Protein 3WD6 (pdb70)

Secondary structure (DSSP, 8-state):
---TTPPEE-TT---PPP-SS-EEEE-TT-HHHHHHHHHHHHHT---EEEEE-SSS--TTHHHH-TTS-S-EEEEETTEEEESHHHHHHHHHHH--SS--S-SSHHHHHHHHHHHHHTHHHHHHHHHHHHSGGG--HHHHHHHHHHHHHHHHHHHHH-SSBTTBSS--HHHHHHHHHHHHHGGGTTSTTTPPPTTTTHHHHHHHHHHHTSHHHHTTPPPHHHHHHHHHHHHHTPPP-TTTT-/--TT---B-TTPPPPPP-SS-EEEE-TT-HHHHHHHHHHHHHT---EEEEB-SSS--TTHHHH-TTS-S-EEEEETTEEEESHHHHHHHHHHH--SS--S-SSHHHHHHHHHHHHHTHHHHHHHHHHHSSTTS--HHHHHHHHHHHHHHHHHHHHH-SSBTTBSS--HHHHHHHHHHHHHGGGTT-TTT---HHHHHHHHHHHHHHTTSHHHHTTPPPHHHHHHHHHHHGGG----TTTT-/--TTS-EE-TTPPP----SSEEEEE-TT-HHHHHHHHHHHHHT--EEEEEE-STT--TTHHHHSTTS-S-EEEEETTEEEESHHHHHHHHHHHS-SS--S-SSHHHHHHHHHHHHHTHHHHHHHHHHHHHTTS--SHHHHHHHHHHHHHHHHHHHH-SSBTTBSS--HHHHHHHHHHHHHHTTTTSGGG---TTTTHHHHHHHHHHHHSHHHHHH---HHHHHHHHHHTTTT----TTTT-/---TT---B-TTPPP----SSEEEEE-TT-HHHHHHHHHHHHHT--EEEEEB-SSS--TTHHHH-TTS-S-EEEEETTEEEESHHHHHHHHHHHS-SS--S-SSHHHHHHHHHHHHHTHHHHHHHHHHHH-TTT--HHHHHHHHHHHHHHHHHHHHH-SSBTTBSS--HHHHHHHHHHHHHHTTTTSTTT---TTTTHHHHHHHHHHHTSHHHHTT---HHHHHHHHHHHTTT----TTTT-

Nearest PDB structures (foldseek):
  3wd6-assembly1_A  TM=1.001E+00  e=9.546E-40  Bombyx mori
  6mhb-assembly2_F  TM=9.018E-01  e=1.627E-17  Homo sapiens
  3lfl-assembly1_A-2  TM=8.495E-01  e=2.010E-17  Homo sapiens
  3rbt-assembly4_D  TM=9.058E-01  e=3.581E-15  Bombyx mori
  3lfl-assembly2_C  TM=8.422E-01  e=3.581E-15  Homo sapiens

Radius of gyration: 36.7 Å; Cα contacts (8 Å, |Δi|>4): 1397; chains: 4; bounding box: 90×90×82 Å

B-factor: mean 40.63, std 17.46, range [9.69, 102.65]

Foldseek 3Di:
DADLFDDADFAVGDDDFDDQFKEWAEFLLDLLQQLLLLLCLQLVGGHYYHHHQLVGGYPCQCQAVVVSDDTKIDNDGSRIDHDSVRNSVVCLVVRVGPRQADPDVVSNVVLVVLLVLCVLLVVQLVCCLAVVVPDDVVSLVSNVVSLLVNLVCCVVVVALENVHVAHGSSCSSNLSSVLVLVLCCPVPSRNDDCVSCVSVVSSNVVVCPHPSNVVSRDPSVLSNVQSVCNVVVHRGDSNSVD/DDPQDDADAAPDDDDFDDQFKEWAEFLLDLLQLLLLLLCLQLVGTHYYHYHDLVRGYPCQCLAPVVSDDTKIDNDGSRIDGGSVRSSVVCLVVRVGPRQADPDPVSNVVLVVLLVLCVLLVVVVVCCLAVVVPDDVVSLVSNVVSLLVNLVCCVVVVALENVHVDHGSSCSSNLSSVLLLVLPCPPPSRHDDCVRRVSVVSSNVVVCPHRSNVVSRDDSVLSNVQSVCSVVVHRGDSNSVD/DDLQPDADFAPDDDPFDDPFKEWEAFLLDLLQQLLLLLCLLLVGDYDYHHHDLVGGHVCCCQAPVVSDDTWIDPDGSRIDHGRVVSNVVCCVVSVPPRQADPDPVSNVVLVVLLVLCVLLVVQLVCCQQPVVPNDVVSLVSNVVSLLVNQVQCVVVPALESVHPDHGSSCSSNLSSLLLLVLCCPPPSRHDDCVSQVSPVSSNVVCCPDPSNVVSRDPSVLSVVQSCCSVVVHDGDRNSVD/DADPFPDADFAPDDDDFDDQFKEWEAFLLDLLQLLLLLLCFLLVGTHYYHHHDLVGTYPCQCLAPVVSDDTKIDNDGSRIDGGRVRNNVVCCVVRVGPRQADPPPVRNVVLVVLLVLLVLLVVQVVCVLAPVVVDDDVSLVSNVVSLLVNLVCCVVCVALESVHPDHGSSRSSNVSSVLLLVLCCVPPSRNDPCVSQVSVVSSNVVVCPHRSNVVSHDDSVLSNVQSVCNVVVHRGDRNSVD

InterPro domains:
  IPR004045 Glutathione S-transferase, N-terminal [PF13417] (33-106)
  IPR004045 Glutathione S-transferase, N-terminal [PS50404] (28-107)
  IPR005442 Glutathione S-transferase, omega-class [PR01625] (28-43)
  IPR005442 Glutathione S-transferase, omega-class [PR01625] (103-117)
  IPR005442 Glutathione S-transferase, omega-class [PR01625] (169-188)
  IPR010987 Glutathione S-transferase, C-terminal-like [PS50405] (112-248)
  IPR036249 Thioredoxin-like superfamily [SSF52833] (29-122)
  IPR036282 Glutathione S-transferase, C-terminal domain superfamily [SSF47616] (109-240)
  IPR040079 Glutathione transferase family [SFLDS00019] (30-217)
  IPR050983 Glutathione S-transferase Omega/HSP26 [PTHR43968] (13-246)

Solvent-accessible surface area: 44658 Å² total; per-residue (Å²): 193,44,93,23,40,61,96,5,26,100,129,64,26,108,59,48,112,24,15,4,53,14,4,0,0,0,12,8,7,11,15,89,0,2,10,0,0,0,0,0,13,14,13,157,12,60,3,10,12,13,0,0,4,52,100,45,75,4,83,30,2,76,93,9,0,52,117,23,122,12,3,0,0,1,37,20,120,106,75,31,42,58,76,9,54,75,0,0,41,65,0,18,145,80,78,106,148,52,64,3,14,31,139,63,101,120,123,71,43,68,1,77,93,2,6,126,22,0,40,42,6,27,42,3,25,61,52,13,12,82,109,38,147,86,21,62,145,138,44,26,57,39,4,50,157,5,0,57,82,0,23,76,41,5,132,107,77,64,64,70,16,4,44,17,94,100,2,2,1,0,0,1,0,1,0,0,5,1,1,2,13,56,34,22,40,182,30,148,60,7,127,9,81,72,89,125,2,63,60,0,56,98,3,6,82,48,0,38,166,26,80,2,0,50,93,2,50,3,59,63,122,30,1,50,128,8,17,73,10,36,81,122,169,98,109,10,76,13,56,39,51,118,102,99,20,42,40,96,6,19,96,130,64,26,108,58,51,108,39,100,54,84,13,3,0,0,0,12,10,9,12,16,88,0,2,10,0,0,0,0,0,11,10,11,157,17,88,3,33,11,9,0,0,5,50,92,46,78,4,100,33,1,78,90,11,0,39,55,18,120,11,5,0,0,0,43,42,113,110,49,22,0,20,39,9,55,14,0,0,14,23,0,20,83,60,78,102,171,55,94,3,21,25,138,50,39,53,119,39,4,59,0,23,3,3,4,70,5,0,34,43,6,26,44,2,25,59,44,15,13,86,92,42,135,70,28,63,151,120,46,25,42,35,2,42,139,5,0,55,42,1,27,84,39,6,142,104,84,64,63,69,15,4,44,16,95,101,3,3,1,0,0,0,0,1,0,0,6,1,0,2,15,55,20,26,34,96,19,146,70,8,119,12,91,72,93,114,3,68,58,0,58,106,4,5,82,51,0,38,166,26,77,2,0,55,92,2,50,5,58,12,43,30,1,19,116,10,20,76,12,48,74,135,175,85,106,9,80,12,55,38,46,122,106,100,24,46,58,102,6,26,102,109,76,31,110,54,42,111,46,86,79,84,16,4,0,0,0,15,9,5,13,23,94,0,1,10,0,0,0,0,0,10,15,17,160,18,88,1,33,15,13,0,0,3,48,97,29,65,2,130,42,1,75,87,12,0,40,53,22,124,11,4,0,0,0,57,42,115,97,52,25,0,20,44,8,59,14,0,0,26,20,0,17,66,63,79,103,170,56,81,3,18,16,144,53,37,48,116,30,3,51,0,29,5,2,5,72,5,0,38,41,1,31,58,1,11,71,54,14,14,97,116,42,156,69,22,64,135,118,38,25,47,28,0,44,120,5,0,55,37,0,30,87,40,2,138,98,78,59,60,80,20,4,44,14,99,98,3,3,10,0,0,0,0,2,0,0,9,0,2,8,9,71,14,20,37,172,33,161,83,0,181,15,106,85,96,111,1,70,57,0,62,95,2,7,70,43,0,32,160,25,77,1,0,51,93,3,58,6,81,73,144,46,0,37,132,4,27,57,6,39,69,128,166,88,106,10,76,13,55,61,42,132,177,46,106,14,38,50,115,8,22,133,136,60,25,110,53,43,113,43,94,64,86,12,4,0,0,0,11,9,7,12,12,87,0,1,11,0,0,0,0,0,7,14,7,161,15,88,3,31,14,12,0,0,6,48,90,64,77,4,109,33,2,77,88,8,1,56,115,21,120,12,4,0,0,2,62,44,117,97,72,35,36,64,78,8,62,79,0,0,64,54,0,18,125,68,64,87,118,58,67,3,12,27,134,62,104,120,122,56,40,65,0,100,92,1,6,122,18,1,35,42,3,28,50,2,17,61,59,7,8,77,97,42,153,66,23,82,167,128,55,22,49,34,2,62,148,7,2,56,82,1,28,98,40,3,134,110,72,66,65,87,16,4,46,10,104,90,2,3,8,0,0,1,0,3,1,0,3,5,2,2,20,76,19,32,44,192,15,163,70,8,134,28,78,71,92,104,2,53,58,0,60,100,2,15,94,58,0,27,187,23,87,2,0,58,78,3,49,5,62,68,127,30,0,37,119,7,14,76,12,41,78,103,146,100,114,9,73,11,57,51,60,134

Organism: Bombyx mori (NCBI:txid7091)

Sequence (966 aa):
NINFNTKHLRKGDPLPPFNGKLRVYNMRYCPYAQRTILALNAKQIDYEVVNIDLIDKPEWLTTKSAFAKVPAIEIAEDVTIYESLVTVEYLDEVYPKRPLLPQDPLKKALDKIIVEASAPIQSLFIKILKFSDTVNEEHVAAYHKALDFIQEQLKNRGTVFLDGSEPGYADYMIWPWFERLRAFAHDERVRLEPSKYSLLLEYIDNMLKDSAVSQYLIPLEILAKFHEAYTKKERPNYELLNINFNTKHLRKGDPLPPFNGKLRVYNMRYCPYAQRTILALNAKQIDYEVVNIDLIDKPEWLTTKSAFAKVPAIEIAEDVTIYESLVTVEYLDEVYPKRPLLPQDPLKKALDKIIVEASAPIQSLFIKILKFSDTVNEEHVAAYHKALDFIQEQLKNRGTVFLDGSEPGYADYMIWPWFERLRAFAHDERVRLEPSKYSLLLEYIDNMLKDSAVSQYLIPLEILAKFHEAYTKKERPNYELLNINFNTKHLRKGDPLPPFNGKLRVYNMRYCPYAQRTILALNAKQIDYEVVNIDLIDKPEWLTTKSAFAKVPAIEIAEDVTIYESLVTVEYLDEVYPKRPLLPQDPLKKALDKIIVEASAPIQSLFIKILKFSDTVNEEHVAAYHKALDFIQEQLKNRGTVFLDGSEPGYADYMIWPWFERLRAFAHDERVRLEPSKYSLLLEYIDNMLKDSAVSQYLIPLEILAKFHEAYTKKERPNYELLNNINFNTKHLRKGDPLPPFNGKLRVYNMRYCPYAQRTILALNAKQIDYEVVNIDLIDKPEWLTTKSAFAKVPAIEIAEDVTIYESLVTVEYLDEVYPKRPLLPQDPLKKALDKIIVEASAPIQSLFIKILKFSDTVNEEHVAAYHKALDFIQEQLKNRGTVFLDGSEPGYADYMIWPWFERLRAFAHDERVRLEPSKYSLLLEYIDNMLKDSAVSQYLIPLEILAKFHEAYTKKERPNYELLN

CATH classification: 3.40.30.10 (+1 more: 1.20.1050.10)

Structure (mmCIF, N/CA/C/O backbone):
data_3WD6
#
_entry.id   3WD6
#
_cell.length_a   75.861
_cell.length_b   89.894
_cell.length_c   182.149
_cell.angle_alpha   90.00
_cell.angle_beta   90.00
_cell.angle_gamma   90.00
#
_symmetry.space_group_name_H-M   'P 2 21 21'
#
loop_
_entity.id
_entity.type
_entity.pdbx_description
1 polymer 'Omega-class glutathione S-transferase'
2 non-polymer 'POTASSIUM ION'
3 non-polymer 1,2-ETHANEDIOL
4 non-polymer DI(HYDROXYETHYL)ETHER
5 non-polymer GLUTATHIONE
6 non-polymer 'IODIDE ION'
7 water water
#
loop_
_atom_site.group_PDB
_atom_site.id
_atom_site.type_symbol
_atom_site.label_atom_id
_atom_site.label_alt_id
_atom_site.label_comp_id
_atom_site.label_asym_id
_atom_site.label_entity_id
_atom_site.label_seq_id
_atom_site.pdbx_PDB_ins_code
_atom_site.Cartn_x
_atom_site.Cartn_y
_atom_site.Cartn_z
_atom_site.occupancy
_atom_site.B_iso_or_equiv
_atom_site.auth_seq_id
_atom_site.auth_comp_id
_atom_site.auth_asym_id
_atom_site.auth_atom_id
_atom_site.pdbx_PDB_model_num
ATOM 1 N N . ASN A 1 9 ? -39.123 25.891 8.069 1.00 58.75 9 ASN A N 1
ATOM 2 C CA . ASN A 1 9 ? -40.112 24.819 8.178 1.00 58.59 9 ASN A CA 1
ATOM 3 C C . ASN A 1 9 ? -39.951 23.707 7.127 1.00 52.34 9 ASN A C 1
ATOM 4 O O . ASN A 1 9 ? -40.364 22.565 7.339 1.00 52.41 9 ASN A O 1
ATOM 9 N N . ILE A 1 10 ? -39.345 24.048 5.997 1.00 48.34 10 ILE A N 1
ATOM 10 C CA . ILE A 1 10 ? -39.277 23.137 4.860 1.00 40.72 10 ILE A CA 1
ATOM 11 C C . ILE A 1 10 ? -37.998 22.298 4.860 1.00 38.83 10 ILE A C 1
ATOM 12 O O . ILE A 1 10 ? -36.907 22.825 5.128 1.00 38.44 10 ILE A O 1
ATOM 17 N N . ASN A 1 11 ? -38.125 20.998 4.583 1.00 37.59 11 ASN A N 1
ATOM 18 C CA . ASN A 1 11 ? -36.936 20.169 4.398 1.00 32.92 11 ASN A CA 1
ATOM 19 C C . ASN A 1 11 ? -36.508 20.117 2.933 1.00 30.80 11 ASN A C 1
ATOM 20 O O . ASN A 1 11 ? -37.214 19.546 2.081 1.00 31.09 11 ASN A O 1
ATOM 25 N N . PHE A 1 12 ? -35.354 20.718 2.646 1.00 26.86 12 PHE A N 1
ATOM 26 C CA . PHE A 1 12 ? -34.818 20.774 1.286 1.00 25.81 12 PHE A CA 1
ATOM 27 C C . PHE A 1 12 ? -34.161 19.469 0.873 1.00 27.36 12 PHE A C 1
ATOM 28 O O . PHE A 1 12 ? -33.816 19.287 -0.293 1.00 27.95 12 PHE A O 1
ATOM 36 N N . ASN A 1 13 ? -33.985 18.563 1.828 1.00 30.79 13 ASN A N 1
ATOM 37 C CA . ASN A 1 13 ? -33.119 17.403 1.621 1.00 31.49 13 ASN A CA 1
ATOM 38 C C . ASN A 1 13 ? -33.772 16.044 1.886 1.00 30.48 13 ASN A C 1
ATOM 39 O O . ASN A 1 13 ? -33.122 15.126 2.377 1.00 31.55 13 ASN A O 1
ATOM 44 N N . THR A 1 14 ? -35.053 15.926 1.559 1.00 30.71 14 THR A N 1
ATOM 45 C CA . THR A 1 14 ? -35.719 14.626 1.550 1.00 31.42 14 THR A CA 1
ATOM 46 C C . THR A 1 14 ? -35.080 13.770 0.451 1.00 28.00 14 THR A C 1
ATOM 47 O O . THR A 1 14 ? -34.523 14.312 -0.498 1.00 27.77 14 THR A O 1
ATOM 51 N N . LYS A 1 15 ? -35.151 12.444 0.580 1.00 33.01 15 LYS A N 1
ATOM 52 C CA . LYS A 1 15 ? -34.487 11.542 -0.374 1.00 32.62 15 LYS A CA 1
ATOM 53 C C . LYS A 1 15 ? -34.907 11.826 -1.821 1.00 30.96 15 LYS A C 1
ATOM 54 O O . LYS A 1 15 ? -36.068 12.155 -2.083 1.00 33.79 15 LYS A O 1
ATOM 60 N N . HIS A 1 16 ? -33.955 11.750 -2.749 1.00 28.59 16 HIS A N 1
ATOM 61 C CA . HIS A 1 16 ? -34.275 11.848 -4.163 1.00 28.48 16 HIS A CA 1
ATOM 62 C C . HIS A 1 16 ? -34.922 10.540 -4.611 1.00 32.37 16 HIS A C 1
ATOM 63 O O . HIS A 1 16 ? -34.373 9.464 -4.395 1.00 36.13 16 HIS A O 1
ATOM 70 N N . LEU A 1 17 ? -36.087 10.633 -5.238 1.00 32.16 17 LEU A N 1
ATOM 71 C CA . LEU A 1 17 ? -36.869 9.447 -5.560 1.00 34.37 17 LEU A CA 1
ATOM 72 C C . LEU A 1 17 ? -36.405 8.858 -6.886 1.00 34.93 17 LEU A C 1
ATOM 73 O O . LEU A 1 17 ? -36.068 9.599 -7.817 1.00 34.69 17 LEU A O 1
ATOM 78 N N . ARG A 1 18 ? -36.362 7.528 -6.958 1.00 39.11 18 ARG A N 1
ATOM 79 C CA . ARG A 1 18 ? -35.898 6.823 -8.155 1.00 40.25 18 ARG A CA 1
ATOM 80 C C . ARG A 1 18 ? -37.011 5.941 -8.704 1.00 37.60 18 ARG A C 1
ATOM 81 O O . ARG A 1 18 ? -38.033 5.745 -8.050 1.00 38.31 18 ARG A O 1
ATOM 89 N N . LYS A 1 19 ? -36.806 5.412 -9.906 1.00 40.83 19 LYS A N 1
ATOM 90 C CA . LYS A 1 19 ? -37.696 4.386 -10.455 1.00 44.22 19 LYS A CA 1
ATOM 91 C C . LYS A 1 19 ? -38.007 3.315 -9.393 1.00 45.48 19 LYS A C 1
ATOM 92 O O . LYS A 1 19 ? -37.079 2.726 -8.793 1.00 38.97 19 LYS A O 1
ATOM 98 N N . GLY A 1 20 ? -39.303 3.090 -9.147 1.00 41.84 20 GLY A N 1
ATOM 99 C CA . GLY A 1 20 ? -39.737 2.154 -8.120 1.00 37.81 20 GLY A CA 1
ATOM 100 C C . GLY A 1 20 ? -40.195 2.853 -6.850 1.00 39.75 20 GLY A C 1
ATOM 101 O O . GLY A 1 20 ? -40.879 2.267 -5.998 1.00 39.08 20 GLY A O 1
ATOM 102 N N . ASP A 1 21 ? -39.806 4.113 -6.707 1.00 37.99 21 ASP A N 1
ATOM 103 C CA . ASP A 1 21 ? -40.276 4.913 -5.596 1.00 35.27 21 ASP A CA 1
ATOM 104 C C . ASP A 1 21 ? -41.734 5.291 -5.818 1.00 33.56 21 ASP A C 1
ATOM 105 O O . ASP A 1 21 ? -42.152 5.546 -6.950 1.00 35.27 21 ASP A O 1
ATOM 110 N N . PRO A 1 22 ? -42.522 5.310 -4.737 1.00 32.33 22 PRO A N 1
ATOM 111 C CA . PRO A 1 22 ? -43.925 5.721 -4.848 1.00 34.89 22 PRO A CA 1
ATOM 112 C C . PRO A 1 22 ? -44.055 7.253 -4.987 1.00 35.77 22 PRO A C 1
ATOM 113 O O . PRO A 1 22 ? -43.236 8.008 -4.432 1.00 34.16 22 PRO A O 1
ATOM 117 N N . LEU A 1 23 ? -45.074 7.689 -5.723 1.00 32.84 23 LEU A N 1
ATOM 118 C CA . LEU A 1 23 ? -45.429 9.099 -5.868 1.00 32.62 23 LEU A CA 1
ATOM 119 C C . LEU A 1 23 ? -46.239 9.578 -4.657 1.00 33.20 23 LEU A C 1
ATOM 120 O O . LEU A 1 23 ? -47.375 9.147 -4.470 1.00 38.83 23 LEU A O 1
ATOM 125 N N . PRO A 1 24 ? -45.674 10.477 -3.835 1.00 30.85 24 PRO A N 1
ATOM 126 C CA . PRO A 1 24 ? -46.431 10.981 -2.674 1.00 29.47 24 PRO A CA 1
ATOM 127 C C . PRO A 1 24 ? -47.731 11.679 -3.102 1.00 30.06 24 PRO A C 1
ATOM 128 O O . PRO A 1 24 ? -47.723 12.487 -4.033 1.00 29.47 24 PRO A O 1
ATOM 132 N N . PRO A 1 25 ? -48.850 11.357 -2.438 1.00 32.69 25 PRO A N 1
ATOM 133 C CA . PRO A 1 25 ? -50.152 11.938 -2.808 1.00 29.24 25 PRO A CA 1
ATOM 134 C C . PRO A 1 25 ? -50.180 13.456 -2.613 1.00 27.91 25 PRO A C 1
ATOM 135 O O . PRO A 1 25 ? -49.605 13.938 -1.640 1.00 29.05 25 PRO A O 1
ATOM 139 N N . PHE A 1 26 ? -50.830 14.193 -3.513 1.00 29.38 26 PHE A N 1
ATOM 140 C CA . PHE A 1 26 ? -50.990 15.637 -3.339 1.00 27.73 26 PHE A CA 1
ATOM 141 C C . PHE A 1 26 ? -51.747 15.903 -2.030 1.00 26.41 26 PHE A C 1
ATOM 142 O O . PHE A 1 26 ? -52.648 15.143 -1.668 1.00 26.89 26 PHE A O 1
ATOM 150 N N . ASN A 1 27 ? -51.378 16.967 -1.320 1.00 24.45 27 ASN A N 1
ATOM 151 C CA . ASN A 1 27 ? -51.926 17.226 0.009 1.00 24.44 27 ASN A CA 1
ATOM 152 C C . ASN A 1 27 ? -52.334 18.692 0.215 1.00 27.35 27 ASN A C 1
ATOM 153 O O . ASN A 1 27 ? -52.612 19.125 1.355 1.00 24.64 27 ASN A O 1
ATOM 158 N N . GLY A 1 28 ? -52.368 19.454 -0.879 1.00 27.85 28 GLY A N 1
ATOM 159 C CA . GLY A 1 28 ? -52.756 20.853 -0.801 1.00 27.26 28 GLY A CA 1
ATOM 160 C C . GLY A 1 28 ? -51.600 21.844 -0.915 1.00 27.22 28 GLY A C 1
ATOM 161 O O . GLY A 1 28 ? -51.747 22.918 -1.523 1.00 23.76 28 GLY A O 1
ATOM 162 N N . LYS A 1 29 ? -50.454 21.497 -0.328 1.00 28.76 29 LYS A N 1
ATOM 163 C CA . LYS A 1 29 ? -49.257 22.330 -0.433 1.00 23.82 29 LYS A CA 1
ATOM 164 C C . LYS A 1 29 ? -48.731 22.392 -1.869 1.00 23.46 29 LYS A C 1
ATOM 165 O O . LYS A 1 29 ? -48.572 21.355 -2.520 1.00 22.66 29 LYS A O 1
ATOM 171 N N . LEU A 1 30 ? -48.470 23.603 -2.360 1.00 23.60 30 LEU A N 1
ATOM 172 C CA . LEU A 1 30 ? -47.732 23.767 -3.607 1.00 20.95 30 LEU A CA 1
ATOM 173 C C . LEU A 1 30 ? -46.455 22.941 -3.508 1.00 22.69 30 LEU A C 1
ATOM 174 O O . LEU A 1 30 ? -45.718 23.021 -2.503 1.00 23.61 30 LEU A O 1
ATOM 179 N N . ARG A 1 31 ? -46.206 22.132 -4.537 1.00 22.52 31 ARG A N 1
ATOM 180 C CA . ARG A 1 31 ? -45.095 21.193 -4.519 1.00 20.41 31 ARG A CA 1
ATOM 181 C C . ARG A 1 31 ? -44.117 21.436 -5.659 1.00 21.60 31 ARG A C 1
ATOM 182 O O . ARG A 1 31 ? -44.517 21.608 -6.827 1.00 20.54 31 ARG A O 1
ATOM 190 N N . VAL A 1 32 ? -42.828 21.413 -5.331 1.00 21.47 32 VAL A N 1
ATOM 191 C CA . VAL A 1 32 ? -41.796 21.525 -6.356 1.00 21.70 32 VAL A CA 1
ATOM 192 C C . VAL A 1 32 ? -41.134 20.176 -6.603 1.00 21.52 32 VAL A C 1
ATOM 193 O O . VAL A 1 32 ? -40.575 19.591 -5.666 1.00 20.58 32 VAL A O 1
ATOM 197 N N . TYR A 1 33 ? -41.176 19.694 -7.848 1.00 19.88 33 TYR A N 1
ATOM 198 C CA . TYR A 1 33 ? -40.314 18.573 -8.246 1.00 21.64 33 TYR A CA 1
ATOM 199 C C . TYR A 1 33 ? -38.927 19.140 -8.529 1.00 21.81 33 TYR A C 1
ATOM 200 O O . TYR A 1 33 ? -38.746 19.969 -9.437 1.00 20.52 33 TYR A O 1
ATOM 209 N N . ASN A 1 34 ? -37.955 18.696 -7.737 1.00 23.39 34 ASN A N 1
ATOM 210 C CA . ASN A 1 34 ? -36.658 19.359 -7.648 1.00 21.07 34 ASN A CA 1
ATOM 211 C C . ASN A 1 34 ? -35.523 18.350 -7.743 1.00 22.69 34 ASN A C 1
ATOM 212 O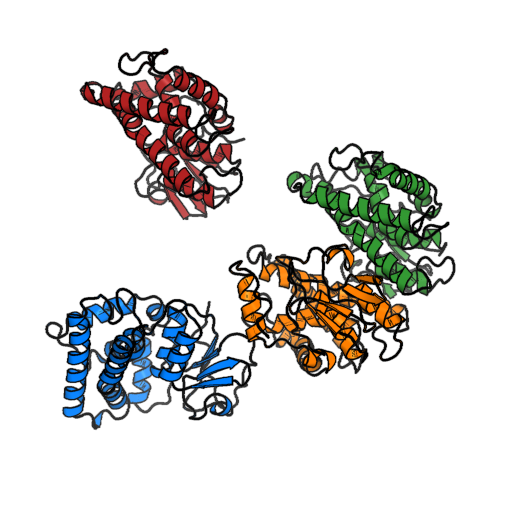 O . ASN A 1 34 ? -35.766 17.136 -7.625 1.00 23.15 34 ASN A O 1
ATOM 217 N N . MET A 1 35 ? -34.296 18.830 -7.969 1.00 20.67 35 MET A N 1
ATOM 218 C CA . MET A 1 35 ? -33.140 18.093 -7.466 1.00 21.24 35 MET A CA 1
ATOM 219 C C . MET A 1 35 ? -32.124 19.069 -6.894 1.00 20.61 35 MET A C 1
ATOM 220 O O . MET A 1 35 ? -31.851 20.117 -7.485 1.00 17.74 35 MET A O 1
ATOM 225 N N . ARG A 1 36 ? -31.602 18.708 -5.719 1.00 23.17 36 ARG A N 1
ATOM 226 C CA . ARG A 1 36 ? -30.953 19.642 -4.801 1.00 20.95 36 ARG A CA 1
ATOM 227 C C . ARG A 1 36 ? -29.844 20.459 -5.471 1.00 22.12 36 ARG A C 1
ATOM 228 O O . ARG A 1 36 ? -29.616 21.626 -5.117 1.00 22.30 36 ARG A O 1
ATOM 236 N N . TYR A 1 37 ? -29.185 19.855 -6.456 1.00 20.97 37 TYR A N 1
ATOM 237 C CA . TYR A 1 37 ? -28.009 20.446 -7.078 1.00 18.29 37 TYR A CA 1
ATOM 238 C C . TYR A 1 37 ? -28.368 21.029 -8.436 1.00 20.98 37 TYR A C 1
ATOM 239 O O . TYR A 1 37 ? -27.501 21.540 -9.150 1.00 21.75 37 TYR A O 1
ATOM 248 N N . CYS A 1 38 ? -29.647 20.962 -8.802 1.00 19.34 38 CYS A N 1
ATOM 249 C CA . CYS A 1 38 ? -30.056 21.544 -10.074 1.00 22.04 38 CYS A CA 1
ATOM 250 C C . CYS A 1 38 ? -30.170 23.081 -10.017 1.00 20.29 38 CYS A C 1
ATOM 251 O O . CYS A 1 38 ? -31.030 23.629 -9.306 1.00 17.49 38 CYS A O 1
ATOM 254 N N . PRO A 1 39 ? -29.316 23.789 -10.785 1.00 20.24 39 PRO A N 1
ATOM 255 C CA . PRO A 1 39 ? -29.444 25.258 -10.706 1.00 21.62 39 PRO A CA 1
ATOM 256 C C . PRO A 1 39 ? -30.768 25.740 -11.270 1.00 22.74 39 PRO A C 1
ATOM 257 O O . PRO A 1 39 ? -31.286 26.757 -10.771 1.00 22.24 39 PRO A O 1
ATOM 261 N N . TYR A 1 40 ? -31.295 25.052 -12.290 1.00 19.99 40 TYR A N 1
ATOM 262 C CA . TYR A 1 40 ? -32.552 25.496 -12.893 1.00 20.10 40 TYR A CA 1
ATOM 263 C C . TYR A 1 40 ? -33.679 25.405 -11.881 1.00 20.07 40 TYR A C 1
ATOM 264 O O . TYR A 1 40 ? -34.468 26.349 -11.718 1.00 20.52 40 TYR A O 1
ATOM 273 N N . ALA A 1 41 ? -33.748 24.276 -11.187 1.00 19.87 41 ALA A N 1
ATOM 274 C CA . ALA A 1 41 ? -34.749 24.108 -10.145 1.00 18.59 41 ALA A CA 1
ATOM 275 C C . ALA A 1 41 ? -34.524 25.122 -9.013 1.00 17.17 41 ALA A C 1
ATOM 276 O O . ALA A 1 41 ? -35.486 25.552 -8.364 1.00 17.88 41 ALA A O 1
ATOM 278 N N . GLN A 1 42 ? -33.267 25.517 -8.786 1.00 17.44 42 GLN A N 1
ATOM 279 C CA . GLN A 1 42 ? -32.959 26.498 -7.730 1.00 18.68 42 GLN A CA 1
ATOM 280 C C . GLN A 1 42 ? -33.694 27.837 -7.944 1.00 18.88 42 GLN A C 1
ATOM 281 O O . GLN A 1 42 ? -34.104 28.503 -6.980 1.00 16.42 42 GLN A O 1
ATOM 287 N N . ARG A 1 43 ? -33.857 28.222 -9.208 1.00 18.43 43 ARG A N 1
ATOM 288 C CA . ARG A 1 43 ? -34.641 29.406 -9.554 1.00 19.37 43 ARG A CA 1
ATOM 289 C C . ARG A 1 43 ? -36.013 29.369 -8.908 1.00 19.67 43 ARG A C 1
ATOM 290 O O . ARG A 1 43 ? -36.489 30.387 -8.379 1.00 19.47 43 ARG A O 1
ATOM 298 N N . THR A 1 44 ? -36.655 28.202 -8.957 1.00 18.19 44 THR A N 1
ATOM 299 C CA . THR A 1 44 ? -38.008 28.073 -8.431 1.00 16.88 44 THR A CA 1
ATOM 300 C C . THR A 1 44 ? -37.993 28.173 -6.898 1.00 17.98 44 THR A C 1
ATOM 301 O O . THR A 1 44 ? -38.821 28.873 -6.308 1.00 19.82 44 THR A O 1
ATOM 305 N N . ILE A 1 45 ? -37.049 27.480 -6.253 1.00 18.24 45 ILE A N 1
ATOM 306 C CA . ILE A 1 45 ? -36.838 27.596 -4.793 1.00 17.16 45 ILE A CA 1
ATOM 307 C C . ILE A 1 45 ? -36.601 29.045 -4.333 1.00 16.41 45 ILE A C 1
ATOM 308 O O . ILE A 1 45 ? -37.219 29.515 -3.364 1.00 17.47 45 ILE A O 1
ATOM 313 N N . LEU A 1 46 ? -35.688 29.744 -5.007 1.00 14.89 46 LEU A N 1
ATOM 314 C CA . LEU A 1 46 ? -35.374 31.120 -4.634 1.00 18.27 46 LEU A CA 1
ATOM 315 C C . LEU A 1 46 ? -36.641 31.957 -4.666 1.00 19.27 46 LEU A C 1
ATOM 316 O O . LEU A 1 46 ? -36.959 32.659 -3.708 1.00 17.54 46 LEU A O 1
ATOM 321 N N . ALA A 1 47 ? -37.362 31.869 -5.780 1.00 18.80 47 ALA A N 1
ATOM 322 C CA . ALA A 1 47 ? -38.571 32.644 -5.947 1.00 18.50 47 ALA A CA 1
ATOM 323 C C . ALA A 1 47 ? -39.534 32.331 -4.807 1.00 19.65 47 ALA A C 1
ATOM 324 O O . ALA A 1 47 ? -40.017 33.247 -4.108 1.00 20.08 47 ALA A O 1
ATOM 326 N N . LEU A 1 48 ? -39.805 31.045 -4.601 1.00 19.71 48 LEU A N 1
ATOM 327 C CA . LEU A 1 48 ? -40.721 30.640 -3.532 1.00 20.82 48 LEU A CA 1
ATOM 328 C C . LEU A 1 48 ? -40.242 31.138 -2.165 1.00 22.33 48 LEU A C 1
ATOM 329 O O . LEU A 1 48 ? -41.056 31.622 -1.353 1.00 21.98 48 LEU A O 1
ATOM 334 N N . ASN A 1 49 ? -38.935 31.027 -1.902 1.00 20.17 49 ASN A N 1
ATOM 335 C CA . ASN A 1 49 ? -38.395 31.547 -0.641 1.00 20.58 49 ASN A CA 1
ATOM 336 C C . ASN A 1 49 ? -38.609 33.043 -0.489 1.00 18.66 49 ASN A C 1
ATOM 337 O O . ASN A 1 49 ? -39.129 33.505 0.524 1.00 20.08 49 ASN A O 1
ATOM 342 N N . ALA A 1 50 ? -38.194 33.805 -1.495 1.00 19.05 50 ALA A N 1
ATOM 343 C CA . ALA A 1 50 ? -38.234 35.257 -1.394 1.00 18.03 50 ALA A CA 1
ATOM 344 C C . ALA A 1 50 ? -39.671 35.757 -1.173 1.00 22.96 50 ALA A C 1
ATOM 345 O O . ALA A 1 50 ? -39.906 36.735 -0.420 1.00 20.89 50 ALA A O 1
ATOM 347 N N . LYS A 1 51 ? -40.628 35.078 -1.818 1.00 22.01 51 LYS A N 1
ATOM 348 C CA . LYS A 1 51 ? -42.038 35.485 -1.763 1.00 21.59 51 LYS A CA 1
ATOM 349 C C . LYS A 1 51 ? -42.742 34.888 -0.547 1.00 21.44 51 LYS A C 1
ATOM 350 O O . LYS A 1 51 ? -43.894 35.219 -0.251 1.00 22.94 51 LYS A O 1
ATOM 356 N N . GLN A 1 52 ? -42.040 34.013 0.164 1.00 22.26 52 GLN A N 1
ATOM 357 C CA . GLN A 1 52 ? -42.583 33.406 1.378 1.00 25.02 52 GLN A CA 1
ATOM 358 C C . GLN A 1 52 ? -43.842 32.599 1.098 1.00 25.98 52 GLN A C 1
ATOM 359 O O . GLN A 1 52 ? -44.772 32.588 1.908 1.00 24.00 52 GLN A O 1
ATOM 365 N N . ILE A 1 53 ? -43.873 31.946 -0.061 1.00 26.75 53 ILE A N 1
ATOM 366 C CA . ILE A 1 53 ? -44.935 31.015 -0.403 1.00 23.54 53 ILE A CA 1
ATOM 367 C C . ILE A 1 53 ? -44.667 29.668 0.263 1.00 25.85 53 ILE A C 1
ATOM 368 O O . ILE A 1 53 ? -43.571 29.102 0.127 1.00 26.86 53 ILE A O 1
ATOM 373 N N . ASP A 1 54 ? -45.650 29.149 0.996 1.00 27.08 54 ASP A N 1
ATOM 374 C CA . ASP A 1 54 ? -45.497 27.813 1.582 1.00 25.97 54 ASP A CA 1
ATOM 375 C C . ASP A 1 54 ? -45.471 26.755 0.469 1.00 25.54 54 ASP A C 1
ATOM 376 O O . ASP A 1 54 ? -46.235 26.831 -0.503 1.00 24.94 54 ASP A O 1
ATOM 381 N N . TYR A 1 55 ? -44.562 25.794 0.595 1.00 25.17 55 TYR A N 1
ATOM 382 C CA . TYR A 1 55 ? -44.471 24.726 -0.383 1.00 24.65 55 TYR A CA 1
ATOM 383 C C . TYR A 1 55 ? -43.755 23.526 0.205 1.00 24.29 55 TYR A C 1
ATOM 384 O O . TYR A 1 55 ? -43.278 23.563 1.352 1.00 23.22 55 TYR A O 1
ATOM 393 N N . GLU A 1 56 ? -43.714 22.455 -0.583 1.00 23.22 56 GLU A N 1
ATOM 394 C CA . GLU A 1 56 ? -43.000 21.237 -0.218 1.00 24.14 56 GLU A CA 1
ATOM 395 C C . GLU A 1 56 ? -42.101 20.859 -1.396 1.00 23.50 56 GLU A C 1
ATOM 396 O O . GLU A 1 56 ? -42.358 21.257 -2.556 1.00 21.15 56 GLU A O 1
ATOM 402 N N . VAL A 1 57 ? -41.053 20.096 -1.099 1.00 21.58 57 VAL A N 1
ATOM 403 C CA . VAL A 1 57 ? -40.099 19.689 -2.117 1.00 22.19 57 VAL A CA 1
ATOM 404 C C . VAL A 1 57 ? -40.149 18.180 -2.285 1.00 20.69 57 VAL A C 1
ATOM 405 O O . VAL A 1 57 ? -40.090 17.453 -1.307 1.00 22.00 57 VAL A O 1
ATOM 409 N N . VAL A 1 58 ? -40.262 17.714 -3.525 1.00 19.94 58 VAL A N 1
ATOM 410 C CA . VAL A 1 58 ? -40.029 16.307 -3.838 1.00 24.21 58 VAL A CA 1
ATOM 411 C C . VAL A 1 58 ? -38.772 16.197 -4.700 1.00 20.78 58 VAL A C 1
ATOM 412 O O . VAL A 1 58 ? -38.735 16.717 -5.816 1.00 22.12 58 VAL A O 1
ATOM 416 N N . ASN A 1 59 ? -37.734 15.548 -4.178 1.00 23.98 59 ASN A N 1
ATOM 417 C CA . ASN A 1 59 ? -36.466 15.447 -4.909 1.00 24.40 59 ASN A CA 1
ATOM 418 C C . ASN A 1 59 ? -36.406 14.262 -5.863 1.00 25.09 59 ASN A C 1
ATOM 419 O O . ASN A 1 59 ? -36.904 13.180 -5.554 1.00 31.01 59 ASN A O 1
ATOM 424 N N . ILE A 1 60 ? -35.809 14.469 -7.028 1.00 25.49 60 ILE A N 1
ATOM 425 C CA . ILE A 1 60 ? -35.835 13.452 -8.077 1.00 29.58 60 ILE A CA 1
ATOM 426 C C . ILE A 1 60 ? -34.442 13.024 -8.489 1.00 29.56 60 ILE A C 1
ATOM 427 O O . ILE A 1 60 ? -33.632 13.862 -8.891 1.00 27.74 60 ILE A O 1
ATOM 432 N N . ASP A 1 61 ? -34.181 11.720 -8.394 1.00 32.61 61 ASP A N 1
ATOM 433 C CA . ASP A 1 61 ? -32.969 11.100 -8.933 1.00 29.85 61 ASP A CA 1
ATOM 434 C C . ASP A 1 61 ? -33.025 11.173 -10.464 1.00 30.96 61 ASP A C 1
ATOM 435 O O . ASP A 1 61 ? -33.905 10.577 -11.086 1.00 31.53 61 ASP A O 1
ATOM 440 N N . LEU A 1 62 ? -32.103 11.916 -11.070 1.00 29.53 62 LEU A N 1
ATOM 441 C CA . LEU A 1 62 ? -32.160 12.186 -12.508 1.00 31.37 62 LEU A CA 1
ATOM 442 C C . LEU A 1 62 ? -31.405 11.162 -13.344 1.00 35.41 62 LEU A C 1
ATOM 443 O O . LEU A 1 62 ? -31.343 11.270 -14.569 1.00 40.05 62 LEU A O 1
ATOM 448 N N . ILE A 1 63 ? -30.796 10.198 -12.673 1.00 35.52 63 ILE A N 1
ATOM 449 C CA . ILE A 1 63 ? -30.047 9.153 -13.341 1.00 39.51 63 ILE A CA 1
ATOM 450 C C . ILE A 1 63 ? -31.002 7.991 -13.512 1.00 39.56 63 ILE A C 1
ATOM 451 O O . ILE A 1 63 ? -31.064 7.362 -14.573 1.00 41.47 63 ILE A O 1
ATOM 456 N N . ASP A 1 64 ? -31.764 7.744 -12.450 1.00 38.81 64 ASP A N 1
ATOM 457 C CA . ASP A 1 64 ? -32.719 6.653 -12.382 1.00 39.47 64 ASP A CA 1
ATOM 458 C C . ASP A 1 64 ? -34.099 7.248 -12.059 1.00 39.74 64 ASP A C 1
ATOM 459 O O . ASP A 1 64 ? -34.610 7.114 -10.925 1.00 37.65 64 ASP A O 1
ATOM 464 N N . LYS A 1 65 ? -34.687 7.911 -13.061 1.00 39.47 65 LYS A N 1
ATOM 465 C CA . LYS A 1 65 ? -35.907 8.702 -12.873 1.00 35.15 65 LYS A CA 1
ATOM 466 C C . LYS A 1 65 ? -37.094 7.855 -12.464 1.00 39.57 65 LYS A C 1
ATOM 467 O O . LYS A 1 65 ? -37.268 6.733 -12.963 1.00 41.27 65 LYS A O 1
ATOM 473 N N . PRO A 1 66 ? -37.922 8.391 -11.549 1.00 38.23 66 PRO A N 1
ATOM 474 C CA . PRO A 1 66 ? -39.202 7.747 -11.241 1.00 35.91 66 PRO A CA 1
ATOM 475 C C . PRO A 1 66 ? -40.050 7.616 -12.507 1.00 40.29 66 PRO A C 1
ATOM 476 O O . PRO A 1 66 ? -40.085 8.501 -13.384 1.00 33.72 66 PRO A O 1
ATOM 480 N N . GLU A 1 67 ? -40.724 6.480 -12.592 1.00 42.39 67 GLU A N 1
ATOM 481 C CA . GLU A 1 67 ? -41.584 6.161 -13.710 1.00 41.05 67 GLU A CA 1
ATOM 482 C C . GLU A 1 67 ? -42.651 7.254 -13.958 1.00 41.34 67 GLU A C 1
ATOM 483 O O . GLU A 1 67 ? -42.960 7.581 -15.120 1.00 37.50 67 GLU A O 1
ATOM 489 N N . TRP A 1 68 ? -43.175 7.838 -12.871 1.00 35.22 68 TRP A N 1
ATOM 490 C CA . TRP A 1 68 ? -44.291 8.805 -12.941 1.00 34.79 68 TRP A CA 1
ATOM 491 C C . TRP A 1 68 ? -43.901 10.277 -13.176 1.00 35.29 68 TRP A C 1
ATOM 492 O O . TRP A 1 68 ? -44.750 11.170 -13.084 1.00 35.60 68 TRP A O 1
ATOM 503 N N . LEU A 1 69 ? -42.634 10.534 -13.486 1.00 35.88 69 LEU A N 1
ATOM 504 C CA . LEU A 1 69 ? -42.155 11.908 -13.599 1.00 35.19 69 LEU A CA 1
ATOM 505 C C . LEU A 1 69 ? -42.799 12.680 -14.740 1.00 33.72 69 LEU A C 1
ATOM 506 O O . LEU A 1 69 ? -43.292 13.803 -14.531 1.00 30.05 69 LEU A O 1
ATOM 511 N N . THR A 1 70 ? -42.779 12.086 -15.937 1.00 33.61 70 THR A N 1
ATOM 512 C CA . THR A 1 70 ? -43.300 12.739 -17.146 1.00 32.79 70 THR A CA 1
ATOM 513 C C . THR A 1 70 ? -44.778 13.073 -17.006 1.00 31.78 70 THR A C 1
ATOM 514 O O . THR A 1 70 ? -45.331 13.874 -17.767 1.00 33.12 70 THR A O 1
ATOM 518 N N . THR A 1 71 ? -45.416 12.431 -16.035 1.00 33.79 71 THR A N 1
ATOM 519 C CA . THR A 1 71 ? -46.789 12.734 -15.649 1.00 31.44 71 THR A CA 1
ATOM 520 C C . THR A 1 71 ? -46.901 14.132 -15.044 1.00 32.93 71 THR A C 1
ATOM 521 O O . THR A 1 71 ? -47.928 14.809 -15.186 1.00 30.48 71 THR A O 1
ATOM 525 N N . LYS A 1 72 ? -45.822 14.557 -14.386 1.00 31.99 72 LYS A N 1
ATOM 526 C CA . LYS A 1 72 ? -45.749 15.851 -13.721 1.00 32.02 72 LYS A CA 1
ATOM 527 C C . LYS A 1 72 ? -44.930 16.852 -14.533 1.00 31.77 72 LYS A C 1
ATOM 528 O O . LYS A 1 72 ? -45.193 18.064 -14.496 1.00 33.16 72 LYS A O 1
ATOM 534 N N . SER A 1 73 ? -43.933 16.345 -15.253 1.00 28.70 73 SER A N 1
ATOM 535 C CA . SER A 1 73 ? -43.008 17.197 -16.007 1.00 30.81 73 SER A CA 1
ATOM 536 C C . SER A 1 73 ? -42.715 16.590 -17.393 1.00 31.21 73 SER A C 1
ATOM 537 O O . SER A 1 73 ? -41.837 15.733 -17.550 1.00 33.58 73 SER A O 1
ATOM 540 N N . ALA A 1 74 ? -43.451 17.050 -18.396 1.00 32.14 74 ALA A N 1
ATOM 541 C CA . ALA A 1 74 ? -43.458 16.405 -19.705 1.00 34.18 74 ALA A CA 1
ATOM 542 C C . ALA A 1 74 ? -42.074 16.145 -20.321 1.00 33.74 74 ALA A C 1
ATOM 543 O O . ALA A 1 74 ? -41.880 15.125 -20.994 1.00 37.90 74 ALA A O 1
ATOM 545 N N . PHE A 1 75 ? -41.1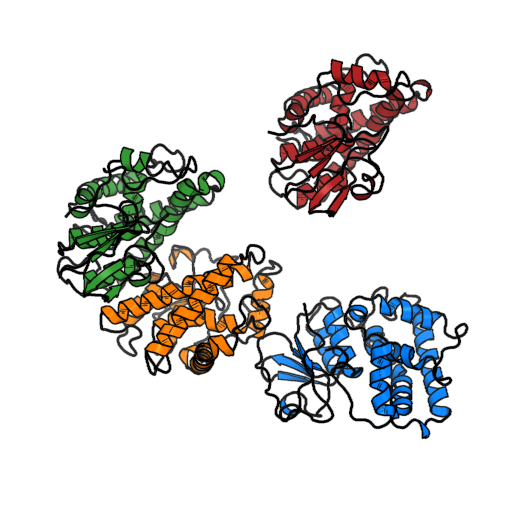18 17.047 -20.116 1.00 31.78 75 PHE A N 1
ATOM 546 C CA . PHE A 1 75 ? -39.799 16.858 -20.729 1.00 32.43 75 PHE A CA 1
ATOM 547 C C . PHE A 1 75 ? -38.853 16.035 -19.864 1.00 32.01 75 PHE A C 1
ATOM 548 O O . PHE A 1 75 ? -37.641 16.004 -20.120 1.00 38.99 75 PHE A O 1
ATOM 556 N N . ALA A 1 76 ? -39.400 15.365 -18.852 1.00 29.84 76 ALA A N 1
ATOM 557 C CA . ALA A 1 76 ? -38.581 14.640 -17.869 1.00 35.47 76 ALA A CA 1
ATOM 558 C C . ALA A 1 76 ? -37.474 15.511 -17.226 1.00 27.15 76 ALA A C 1
ATOM 559 O O . ALA A 1 76 ? -36.386 15.030 -16.906 1.00 26.25 76 ALA A O 1
ATOM 561 N N . LYS A 1 77 ? -37.780 16.785 -17.012 1.00 27.07 77 LYS A N 1
ATOM 562 C CA . LYS A 1 77 ? -36.833 17.700 -16.387 1.00 28.86 77 LYS A CA 1
ATOM 563 C C . LYS A 1 77 ? -37.333 18.239 -15.056 1.00 27.40 77 LYS A C 1
ATOM 564 O O . LYS A 1 77 ? -38.541 18.146 -14.744 1.00 25.14 77 LYS A O 1
ATOM 570 N N . VAL A 1 78 ? -36.396 18.789 -14.277 1.00 23.53 78 VAL A N 1
ATOM 571 C CA . VAL A 1 78 ? -36.740 19.630 -13.121 1.00 21.74 78 VAL A CA 1
ATOM 572 C C . VAL A 1 78 ? -36.300 21.057 -13.432 1.00 20.73 78 VAL A C 1
ATOM 573 O O . VAL A 1 78 ? -35.374 21.259 -14.226 1.00 23.29 78 VAL A O 1
ATOM 577 N N . PRO A 1 79 ? -36.950 22.059 -12.822 1.00 18.94 79 PRO A N 1
ATOM 578 C CA . PRO A 1 79 ? -38.072 21.905 -11.885 1.00 20.90 79 PRO A CA 1
ATOM 579 C C . PRO A 1 79 ? -39.431 21.721 -12.582 1.00 22.88 79 PRO A C 1
ATOM 580 O O . PRO A 1 79 ? -39.620 21.999 -13.791 1.00 20.80 79 PRO A O 1
ATOM 584 N N . ALA A 1 80 ? -40.381 21.251 -11.786 1.00 21.00 80 ALA A N 1
ATOM 585 C CA . ALA A 1 80 ? -41.790 21.393 -12.102 1.00 23.07 80 ALA A CA 1
ATOM 586 C C . ALA A 1 80 ? -42.534 21.743 -10.805 1.00 22.68 80 ALA A C 1
ATOM 587 O O . ALA A 1 80 ? -42.188 21.213 -9.728 1.00 22.94 80 ALA A O 1
ATOM 589 N N . ILE A 1 81 ? -43.533 22.627 -10.897 1.00 18.35 81 ILE A N 1
ATOM 590 C CA . ILE A 1 81 ? -44.417 22.852 -9.764 1.00 21.98 81 ILE A CA 1
ATOM 591 C C . ILE A 1 81 ? -45.794 22.204 -9.996 1.00 22.32 81 ILE A C 1
ATOM 592 O O . ILE A 1 81 ? -46.276 22.115 -11.137 1.00 24.35 81 ILE A O 1
ATOM 597 N N . GLU A 1 82 ? -46.419 21.757 -8.913 1.00 20.33 82 GLU A N 1
ATOM 598 C CA . GLU A 1 82 ? -47.756 21.177 -8.972 1.00 23.93 82 GLU A CA 1
ATOM 599 C C . GLU A 1 82 ? -48.641 22.081 -8.123 1.00 23.80 82 GLU A C 1
ATOM 600 O O . GLU A 1 82 ? -48.473 22.154 -6.897 1.00 22.81 82 GLU A O 1
ATOM 606 N N . ILE A 1 83 ? -49.576 22.783 -8.762 1.00 22.44 83 ILE A N 1
ATOM 607 C CA . ILE A 1 83 ? -50.317 23.831 -8.051 1.00 24.54 83 ILE A CA 1
ATOM 608 C C . ILE A 1 83 ? -51.665 23.313 -7.546 1.00 27.16 83 ILE A C 1
ATOM 609 O O . ILE A 1 83 ? -52.343 23.974 -6.733 1.00 27.99 83 ILE A O 1
ATOM 614 N N . ALA A 1 84 ? -52.022 22.120 -8.033 1.00 24.32 84 ALA A N 1
ATOM 615 C CA . ALA A 1 84 ? -53.259 21.425 -7.692 1.00 24.69 84 ALA A CA 1
ATOM 616 C C . ALA A 1 84 ? -53.093 19.996 -8.199 1.00 26.88 84 ALA A C 1
ATOM 617 O O . ALA A 1 84 ? -52.168 19.730 -8.992 1.00 25.30 84 ALA A O 1
ATOM 619 N N . GLU A 1 85 ? -53.957 19.071 -7.774 1.00 24.87 85 GLU A N 1
ATOM 620 C CA . GLU A 1 85 ? -53.727 17.675 -8.154 1.00 29.41 85 GLU A CA 1
ATOM 621 C C . GLU A 1 85 ? -53.690 17.499 -9.684 1.00 30.63 85 GLU A C 1
ATOM 622 O O . GLU A 1 85 ? -54.621 17.887 -10.391 1.00 30.03 85 GLU A O 1
ATOM 628 N N . ASP A 1 86 ? -52.598 16.928 -10.181 1.00 27.93 86 ASP A N 1
ATOM 629 C CA . ASP A 1 86 ? -52.427 16.687 -11.607 1.00 28.58 86 ASP A CA 1
ATOM 630 C C . ASP A 1 86 ? -52.462 17.971 -12.437 1.00 34.38 86 ASP A C 1
ATOM 631 O O . ASP A 1 86 ? -52.805 17.936 -13.632 1.00 37.85 86 ASP A O 1
ATOM 636 N N . VAL A 1 87 ? -52.108 19.098 -11.818 1.00 28.46 87 VAL A N 1
ATOM 637 C CA . VAL A 1 87 ? -51.955 20.353 -12.560 1.00 25.44 87 VAL A CA 1
ATOM 638 C C . VAL A 1 87 ? -50.559 20.936 -12.294 1.00 28.12 87 VAL A C 1
ATOM 639 O O . VAL A 1 87 ? -50.253 21.413 -11.176 1.00 26.60 87 VAL A O 1
ATOM 643 N N . THR A 1 88 ? -49.708 20.873 -13.319 1.00 26.01 88 THR A N 1
ATOM 644 C CA . THR A 1 88 ? -48.311 21.200 -13.135 1.00 27.13 88 THR A CA 1
ATOM 645 C C . THR A 1 88 ? -47.786 22.164 -14.174 1.00 30.95 88 THR A C 1
ATOM 646 O O . THR A 1 88 ? -48.288 22.218 -15.311 1.00 28.91 88 THR A O 1
ATOM 650 N N . ILE A 1 89 ? -46.753 22.903 -13.772 1.00 27.79 89 ILE A N 1
ATOM 651 C CA . ILE A 1 89 ? -46.025 23.798 -14.663 1.00 25.60 89 ILE A CA 1
ATOM 652 C C . ILE A 1 89 ? -44.555 23.386 -14.614 1.00 25.29 89 ILE A C 1
ATOM 653 O O . ILE A 1 89 ? -44.041 23.020 -13.546 1.00 24.65 89 ILE A O 1
ATOM 658 N N . TYR A 1 90 ? -43.869 23.452 -15.748 1.00 25.02 90 TYR A N 1
ATOM 659 C CA . TYR A 1 90 ? -42.438 23.185 -15.756 1.00 25.22 90 TYR A CA 1
ATOM 660 C C . TYR A 1 90 ? -41.744 24.183 -16.657 1.00 23.10 90 TYR A C 1
ATOM 661 O O . TYR A 1 90 ? -42.409 25.014 -17.287 1.00 23.29 90 TYR A O 1
ATOM 670 N N . GLU A 1 91 ? -40.416 24.084 -16.724 1.00 20.34 91 GLU A N 1
ATOM 671 C CA . GLU A 1 91 ? -39.563 25.134 -17.290 1.00 22.16 91 GLU A CA 1
ATOM 672 C C . GLU A 1 91 ? -39.391 26.228 -16.246 1.00 20.65 91 GLU A C 1
ATOM 673 O O . GLU A 1 91 ? -40.337 26.959 -15.934 1.00 20.55 91 GLU A O 1
ATOM 679 N N . SER A 1 92 ? -38.177 26.309 -15.700 1.00 20.77 92 SER A N 1
ATOM 680 C CA . SER A 1 92 ? -37.900 27.117 -14.525 1.00 19.08 92 SER A CA 1
ATOM 681 C C . SER A 1 92 ? -38.422 28.550 -14.630 1.00 21.16 92 SER A C 1
ATOM 682 O O . SER A 1 92 ? -39.078 29.037 -13.703 1.00 19.15 92 SER A O 1
ATOM 685 N N . LEU A 1 93 ? -38.128 29.220 -15.746 1.00 19.13 93 LEU A N 1
ATOM 686 C CA . LEU A 1 93 ? -38.565 30.603 -15.927 1.00 21.22 93 LEU A CA 1
ATOM 687 C C . LEU A 1 93 ? -40.076 30.701 -16.096 1.00 23.31 93 LEU A C 1
ATOM 688 O O . LEU A 1 93 ? -40.692 31.720 -15.752 1.00 24.97 93 LEU A O 1
ATOM 693 N N . VAL A 1 94 ? -40.684 29.645 -16.625 1.00 21.90 94 VAL A N 1
ATOM 694 C CA . VAL A 1 94 ? -42.134 29.622 -16.737 1.00 22.94 94 VAL A CA 1
ATOM 695 C C . VAL A 1 94 ? -42.763 29.536 -15.350 1.00 22.00 94 VAL A C 1
ATOM 696 O O . VAL A 1 94 ? -43.752 30.229 -15.055 1.00 20.03 94 VAL A O 1
ATOM 700 N N . THR A 1 95 ? -42.175 28.707 -14.490 1.00 20.72 95 THR A N 1
ATOM 701 C CA . THR A 1 95 ? -42.713 28.537 -13.147 1.00 23.68 95 THR A CA 1
ATOM 702 C C . THR A 1 95 ? -42.590 29.833 -12.349 1.00 21.36 95 THR A C 1
ATOM 703 O O . THR A 1 95 ? -43.533 30.271 -11.682 1.00 19.78 95 THR A O 1
ATOM 707 N N . VAL A 1 96 ? -41.430 30.462 -12.433 1.00 22.04 96 VAL A N 1
ATOM 708 C CA . VAL A 1 96 ? -41.218 31.697 -11.685 1.00 22.84 96 VAL A CA 1
ATOM 709 C C . VAL A 1 96 ? -42.143 32.824 -12.138 1.00 20.38 96 VAL A C 1
ATOM 710 O O . VAL A 1 96 ? -42.632 33.589 -11.303 1.00 19.38 96 VAL A O 1
ATOM 714 N N . GLU A 1 97 ? -42.396 32.923 -13.445 1.00 22.81 97 GLU A N 1
ATOM 715 C CA . GLU A 1 97 ? -43.287 33.974 -13.960 1.00 23.33 97 GLU A CA 1
ATOM 716 C C . GLU A 1 97 ? -44.742 33.733 -13.507 1.00 22.62 97 GLU A C 1
ATOM 717 O O . GLU A 1 97 ? -45.454 34.671 -13.140 1.00 23.18 97 GLU A O 1
ATOM 723 N N . TYR A 1 98 ? -45.166 32.470 -13.497 1.00 22.09 98 TYR A N 1
ATOM 724 C CA . TYR A 1 98 ? -46.460 32.097 -12.919 1.00 21.91 98 TYR A CA 1
ATOM 725 C C . TYR A 1 98 ? -46.626 32.487 -11.430 1.00 23.25 98 TYR A C 1
ATOM 726 O O . TYR A 1 98 ? -47.666 33.049 -11.040 1.00 23.31 98 TYR A O 1
ATOM 735 N N . LEU A 1 99 ? -45.624 32.178 -10.604 1.00 20.38 99 LEU A N 1
ATOM 736 C CA . LEU A 1 99 ? -45.693 32.508 -9.187 1.00 20.30 99 LEU A CA 1
ATOM 737 C C . LEU A 1 99 ? -45.755 34.020 -8.989 1.00 21.83 99 LEU A C 1
ATOM 738 O O . LEU A 1 99 ? -46.488 34.514 -8.117 1.00 20.85 99 LEU A O 1
ATOM 743 N N . ASP A 1 100 ? -45.010 34.760 -9.805 1.00 21.23 100 ASP A N 1
ATOM 744 C CA . ASP A 1 100 ? -45.002 36.220 -9.667 1.00 24.24 100 ASP A CA 1
ATOM 745 C C . ASP A 1 100 ? -46.360 36.831 -10.046 1.00 23.44 100 ASP A C 1
ATOM 746 O O . ASP A 1 100 ? -46.768 37.838 -9.460 1.00 22.39 100 ASP A O 1
ATOM 751 N N . GLU A 1 101 ? -47.067 36.218 -11.001 1.00 24.20 101 GLU A N 1
ATOM 752 C CA . GLU A 1 101 ? -48.382 36.727 -11.428 1.00 24.30 101 GLU A CA 1
ATOM 753 C C . GLU A 1 101 ? -49.469 36.406 -10.395 1.00 25.25 101 GLU A C 1
ATOM 754 O O . GLU A 1 101 ? -50.365 37.211 -10.121 1.00 24.04 101 GLU A O 1
ATOM 760 N N . VAL A 1 102 ? -49.367 35.227 -9.805 1.00 23.58 102 VAL A N 1
ATOM 761 C CA . VAL A 1 102 ? -50.423 34.730 -8.947 1.00 23.91 102 VAL A CA 1
ATOM 762 C C . VAL A 1 102 ? -50.223 35.094 -7.475 1.00 21.85 102 VAL A C 1
ATOM 763 O O . VAL A 1 102 ? -51.198 35.221 -6.731 1.00 24.45 102 VAL A O 1
ATOM 767 N N . TYR A 1 103 ? -48.976 35.260 -7.049 1.00 23.37 103 TYR A N 1
ATOM 768 C CA . TYR A 1 103 ? -48.708 35.768 -5.694 1.00 23.31 103 TYR A CA 1
ATOM 769 C C . TYR A 1 103 ? -48.169 37.203 -5.746 1.00 22.16 103 TYR A C 1
ATOM 770 O O . TYR A 1 103 ? -46.986 37.426 -6.022 1.00 23.86 103 TYR A O 1
ATOM 779 N N . PRO A 1 104 ? -49.038 38.176 -5.450 1.00 24.60 104 PRO A N 1
ATOM 780 C CA . PRO A 1 104 ? -48.712 39.597 -5.675 1.00 26.47 104 PRO A CA 1
ATOM 781 C C . PRO A 1 104 ? -47.663 40.163 -4.697 1.00 22.90 104 PRO A C 1
ATOM 782 O O . PRO A 1 104 ? -46.928 41.080 -5.048 1.00 27.46 104 PRO A O 1
ATOM 786 N N . LYS A 1 105 ? -47.598 39.649 -3.483 1.00 20.88 105 LYS A N 1
ATOM 787 C CA . LYS A 1 105 ? -46.593 40.152 -2.551 1.00 25.70 105 LYS A CA 1
ATOM 788 C C . LYS A 1 105 ? -45.160 39.844 -2.985 1.00 22.25 105 LYS A C 1
ATOM 789 O O . LYS A 1 105 ? -44.887 38.805 -3.597 1.00 19.59 105 LYS A O 1
ATOM 795 N N . ARG A 1 106 ? -44.257 40.765 -2.652 1.00 23.16 106 ARG A N 1
ATOM 796 C CA . ARG A 1 106 ? -42.856 40.667 -3.049 1.00 22.88 106 ARG A CA 1
ATOM 797 C C . ARG A 1 106 ? -42.732 40.390 -4.563 1.00 20.81 106 ARG A C 1
ATOM 798 O O . ARG A 1 106 ? -42.249 39.344 -4.984 1.00 20.88 106 ARG A O 1
ATOM 806 N N . PRO A 1 107 ? -43.187 41.332 -5.392 1.00 23.34 107 PRO A N 1
ATOM 807 C CA . PRO A 1 107 ? -43.117 41.097 -6.846 1.00 22.73 107 PRO A CA 1
ATOM 808 C C . PRO A 1 107 ? -41.666 40.989 -7.335 1.00 23.70 107 PRO A C 1
ATOM 809 O O . PRO A 1 107 ? -40.840 41.865 -7.034 1.00 22.44 107 PRO A O 1
ATOM 813 N N . LEU A 1 108 ? -41.363 39.925 -8.077 1.00 24.08 108 LEU A N 1
ATOM 814 C CA . LEU A 1 108 ? -40.010 39.714 -8.573 1.00 23.91 108 LEU A CA 1
ATOM 815 C C . LEU A 1 108 ? -39.739 40.483 -9.862 1.00 24.54 108 LEU A C 1
ATOM 816 O O . LEU A 1 108 ? -38.633 41.005 -10.067 1.00 24.14 108 LEU A O 1
ATOM 821 N N . LEU A 1 109 ? -40.746 40.547 -10.727 1.00 23.56 109 LEU A N 1
ATOM 822 C CA . LEU A 1 109 ? -40.598 41.242 -11.992 1.00 23.89 109 LEU A CA 1
ATOM 823 C C . LEU A 1 109 ? -41.085 42.685 -11.856 1.00 25.29 109 LEU A C 1
ATOM 824 O O . LEU A 1 109 ? -42.135 42.942 -11.248 1.00 25.81 109 LEU A O 1
ATOM 829 N N . PRO A 1 110 ? -40.300 43.635 -12.397 1.00 27.34 110 PRO A N 1
ATOM 830 C CA . PRO A 1 110 ? -40.729 45.032 -12.550 1.00 27.40 110 PRO A CA 1
ATOM 831 C C . PRO A 1 110 ? -42.122 45.095 -13.163 1.00 30.27 110 PRO A C 1
ATOM 832 O O . PRO A 1 110 ? -42.438 44.312 -14.093 1.00 28.41 110 PRO A O 1
ATOM 836 N N . GLN A 1 111 ? -42.947 46.011 -12.660 1.00 32.47 111 GLN A N 1
ATOM 837 C CA . GLN A 1 111 ? -44.269 46.239 -13.251 1.00 37.28 111 GLN A CA 1
ATOM 838 C C . GLN A 1 111 ? -44.162 46.919 -14.625 1.00 33.01 111 GLN A C 1
ATOM 839 O O . GLN A 1 111 ? -44.883 46.569 -15.555 1.00 34.17 111 GLN A O 1
ATOM 845 N N . ASP A 1 112 ? -43.247 47.873 -14.758 1.00 29.31 112 ASP A N 1
ATOM 846 C CA . ASP A 1 112 ? -43.073 48.573 -16.035 1.00 33.60 112 ASP A CA 1
ATOM 847 C C . ASP A 1 112 ? -42.532 47.656 -17.142 1.00 31.34 112 ASP A C 1
ATOM 848 O O . ASP A 1 112 ? -41.466 47.036 -16.986 1.00 33.41 112 ASP A O 1
ATOM 853 N N . PRO A 1 113 ? -43.249 47.569 -18.271 1.00 32.70 113 PRO A N 1
ATOM 854 C CA . PRO A 1 113 ? -42.894 46.543 -19.268 1.00 31.88 113 PRO A CA 1
ATOM 855 C C . PRO A 1 113 ? -41.456 46.662 -19.769 1.00 28.40 113 PRO A C 1
ATOM 856 O O . PRO A 1 113 ? -40.794 45.648 -20.032 1.00 26.50 113 PRO A O 1
ATOM 860 N N . LEU A 1 114 ? -40.979 47.892 -19.908 1.00 27.52 114 LEU A N 1
ATOM 861 C CA . LEU A 1 114 ? -39.628 48.113 -20.391 1.00 28.27 114 LEU A CA 1
ATOM 862 C C . LEU A 1 114 ? -38.601 47.575 -19.403 1.00 29.26 114 LEU A C 1
ATOM 863 O O . LEU A 1 114 ? -37.672 46.871 -19.804 1.00 28.30 114 LEU A O 1
ATOM 868 N N . LYS A 1 115 ? -38.764 47.917 -18.121 1.00 28.53 115 LYS A N 1
ATOM 869 C CA . LYS A 1 115 ? -37.913 47.377 -17.054 1.00 28.18 115 LYS A CA 1
ATOM 870 C C . LYS A 1 115 ? -37.996 45.844 -16.939 1.00 26.01 115 LYS A C 1
ATOM 871 O O . LYS A 1 115 ? -36.982 45.164 -16.721 1.00 23.56 115 LYS A O 1
ATOM 877 N N . LYS A 1 116 ? -39.207 45.310 -17.078 1.00 24.46 116 LYS A N 1
ATOM 878 C CA . LYS A 1 116 ? -39.405 43.870 -17.125 1.00 26.25 116 LYS A CA 1
ATOM 879 C C . LYS A 1 116 ? -38.516 43.267 -18.215 1.00 28.71 116 LYS A C 1
ATOM 880 O O . LYS A 1 116 ? -37.783 42.293 -17.972 1.00 27.65 116 LYS A O 1
ATOM 886 N N . ALA A 1 117 ? -38.571 43.853 -19.414 1.00 25.62 117 ALA A N 1
ATOM 887 C CA . ALA A 1 117 ? -37.819 43.329 -20.550 1.00 23.99 117 ALA A CA 1
ATOM 888 C C . ALA A 1 117 ? -36.333 43.306 -20.240 1.00 22.61 117 ALA A C 1
ATOM 889 O O . ALA A 1 117 ? -35.667 42.289 -20.465 1.00 23.28 117 ALA A O 1
ATOM 891 N N . LEU A 1 118 ? -35.816 44.433 -19.745 1.00 24.31 118 LEU A N 1
ATOM 892 C CA . LEU A 1 118 ? -34.409 44.549 -19.361 1.00 23.38 118 LEU A CA 1
ATOM 893 C C . LEU A 1 118 ? -33.996 43.439 -18.398 1.00 21.40 118 LEU A C 1
ATOM 894 O O . LEU A 1 118 ? -32.933 42.832 -18.552 1.00 21.39 118 LEU A O 1
ATOM 899 N N . ASP A 1 119 ? -34.830 43.163 -17.404 1.00 20.14 119 ASP A N 1
ATOM 900 C CA . ASP A 1 119 ? -34.540 42.056 -16.511 1.00 18.20 119 ASP A CA 1
ATOM 901 C C . ASP A 1 119 ? -34.395 40.731 -17.248 1.00 18.00 119 ASP A C 1
ATOM 902 O O . ASP A 1 119 ? -33.458 39.985 -16.980 1.00 19.82 119 ASP A O 1
ATOM 907 N N . LYS A 1 120 ? -35.291 40.446 -18.189 1.00 17.39 120 LYS A N 1
ATOM 908 C CA . LYS A 1 120 ? -35.230 39.176 -18.916 1.00 19.97 120 LYS A CA 1
ATOM 909 C C . LYS A 1 120 ? -33.976 39.111 -19.795 1.00 21.07 120 LYS A C 1
ATOM 910 O O . LYS A 1 120 ? -33.339 38.054 -19.918 1.00 20.16 120 LYS A O 1
ATOM 916 N N . ILE A 1 121 ? -33.617 40.250 -20.389 1.00 20.27 121 ILE A N 1
ATOM 917 C CA . ILE A 1 121 ? -32.378 40.360 -21.147 1.00 20.71 121 ILE A CA 1
ATOM 918 C C . ILE A 1 121 ? -31.194 40.005 -20.249 1.00 20.71 121 ILE A C 1
ATOM 919 O O . ILE A 1 121 ? -30.370 39.136 -20.576 1.00 22.58 121 ILE A O 1
ATOM 924 N N . ILE A 1 122 ? -31.113 40.660 -19.101 1.00 19.98 122 ILE A N 1
ATOM 925 C CA . ILE A 1 122 ? -30.069 40.328 -18.150 1.00 20.14 122 ILE A CA 1
ATOM 926 C C . ILE A 1 122 ? -29.975 38.816 -17.897 1.00 20.29 122 ILE A C 1
ATOM 927 O O . ILE A 1 122 ? -28.893 38.241 -17.988 1.00 19.20 122 ILE A O 1
ATOM 932 N N . VAL A 1 123 ? -31.102 38.170 -17.598 1.00 20.34 123 VAL A N 1
ATOM 933 C CA . VAL A 1 123 ? -31.092 36.725 -17.386 1.00 20.46 123 VAL A CA 1
ATOM 934 C C . VAL A 1 123 ? -30.494 35.973 -18.577 1.00 20.62 123 VAL A C 1
ATOM 935 O O . VAL A 1 123 ? -29.683 35.065 -18.380 1.00 19.91 123 VAL A O 1
ATOM 939 N N . GLU A 1 124 ? -30.906 36.338 -19.798 1.00 21.34 124 GLU A N 1
ATOM 940 C CA . GLU A 1 124 ? -30.372 35.723 -21.026 1.00 22.12 124 GLU A CA 1
ATOM 941 C C . GLU A 1 124 ? -28.887 35.938 -21.089 1.00 19.55 124 GLU A C 1
ATOM 942 O O . GLU A 1 124 ? -28.149 35.038 -21.479 1.00 21.01 124 GLU A O 1
ATOM 948 N N . ALA A 1 125 ? -28.451 37.138 -20.718 1.00 18.99 125 ALA A N 1
ATOM 949 C CA . ALA A 1 125 ? -27.021 37.430 -20.664 1.00 20.97 125 ALA A CA 1
ATOM 950 C C . ALA A 1 125 ? -26.209 36.376 -19.860 1.00 23.64 125 ALA A C 1
ATOM 951 O O . ALA A 1 125 ? -24.994 36.253 -20.058 1.00 27.32 125 ALA A O 1
ATOM 953 N N . SER A 1 126 ? -26.844 35.598 -18.982 1.00 20.77 126 SER A N 1
ATOM 954 C CA . SER A 1 126 ? -26.048 34.599 -18.253 1.00 23.93 126 SER A CA 1
ATOM 955 C C . SER A 1 126 ? -25.876 33.229 -18.955 1.00 24.09 126 SER A C 1
ATOM 956 O O . SER A 1 126 ? -25.205 32.329 -18.416 1.00 24.44 126 SER A O 1
ATOM 959 N N . ALA A 1 127 ? -26.448 33.071 -20.144 1.00 19.88 127 ALA A N 1
ATOM 960 C CA . ALA A 1 127 ? -26.315 31.799 -20.875 1.00 25.68 127 ALA A CA 1
ATOM 961 C C . ALA A 1 127 ? -24.855 31.319 -21.051 1.00 27.40 127 ALA A C 1
ATOM 962 O O . ALA A 1 127 ? -24.560 30.137 -20.831 1.00 24.84 127 ALA A O 1
ATOM 964 N N . PRO A 1 128 ? -23.938 32.231 -21.448 1.00 27.38 128 PRO A N 1
ATOM 965 C CA . PRO A 1 128 ? -22.522 31.851 -21.607 1.00 27.98 128 PRO A CA 1
ATOM 966 C C . PRO A 1 128 ? -21.920 31.321 -20.307 1.00 28.46 128 PRO A C 1
ATOM 967 O O . PRO A 1 128 ? -21.021 30.462 -20.329 1.00 29.34 128 PRO A O 1
ATOM 971 N N . ILE A 1 129 ? -22.409 31.834 -19.181 1.00 27.32 129 ILE A N 1
ATOM 972 C CA . ILE A 1 129 ? -21.972 31.344 -17.876 1.00 27.28 129 ILE A CA 1
ATOM 973 C C . ILE A 1 129 ? -22.525 29.941 -17.634 1.00 26.12 129 ILE A C 1
ATOM 974 O O . ILE A 1 129 ? -21.802 29.033 -17.220 1.00 25.53 129 ILE A O 1
ATOM 979 N N . GLN A 1 130 ? -23.821 29.778 -17.884 1.00 27.90 130 GLN A N 1
ATOM 980 C CA . GLN A 1 130 ? -24.468 28.483 -17.757 1.00 24.96 130 GLN A CA 1
ATOM 981 C C . GLN A 1 130 ? -23.717 27.495 -18.621 1.00 26.65 130 GLN A C 1
ATOM 982 O O . GLN A 1 130 ? -23.510 26.355 -18.234 1.00 30.58 130 GLN A O 1
ATOM 988 N N . SER A 1 131 ? -23.294 27.955 -19.791 1.00 30.13 131 SER A N 1
ATOM 989 C CA . SER A 1 131 ? -22.622 27.110 -20.777 1.00 33.94 131 SER A CA 1
ATOM 990 C C . SER A 1 131 ? -21.212 26.696 -20.344 1.00 33.48 131 SER A C 1
ATOM 991 O O . SER A 1 131 ? -20.858 25.519 -20.389 1.00 37.39 131 SER A O 1
ATOM 994 N N . LEU A 1 132 ? -20.406 27.662 -19.928 1.00 31.18 132 LEU A N 1
ATOM 995 C CA . LEU A 1 132 ? -19.063 27.341 -19.468 1.00 34.61 132 LEU A CA 1
ATOM 996 C C . LEU A 1 132 ? -19.089 26.349 -18.314 1.00 35.42 132 LEU A C 1
ATOM 997 O O . LEU A 1 132 ? -18.281 25.412 -18.289 1.00 36.37 132 LEU A O 1
ATOM 1002 N N . PHE A 1 133 ? -20.000 26.568 -17.361 1.00 31.88 133 PHE A N 1
ATOM 1003 C CA . PHE A 1 133 ? -20.080 25.730 -16.158 1.00 34.07 133 PHE A CA 1
ATOM 1004 C C . PHE A 1 133 ? -20.392 24.276 -16.515 1.00 34.50 133 PHE A C 1
ATOM 1005 O O . PHE A 1 133 ? -19.690 23.366 -16.093 1.00 34.94 133 PHE A O 1
ATOM 1013 N N . ILE A 1 134 ? -21.425 24.064 -17.320 1.00 35.43 134 ILE A N 1
ATOM 1014 C CA . ILE A 1 134 ? -21.783 22.716 -17.742 1.00 38.22 134 ILE A CA 1
ATOM 1015 C C . ILE A 1 134 ? -20.708 22.046 -18.628 1.00 42.38 134 ILE A C 1
ATOM 1016 O O . ILE A 1 134 ? -20.549 20.821 -18.593 1.00 43.11 134 ILE A O 1
ATOM 1021 N N . LYS A 1 135 ? -19.965 22.836 -19.403 1.00 41.03 135 LYS A N 1
ATOM 1022 C CA . LYS A 1 135 ? -18.863 22.282 -20.193 1.00 42.74 135 LYS A CA 1
ATOM 1023 C C . LYS A 1 135 ? -17.712 21.868 -19.296 1.00 45.66 135 LYS A C 1
ATOM 1024 O O . LYS A 1 135 ? -17.173 20.771 -19.431 1.00 50.58 135 LYS A O 1
ATOM 1030 N N . ILE A 1 136 ? -17.319 22.750 -18.386 1.00 42.14 136 ILE A N 1
ATOM 1031 C CA . ILE A 1 136 ? -16.208 22.442 -17.492 1.00 46.21 136 ILE A CA 1
ATOM 1032 C C . ILE A 1 136 ? -16.544 21.226 -16.648 1.00 46.02 136 ILE A C 1
ATOM 1033 O O . ILE A 1 136 ? -15.693 20.383 -16.357 1.00 45.42 136 ILE A O 1
ATOM 1038 N N . LEU A 1 137 ? -17.812 21.142 -16.279 1.00 46.31 137 LEU A N 1
ATOM 1039 C CA . LEU A 1 137 ? -18.308 20.062 -15.450 1.00 46.90 137 LEU A CA 1
ATOM 1040 C C . LEU A 1 137 ? -18.340 18.700 -16.159 1.00 46.28 137 LEU A C 1
ATOM 1041 O O . LEU A 1 137 ? -17.951 17.703 -15.559 1.00 49.69 137 LEU A O 1
ATOM 1046 N N . LYS A 1 138 ? -18.785 18.654 -17.419 1.00 48.29 138 LYS A N 1
ATOM 1047 C CA . LYS A 1 138 ? -19.086 17.371 -18.090 1.00 51.48 138 LYS A CA 1
ATOM 1048 C C . LYS A 1 138 ? -18.340 17.093 -19.400 1.00 56.27 138 LYS A C 1
ATOM 1049 O O . LYS A 1 138 ? -18.342 15.955 -19.883 1.00 61.10 138 LYS A O 1
ATOM 1055 N N . PHE A 1 139 ? -17.735 18.125 -19.988 1.00 53.51 139 PHE A N 1
ATOM 1056 C CA . PHE A 1 139 ? -17.031 17.988 -21.269 1.00 51.76 139 PHE A CA 1
ATOM 1057 C C . PHE A 1 139 ? -15.758 18.822 -21.231 1.00 51.98 139 PHE A C 1
ATOM 1058 O O . PHE A 1 139 ? -15.407 19.488 -22.208 1.00 51.71 139 PHE A O 1
ATOM 1066 N N . SER A 1 140 ? -15.068 18.757 -20.094 1.00 54.41 140 SER A N 1
ATOM 1067 C CA . SER A 1 140 ? -14.037 19.732 -19.730 1.00 54.91 140 SER A CA 1
ATOM 1068 C C . SER A 1 140 ? -12.919 19.858 -20.753 1.00 58.00 140 SER A C 1
ATOM 1069 O O . SER A 1 140 ? -12.320 20.925 -20.908 1.00 58.49 140 SER A O 1
ATOM 1072 N N . ASP A 1 141 ? -12.634 18.764 -21.446 1.00 61.40 141 ASP A N 1
ATOM 1073 C CA . ASP A 1 141 ? -11.544 18.747 -22.414 1.00 67.19 141 ASP A CA 1
ATOM 1074 C C . ASP A 1 141 ? -11.843 19.657 -23.605 1.00 63.23 141 ASP A C 1
ATOM 1075 O O . ASP A 1 141 ? -10.929 20.247 -24.190 1.00 61.84 141 ASP A O 1
ATOM 1080 N N . THR A 1 142 ? -13.128 19.788 -23.933 1.00 60.97 142 THR A N 1
ATOM 1081 C CA . THR A 1 142 ? -13.549 20.553 -25.107 1.00 61.73 142 THR A CA 1
ATOM 1082 C C . THR A 1 142 ? -13.631 22.068 -24.850 1.00 59.04 142 THR A C 1
ATOM 1083 O O . THR A 1 142 ? -13.844 22.850 -25.781 1.00 61.01 142 THR A O 1
ATOM 1087 N N . VAL A 1 143 ? -13.440 22.478 -23.598 1.00 57.00 143 VAL A N 1
ATOM 1088 C CA . VAL A 1 143 ? -13.453 23.903 -23.238 1.00 57.94 143 VAL A CA 1
ATOM 1089 C C . VAL A 1 143 ? -12.326 24.695 -23.933 1.00 56.34 143 VAL A C 1
ATOM 1090 O O . VAL A 1 143 ? -11.137 24.460 -23.671 1.00 56.08 143 VAL A O 1
ATOM 1094 N N . ASN A 1 144 ? -12.707 25.620 -24.820 1.00 55.74 144 ASN A N 1
ATOM 1095 C CA . ASN A 1 144 ? -11.739 26.462 -25.530 1.00 54.05 144 ASN A CA 1
ATOM 1096 C C . ASN A 1 144 ? -11.788 27.905 -25.045 1.00 54.18 144 ASN A C 1
ATOM 1097 O O . ASN A 1 144 ? -12.418 28.203 -24.028 1.00 53.90 144 ASN A O 1
ATOM 1102 N N . GLU A 1 145 ? -11.131 28.804 -25.770 1.00 56.49 145 GLU A N 1
ATOM 1103 C CA . GLU A 1 145 ? -11.024 30.193 -25.315 1.00 55.57 145 GLU A CA 1
ATOM 1104 C C . GLU A 1 145 ? -12.183 31.109 -25.741 1.00 49.24 145 GLU A C 1
ATOM 1105 O O . GLU A 1 145 ? -12.387 32.161 -25.138 1.00 48.68 145 GLU A O 1
ATOM 1111 N N . GLU A 1 146 ? -12.940 30.719 -26.764 1.00 48.85 146 GLU A N 1
ATOM 1112 C CA . GLU A 1 146 ? -14.180 31.431 -27.073 1.00 49.73 146 GLU A CA 1
ATOM 1113 C C . GLU A 1 146 ? -15.170 31.308 -25.911 1.00 46.62 146 GLU A C 1
ATOM 1114 O O . GLU A 1 146 ? -15.840 32.275 -25.555 1.00 45.19 146 GLU A O 1
ATOM 1120 N N . HIS A 1 147 ? -15.283 30.103 -25.354 1.00 46.18 147 HIS A N 1
ATOM 1121 C CA . HIS A 1 147 ? -16.151 29.860 -24.215 1.00 44.09 147 HIS A CA 1
ATOM 1122 C C . HIS A 1 147 ? -15.722 30.763 -23.073 1.00 40.01 147 HIS A C 1
ATOM 1123 O O . HIS A 1 147 ? -16.531 31.516 -22.527 1.00 36.63 147 HIS A O 1
ATOM 1130 N N . VAL A 1 148 ? -14.444 30.694 -22.723 1.00 36.12 148 VAL A N 1
ATOM 1131 C CA . VAL A 1 148 ? -13.933 31.530 -21.655 1.00 37.47 148 VAL A CA 1
ATOM 1132 C C . VAL A 1 148 ? -14.156 33.022 -21.938 1.00 38.28 148 VAL A C 1
ATOM 1133 O O . VAL A 1 148 ? -14.574 33.779 -21.050 1.00 40.14 148 VAL A O 1
ATOM 1137 N N . ALA A 1 149 ? -13.895 33.448 -23.167 1.00 36.94 149 ALA A N 1
ATOM 1138 C CA . ALA A 1 149 ? -14.105 34.846 -23.535 1.00 38.41 149 ALA A CA 1
ATOM 1139 C C . ALA A 1 149 ? -15.595 35.252 -23.472 1.00 37.61 149 ALA A C 1
ATOM 1140 O O . ALA A 1 149 ? -15.933 36.337 -22.975 1.00 36.00 149 ALA A O 1
ATOM 1142 N N . ALA A 1 150 ? -16.475 34.392 -23.985 1.00 32.35 150 ALA A N 1
ATOM 1143 C CA . ALA A 1 150 ? -17.906 34.673 -23.977 1.00 33.39 150 ALA A CA 1
ATOM 1144 C C . ALA A 1 150 ? -18.403 34.858 -22.538 1.00 31.66 150 ALA A C 1
ATOM 1145 O O . ALA A 1 150 ? -19.169 35.779 -22.227 1.00 31.48 150 ALA A O 1
ATOM 1147 N N . TYR A 1 151 ? -17.956 33.958 -21.675 1.00 28.42 151 TYR A N 1
ATOM 1148 C CA . TYR A 1 151 ? -18.236 34.009 -20.257 1.00 30.98 151 TYR A CA 1
ATOM 1149 C C . TYR A 1 151 ? -17.845 35.372 -19.658 1.00 31.77 151 TYR A C 1
ATOM 1150 O O . TYR A 1 151 ? -18.624 35.984 -18.917 1.00 28.73 151 TYR A O 1
ATOM 1159 N N . HIS A 1 152 ? -16.655 35.857 -19.998 1.00 31.92 152 HIS A N 1
ATOM 1160 C CA . HIS A 1 152 ? -16.210 37.165 -19.522 1.00 32.26 152 HIS A CA 1
ATOM 1161 C C . HIS A 1 152 ? -17.041 38.303 -20.070 1.00 29.22 152 HIS A C 1
ATOM 1162 O O . HIS A 1 152 ? -17.251 39.303 -19.377 1.00 31.90 152 HIS A O 1
ATOM 1169 N N . LYS A 1 153 ? -17.484 38.170 -21.313 1.00 27.53 153 LYS A N 1
ATOM 1170 C CA . LYS A 1 153 ? -18.386 39.152 -21.900 1.00 31.22 153 LYS A CA 1
ATOM 1171 C C . LYS A 1 153 ? -19.650 39.154 -21.072 1.00 30.28 153 LYS A C 1
ATOM 1172 O O . LYS A 1 153 ? -20.257 40.205 -20.829 1.00 28.94 153 LYS A O 1
ATOM 1178 N N . ALA A 1 154 ? -20.045 37.952 -20.659 1.00 29.63 154 ALA A N 1
ATOM 1179 C CA . ALA A 1 154 ? -21.248 37.761 -19.876 1.00 26.74 154 ALA A CA 1
ATOM 1180 C C . ALA A 1 154 ? -21.121 38.524 -18.558 1.00 25.39 154 ALA A C 1
ATOM 1181 O O . ALA A 1 154 ? -21.995 39.329 -18.202 1.00 24.29 154 ALA A O 1
ATOM 1183 N N . LEU A 1 155 ? -20.026 38.282 -17.842 1.00 23.78 155 LEU A N 1
ATOM 1184 C CA . LEU A 1 155 ? -19.799 38.958 -16.574 1.00 24.38 155 LEU A CA 1
ATOM 1185 C C . LEU A 1 155 ? -19.729 40.479 -16.770 1.00 26.86 155 LEU A C 1
ATOM 1186 O O . LEU A 1 155 ? -20.366 41.230 -16.021 1.00 23.69 155 LEU A O 1
ATOM 1191 N N . ASP A 1 156 ? -18.973 40.925 -17.780 1.00 25.79 156 ASP A N 1
ATOM 1192 C CA . ASP A 1 156 ? -18.836 42.349 -18.056 1.00 26.90 156 ASP A CA 1
ATOM 1193 C C . ASP A 1 156 ? -20.205 43.003 -18.186 1.00 25.14 156 ASP A C 1
ATOM 1194 O O . ASP A 1 156 ? -20.471 44.055 -17.586 1.00 24.22 156 ASP A O 1
ATOM 1199 N N . PHE A 1 157 ? -21.064 42.380 -18.987 1.00 24.19 157 PHE A N 1
ATOM 1200 C CA . PHE A 1 157 ? -22.370 42.949 -19.299 1.00 23.54 157 PHE A CA 1
ATOM 1201 C C . PHE A 1 157 ? -23.184 43.072 -18.023 1.00 23.36 157 PHE A C 1
ATOM 1202 O O . PHE A 1 157 ? -23.775 44.126 -17.749 1.00 23.91 157 PHE A O 1
ATOM 1210 N N . ILE A 1 158 ? -23.200 42.001 -17.234 1.00 22.64 158 ILE A N 1
ATOM 1211 C CA . ILE A 1 158 ? -23.992 41.983 -16.011 1.00 22.33 158 ILE A CA 1
ATOM 1212 C C . ILE A 1 158 ? -23.495 43.020 -14.992 1.00 21.04 158 ILE A C 1
ATOM 1213 O O . ILE A 1 158 ? -24.278 43.842 -14.493 1.00 17.66 158 ILE A O 1
ATOM 1218 N N . GLN A 1 159 ? -22.193 43.002 -14.715 1.00 22.96 159 GLN A N 1
ATOM 1219 C CA . GLN A 1 159 ? -21.594 44.015 -13.859 1.00 22.19 159 GLN A CA 1
ATOM 1220 C C . GLN A 1 159 ? -21.949 45.425 -14.315 1.00 20.59 159 GLN A C 1
ATOM 1221 O O . GLN A 1 159 ? -22.305 46.269 -13.493 1.00 21.23 159 GLN A O 1
ATOM 1227 N N . GLU A 1 160 ? -21.861 45.680 -15.618 1.00 20.16 160 GLU A N 1
ATOM 1228 C CA . GLU A 1 160 ? -22.184 47.014 -16.137 1.00 25.40 160 GLU A CA 1
ATOM 1229 C C . GLU A 1 160 ? -23.657 47.401 -15.869 1.00 24.05 160 GLU A C 1
ATOM 1230 O O . GLU A 1 160 ? -23.948 48.542 -15.495 1.00 24.30 160 GLU A O 1
ATOM 1236 N N . GLN A 1 161 ? -24.578 46.453 -16.039 1.00 21.18 161 GLN A N 1
ATOM 1237 C CA . GLN A 1 161 ? -25.967 46.718 -15.719 1.00 22.17 161 GLN A CA 1
ATOM 1238 C C . GLN A 1 161 ? -26.107 47.144 -14.251 1.00 24.06 161 GLN A C 1
ATOM 1239 O O . GLN A 1 161 ? -26.803 48.145 -13.930 1.00 18.51 161 GLN A O 1
ATOM 1245 N N . LEU A 1 162 ? -25.437 46.398 -13.365 1.00 22.30 162 LEU A N 1
ATOM 1246 C CA . LEU A 1 162 ? -25.431 46.734 -11.946 1.00 20.41 162 LEU A CA 1
ATOM 1247 C C . LEU A 1 162 ? -24.799 48.114 -11.753 1.00 22.59 162 LEU A C 1
ATOM 1248 O O . LEU A 1 162 ? -25.359 48.991 -11.074 1.00 23.88 162 LEU A O 1
ATOM 1253 N N . LYS A 1 163 ? -23.649 48.331 -12.374 1.00 22.04 163 LYS A N 1
ATOM 1254 C CA . LYS A 1 163 ? -23.009 49.632 -12.263 1.00 24.20 163 LYS A CA 1
ATOM 1255 C C . LYS A 1 163 ? -23.956 50.749 -12.678 1.00 25.39 163 LYS A C 1
ATOM 1256 O O . LYS A 1 163 ? -24.128 51.724 -11.943 1.00 28.74 163 LYS A O 1
ATOM 1262 N N . ASN A 1 164 ? -24.567 50.619 -13.850 1.00 22.33 164 ASN A N 1
ATOM 1263 C CA . ASN A 1 164 ? -25.449 51.675 -14.323 1.00 24.35 164 ASN A CA 1
ATOM 1264 C C . ASN A 1 164 ? -26.628 51.909 -13.394 1.00 22.66 164 ASN A C 1
ATOM 1265 O O . ASN A 1 164 ? -26.988 53.046 -13.147 1.00 27.62 164 ASN A O 1
ATOM 1270 N N . ARG A 1 165 ? -27.232 50.838 -12.884 1.00 23.52 165 ARG A N 1
ATOM 1271 C CA . ARG A 1 165 ? -28.405 50.978 -12.014 1.00 23.39 165 ARG A CA 1
ATOM 1272 C C . ARG A 1 165 ? -28.031 51.586 -10.658 1.00 19.53 165 ARG A C 1
ATOM 1273 O O . ARG A 1 165 ? -28.856 52.210 -10.012 1.00 18.63 165 ARG A O 1
ATOM 1281 N N . GLY A 1 166 ? -26.790 51.382 -10.232 1.00 20.23 166 GLY A N 1
ATOM 1282 C CA . GLY A 1 166 ? -26.297 51.993 -9.014 1.00 18.77 166 GLY A CA 1
ATOM 1283 C C . GLY A 1 166 ? -26.859 51.423 -7.724 1.00 19.91 166 GLY A C 1
ATOM 1284 O O . GLY A 1 166 ? -26.582 51.948 -6.638 1.00 20.47 166 GLY A O 1
ATOM 1285 N N . THR A 1 167 ? -27.649 50.357 -7.812 1.00 18.78 167 THR A N 1
ATOM 1286 C CA . THR A 1 167 ? -28.243 49.814 -6.591 1.00 19.16 167 THR A CA 1
ATOM 1287 C C . THR A 1 167 ? -27.457 48.620 -6.044 1.00 19.63 167 THR A C 1
ATOM 1288 O O . THR A 1 167 ? -26.481 48.164 -6.662 1.00 19.00 167 THR A O 1
ATOM 1292 N N . VAL A 1 168 ? -27.865 48.129 -4.879 1.00 18.15 168 VAL A N 1
ATOM 1293 C CA . VAL A 1 168 ? -27.183 46.997 -4.270 1.00 17.00 168 VAL A CA 1
ATOM 1294 C C . VAL A 1 168 ? -27.358 45.782 -5.167 1.00 18.85 168 VAL A C 1
ATOM 1295 O O . VAL A 1 168 ? -26.401 45.023 -5.412 1.00 18.09 168 VAL A O 1
ATOM 1299 N N . PHE A 1 169 ? -28.584 45.608 -5.655 1.00 15.61 169 PHE A N 1
ATOM 1300 C CA . PHE A 1 169 ? -28.937 44.456 -6.475 1.00 18.69 169 PHE A CA 1
ATOM 1301 C C . PHE A 1 169 ? -29.469 44.910 -7.827 1.00 19.75 169 PHE A C 1
ATOM 1302 O O . PHE A 1 169 ? -29.890 46.063 -7.992 1.00 18.08 169 PHE A O 1
ATOM 1310 N N . LEU A 1 170 ? -29.462 44.002 -8.794 1.00 19.87 170 LEU A N 1
ATOM 1311 C CA . LEU A 1 170 ? -29.982 44.337 -10.106 1.00 17.74 170 LEU A CA 1
ATOM 1312 C C . LEU A 1 170 ? -31.401 44.910 -10.005 1.00 19.23 170 LEU A C 1
ATOM 1313 O O . LEU A 1 170 ? -31.746 45.883 -10.684 1.00 19.76 170 LEU A O 1
ATOM 1318 N N . ASP A 1 171 ? -32.227 44.333 -9.146 1.00 18.68 171 ASP A N 1
ATOM 1319 C CA . ASP A 1 171 ? -33.617 44.776 -9.079 1.00 19.99 171 ASP A CA 1
ATOM 1320 C C . ASP A 1 171 ? -33.915 45.859 -8.031 1.00 21.00 171 ASP A C 1
ATOM 1321 O O . ASP A 1 171 ? -35.065 46.293 -7.910 1.00 22.23 171 ASP A O 1
ATOM 1326 N N . GLY A 1 172 ? -32.887 46.328 -7.324 1.00 17.39 172 GLY A N 1
ATOM 1327 C CA . GLY A 1 172 ? -33.055 47.435 -6.390 1.00 21.64 172 GLY A CA 1
ATOM 1328 C C . GLY A 1 172 ? -32.283 47.219 -5.100 1.00 23.32 172 GLY A C 1
ATOM 1329 O O . GLY A 1 172 ? -31.122 46.782 -5.148 1.00 23.02 172 GLY A O 1
ATOM 1330 N N . SER A 1 173 ? -32.904 47.503 -3.950 1.00 22.68 173 SER A N 1
ATOM 1331 C CA . SER A 1 173 ? -32.234 47.217 -2.674 1.00 26.63 173 SER A CA 1
ATOM 1332 C C . SER A 1 173 ? -32.512 45.794 -2.206 1.00 25.98 173 SER A C 1
ATOM 1333 O O . SER A 1 173 ? -31.718 45.244 -1.443 1.00 28.26 173 SER A O 1
ATOM 1336 N N . GLU A 1 174 ? -33.605 45.198 -2.693 1.00 25.72 174 GLU A N 1
ATOM 1337 C CA . GLU A 1 174 ? -33.870 43.757 -2.553 1.00 23.35 174 GLU A CA 1
ATOM 1338 C C . GLU A 1 174 ? -33.593 43.019 -3.884 1.00 23.67 174 GLU A C 1
ATOM 1339 O O . GLU A 1 174 ? -33.942 43.528 -4.977 1.00 21.14 174 GLU A O 1
ATOM 1345 N N . PRO A 1 175 ? -33.058 41.784 -3.806 1.00 22.74 175 PRO A N 1
ATOM 1346 C CA . PRO A 1 175 ? -32.897 41.028 -5.062 1.00 19.48 175 PRO A CA 1
ATOM 1347 C C . PRO A 1 175 ? -34.259 40.738 -5.699 1.00 18.07 175 PRO A C 1
ATOM 1348 O O . PRO A 1 175 ? -35.248 40.510 -4.994 1.00 19.81 175 PRO A O 1
ATOM 1352 N N . GLY A 1 176 ? -34.309 40.753 -7.023 1.00 16.82 176 GLY A N 1
ATOM 1353 C CA . GLY A 1 176 ? -35.530 40.451 -7.733 1.00 16.75 176 GLY A CA 1
ATOM 1354 C C . GLY A 1 176 ? -35.310 39.350 -8.758 1.00 18.25 176 GLY A C 1
ATOM 1355 O O . GLY A 1 176 ? -34.412 38.504 -8.595 1.00 17.48 176 GLY A O 1
ATOM 1356 N N . TYR A 1 177 ? -36.111 39.375 -9.822 1.00 16.79 177 TYR A N 1
ATOM 1357 C CA . TYR A 1 177 ? -36.143 38.292 -10.796 1.00 18.08 177 TYR A CA 1
ATOM 1358 C C . TYR A 1 177 ? -34.777 38.120 -11.443 1.00 18.11 177 TYR A C 1
ATOM 1359 O O . TYR A 1 177 ? -34.245 37.009 -11.508 1.00 15.51 177 TYR A O 1
ATOM 1368 N N . ALA A 1 178 ? -34.226 39.235 -11.914 1.00 18.06 178 ALA A N 1
ATOM 1369 C CA . ALA A 1 178 ? -32.942 39.236 -12.593 1.00 18.99 178 ALA A CA 1
ATOM 1370 C C . ALA A 1 178 ? -31.874 38.656 -11.655 1.00 17.97 178 ALA A C 1
ATOM 1371 O O . ALA A 1 178 ? -31.103 37.762 -12.041 1.00 18.17 178 ALA A O 1
ATOM 1373 N N . ASP A 1 179 ? -31.844 39.144 -10.419 1.00 16.80 179 ASP A N 1
ATOM 1374 C CA . ASP A 1 179 ? -30.892 38.618 -9.457 1.00 17.13 179 ASP A CA 1
ATOM 1375 C C . ASP A 1 179 ? -31.111 37.130 -9.219 1.00 16.00 179 ASP A C 1
ATOM 1376 O O . ASP A 1 179 ? -30.193 36.329 -9.386 1.00 18.77 179 ASP A O 1
ATOM 1381 N N . TYR A 1 180 ? -32.323 36.756 -8.830 1.00 14.95 180 TYR A N 1
ATOM 1382 C CA . TYR A 1 180 ? -32.578 35.369 -8.453 1.00 15.59 180 TYR A CA 1
ATOM 1383 C C . TYR A 1 180 ? -32.393 34.407 -9.612 1.00 18.42 180 TYR A C 1
ATOM 1384 O O . TYR A 1 180 ? -31.955 33.267 -9.403 1.00 17.09 180 TYR A O 1
ATOM 1393 N N . MET A 1 181 ? -32.730 34.846 -10.827 1.00 16.54 181 MET A N 1
ATOM 1394 C CA . MET A 1 181 ? -32.759 33.914 -11.965 1.00 17.97 181 MET A CA 1
ATOM 1395 C C . MET A 1 181 ? -31.348 33.627 -12.508 1.00 19.57 181 MET A C 1
ATOM 1396 O O . MET A 1 181 ? -31.133 32.632 -13.218 1.00 17.92 181 MET A O 1
ATOM 1401 N N . ILE A 1 182 ? -30.386 34.476 -12.154 1.00 16.84 182 ILE A N 1
ATOM 1402 C CA . ILE A 1 182 ? -29.013 34.202 -12.541 1.00 16.51 182 ILE A CA 1
ATOM 1403 C C . ILE A 1 182 ? -28.210 33.681 -11.348 1.00 19.46 182 ILE A C 1
ATOM 1404 O O . ILE A 1 182 ? -27.139 33.076 -11.514 1.00 17.75 182 ILE A O 1
ATOM 1409 N N . TRP A 1 183 ? -28.733 33.898 -10.141 1.00 18.20 183 TRP A N 1
ATOM 1410 C CA . TRP A 1 183 ? -27.975 33.578 -8.933 1.00 16.93 183 TRP A CA 1
ATOM 1411 C C . TRP A 1 183 ? -27.332 32.166 -8.895 1.00 16.89 183 TRP A C 1
ATOM 1412 O O . TRP A 1 183 ? -26.192 32.010 -8.454 1.00 17.27 183 TRP A O 1
ATOM 1423 N N . PRO A 1 184 ? -28.066 31.131 -9.330 1.00 17.62 184 PRO A N 1
ATOM 1424 C CA . PRO A 1 184 ? -27.502 29.784 -9.131 1.00 17.36 184 PRO A CA 1
ATOM 1425 C C . PRO A 1 184 ? -26.111 29.611 -9.753 1.00 18.89 184 PRO A C 1
ATOM 1426 O O . PRO A 1 184 ? -25.267 28.828 -9.260 1.00 15.59 184 PRO A O 1
ATOM 1430 N N . TRP A 1 185 ? -25.872 30.314 -10.855 1.00 18.02 185 TRP A N 1
ATOM 1431 C CA . TRP A 1 185 ? -24.580 30.158 -11.509 1.00 18.42 185 TRP A CA 1
ATOM 1432 C C . TRP A 1 185 ? -23.503 30.898 -10.752 1.00 21.64 185 TRP A C 1
ATOM 1433 O O . TRP A 1 185 ? -22.386 30.398 -10.633 1.00 22.04 185 TRP A O 1
ATOM 1444 N N . PHE A 1 186 ? -23.846 32.054 -10.188 1.00 17.55 186 PHE A N 1
ATOM 1445 C CA . PHE A 1 186 ? -22.916 32.705 -9.279 1.00 18.43 186 PHE A CA 1
ATOM 1446 C C . PHE A 1 186 ? -22.610 31.843 -8.041 1.00 22.03 186 PHE A C 1
ATOM 1447 O O . PHE A 1 186 ? -21.458 31.835 -7.557 1.00 21.96 186 PHE A O 1
ATOM 1455 N N . GLU A 1 187 ? -23.616 31.129 -7.523 1.00 17.58 187 GLU A N 1
ATOM 1456 C CA . GLU A 1 187 ? -23.389 30.278 -6.365 1.00 18.84 187 GLU A CA 1
ATOM 1457 C C . GLU A 1 187 ? -22.332 29.247 -6.731 1.00 19.70 187 GLU A C 1
ATOM 1458 O O . GLU A 1 187 ? -21.444 28.929 -5.926 1.00 19.26 187 GLU A O 1
ATOM 1464 N N . ARG A 1 188 ? -22.423 28.746 -7.961 1.00 21.15 188 ARG A N 1
ATOM 1465 C CA . ARG A 1 188 ? -21.526 27.699 -8.453 1.00 20.75 188 ARG A CA 1
ATOM 1466 C C . ARG A 1 188 ? -20.146 28.250 -8.822 1.00 24.18 188 ARG A C 1
ATOM 1467 O O . ARG A 1 188 ? -19.131 27.580 -8.619 1.00 24.96 188 ARG A O 1
ATOM 1475 N N . LEU A 1 189 ? -20.105 29.480 -9.330 1.00 23.35 189 LEU A N 1
ATOM 1476 C CA . LEU A 1 189 ? -18.840 30.106 -9.717 1.00 28.11 189 LEU A CA 1
ATOM 1477 C C . LEU A 1 189 ? -17.866 30.043 -8.529 1.00 28.16 189 LEU A C 1
ATOM 1478 O O . LEU A 1 189 ? -16.661 29.826 -8.708 1.00 27.39 189 LEU A O 1
ATOM 1483 N N . ARG A 1 190 ? -18.415 30.213 -7.325 1.00 25.63 190 ARG A N 1
ATOM 1484 C CA . ARG A 1 190 ? -17.639 30.164 -6.090 1.00 25.08 190 ARG A CA 1
ATOM 1485 C C . ARG A 1 190 ? -16.819 28.859 -5.945 1.00 28.19 190 ARG A C 1
ATOM 1486 O O . ARG A 1 190 ? -15.684 28.881 -5.454 1.00 26.37 190 ARG A O 1
ATOM 1494 N N . ALA A 1 191 ? -17.377 27.735 -6.394 1.00 28.34 191 ALA A N 1
ATOM 1495 C CA . ALA A 1 191 ? -16.668 26.455 -6.297 1.00 28.14 191 ALA A CA 1
ATOM 1496 C C . ALA A 1 191 ? -15.703 26.222 -7.451 1.00 28.41 191 ALA A C 1
ATOM 1497 O O . ALA A 1 191 ? -14.842 25.352 -7.376 1.00 33.00 191 ALA A O 1
ATOM 1499 N N . PHE A 1 192 ? -15.845 26.985 -8.524 1.00 32.29 192 PHE A N 1
ATOM 1500 C CA . PHE A 1 192 ? -14.900 26.883 -9.628 1.00 35.15 192 PHE A CA 1
ATOM 1501 C C . PHE A 1 192 ? -13.810 27.930 -9.475 1.00 40.88 192 PHE A C 1
ATOM 1502 O O . PHE A 1 192 ? -12.973 28.088 -10.363 1.00 44.49 192 PHE A O 1
ATOM 1510 N N . ALA A 1 193 ? -13.816 28.636 -8.347 1.00 37.17 193 ALA A N 1
ATOM 1511 C CA . ALA A 1 193 ? -12.907 29.758 -8.163 1.00 42.32 193 ALA A CA 1
ATOM 1512 C C . ALA A 1 193 ? -11.421 29.384 -8.071 1.00 46.29 193 ALA A C 1
ATOM 1513 O O . ALA A 1 193 ? -10.588 30.268 -7.894 1.00 51.96 193 ALA A O 1
ATOM 1515 N N . HIS A 1 194 ? -11.068 28.104 -8.195 1.00 43.20 194 HIS A N 1
ATOM 1516 C CA . HIS A 1 194 ? -9.635 27.762 -8.326 1.00 50.15 194 HIS A CA 1
ATOM 1517 C C . HIS A 1 194 ? -9.321 26.973 -9.591 1.00 53.77 194 HIS A C 1
ATOM 1518 O O . HIS A 1 194 ? -8.288 26.296 -9.679 1.00 60.32 194 HIS A O 1
ATOM 1525 N N . ASP A 1 195 ? -10.245 27.030 -10.543 1.00 50.72 195 ASP A N 1
ATOM 1526 C CA . ASP A 1 195 ? -9.947 26.719 -11.929 1.00 50.18 195 ASP A CA 1
ATOM 1527 C C . ASP A 1 195 ? -9.599 28.082 -12.530 1.00 51.24 195 ASP A C 1
ATOM 1528 O O . ASP A 1 195 ? -10.242 29.087 -12.215 1.00 52.07 195 ASP A O 1
ATOM 1533 N N . GLU A 1 196 ? -8.560 28.128 -13.355 1.00 53.06 196 GLU A N 1
ATOM 1534 C CA . GLU A 1 196 ? -7.973 29.399 -13.777 1.00 51.48 196 GLU A CA 1
ATOM 1535 C C . GLU A 1 196 ? -8.862 30.121 -14.804 1.00 51.07 196 GLU A C 1
ATOM 1536 O O . GLU A 1 196 ? -8.825 31.353 -14.950 1.00 46.71 196 GLU A O 1
ATOM 1542 N N . ARG A 1 197 ? -9.681 29.331 -15.489 1.00 49.94 197 ARG A N 1
ATOM 1543 C CA . ARG A 1 197 ? -10.559 29.814 -16.545 1.00 46.90 197 ARG A CA 1
ATOM 1544 C C . ARG A 1 197 ? -11.832 30.458 -15.989 1.00 45.60 197 ARG A C 1
ATOM 1545 O O . ARG A 1 197 ? -12.649 30.981 -16.751 1.00 42.39 197 ARG A O 1
ATOM 1553 N N . VAL A 1 198 ? -11.990 30.419 -14.666 1.00 43.82 198 VAL A N 1
ATOM 1554 C CA . VAL A 1 198 ? -13.196 30.916 -14.012 1.00 43.12 198 VAL A CA 1
ATOM 1555 C C . VAL A 1 198 ? -12.893 32.020 -12.997 1.00 42.11 198 VAL A C 1
ATOM 1556 O O . VAL A 1 198 ? -13.668 32.957 -12.855 1.00 40.58 198 VAL A O 1
ATOM 1560 N N . ARG A 1 199 ? -11.773 31.899 -12.288 1.00 42.91 199 ARG A N 1
ATOM 1561 C CA . ARG A 1 199 ? -11.434 32.831 -11.208 1.00 48.22 199 ARG A CA 1
ATOM 1562 C C . ARG A 1 199 ? -11.575 34.274 -11.688 1.00 47.94 199 ARG A C 1
ATOM 1563 O O . ARG A 1 199 ? -11.220 34.596 -12.827 1.00 48.04 199 ARG A O 1
ATOM 1571 N N . LEU A 1 200 ? -12.091 35.139 -10.824 1.00 44.60 200 LEU A N 1
ATOM 1572 C CA . LEU A 1 200 ? -12.332 36.522 -11.201 1.00 41.16 200 LEU A CA 1
ATOM 1573 C C . LEU A 1 200 ? -11.232 37.443 -10.696 1.00 43.09 200 LEU A C 1
ATOM 1574 O O . LEU A 1 200 ? -10.937 37.477 -9.498 1.00 44.33 200 LEU A O 1
ATOM 1579 N N . GLU A 1 201 ? -10.622 38.189 -11.612 1.00 43.51 201 GLU A N 1
ATOM 1580 C CA . GLU A 1 201 ? -9.625 39.190 -11.235 1.00 45.82 201 GLU A CA 1
ATOM 1581 C C . GLU A 1 201 ? -10.320 40.272 -10.403 1.00 43.55 201 GLU A C 1
ATOM 1582 O O . GLU A 1 201 ? -11.238 40.942 -10.881 1.00 44.10 201 GLU A O 1
ATOM 1588 N N . PRO A 1 202 ? -9.881 40.443 -9.151 1.00 43.83 202 PRO A N 1
ATOM 1589 C CA . PRO A 1 202 ? -10.584 41.286 -8.173 1.00 42.93 202 PRO A CA 1
ATOM 1590 C C . PRO A 1 202 ? -10.589 42.783 -8.484 1.00 42.27 202 PRO A C 1
ATOM 1591 O O . PRO A 1 202 ? -11.392 43.495 -7.898 1.00 47.22 202 PRO A O 1
ATOM 1595 N N . SER A 1 203 ? -9.718 43.278 -9.352 1.00 42.48 203 SER A N 1
ATOM 1596 C CA . SER A 1 203 ? -9.847 44.680 -9.739 1.00 43.26 203 SER A CA 1
ATOM 1597 C C . SER A 1 203 ? -10.981 44.829 -10.764 1.00 44.57 203 SER A C 1
ATOM 1598 O O . SER A 1 203 ? -11.953 45.587 -10.543 1.00 44.83 203 SER A O 1
ATOM 1601 N N . LYS A 1 204 ? -10.867 44.083 -11.865 1.00 39.46 204 LYS A N 1
ATOM 1602 C CA . LYS A 1 204 ? -11.891 44.071 -12.907 1.00 37.85 204 LYS A CA 1
ATOM 1603 C C . LYS A 1 204 ? -13.304 43.769 -12.364 1.00 35.07 204 LYS A C 1
ATOM 1604 O O . LYS A 1 204 ? -14.286 44.422 -12.739 1.00 31.90 204 LYS A O 1
ATOM 1610 N N . TYR A 1 205 ? -13.410 42.80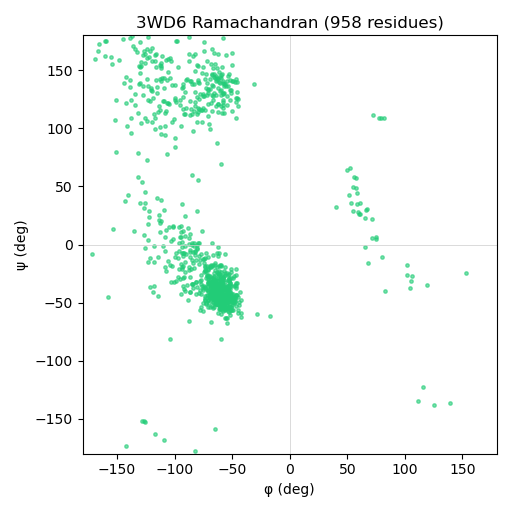8 -11.455 1.00 31.93 205 TYR A N 1
ATOM 1611 C CA . TYR A 1 205 ? -14.725 42.348 -11.059 1.00 30.82 205 TYR A CA 1
ATOM 1612 C C . TYR A 1 205 ? -15.084 42.655 -9.611 1.00 29.07 205 TYR A C 1
ATOM 1613 O O . TYR A 1 205 ? -15.936 41.983 -9.013 1.00 28.14 205 TYR A O 1
ATOM 1622 N N . SER A 1 206 ? -14.473 43.693 -9.056 1.00 27.23 206 SER A N 1
ATOM 1623 C CA . SER A 1 206 ? -14.710 44.001 -7.656 1.00 27.88 206 SER A CA 1
ATOM 1624 C C . SER A 1 206 ? -16.187 44.307 -7.371 1.00 25.38 206 SER A C 1
ATOM 1625 O O . SER A 1 206 ? -16.704 43.963 -6.314 1.00 23.50 206 SER A O 1
ATOM 1628 N N . LEU A 1 207 ? -16.872 44.950 -8.305 1.00 27.12 207 LEU A N 1
ATOM 1629 C CA . LEU A 1 207 ? -18.269 45.272 -8.067 1.00 23.93 207 LEU A CA 1
ATOM 1630 C C . LEU A 1 207 ? -19.102 43.990 -8.072 1.00 23.91 207 LEU A C 1
ATOM 1631 O O . LEU A 1 207 ? -19.990 43.809 -7.231 1.00 22.58 207 LEU A O 1
ATOM 1636 N N . LEU A 1 208 ? -18.810 43.105 -9.024 1.00 22.53 208 LEU A N 1
ATOM 1637 C CA . LEU A 1 208 ? -19.520 41.829 -9.123 1.00 22.86 208 LEU A CA 1
ATOM 1638 C C . LEU A 1 208 ? -19.221 40.921 -7.908 1.00 23.59 208 LEU A C 1
ATOM 1639 O O . LEU A 1 208 ? -20.118 40.267 -7.348 1.00 20.85 208 LEU A O 1
ATOM 1644 N N . LEU A 1 209 ? -17.960 40.894 -7.493 1.00 21.84 209 LEU A N 1
ATOM 1645 C CA . LEU A 1 209 ? -17.583 40.116 -6.324 1.00 23.31 209 LEU A CA 1
ATOM 1646 C C . LEU A 1 209 ? -18.270 40.637 -5.064 1.00 22.35 209 LEU A C 1
ATOM 1647 O O . LEU A 1 209 ? -18.663 39.855 -4.197 1.00 23.47 209 LEU A O 1
ATOM 1652 N N . GLU A 1 210 ? -18.433 41.954 -4.972 1.00 22.29 210 GLU A N 1
ATOM 1653 C CA . GLU A 1 210 ? -19.159 42.561 -3.857 1.00 23.38 210 GLU A CA 1
ATOM 1654 C C . GLU A 1 210 ? -20.649 42.171 -3.869 1.00 20.73 210 GLU A C 1
ATOM 1655 O O . GLU A 1 210 ? -21.233 41.809 -2.838 1.00 17.69 210 GLU A O 1
ATOM 1661 N N . TYR A 1 211 ? -21.248 42.242 -5.056 1.00 20.86 211 TYR A N 1
ATOM 1662 C CA . TYR A 1 211 ? -22.640 41.860 -5.261 1.00 19.18 211 TYR A CA 1
ATOM 1663 C C . TYR A 1 211 ? -22.853 40.392 -4.867 1.00 17.40 211 TYR A C 1
ATOM 1664 O O . TYR A 1 211 ? -23.831 40.056 -4.217 1.00 15.86 211 TYR A O 1
ATOM 1673 N N . ILE A 1 212 ? -21.921 39.520 -5.233 1.00 19.52 212 ILE A N 1
ATOM 1674 C CA . ILE A 1 212 ? -22.049 38.125 -4.855 1.00 17.52 212 ILE A CA 1
ATOM 1675 C C . ILE A 1 212 ? -22.063 37.967 -3.330 1.00 20.18 212 ILE A C 1
ATOM 1676 O O . ILE A 1 212 ? -22.929 37.251 -2.791 1.00 18.57 212 ILE A O 1
ATOM 1681 N N . ASP A 1 213 ? -21.140 38.638 -2.633 1.00 19.88 213 ASP A N 1
ATOM 1682 C CA . ASP A 1 213 ? -21.160 38.639 -1.158 1.00 19.95 213 ASP A CA 1
ATOM 1683 C C . ASP A 1 213 ? -22.495 39.074 -0.579 1.00 19.33 213 ASP A C 1
ATOM 1684 O O . ASP A 1 213 ? -22.970 38.477 0.392 1.00 18.73 213 ASP A O 1
ATOM 1689 N N . ASN A 1 214 ? -23.077 40.142 -1.134 1.00 18.60 214 ASN A N 1
ATOM 1690 C CA . ASN A 1 214 ? -24.373 40.609 -0.646 1.00 18.14 214 ASN A CA 1
ATOM 1691 C C . ASN A 1 214 ? -25.469 39.575 -0.921 1.00 16.87 214 ASN A C 1
ATOM 1692 O O . ASN A 1 214 ? -26.336 39.339 -0.087 1.00 16.16 214 ASN A O 1
ATOM 1697 N N . MET A 1 215 ? -25.414 38.927 -2.077 1.00 16.88 215 MET A N 1
ATOM 1698 C CA . MET A 1 215 ? -26.449 37.947 -2.397 1.00 18.50 215 MET A CA 1
ATOM 1699 C C . MET A 1 215 ? -26.482 36.783 -1.382 1.00 17.78 215 MET A C 1
ATOM 1700 O O . MET A 1 215 ? -27.560 36.336 -0.942 1.00 18.32 215 MET A O 1
ATOM 1705 N N . LEU A 1 216 ? -25.296 36.325 -0.995 1.00 17.07 216 LEU A N 1
ATOM 1706 C CA . LEU A 1 216 ? -25.127 35.258 -0.012 1.00 18.50 216 LEU A CA 1
ATOM 1707 C C . LEU A 1 216 ? -25.866 35.568 1.276 1.00 18.78 216 LEU A C 1
ATOM 1708 O O . LEU A 1 216 ? -26.250 34.663 2.011 1.00 16.85 216 LEU A O 1
ATOM 1713 N N . LYS A 1 2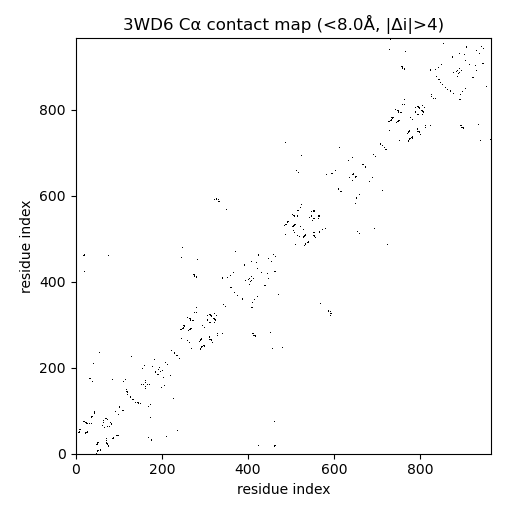17 ? -26.070 36.852 1.551 1.00 18.83 217 LYS A N 1
ATOM 1714 C CA . LYS A 1 217 ? -26.726 37.245 2.796 1.00 20.90 217 LYS A CA 1
ATOM 1715 C C . LYS A 1 217 ? -28.238 37.415 2.645 1.00 17.65 217 LYS A C 1
ATOM 1716 O O . LYS A 1 217 ? -28.935 37.635 3.635 1.00 18.61 217 LYS A O 1
ATOM 1722 N N . ASP A 1 218 ? -28.745 37.342 1.418 1.00 16.39 218 ASP A N 1
ATOM 1723 C CA . ASP A 1 218 ? -30.197 37.399 1.235 1.00 17.38 218 ASP A CA 1
ATOM 1724 C C . ASP A 1 218 ? -30.843 36.102 1.745 1.00 17.23 218 ASP A C 1
ATOM 1725 O O . ASP A 1 218 ? -30.396 34.988 1.393 1.00 17.21 218 ASP A O 1
ATOM 1730 N N . SER A 1 219 ? -31.884 36.210 2.569 1.00 16.63 219 SER A N 1
ATOM 1731 C CA . SER A 1 219 ? -32.407 34.990 3.223 1.00 18.20 219 SER A CA 1
ATOM 1732 C C . SER A 1 219 ? -32.967 33.945 2.258 1.00 17.32 219 SER A C 1
ATOM 1733 O O . SER A 1 219 ? -33.033 32.760 2.616 1.00 17.73 219 SER A O 1
ATOM 1736 N N . ALA A 1 220 ? -33.384 34.369 1.062 1.00 15.17 220 ALA A N 1
ATOM 1737 C CA . ALA A 1 220 ? -33.869 33.403 0.064 1.00 17.02 220 ALA A CA 1
ATOM 1738 C C . ALA A 1 220 ? -32.696 32.559 -0.414 1.00 18.28 220 ALA A C 1
ATOM 1739 O O . ALA A 1 220 ? -32.854 31.356 -0.688 1.00 15.39 220 ALA A O 1
ATOM 1741 N N . VAL A 1 221 ? -31.530 33.202 -0.526 1.00 14.94 221 VAL A N 1
ATOM 1742 C CA . VAL A 1 221 ? -30.316 32.508 -0.908 1.00 15.30 221 VAL A CA 1
ATOM 1743 C C . VAL A 1 221 ? -29.745 31.675 0.243 1.00 17.85 221 VAL A C 1
ATOM 1744 O O . VAL A 1 221 ? -29.484 30.472 0.081 1.00 18.80 221 VAL A O 1
ATOM 1748 N N . SER A 1 222 ? -29.588 32.292 1.414 1.00 17.36 222 SER A N 1
ATOM 1749 C CA . SER A 1 222 ? -28.789 31.664 2.470 1.00 19.92 222 SER A CA 1
ATOM 1750 C C . SER A 1 222 ? -29.393 30.367 3.004 1.00 17.60 222 SER A C 1
ATOM 1751 O O . SER A 1 222 ? -28.678 29.443 3.353 1.00 17.92 222 SER A O 1
ATOM 1754 N N . GLN A 1 223 ? -30.710 30.289 3.047 1.00 17.88 223 GLN A N 1
ATOM 1755 C CA . GLN A 1 223 ? -31.336 29.130 3.665 1.00 19.41 223 GLN A CA 1
ATOM 1756 C C . GLN A 1 223 ? -31.221 27.905 2.755 1.00 19.99 223 GLN A C 1
ATOM 1757 O O . GLN A 1 223 ? -31.423 26.776 3.208 1.00 22.36 223 GLN A O 1
ATOM 1763 N N . TYR A 1 224 ? -30.897 28.128 1.479 1.00 19.12 224 TYR A N 1
ATOM 1764 C CA . TYR A 1 224 ? -30.777 27.039 0.508 1.00 18.07 224 TYR A CA 1
ATOM 1765 C C . TYR A 1 224 ? -29.321 26.792 0.066 1.00 18.90 224 TYR A C 1
ATOM 1766 O O . TYR A 1 224 ? -29.064 25.914 -0.753 1.00 20.22 224 TYR A O 1
ATOM 1775 N N . LEU A 1 225 ? -28.377 27.582 0.575 1.00 22.89 225 LEU A N 1
ATOM 1776 C CA . LEU A 1 225 ? -26.965 27.422 0.189 1.00 22.35 225 LEU A CA 1
ATOM 1777 C C . LEU A 1 225 ? -26.472 25.973 0.314 1.00 23.06 225 LEU A C 1
ATOM 1778 O O . LEU A 1 225 ? -26.818 25.258 1.269 1.00 24.79 225 LEU A O 1
ATOM 1783 N N . ILE A 1 226 ? -25.663 25.549 -0.650 1.00 19.49 226 ILE A N 1
ATOM 1784 C CA . ILE A 1 226 ? -24.955 24.291 -0.533 1.00 22.80 226 ILE A CA 1
ATOM 1785 C C . ILE A 1 226 ? -23.549 24.575 0.027 1.00 26.02 226 ILE A C 1
ATOM 1786 O O . ILE A 1 226 ? -22.776 25.326 -0.595 1.00 25.22 226 ILE A O 1
ATOM 1791 N N . PRO A 1 227 ? -23.209 23.995 1.205 1.00 26.08 227 PRO A N 1
ATOM 1792 C CA . PRO A 1 227 ? -21.840 24.211 1.712 1.00 24.41 227 PRO A CA 1
ATOM 1793 C C . PRO A 1 227 ? -20.813 23.869 0.618 1.00 25.98 227 PRO A C 1
ATOM 1794 O O . PRO A 1 227 ? -20.940 22.816 -0.041 1.00 25.19 227 PRO A O 1
ATOM 1798 N N . LEU A 1 228 ? -19.830 24.745 0.404 1.00 23.99 228 LEU A N 1
ATOM 1799 C CA . LEU A 1 228 ? -18.954 24.630 -0.769 1.00 23.18 228 LEU A CA 1
ATOM 1800 C C . LEU A 1 228 ? -18.160 23.316 -0.883 1.00 25.55 228 LEU A C 1
ATOM 1801 O O . LEU A 1 228 ? -17.891 22.838 -1.999 1.00 22.52 228 LEU A O 1
ATOM 1806 N N . GLU A 1 229 ? -17.783 22.732 0.251 1.00 23.53 229 GLU A N 1
ATOM 1807 C CA . GLU A 1 229 ? -17.063 21.470 0.198 1.00 24.53 229 GLU A CA 1
ATOM 1808 C C . GLU A 1 229 ? -18.003 20.370 -0.281 1.00 26.27 229 GLU A C 1
ATOM 1809 O O . GLU A 1 229 ? -17.585 19.447 -0.976 1.00 28.95 229 GLU A O 1
ATOM 1815 N N . ILE A 1 230 ? -19.280 20.472 0.069 1.00 24.82 230 ILE A N 1
ATOM 1816 C CA . ILE A 1 230 ? -20.255 19.505 -0.432 1.00 25.54 230 ILE A CA 1
ATOM 1817 C C . ILE A 1 230 ? -20.475 19.652 -1.932 1.00 27.16 230 ILE A C 1
ATOM 1818 O O . ILE A 1 230 ? -20.617 18.658 -2.665 1.00 27.54 230 ILE A O 1
ATOM 1823 N N . LEU A 1 231 ? -20.528 20.900 -2.393 1.00 25.88 231 LEU A N 1
ATOM 1824 C CA . LEU A 1 231 ? -20.802 21.150 -3.800 1.00 26.25 231 LEU A CA 1
ATOM 1825 C C . LEU A 1 231 ? -19.621 20.665 -4.644 1.00 28.91 231 LEU A C 1
ATOM 1826 O O . LEU A 1 231 ? -19.808 20.035 -5.682 1.00 29.87 231 LEU A O 1
ATOM 1831 N N . ALA A 1 232 ? -18.405 20.954 -4.181 1.00 30.94 232 ALA A N 1
ATOM 1832 C CA . ALA A 1 232 ? -17.201 20.452 -4.834 1.00 32.70 232 ALA A CA 1
ATOM 1833 C C . ALA A 1 232 ? -17.180 18.927 -4.869 1.00 33.58 232 ALA A C 1
ATOM 1834 O O . ALA A 1 232 ? -16.822 18.348 -5.894 1.00 36.58 232 ALA A O 1
ATOM 1836 N N . LYS A 1 233 ? -17.549 18.279 -3.762 1.00 29.67 233 LYS A N 1
ATOM 1837 C CA . LYS A 1 233 ? -17.625 16.818 -3.755 1.00 31.41 233 LYS A CA 1
ATOM 1838 C C . LYS A 1 233 ? -18.580 16.367 -4.855 1.00 38.06 233 LYS A C 1
ATOM 1839 O O . LYS A 1 233 ? -18.230 15.546 -5.717 1.00 40.07 233 LYS A O 1
ATOM 1845 N N . PHE A 1 234 ? -19.787 16.924 -4.837 1.00 37.02 234 PHE A N 1
ATOM 1846 C CA . PHE A 1 234 ? -20.788 16.576 -5.833 1.00 31.58 234 PHE A CA 1
ATOM 1847 C C . PHE A 1 234 ? -20.240 16.721 -7.254 1.00 35.23 234 PHE A C 1
ATOM 1848 O O . PHE A 1 234 ? -20.269 15.771 -8.042 1.00 38.62 234 PHE A O 1
ATOM 1856 N N . HIS A 1 235 ? -19.752 17.912 -7.585 1.00 35.04 235 HIS A N 1
ATOM 1857 C CA . HIS A 1 235 ? -19.171 18.153 -8.903 1.00 38.85 235 HIS A CA 1
ATOM 1858 C C . HIS A 1 235 ? -18.110 17.116 -9.252 1.00 42.98 235 HIS A C 1
ATOM 1859 O O . HIS A 1 235 ? -17.946 16.762 -10.429 1.00 41.93 235 HIS A O 1
ATOM 1866 N N . GLU A 1 236 ? -17.387 16.643 -8.231 1.00 42.66 236 GLU A N 1
ATOM 1867 C CA . GLU A 1 236 ? -16.303 15.694 -8.451 1.00 46.11 236 GLU A CA 1
ATOM 1868 C C . GLU A 1 236 ? -16.809 14.469 -9.211 1.00 49.04 236 GLU A C 1
ATOM 1869 O O . GLU A 1 236 ? -16.192 14.052 -10.193 1.00 53.50 236 GLU A O 1
ATOM 1875 N N . ALA A 1 237 ? -17.945 13.918 -8.787 1.00 44.76 237 ALA A N 1
ATOM 1876 C CA . ALA A 1 237 ? -18.522 12.771 -9.481 1.00 46.86 237 ALA A CA 1
ATOM 1877 C C . ALA A 1 237 ? -18.557 12.975 -10.990 1.00 50.06 237 ALA A C 1
ATOM 1878 O O . ALA A 1 237 ? -18.222 12.067 -11.743 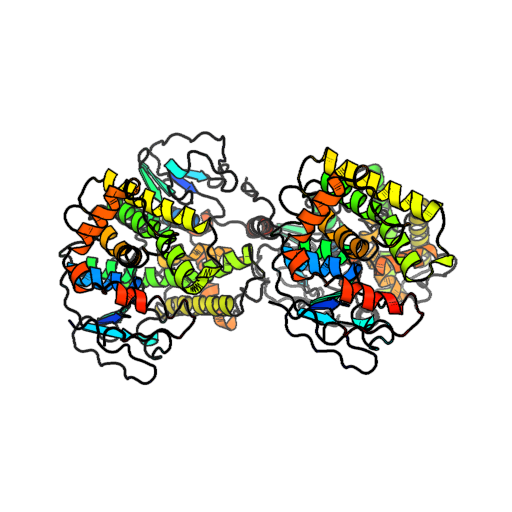1.00 53.23 237 ALA A O 1
ATOM 1880 N N . TYR A 1 238 ? -18.958 14.162 -11.433 1.00 48.31 238 TYR A N 1
ATOM 1881 C CA . TYR A 1 238 ? -19.094 14.421 -12.863 1.00 48.18 238 TYR A CA 1
ATOM 1882 C C . TYR A 1 238 ? -17.760 14.398 -13.584 1.00 53.98 238 TYR A C 1
ATOM 1883 O O . TYR A 1 238 ? -17.630 13.814 -14.669 1.00 58.77 238 TYR A O 1
ATOM 1892 N N . THR A 1 239 ? -16.770 15.042 -12.980 1.00 53.87 239 THR A N 1
ATOM 1893 C CA . THR A 1 239 ? -15.462 15.174 -13.605 1.00 56.58 239 THR A CA 1
ATOM 1894 C C . THR A 1 239 ? -14.766 13.807 -13.675 1.00 61.25 239 THR A C 1
ATOM 1895 O O . THR A 1 239 ? -13.846 13.595 -14.481 1.00 62.32 239 THR A O 1
ATOM 1899 N N . LYS A 1 240 ? -15.234 12.873 -12.847 1.00 58.06 240 LYS A N 1
ATOM 1900 C CA . LYS A 1 240 ? -14.718 11.510 -12.869 1.00 57.82 240 LYS A CA 1
ATOM 1901 C C . LYS A 1 240 ? -15.632 10.576 -13.663 1.00 56.77 240 LYS A C 1
ATOM 1902 O O . LYS A 1 240 ? -15.285 9.420 -13.914 1.00 57.26 240 LYS A O 1
ATOM 1908 N N . LYS A 1 241 ? -16.793 11.091 -14.059 1.00 54.50 241 LYS A N 1
ATOM 1909 C CA . LYS A 1 241 ? -17.799 10.300 -14.768 1.00 58.27 241 LYS A CA 1
ATOM 1910 C C . LYS A 1 241 ? -18.478 9.288 -13.830 1.00 56.97 241 LYS A C 1
ATOM 1911 O O . LYS A 1 241 ? -19.047 8.288 -14.277 1.00 56.43 241 LYS A O 1
ATOM 1917 N N . GLU A 1 242 ? -18.417 9.563 -12.528 1.00 56.52 242 GLU A N 1
ATOM 1918 C CA . GLU A 1 242 ? -19.038 8.709 -11.513 1.00 54.62 242 GLU A CA 1
ATOM 1919 C C . GLU A 1 242 ? -20.561 8.860 -11.485 1.00 53.63 242 GLU A C 1
ATOM 1920 O O . GLU A 1 242 ? -21.122 9.791 -12.069 1.00 55.61 242 GLU A O 1
ATOM 1926 N N . ARG A 1 243 ? -21.221 7.931 -10.802 1.00 50.71 243 ARG A N 1
ATOM 1927 C CA . ARG A 1 243 ? -22.654 8.021 -10.568 1.00 49.92 243 ARG A CA 1
ATOM 1928 C C . ARG A 1 243 ? -22.884 9.032 -9.445 1.00 53.33 243 ARG A C 1
ATOM 1929 O O . ARG A 1 243 ? -22.232 8.974 -8.390 1.00 47.48 243 ARG A O 1
ATOM 1937 N N . PRO A 1 244 ? -23.786 9.992 -9.682 1.00 51.44 244 PRO A N 1
ATOM 1938 C CA . PRO A 1 244 ? -23.965 11.070 -8.702 1.00 44.95 244 PRO A CA 1
ATOM 1939 C C . PRO A 1 244 ? -24.456 10.532 -7.370 1.00 40.45 244 PRO A C 1
ATOM 1940 O O . PRO A 1 244 ? -25.231 9.570 -7.338 1.00 46.80 244 PRO A O 1
ATOM 1944 N N . ASN A 1 245 ? -23.971 11.126 -6.285 1.00 36.28 245 ASN A N 1
ATOM 1945 C CA . ASN A 1 245 ? -24.552 10.908 -4.971 1.00 35.21 245 ASN A CA 1
ATOM 1946 C C . ASN A 1 245 ? -25.442 12.122 -4.652 1.00 32.90 245 ASN A C 1
ATOM 1947 O O . ASN A 1 245 ? -24.956 13.240 -4.423 1.00 31.27 245 ASN A O 1
ATOM 1952 N N . TYR A 1 246 ? -26.751 11.900 -4.685 1.00 33.32 246 TYR A N 1
ATOM 1953 C CA . TYR A 1 246 ? -27.719 12.959 -4.415 1.00 31.82 246 TYR A CA 1
ATOM 1954 C C . TYR A 1 246 ? -27.995 13.143 -2.921 1.00 29.87 246 TYR A C 1
ATOM 1955 O O . TYR A 1 246 ? -28.802 13.981 -2.556 1.00 29.61 246 TYR A O 1
ATOM 1964 N N . GLU A 1 247 ? -27.339 12.375 -2.058 1.00 29.11 247 GLU A N 1
ATOM 1965 C CA . GLU A 1 247 ? -27.684 12.417 -0.636 1.00 31.13 247 GLU A CA 1
ATOM 1966 C C . GLU A 1 247 ? -26.592 12.997 0.267 1.00 32.00 247 GLU A C 1
ATOM 1967 O O . GLU A 1 247 ? -26.677 12.913 1.504 1.00 34.68 247 GLU A O 1
ATOM 1973 N N . LEU A 1 248 ? -25.571 13.595 -0.334 1.00 29.99 248 LEU A N 1
ATOM 1974 C CA . LEU A 1 248 ? -24.519 14.220 0.468 1.00 31.75 248 LEU A CA 1
ATOM 1975 C C . LEU A 1 248 ? -25.065 15.084 1.619 1.00 30.42 248 LEU A C 1
ATOM 1976 O O . LEU A 1 248 ? -24.471 15.145 2.684 1.00 32.21 248 LEU A O 1
ATOM 1981 N N . LEU A 1 249 ? -26.209 15.730 1.428 1.00 33.36 249 LEU A N 1
ATOM 1982 C CA . LEU A 1 249 ? -26.765 16.572 2.496 1.00 33.51 249 LEU A CA 1
ATOM 1983 C C . LEU A 1 249 ? -27.764 15.877 3.418 1.00 37.65 249 LEU A C 1
ATOM 1984 O O . LEU A 1 249 ? -28.452 16.545 4.209 1.00 41.54 249 LEU A O 1
ATOM 1989 N N . ASN A 1 250 ? -27.849 14.553 3.324 1.00 37.35 250 ASN A N 1
ATOM 1990 C CA . ASN A 1 250 ? -28.903 13.829 4.016 1.00 40.05 250 ASN A CA 1
ATOM 1991 C C . ASN A 1 250 ? -28.401 12.555 4.695 1.00 44.62 250 ASN A C 1
ATOM 1992 O O . ASN A 1 250 ? -27.349 12.552 5.353 1.00 46.69 250 ASN A O 1
ATOM 1997 N N . ILE B 1 10 ? -77.210 20.401 -8.130 1.00 38.89 10 ILE B N 1
ATOM 1998 C CA . ILE B 1 10 ? -77.155 21.231 -6.932 1.00 39.60 10 ILE B CA 1
ATOM 1999 C C . ILE B 1 10 ? -75.891 22.088 -6.921 1.00 40.26 10 ILE B C 1
ATOM 2000 O O . ILE B 1 10 ? -74.774 21.551 -6.862 1.00 37.80 10 ILE B O 1
ATOM 2005 N N . ASN B 1 11 ? -76.058 23.411 -6.978 1.00 40.28 11 ASN B N 1
ATOM 2006 C CA . ASN B 1 11 ? -74.911 24.316 -6.903 1.00 36.79 11 ASN B CA 1
ATOM 2007 C C . ASN B 1 11 ? -74.456 24.515 -5.450 1.00 35.40 11 ASN B C 1
ATOM 2008 O O . ASN B 1 11 ? -75.116 25.218 -4.663 1.00 33.36 11 ASN B O 1
ATOM 2013 N N . PHE B 1 12 ? -73.341 23.889 -5.084 1.00 31.78 12 PHE B N 1
ATOM 2014 C CA . PHE B 1 12 ? -72.830 24.032 -3.724 1.00 30.48 12 PHE B CA 1
ATOM 2015 C C . PHE B 1 12 ? -72.198 25.391 -3.483 1.00 27.83 12 PHE B C 1
ATOM 2016 O O . PHE B 1 12 ? -72.030 25.802 -2.337 1.00 26.43 12 PHE B O 1
ATOM 2024 N N . ASN B 1 13 ? -71.842 26.075 -4.568 1.00 31.62 13 ASN B N 1
ATOM 2025 C CA . ASN B 1 13 ? -70.964 27.243 -4.487 1.00 32.51 13 ASN B CA 1
ATOM 2026 C C . ASN B 1 13 ? -71.692 28.536 -4.822 1.00 34.59 13 ASN B C 1
ATOM 2027 O O . ASN B 1 13 ? -71.165 29.427 -5.481 1.00 33.94 13 ASN B O 1
ATOM 2032 N N . THR B 1 14 ? -72.933 28.591 -4.353 1.00 35.90 14 THR B N 1
ATOM 2033 C CA . THR B 1 14 ? -73.728 29.802 -4.272 1.00 33.76 14 THR B CA 1
ATOM 2034 C C . THR B 1 14 ? -73.005 30.824 -3.393 1.00 33.15 14 THR B C 1
ATOM 2035 O O . THR B 1 14 ? -72.311 30.454 -2.435 1.00 30.82 14 THR B O 1
ATOM 2039 N N . LYS B 1 15 ? -73.157 32.108 -3.711 1.00 36.36 15 LYS B N 1
ATOM 2040 C CA . LYS B 1 15 ? -72.491 33.153 -2.924 1.00 34.63 15 LYS B CA 1
ATOM 2041 C C . LYS B 1 15 ? -72.924 33.058 -1.470 1.00 30.18 15 LYS B C 1
ATOM 2042 O O . LYS B 1 15 ? -74.088 32.790 -1.184 1.00 35.23 15 LYS B O 1
ATOM 2048 N N . HIS B 1 16 ? -71.977 33.235 -0.555 1.00 29.84 16 HIS B N 1
ATOM 2049 C CA . HIS B 1 16 ? -72.276 33.242 0.868 1.00 27.98 16 HIS B CA 1
ATOM 2050 C C . HIS B 1 16 ? -72.912 34.575 1.247 1.00 30.96 16 HIS B C 1
ATOM 2051 O O . HIS B 1 16 ? -72.262 35.624 1.167 1.00 31.34 16 HIS B O 1
ATOM 2058 N N . LEU B 1 17 ? -74.169 34.540 1.676 1.00 32.36 17 LEU B N 1
ATOM 2059 C CA . LEU B 1 17 ? -74.894 35.776 1.982 1.00 31.75 17 LEU B CA 1
ATOM 2060 C C . LEU B 1 17 ? -74.389 36.426 3.266 1.00 32.87 17 LEU B C 1
ATOM 2061 O O . LEU B 1 17 ? -74.103 35.748 4.254 1.00 34.23 17 LEU B O 1
ATOM 2066 N N . ARG B 1 18 ? -74.269 37.745 3.242 1.00 32.13 18 ARG B N 1
ATOM 2067 C CA . ARG B 1 18 ? -73.871 38.493 4.422 1.00 35.77 18 ARG B CA 1
ATOM 2068 C C . ARG B 1 18 ? -74.925 39.542 4.745 1.00 37.13 18 ARG B C 1
ATOM 2069 O O . ARG B 1 18 ? -75.928 39.669 4.023 1.00 37.25 18 ARG B O 1
ATOM 2077 N N . LYS B 1 19 ? -74.698 40.282 5.829 1.00 37.30 19 LYS B N 1
ATOM 2078 C CA . LYS B 1 19 ? -75.571 41.394 6.216 1.00 42.05 19 LYS B CA 1
ATOM 2079 C C . LYS B 1 19 ? -75.909 42.290 5.013 1.00 38.28 19 LYS B C 1
ATOM 2080 O O . LYS B 1 19 ? -75.012 42.769 4.305 1.00 35.00 19 LYS B O 1
ATOM 2086 N N . GLY B 1 20 ? -77.201 42.500 4.778 1.00 33.62 20 GLY B N 1
ATOM 2087 C CA . GLY B 1 20 ? -77.623 43.321 3.668 1.00 32.94 20 GLY B CA 1
ATOM 2088 C C . GLY B 1 20 ? -78.196 42.514 2.520 1.00 37.91 20 GLY B C 1
ATOM 2089 O O . GLY B 1 20 ? -79.020 43.019 1.741 1.00 37.83 20 GLY B O 1
ATOM 2090 N N . ASP B 1 21 ? -77.758 41.263 2.396 1.00 37.37 21 ASP B N 1
ATOM 2091 C CA . ASP B 1 21 ? -78.325 40.372 1.394 1.00 33.56 21 ASP B CA 1
ATOM 2092 C C . ASP B 1 21 ? -79.732 39.938 1.788 1.00 34.21 21 ASP B C 1
ATOM 2093 O O . ASP B 1 21 ? -79.999 39.577 2.946 1.00 33.93 21 ASP B O 1
ATOM 2098 N N . PRO B 1 22 ? -80.642 39.982 0.815 1.00 32.01 22 PRO B N 1
ATOM 2099 C CA . PRO B 1 22 ? -82.027 39.538 0.989 1.00 34.34 22 PRO B CA 1
ATOM 2100 C C . PRO B 1 22 ? -82.103 38.019 1.190 1.00 33.77 22 PRO B C 1
ATOM 2101 O O . PRO B 1 22 ? -81.295 37.264 0.628 1.00 30.28 22 PRO B O 1
ATOM 2105 N N . LEU B 1 23 ? -83.069 37.594 2.001 1.00 30.97 23 LEU B N 1
ATOM 2106 C CA . LEU B 1 23 ? -83.385 36.194 2.177 1.00 29.86 23 LEU B CA 1
ATOM 2107 C C . LEU B 1 23 ? -84.233 35.688 1.000 1.00 32.77 23 LEU B C 1
ATOM 2108 O O . LEU B 1 23 ? -85.365 36.164 0.790 1.00 32.04 23 LEU B O 1
ATOM 2113 N N . PRO B 1 24 ? -83.692 34.724 0.222 1.00 34.64 24 PRO B N 1
ATOM 2114 C CA . PRO B 1 24 ? -84.471 34.117 -0.876 1.00 31.81 24 PRO B CA 1
ATOM 2115 C C . PRO B 1 24 ? -85.679 33.408 -0.285 1.00 31.84 24 PRO B C 1
ATOM 2116 O O . PRO B 1 24 ? -85.534 32.732 0.738 1.00 30.88 24 PRO B O 1
ATOM 2120 N N . PRO B 1 25 ? -86.867 33.594 -0.883 1.00 33.76 25 PRO B N 1
ATOM 2121 C CA . PRO B 1 25 ? -88.059 32.963 -0.303 1.00 34.46 25 PRO B CA 1
ATOM 2122 C C . PRO B 1 25 ? -88.021 31.426 -0.362 1.00 31.55 25 PRO B C 1
ATOM 2123 O O . PRO B 1 25 ? -87.481 30.859 -1.323 1.00 31.48 25 PRO B O 1
ATOM 2127 N N . PHE B 1 26 ? -88.563 30.770 0.664 1.00 28.96 26 PHE B N 1
ATOM 2128 C CA . PHE B 1 26 ? -88.743 29.324 0.615 1.00 30.30 26 PHE B CA 1
ATOM 2129 C C . PHE B 1 26 ? -89.577 28.954 -0.614 1.00 28.72 26 PHE B C 1
ATOM 2130 O O . PHE B 1 26 ? -90.548 29.636 -0.940 1.00 31.90 26 PHE B O 1
ATOM 2138 N N . ASN B 1 27 ? -89.189 27.886 -1.298 1.00 25.29 27 ASN B N 1
ATOM 2139 C CA . ASN B 1 27 ? -89.849 27.493 -2.536 1.00 24.64 27 ASN B CA 1
ATOM 2140 C C . ASN B 1 27 ? -90.314 26.037 -2.511 1.00 26.89 27 ASN B C 1
ATOM 2141 O O . ASN B 1 27 ? -90.762 25.495 -3.532 1.00 27.34 27 ASN B O 1
ATOM 2146 N N . GLY B 1 28 ? -90.214 25.410 -1.339 1.00 25.29 28 GLY B N 1
ATOM 2147 C CA . GLY B 1 28 ? -90.697 24.053 -1.167 1.00 24.46 28 GLY B CA 1
ATOM 2148 C C . GLY B 1 28 ? -89.578 23.018 -1.178 1.00 27.02 28 GLY B C 1
ATOM 2149 O O . GLY B 1 28 ? -89.721 21.945 -0.598 1.00 26.21 28 GLY B O 1
ATOM 2150 N N . LYS B 1 29 ? -88.470 23.336 -1.847 1.00 26.95 29 LYS B N 1
ATOM 2151 C CA . LYS B 1 29 ? -87.312 22.465 -1.857 1.00 25.53 29 LYS B CA 1
ATOM 2152 C C . LYS B 1 29 ? -86.672 22.498 -0.476 1.00 24.74 29 LYS B C 1
ATOM 2153 O O . LYS B 1 29 ? -86.500 23.578 0.108 1.00 22.51 29 LYS B O 1
ATOM 2159 N N . LEU B 1 30 ? -86.330 21.326 0.061 1.00 25.92 30 LEU B N 1
ATOM 2160 C CA . LEU B 1 30 ? -85.574 21.270 1.318 1.00 24.46 30 LEU B CA 1
ATOM 2161 C C . LEU B 1 30 ? -84.346 22.178 1.194 1.00 23.94 30 LEU B C 1
ATOM 2162 O O . LEU B 1 30 ? -83.623 22.133 0.184 1.00 25.67 30 LEU B O 1
ATOM 2167 N N . ARG B 1 31 ? -84.114 23.013 2.206 1.00 23.95 31 ARG B N 1
ATOM 2168 C CA . ARG B 1 31 ? -83.034 23.988 2.124 1.00 24.88 31 ARG B CA 1
ATOM 2169 C C . ARG B 1 31 ? -81.989 23.827 3.241 1.00 24.26 31 ARG B C 1
ATOM 2170 O O . ARG B 1 31 ? -82.348 23.711 4.422 1.00 23.81 31 ARG B O 1
ATOM 2178 N N . VAL B 1 32 ? -80.704 23.836 2.873 1.00 20.96 32 VAL B N 1
ATOM 2179 C CA . VAL B 1 32 ? -79.636 23.868 3.865 1.00 21.32 32 VAL B CA 1
ATOM 2180 C C . VAL B 1 32 ? -78.996 25.250 3.962 1.00 20.45 32 VAL B C 1
ATOM 2181 O O . VAL B 1 32 ? -78.458 25.757 2.982 1.00 21.57 32 VAL B O 1
ATOM 2185 N N . TYR B 1 33 ? -79.044 25.857 5.142 1.00 21.09 33 TYR B N 1
ATOM 2186 C CA . TYR B 1 33 ? -78.210 27.024 5.402 1.00 22.27 33 TYR B CA 1
ATOM 2187 C C . TYR B 1 33 ? -76.824 26.511 5.784 1.00 22.38 33 TYR B C 1
ATOM 2188 O O . TYR B 1 33 ? -76.663 25.781 6.773 1.00 22.43 33 TYR B O 1
ATOM 2197 N N . ASN B 1 34 ? -75.834 26.896 4.984 1.00 23.06 34 ASN B N 1
ATOM 2198 C CA . ASN B 1 34 ? -74.558 26.188 4.925 1.00 22.43 34 ASN B CA 1
ATOM 2199 C C . ASN B 1 34 ? -73.393 27.166 4.958 1.00 22.75 34 ASN B C 1
ATOM 2200 O O . ASN B 1 34 ? -73.576 28.388 4.835 1.00 22.37 34 ASN B O 1
ATOM 2205 N N . MET B 1 35 ? -72.195 26.640 5.161 1.00 23.47 35 MET B N 1
ATOM 2206 C CA . MET B 1 35 ? -70.986 27.431 4.925 1.00 24.78 35 MET B CA 1
ATOM 2207 C C . MET B 1 35 ? -69.981 26.438 4.331 1.00 21.79 35 MET B C 1
ATOM 2208 O O . MET B 1 35 ? -69.685 25.402 4.953 1.00 19.61 35 MET B O 1
ATOM 2213 N N . ARG B 1 36 ? -69.493 26.743 3.127 1.00 19.99 36 ARG B N 1
ATOM 2214 C CA . ARG B 1 36 ? -68.812 25.752 2.280 1.00 20.29 36 ARG B CA 1
ATOM 2215 C C . ARG B 1 36 ? -67.658 25.002 2.977 1.00 22.02 36 ARG B C 1
ATOM 2216 O O . ARG B 1 36 ? -67.329 23.866 2.627 1.00 22.88 36 ARG B O 1
ATOM 2224 N N . TYR B 1 37 ? -67.076 25.629 3.984 1.00 21.69 37 TYR B N 1
ATOM 2225 C CA . TYR B 1 37 ? -65.912 25.085 4.648 1.00 20.77 37 TYR B CA 1
ATOM 2226 C C . TYR B 1 37 ? -66.272 24.595 6.034 1.00 22.43 37 TYR B C 1
ATOM 2227 O O . TYR B 1 37 ? -65.385 24.187 6.799 1.00 23.24 37 TYR B O 1
ATOM 2236 N N . CYS B 1 38 ? -67.570 24.610 6.357 1.00 18.91 38 CYS B N 1
ATOM 2237 C CA . CYS B 1 38 ? -68.013 24.177 7.689 1.00 21.09 38 CYS B CA 1
ATOM 2238 C C . CYS B 1 38 ? -68.178 22.648 7.848 1.00 20.18 38 CYS B C 1
ATOM 2239 O O . CYS B 1 38 ? -69.041 22.020 7.213 1.00 21.19 38 CYS B O 1
ATOM 2242 N N . PRO B 1 39 ? -67.350 22.042 8.703 1.00 20.58 39 PRO B N 1
ATOM 2243 C CA . PRO B 1 39 ? -67.419 20.582 8.855 1.00 17.51 39 PRO B CA 1
ATOM 2244 C C . PRO B 1 39 ? -68.724 20.132 9.506 1.00 19.84 39 PRO B C 1
ATOM 2245 O O . PRO B 1 39 ? -69.210 19.033 9.198 1.00 19.75 39 PRO B O 1
ATOM 2249 N N . TYR B 1 40 ? -69.294 20.945 10.391 1.00 20.24 40 TYR B N 1
ATOM 2250 C CA . TYR B 1 40 ? -70.588 20.575 10.965 1.00 19.23 40 TYR B CA 1
ATOM 2251 C C . TYR B 1 40 ? -71.682 20.598 9.902 1.00 19.03 40 TYR B C 1
ATOM 2252 O O . TYR B 1 40 ? -72.521 19.687 9.843 1.00 18.41 40 TYR B O 1
ATOM 2261 N N . ALA B 1 41 ? -71.669 21.612 9.040 1.00 17.58 41 ALA B N 1
ATOM 2262 C CA . ALA B 1 41 ? -72.684 21.652 7.986 1.00 20.74 41 ALA B CA 1
ATOM 2263 C C . ALA B 1 41 ? -72.461 20.573 6.922 1.00 18.68 41 ALA B C 1
ATOM 2264 O O . ALA B 1 41 ? -73.417 20.136 6.253 1.00 17.82 41 ALA B O 1
ATOM 2266 N N . GLN B 1 42 ? -71.210 20.147 6.752 1.00 18.16 42 GLN B N 1
ATOM 2267 C CA . GLN B 1 42 ? -70.921 19.105 5.760 1.00 21.16 42 GLN B CA 1
ATOM 2268 C C . GLN B 1 42 ? -71.674 17.809 6.115 1.00 19.49 42 GLN B C 1
ATOM 2269 O O . GLN B 1 42 ? -72.112 17.075 5.227 1.00 21.01 42 GLN B O 1
ATOM 2275 N N . ARG B 1 43 ? -71.817 17.538 7.411 1.00 14.72 43 ARG B N 1
ATOM 2276 C CA . ARG B 1 43 ? -72.587 16.384 7.877 1.00 19.75 43 ARG B CA 1
ATOM 2277 C C . ARG B 1 43 ? -73.971 16.340 7.236 1.00 19.92 43 ARG B C 1
ATOM 2278 O O . ARG B 1 43 ? -74.372 15.326 6.647 1.00 19.49 43 ARG B O 1
ATOM 2286 N N . THR B 1 44 ? -74.698 17.450 7.360 1.00 19.31 44 THR B N 1
ATOM 2287 C CA . THR B 1 44 ? -76.013 17.566 6.758 1.00 19.07 44 THR B CA 1
ATOM 2288 C C . THR B 1 44 ? -75.939 17.293 5.269 1.00 19.39 44 THR B C 1
ATOM 2289 O O . THR B 1 44 ? -76.760 16.522 4.730 1.00 18.80 44 THR B O 1
ATOM 2293 N N . ILE B 1 45 ? -74.945 17.900 4.612 1.00 20.65 45 ILE B N 1
ATOM 2294 C CA . ILE B 1 45 ? -74.759 17.733 3.167 1.00 19.54 45 ILE B CA 1
ATOM 2295 C C . ILE B 1 45 ? -74.558 16.263 2.805 1.00 18.56 45 ILE B C 1
ATOM 2296 O O . ILE B 1 45 ? -75.170 15.737 1.850 1.00 17.41 45 ILE B O 1
ATOM 2301 N N . LEU B 1 46 ? -73.680 15.612 3.564 1.00 18.36 46 LEU B N 1
ATOM 2302 C CA . LEU B 1 46 ? -73.284 14.232 3.282 1.00 19.67 46 LEU B CA 1
ATOM 2303 C C . LEU B 1 46 ? -74.472 13.296 3.376 1.00 17.71 46 LEU B C 1
ATOM 2304 O O . LEU B 1 46 ? -74.674 12.445 2.514 1.00 15.63 46 LEU B O 1
ATOM 2309 N N . ALA B 1 47 ? -75.244 13.464 4.441 1.00 16.55 47 ALA B N 1
ATOM 2310 C CA . ALA B 1 47 ? -76.428 12.670 4.643 1.00 17.00 47 ALA B CA 1
ATOM 2311 C C . ALA B 1 47 ? -77.415 12.955 3.509 1.00 18.71 47 ALA B C 1
ATOM 2312 O O . ALA B 1 47 ? -78.003 12.034 2.944 1.00 19.45 47 ALA B O 1
ATOM 2314 N N . LEU B 1 48 ? -77.583 14.221 3.145 1.00 17.01 48 LEU B N 1
ATOM 2315 C CA . LEU B 1 48 ? -78.476 14.536 2.034 1.00 19.07 48 LEU B CA 1
ATOM 2316 C C . LEU B 1 48 ? -77.968 13.910 0.739 1.00 21.77 48 LEU B C 1
ATOM 2317 O O . LEU B 1 48 ? -78.753 13.312 -0.017 1.00 22.86 48 LEU B O 1
ATOM 2322 N N . ASN B 1 49 ? -76.667 14.036 0.471 1.00 18.92 49 ASN B N 1
ATOM 2323 C CA . ASN B 1 49 ? -76.127 13.431 -0.734 1.00 18.44 49 ASN B CA 1
ATOM 2324 C C . ASN B 1 49 ? -76.396 11.945 -0.766 1.00 20.78 49 ASN B C 1
ATOM 2325 O O . ASN B 1 49 ? -76.843 11.413 -1.779 1.00 25.55 49 ASN B O 1
ATOM 2330 N N . ALA B 1 50 ? -76.134 11.269 0.350 1.00 20.21 50 ALA B N 1
ATOM 2331 C CA . ALA B 1 50 ? -76.194 9.812 0.374 1.00 19.99 50 ALA B CA 1
ATOM 2332 C C . ALA B 1 50 ? -77.626 9.308 0.148 1.00 23.88 50 ALA B C 1
ATOM 2333 O O . ALA B 1 50 ? -77.864 8.361 -0.626 1.00 22.95 50 ALA B O 1
ATOM 2335 N N . LYS B 1 51 ? -78.579 9.961 0.815 1.00 23.77 51 LYS B N 1
ATOM 2336 C CA . LYS B 1 51 ? -79.980 9.560 0.744 1.00 23.46 51 LYS B CA 1
ATOM 2337 C C . LYS B 1 51 ? -80.631 9.901 -0.591 1.00 25.23 51 LYS B C 1
ATOM 2338 O O . LYS B 1 51 ? -81.770 9.502 -0.847 1.00 25.12 51 LYS B O 1
ATOM 2344 N N . GLN B 1 52 ? -79.924 10.639 -1.440 1.00 24.38 52 GLN B N 1
ATOM 2345 C CA . GLN B 1 52 ? -80.482 10.992 -2.737 1.00 29.12 52 GLN B CA 1
ATOM 2346 C C . GLN B 1 52 ? -81.688 11.920 -2.575 1.00 27.16 52 GLN B C 1
ATOM 2347 O O . GLN B 1 52 ? -82.618 11.902 -3.390 1.00 32.22 52 GLN B O 1
ATOM 2353 N N . ILE B 1 53 ? -81.680 12.720 -1.521 1.00 26.11 53 ILE B N 1
ATOM 2354 C CA . ILE B 1 53 ? -82.739 13.698 -1.301 1.00 29.44 53 ILE B CA 1
ATOM 2355 C C . ILE B 1 53 ? -82.456 14.976 -2.108 1.00 28.25 53 ILE B C 1
ATOM 2356 O O . ILE B 1 53 ? -81.298 15.435 -2.174 1.00 23.15 53 ILE B O 1
ATOM 2361 N N . ASP B 1 54 ? -83.496 15.543 -2.733 1.00 30.00 54 ASP B N 1
ATOM 2362 C CA . ASP B 1 54 ? -83.333 16.812 -3.474 1.00 27.76 54 ASP B CA 1
ATOM 2363 C C . ASP B 1 54 ? -83.336 17.992 -2.498 1.00 27.98 54 ASP B C 1
ATOM 2364 O O . ASP B 1 54 ? -84.084 18.002 -1.500 1.00 25.98 54 ASP B O 1
ATOM 2369 N N . TYR B 1 55 ? -82.467 18.963 -2.750 1.00 24.96 55 TYR B N 1
ATOM 2370 C CA . TYR B 1 55 ? -82.380 20.108 -1.851 1.00 27.33 55 TYR B CA 1
ATOM 2371 C C . TYR B 1 55 ? -81.596 21.239 -2.479 1.00 27.33 55 TYR B C 1
ATOM 2372 O O . TYR B 1 55 ? -81.008 21.090 -3.566 1.00 24.16 55 TYR B O 1
ATOM 2381 N N . GLU B 1 56 ? -81.600 22.376 -1.790 1.00 26.54 56 GLU B N 1
ATOM 2382 C CA . GLU B 1 56 ? -80.858 23.528 -2.264 1.00 27.53 56 GLU B CA 1
ATOM 2383 C C . GLU B 1 56 ? -79.962 24.022 -1.142 1.00 25.13 56 GLU B C 1
ATOM 2384 O O . GLU B 1 56 ? -80.150 23.668 0.030 1.00 22.98 56 GLU B O 1
ATOM 2390 N N . VAL B 1 57 ? -78.980 24.834 -1.508 1.00 27.48 57 VAL B N 1
ATOM 2391 C CA . VAL B 1 57 ? -78.025 25.323 -0.544 1.00 27.54 57 VAL B CA 1
ATOM 2392 C C . VAL B 1 57 ? -78.047 26.843 -0.563 1.00 28.48 57 VAL B C 1
ATOM 2393 O O . VAL B 1 57 ? -77.869 27.460 -1.624 1.00 29.77 57 VAL B O 1
ATOM 2397 N N . VAL B 1 58 ? -78.277 27.453 0.597 1.00 23.74 58 VAL B N 1
ATOM 2398 C CA . VAL B 1 58 ? -78.005 28.883 0.737 1.00 27.49 58 VAL B CA 1
ATOM 2399 C C . VAL B 1 58 ? -76.774 29.023 1.613 1.00 22.57 58 VAL B C 1
ATOM 2400 O O . VAL B 1 58 ? -76.813 28.681 2.800 1.00 25.49 58 VAL B O 1
ATOM 2404 N N . ASN B 1 59 ? -75.680 29.510 1.039 1.00 23.06 59 ASN B N 1
ATOM 2405 C CA . ASN B 1 59 ? -74.443 29.677 1.802 1.00 23.35 59 ASN B CA 1
ATOM 2406 C C . ASN B 1 59 ? -74.455 30.949 2.652 1.00 25.15 59 ASN B C 1
ATOM 2407 O O . ASN B 1 59 ? -75.152 31.923 2.337 1.00 27.64 59 ASN B O 1
ATOM 2412 N N . ILE B 1 60 ? -73.678 30.946 3.725 1.00 25.71 60 ILE B N 1
ATOM 2413 C CA . ILE B 1 60 ? -73.788 31.982 4.738 1.00 26.50 60 ILE B CA 1
ATOM 2414 C C . ILE B 1 60 ? -72.430 32.508 5.158 1.00 28.56 60 ILE B C 1
ATOM 2415 O O . ILE B 1 60 ? -71.595 31.745 5.643 1.00 26.88 60 ILE B O 1
ATOM 2420 N N . ASP B 1 61 ? -72.216 33.810 4.966 1.00 33.82 61 ASP B N 1
ATOM 2421 C CA . ASP B 1 61 ? -71.039 34.493 5.485 1.00 31.41 61 ASP B CA 1
ATOM 2422 C C . ASP B 1 61 ? -71.141 34.537 7.007 1.00 31.13 61 ASP B C 1
ATOM 2423 O O . ASP B 1 61 ? -72.105 35.067 7.548 1.00 34.24 61 ASP B O 1
ATOM 2428 N N . LEU B 1 62 ? -70.159 33.986 7.710 1.00 31.72 62 LEU B N 1
ATOM 2429 C CA . LEU B 1 62 ? -70.237 33.955 9.172 1.00 33.41 62 LEU B CA 1
ATOM 2430 C C . LEU B 1 62 ? -69.477 35.100 9.841 1.00 35.69 62 LEU B C 1
ATOM 2431 O O . LEU B 1 62 ? -69.421 35.184 11.068 1.00 31.60 62 LEU B O 1
ATOM 2436 N N . ILE B 1 63 ? -68.881 35.969 9.031 1.00 35.87 63 ILE B N 1
ATOM 2437 C CA . ILE B 1 63 ? -68.209 37.142 9.562 1.00 38.57 63 ILE B CA 1
ATOM 2438 C C . ILE B 1 63 ? -69.241 38.243 9.698 1.00 36.80 63 ILE B C 1
ATOM 2439 O O . ILE B 1 63 ? -69.570 38.673 10.804 1.00 40.88 63 ILE B O 1
ATOM 2444 N N . ASP B 1 64 ? -69.758 38.683 8.559 1.00 38.82 64 ASP B N 1
ATOM 2445 C CA . ASP B 1 64 ? -70.869 39.616 8.541 1.00 38.84 64 ASP B CA 1
ATOM 2446 C C . ASP B 1 64 ? -72.150 38.827 8.281 1.00 34.87 64 ASP B C 1
ATOM 2447 O O . ASP B 1 64 ? -72.609 38.707 7.139 1.00 34.91 64 ASP B O 1
ATOM 2452 N N . LYS B 1 65 ? -72.709 38.266 9.348 1.00 33.86 65 LYS B N 1
ATOM 2453 C CA . LYS B 1 65 ? -73.895 37.418 9.236 1.00 36.80 65 LYS B CA 1
ATOM 2454 C C . LYS B 1 65 ? -75.118 38.195 8.782 1.00 38.24 65 LYS B C 1
ATOM 2455 O O . LYS B 1 65 ? -75.371 39.308 9.278 1.00 39.77 65 LYS B O 1
ATOM 2461 N N . PRO B 1 66 ? -75.888 37.609 7.844 1.00 36.19 66 PRO B N 1
ATOM 2462 C CA . PRO B 1 66 ? -77.205 38.171 7.521 1.00 35.11 66 PRO B CA 1
ATOM 2463 C C . PRO B 1 66 ? -78.028 38.353 8.798 1.00 36.76 66 PRO B C 1
ATOM 2464 O O . PRO B 1 66 ? -77.969 37.523 9.713 1.00 34.75 66 PRO B O 1
ATOM 2468 N N . GLU B 1 67 ? -78.780 39.448 8.861 1.00 40.92 67 GLU B N 1
ATOM 2469 C CA . GLU B 1 67 ? -79.564 39.803 10.047 1.00 42.45 67 GLU B CA 1
ATOM 2470 C C . GLU B 1 67 ? -80.772 38.881 10.257 1.00 38.23 67 GLU B C 1
ATOM 2471 O O . GLU B 1 67 ? -81.278 38.759 11.379 1.00 41.29 67 GLU B O 1
ATOM 2477 N N . TRP B 1 68 ? -81.212 38.219 9.186 1.00 35.53 68 TRP B N 1
ATOM 2478 C CA . TRP B 1 68 ? -82.304 37.239 9.272 1.00 36.22 68 TRP B CA 1
ATOM 2479 C C . TRP B 1 68 ? -81.878 35.829 9.761 1.00 33.85 68 TRP B C 1
ATOM 2480 O O . TRP B 1 68 ? -82.724 35.003 10.134 1.00 33.80 68 TRP B O 1
ATOM 2491 N N . LEU B 1 69 ? -80.575 35.566 9.783 1.00 29.62 69 LEU B N 1
ATOM 2492 C CA . LEU B 1 69 ? -80.072 34.225 10.098 1.00 32.00 69 LEU B CA 1
ATOM 2493 C C . LEU B 1 69 ? -80.680 33.558 11.343 1.00 32.32 69 LEU B C 1
ATOM 2494 O O . LEU B 1 69 ? -81.035 32.368 11.298 1.00 31.37 69 LEU B O 1
ATOM 2499 N N . THR B 1 70 ? -80.780 34.297 12.452 1.00 30.77 70 THR B N 1
ATOM 2500 C CA . THR B 1 70 ? -81.271 33.701 13.704 1.00 31.46 70 THR B CA 1
ATOM 2501 C C . THR B 1 70 ? -82.749 33.330 13.608 1.00 33.06 70 THR B C 1
ATOM 2502 O O . THR B 1 70 ? -83.265 32.539 14.401 1.00 33.33 70 THR B O 1
ATOM 2506 N N . THR B 1 71 ? -83.425 33.917 12.630 1.00 32.11 71 THR B N 1
ATOM 2507 C CA . THR B 1 71 ? -84.801 33.565 12.328 1.00 34.40 71 THR B CA 1
ATOM 2508 C C . THR B 1 71 ? -84.890 32.111 11.826 1.00 36.13 71 THR B C 1
ATOM 2509 O O . THR B 1 71 ? -85.900 31.437 12.028 1.00 39.35 71 THR B O 1
ATOM 2513 N N . LYS B 1 72 ? -83.826 31.642 11.169 1.00 33.45 72 LYS B N 1
ATOM 2514 C CA . LYS B 1 72 ? -83.760 30.283 10.634 1.00 34.10 72 LYS B CA 1
ATOM 2515 C C . LYS B 1 72 ? -82.976 29.346 11.561 1.00 34.61 72 LYS B C 1
ATOM 2516 O O . LYS B 1 72 ? -83.256 28.139 11.634 1.00 33.43 72 LYS B O 1
ATOM 2522 N N . SER B 1 73 ? -81.989 29.910 12.256 1.00 32.51 73 SER B N 1
ATOM 2523 C CA . SER B 1 73 ? -81.077 29.135 13.085 1.00 29.55 73 SER B CA 1
ATOM 2524 C C . SER B 1 73 ? -80.794 29.928 14.351 1.00 30.70 73 SER B C 1
ATOM 2525 O O . SER B 1 73 ? -80.001 30.869 14.328 1.00 30.53 73 SER B O 1
ATOM 2528 N N . ALA B 1 74 ? -81.440 29.541 15.451 1.00 31.34 74 ALA B N 1
ATOM 2529 C CA . ALA B 1 74 ? -81.491 30.376 16.651 1.00 32.74 74 ALA B CA 1
ATOM 2530 C C . ALA B 1 74 ? -80.127 30.696 17.281 1.00 35.27 74 ALA B C 1
ATOM 2531 O O . ALA B 1 74 ? -79.950 31.780 17.846 1.00 35.01 74 ALA B O 1
ATOM 2533 N N . PHE B 1 75 ? -79.170 29.771 17.201 1.00 33.40 75 PHE B N 1
ATOM 2534 C CA . PHE B 1 75 ? -77.849 30.033 17.789 1.00 33.05 75 PHE B CA 1
ATOM 2535 C C . PHE B 1 75 ? -76.930 30.807 16.830 1.00 32.45 75 PHE B C 1
ATOM 2536 O O . PHE B 1 75 ? -75.789 31.138 17.179 1.00 30.20 75 PHE B O 1
ATOM 2544 N N . ALA B 1 76 ? -77.446 31.115 15.640 1.00 31.79 76 ALA B N 1
ATOM 2545 C CA . ALA B 1 76 ? -76.689 31.836 14.611 1.00 34.38 76 ALA B CA 1
ATOM 2546 C C . ALA B 1 76 ? -75.535 30.975 14.083 1.00 33.37 76 ALA B C 1
ATOM 2547 O O . ALA B 1 76 ? -74.476 31.490 13.661 1.00 32.97 76 ALA B O 1
ATOM 2549 N N . LYS B 1 77 ? -75.756 29.660 14.101 1.00 29.57 77 LYS B N 1
ATOM 2550 C CA . LYS B 1 77 ? -74.801 28.715 13.532 1.00 28.15 77 LYS B CA 1
ATOM 2551 C C . LYS B 1 77 ? -75.326 28.042 12.268 1.00 26.09 77 LYS B C 1
ATOM 2552 O O . LYS B 1 77 ? -76.545 28.044 11.978 1.00 24.17 77 LYS B O 1
ATOM 2558 N N . VAL B 1 78 ? -74.395 27.466 11.513 1.00 24.50 78 VAL B N 1
ATOM 2559 C CA . VAL B 1 78 ? -74.762 26.503 10.477 1.00 22.68 78 VAL B CA 1
ATOM 2560 C C . VAL B 1 78 ? -74.240 25.139 10.940 1.00 20.53 78 VAL B C 1
ATOM 2561 O O . VAL B 1 78 ? -73.246 25.081 11.658 1.00 24.64 78 VAL B O 1
ATOM 2565 N N . PRO B 1 79 ? -74.892 24.045 10.530 1.00 20.30 79 PRO B N 1
ATOM 2566 C CA . PRO B 1 79 ? -75.978 24.059 9.541 1.00 20.75 79 PRO B CA 1
ATOM 2567 C C . PRO B 1 79 ? -77.353 24.301 10.151 1.00 19.86 79 PRO B C 1
ATOM 2568 O O . PRO B 1 79 ? -77.562 24.158 11.354 1.00 21.20 79 PRO B O 1
ATOM 2572 N N . ALA B 1 80 ? -78.295 24.647 9.289 1.00 20.76 80 ALA B N 1
ATOM 2573 C CA . ALA B 1 80 ? -79.701 24.561 9.628 1.00 20.84 80 ALA B CA 1
ATOM 2574 C C . ALA B 1 80 ? -80.431 24.090 8.377 1.00 19.27 80 ALA B C 1
ATOM 2575 O O . ALA B 1 80 ? -80.040 24.448 7.250 1.00 21.29 80 ALA B O 1
ATOM 2577 N N . ILE B 1 81 ? -81.473 23.279 8.549 1.00 18.78 81 ILE B N 1
ATOM 2578 C CA . ILE B 1 81 ? -82.355 22.966 7.412 1.00 22.88 81 ILE B CA 1
ATOM 2579 C C . ILE B 1 81 ? -83.774 23.553 7.571 1.00 22.62 81 ILE B C 1
ATOM 2580 O O . ILE B 1 81 ? -84.327 23.610 8.680 1.00 23.56 81 ILE B O 1
ATOM 2585 N N . GLU B 1 82 ? -84.341 24.006 6.461 1.00 21.06 82 GLU B N 1
ATOM 2586 C CA . GLU B 1 82 ? -85.719 24.478 6.440 1.00 25.37 82 GLU B CA 1
ATOM 2587 C C . GLU B 1 82 ? -86.505 23.459 5.644 1.00 25.28 82 GLU B C 1
ATOM 2588 O O . GLU B 1 82 ? -86.168 23.170 4.486 1.00 21.90 82 GLU B O 1
ATOM 2594 N N . ILE B 1 83 ? -87.547 22.912 6.272 1.00 27.29 83 ILE B N 1
ATOM 2595 C CA . ILE B 1 83 ? -88.258 21.748 5.738 1.00 24.75 83 ILE B CA 1
ATOM 2596 C C . ILE B 1 83 ? -89.682 22.125 5.367 1.00 24.33 83 ILE B C 1
ATOM 2597 O O . ILE B 1 83 ? -90.392 21.335 4.731 1.00 25.82 83 ILE B O 1
ATOM 2602 N N . ALA B 1 84 ? -90.080 23.330 5.789 1.00 23.63 84 ALA B N 1
ATOM 2603 C CA . ALA B 1 84 ? -91.316 23.996 5.369 1.00 26.36 84 ALA B CA 1
ATOM 2604 C C . ALA B 1 84 ? -91.162 25.490 5.664 1.00 28.10 84 ALA B C 1
ATOM 2605 O O . ALA B 1 84 ? -90.168 25.898 6.254 1.00 29.95 84 ALA B O 1
ATOM 2607 N N . GLU B 1 85 ? -92.132 26.308 5.269 1.00 27.35 85 GLU B N 1
ATOM 2608 C CA . GLU B 1 85 ? -92.032 27.759 5.466 1.00 29.76 85 GLU B CA 1
ATOM 2609 C C . GLU B 1 85 ? -91.842 28.135 6.937 1.00 31.64 85 GLU B C 1
ATOM 2610 O O . GLU B 1 85 ? -92.699 27.836 7.771 1.00 28.96 85 GLU B O 1
ATOM 2616 N N . ASP B 1 86 ? -90.735 28.812 7.240 1.00 33.20 86 ASP B N 1
ATOM 2617 C CA . ASP B 1 86 ? -90.394 29.210 8.606 1.00 33.00 86 ASP B CA 1
ATOM 2618 C C . ASP B 1 86 ? -90.370 28.029 9.581 1.00 32.19 86 ASP B C 1
ATOM 2619 O O . ASP B 1 86 ? -90.650 28.208 10.775 1.00 31.85 86 ASP B O 1
ATOM 2624 N N . VAL B 1 87 ? -90.065 26.833 9.076 1.00 28.03 87 VAL B N 1
ATOM 2625 C CA . VAL B 1 87 ? -89.917 25.648 9.923 1.00 28.16 87 VAL B CA 1
ATOM 2626 C C . VAL B 1 87 ? -88.499 25.063 9.794 1.00 28.06 87 VAL B C 1
ATOM 2627 O O . VAL B 1 87 ? -88.144 24.459 8.765 1.00 27.17 87 VAL B O 1
ATOM 2631 N N . THR B 1 88 ? -87.681 25.267 10.821 1.00 26.45 88 THR B N 1
ATOM 2632 C CA . THR B 1 88 ? -86.267 24.919 10.714 1.00 28.11 88 THR B CA 1
ATOM 2633 C C . THR B 1 88 ? -85.764 23.990 11.827 1.00 28.07 88 THR B C 1
ATOM 2634 O O . THR B 1 88 ? -86.343 23.903 12.926 1.00 27.72 88 THR B O 1
ATOM 2638 N N . ILE B 1 89 ? -84.692 23.273 11.516 1.00 26.11 89 ILE B N 1
ATOM 2639 C CA . ILE B 1 89 ? -84.023 22.433 12.491 1.00 25.34 89 ILE B CA 1
ATOM 2640 C C . ILE B 1 89 ? -82.549 22.787 12.369 1.00 25.69 89 ILE B C 1
ATOM 2641 O O . ILE B 1 89 ? -82.049 22.979 11.255 1.00 26.47 89 ILE B O 1
ATOM 2646 N N . TYR B 1 90 ? -81.854 22.903 13.493 1.00 25.10 90 TYR B N 1
ATOM 2647 C CA . TYR B 1 90 ? -80.426 23.174 13.437 1.00 25.93 90 TYR B CA 1
ATOM 2648 C C . TYR B 1 90 ? -79.742 22.282 14.464 1.00 23.61 90 TYR B C 1
ATOM 2649 O O . TYR B 1 90 ? -80.427 21.507 15.154 1.00 21.25 90 TYR B O 1
ATOM 2658 N N . GLU B 1 91 ? -78.412 22.392 14.550 1.00 24.68 91 GLU B N 1
ATOM 2659 C CA . GLU B 1 91 ? -77.532 21.384 15.197 1.00 23.16 91 GLU B CA 1
ATOM 2660 C C . GLU B 1 91 ? -77.313 20.172 14.282 1.00 23.79 91 GLU B C 1
ATOM 2661 O O . GLU B 1 91 ? -78.239 19.360 14.058 1.00 23.20 91 GLU B O 1
ATOM 2667 N N . SER B 1 92 ? -76.087 20.058 13.756 1.00 20.77 92 SER B N 1
ATOM 2668 C CA . SER B 1 92 ? -75.795 19.119 12.667 1.00 21.59 92 SER B CA 1
ATOM 2669 C C . SER B 1 92 ? -76.418 17.742 12.902 1.00 21.24 92 SER B C 1
ATOM 2670 O O . SER B 1 92 ? -77.222 17.271 12.085 1.00 21.04 92 SER B O 1
ATOM 2673 N N . LEU B 1 93 ? -76.051 17.114 14.019 1.00 19.47 93 LEU B N 1
ATOM 2674 C CA . LEU B 1 93 ? -76.472 15.745 14.317 1.00 21.40 93 LEU B CA 1
ATOM 2675 C C . LEU B 1 93 ? -77.982 15.649 14.390 1.00 24.45 93 LEU B C 1
ATOM 2676 O O . LEU B 1 93 ? -78.581 14.650 13.948 1.00 24.60 93 LEU B O 1
ATOM 2681 N N . VAL B 1 94 ? -78.596 16.688 14.954 1.00 23.06 94 VAL B N 1
ATOM 2682 C CA . VAL B 1 94 ? -80.046 16.746 15.050 1.00 22.67 94 VAL B CA 1
ATOM 2683 C C . VAL B 1 94 ? -80.663 16.734 13.648 1.00 22.92 94 VAL B C 1
ATOM 2684 O O . VAL B 1 94 ? -81.636 16.011 13.395 1.00 23.06 94 VAL B O 1
ATOM 2688 N N . THR B 1 95 ? -80.090 17.517 12.737 1.00 19.29 95 THR B N 1
ATOM 2689 C CA . THR B 1 95 ? -80.631 17.571 11.389 1.00 23.35 95 THR B CA 1
ATOM 2690 C C . THR B 1 95 ? -80.454 16.230 10.740 1.00 22.61 95 THR B C 1
ATOM 2691 O O . THR B 1 95 ? -81.326 15.781 9.985 1.00 23.35 95 THR B O 1
ATOM 2695 N N . VAL B 1 96 ? -79.327 15.580 11.007 1.00 20.90 96 VAL B N 1
ATOM 2696 C CA . VAL B 1 96 ? -79.093 14.303 10.327 1.00 20.51 96 VAL B CA 1
ATOM 2697 C C . VAL B 1 96 ? -80.061 13.232 10.837 1.00 20.82 96 VAL B C 1
ATOM 2698 O O . VAL B 1 96 ? -80.668 12.520 10.051 1.00 20.96 96 VAL B O 1
ATOM 2702 N N . GLU B 1 97 ? -80.236 13.155 12.154 1.00 24.81 97 GLU B N 1
ATOM 2703 C CA . GLU B 1 97 ? -81.199 12.223 12.762 1.00 25.40 97 GLU B CA 1
ATOM 2704 C C . GLU B 1 97 ? -82.650 12.441 12.268 1.00 28.31 97 GLU B C 1
ATOM 2705 O O . GLU B 1 97 ? -83.367 11.460 11.989 1.00 25.92 97 GLU B O 1
ATOM 2711 N N . TYR B 1 98 ? -83.067 13.708 12.130 1.00 23.84 98 TYR B N 1
ATOM 2712 C CA . TYR B 1 98 ? -84.391 14.020 11.580 1.00 23.47 98 TYR B CA 1
ATOM 2713 C C . TYR B 1 98 ? -84.548 13.446 10.181 1.00 23.43 98 TYR B C 1
ATOM 2714 O O . TYR B 1 98 ? -85.527 12.756 9.882 1.00 26.25 98 TYR B O 1
ATOM 2723 N N . LEU B 1 99 ? -83.587 13.741 9.314 1.00 21.85 99 LEU B N 1
ATOM 2724 C CA . LEU B 1 99 ? -83.656 13.254 7.950 1.00 22.98 99 LEU B CA 1
ATOM 2725 C C . LEU B 1 99 ? -83.712 11.733 7.905 1.00 24.88 99 LEU B C 1
ATOM 2726 O O . LEU B 1 99 ? -84.400 11.164 7.057 1.00 27.24 99 LEU B O 1
ATOM 2731 N N . ASP B 1 100 ? -83.002 11.070 8.817 1.00 23.14 100 ASP B N 1
ATOM 2732 C CA . ASP B 1 100 ? -82.955 9.612 8.791 1.00 26.00 100 ASP B CA 1
ATOM 2733 C C . ASP B 1 100 ? -84.295 9.014 9.224 1.00 25.65 100 ASP B C 1
ATOM 2734 O O . ASP B 1 100 ? -84.648 7.925 8.788 1.00 24.14 100 ASP B O 1
ATOM 2739 N N . GLU B 1 101 ? -85.045 9.739 10.054 1.00 24.07 101 GLU B N 1
ATOM 2740 C CA . GLU B 1 101 ? -86.348 9.261 10.518 1.00 25.26 101 GLU B CA 1
ATOM 2741 C C . GLU B 1 101 ? -87.449 9.505 9.488 1.00 28.60 101 GLU B C 1
ATOM 2742 O O . GLU B 1 101 ? -88.392 8.724 9.367 1.00 32.23 101 GLU B O 1
ATOM 2748 N N . VAL B 1 102 ? -87.304 10.583 8.730 1.00 26.54 102 VAL B N 1
ATOM 2749 C CA . VAL B 1 102 ? -88.351 11.071 7.842 1.00 24.32 102 VAL B CA 1
ATOM 2750 C C . VAL B 1 102 ? -88.165 10.549 6.427 1.00 24.77 102 VAL B C 1
ATOM 2751 O O . VAL B 1 102 ? -89.137 10.373 5.693 1.00 27.95 102 VAL B O 1
ATOM 2755 N N . TYR B 1 103 ? -86.918 10.308 6.037 1.00 23.92 103 TYR B N 1
ATOM 2756 C CA . TYR B 1 103 ? -86.633 9.682 4.747 1.00 23.43 103 TYR B CA 1
ATOM 2757 C C . TYR B 1 103 ? -86.053 8.277 4.956 1.00 23.90 103 TYR B C 1
ATOM 2758 O O . TYR B 1 103 ? -84.852 8.120 5.126 1.00 25.22 103 TYR B O 1
ATOM 2767 N N . PRO B 1 104 ? -86.912 7.246 4.916 1.00 32.19 104 PRO B N 1
ATOM 2768 C CA . PRO B 1 104 ? -86.505 5.888 5.331 1.00 30.47 104 PRO B CA 1
ATOM 2769 C C . PRO B 1 104 ? -85.435 5.249 4.418 1.00 29.79 104 PRO B C 1
ATOM 2770 O O . PRO B 1 104 ? -84.570 4.520 4.913 1.00 34.06 104 PRO B O 1
ATOM 2774 N N . LYS B 1 105 ? -85.485 5.513 3.117 1.00 25.39 105 LYS B N 1
ATOM 2775 C CA . LYS B 1 105 ? -84.520 4.920 2.198 1.00 27.14 105 LYS B CA 1
ATOM 2776 C C . LYS B 1 105 ? -83.059 5.300 2.485 1.00 27.42 105 LYS B C 1
ATOM 2777 O O . LYS B 1 105 ? -82.755 6.432 2.912 1.00 23.56 105 LYS B O 1
ATOM 2783 N N . ARG B 1 106 ? -82.165 4.335 2.255 1.00 28.14 106 ARG B N 1
ATOM 2784 C CA . ARG B 1 106 ? -80.742 4.501 2.546 1.00 25.06 106 ARG B CA 1
ATOM 2785 C C . ARG B 1 106 ? -80.555 4.890 4.025 1.00 23.05 106 ARG B C 1
ATOM 2786 O O . ARG B 1 106 ? -79.991 5.945 4.338 1.00 25.41 106 ARG B O 1
ATOM 2794 N N . PRO B 1 107 ? -81.041 4.041 4.944 1.00 22.00 107 PRO B N 1
ATOM 2795 C CA . PRO B 1 107 ? -80.914 4.312 6.386 1.00 23.49 107 PRO B CA 1
ATOM 2796 C C . PRO B 1 107 ? -79.451 4.490 6.814 1.00 21.63 107 PRO B C 1
ATOM 2797 O O . PRO B 1 107 ? -78.608 3.650 6.473 1.00 25.68 107 PRO B O 1
ATOM 2801 N N . LEU B 1 108 ? -79.154 5.566 7.541 1.00 22.54 108 LEU B N 1
ATOM 2802 C CA . LEU B 1 108 ? -77.788 5.843 8.013 1.00 23.18 108 LEU B CA 1
ATOM 2803 C C . LEU B 1 108 ? -77.535 5.262 9.419 1.00 20.41 108 LEU B C 1
ATOM 2804 O O . LEU B 1 108 ? -76.447 4.737 9.703 1.00 21.77 108 LEU B O 1
ATOM 2809 N N . LEU B 1 109 ? -78.543 5.345 10.279 1.00 20.15 109 LEU B N 1
ATOM 2810 C CA . LEU B 1 109 ? -78.495 4.714 11.592 1.00 24.91 109 LEU B CA 1
ATOM 2811 C C . LEU B 1 109 ? -79.030 3.269 11.606 1.00 27.69 109 LEU B C 1
ATOM 2812 O O . LEU B 1 109 ? -80.002 2.946 10.916 1.00 29.84 109 LEU B O 1
ATOM 2817 N N . PRO B 1 110 ? -78.377 2.382 12.381 1.00 33.09 110 PRO B N 1
ATOM 2818 C CA . PRO B 1 110 ? -78.891 1.016 12.549 1.00 30.77 110 PRO B CA 1
ATOM 2819 C C . PRO B 1 110 ? -80.232 1.052 13.264 1.00 35.13 110 PRO B C 1
ATOM 2820 O O . PRO B 1 110 ? -80.421 1.879 14.167 1.00 35.39 110 PRO B O 1
ATOM 2824 N N . GLN B 1 111 ? -81.112 0.164 12.865 1.00 35.84 111 GLN B N 1
ATOM 2825 C CA . GLN B 1 111 ? -82.383 -0.046 13.488 1.00 36.24 111 GLN B CA 1
ATOM 2826 C C . GLN B 1 111 ? -82.198 -0.425 14.936 1.00 35.40 111 GLN B C 1
ATOM 2827 O O . GLN B 1 111 ? -82.802 0.127 15.820 1.00 33.13 111 GLN B O 1
ATOM 2833 N N . ASP B 1 112 ? -81.355 -1.412 15.143 1.00 35.80 112 ASP B N 1
ATOM 2834 C CA . ASP B 1 112 ? -81.078 -1.978 16.456 1.00 34.04 112 ASP B CA 1
ATOM 2835 C C . ASP B 1 112 ? -80.558 -0.927 17.440 1.00 34.45 112 ASP B C 1
ATOM 2836 O O . ASP B 1 112 ? -79.483 -0.342 17.236 1.00 33.83 112 ASP B O 1
ATOM 2841 N N . PRO B 1 113 ? -81.321 -0.693 18.516 1.00 34.23 113 PRO B N 1
ATOM 2842 C CA . PRO B 1 113 ? -81.006 0.287 19.566 1.00 33.25 113 PRO B CA 1
ATOM 2843 C C . PRO B 1 113 ? -79.548 0.196 20.038 1.00 31.64 113 PRO B C 1
ATOM 2844 O O . PRO B 1 113 ? -78.882 1.228 20.218 1.00 30.29 113 PRO B O 1
ATOM 2848 N N . LEU B 1 114 ? -79.049 -1.020 20.236 1.00 30.99 114 LEU B N 1
ATOM 2849 C CA . LEU B 1 114 ? -77.682 -1.171 20.731 1.00 32.51 114 LEU B CA 1
ATOM 2850 C C . LEU B 1 114 ? -76.647 -0.675 19.713 1.00 32.09 114 LEU B C 1
ATOM 2851 O O . LEU B 1 114 ? -75.786 0.156 20.041 1.00 30.48 114 LEU B O 1
ATOM 2856 N N . LYS B 1 115 ? -76.730 -1.192 18.486 1.00 31.07 115 LYS B N 1
ATOM 2857 C CA . LYS B 1 115 ? -75.827 -0.787 17.413 1.00 29.18 115 LYS B CA 1
ATOM 2858 C C . LYS B 1 115 ? -75.944 0.715 17.115 1.00 27.20 115 LYS B C 1
ATOM 2859 O O . LYS B 1 115 ? -74.941 1.386 16.820 1.00 23.87 115 LYS B O 1
ATOM 2865 N N . LYS B 1 116 ? -77.166 1.235 17.203 1.00 26.32 116 LYS B N 1
ATOM 2866 C CA . LYS B 1 116 ? -77.402 2.665 17.042 1.00 29.73 116 LYS B CA 1
ATOM 2867 C C . LYS B 1 116 ? -76.540 3.465 18.015 1.00 28.80 116 LYS B C 1
ATOM 2868 O O . LYS B 1 116 ? -75.877 4.443 17.629 1.00 27.87 116 LYS B O 1
ATOM 2874 N N . ALA B 1 117 ? -76.555 3.036 19.276 1.00 24.24 117 ALA B N 1
ATOM 2875 C CA . ALA B 1 117 ? -75.836 3.720 20.346 1.00 25.48 117 ALA B CA 1
ATOM 2876 C C . ALA B 1 117 ? -74.321 3.685 20.152 1.00 26.02 117 ALA B C 1
ATOM 2877 O O . ALA B 1 117 ? -73.633 4.686 20.381 1.00 25.43 117 ALA B O 1
ATOM 2879 N N . LEU B 1 118 ? -73.808 2.522 19.752 1.00 27.38 118 LEU B N 1
ATOM 2880 C CA . LEU B 1 118 ? -72.404 2.372 19.379 1.00 25.80 118 LEU B CA 1
ATOM 2881 C C . LEU B 1 118 ? -71.993 3.400 18.302 1.00 24.73 118 LEU B C 1
ATOM 2882 O O . LEU B 1 118 ? -70.935 4.038 18.396 1.00 21.67 118 LEU B O 1
ATOM 2887 N N . ASP B 1 119 ? -72.831 3.562 17.280 1.00 21.91 119 ASP B N 1
ATOM 2888 C CA . ASP B 1 119 ? -72.529 4.525 16.240 1.00 22.65 119 ASP B CA 1
ATOM 2889 C C . ASP B 1 119 ? -72.353 5.926 16.806 1.00 24.12 119 ASP B C 1
ATOM 2890 O O . ASP B 1 119 ? -71.353 6.589 16.504 1.00 22.74 119 ASP B O 1
ATOM 2895 N N . LYS B 1 120 ? -73.302 6.371 17.635 1.00 24.25 120 LYS B N 1
ATOM 2896 C CA . LYS B 1 120 ? -73.200 7.697 18.255 1.00 22.65 120 LYS B CA 1
ATOM 2897 C C . LYS B 1 120 ? -71.993 7.783 19.183 1.00 23.47 120 LYS B C 1
ATOM 2898 O O . LYS B 1 120 ? -71.354 8.846 19.273 1.00 20.96 120 LYS B O 1
ATOM 2904 N N . ILE B 1 121 ? -71.681 6.683 19.879 1.00 21.85 121 ILE B N 1
ATOM 2905 C CA . ILE B 1 121 ? -70.480 6.655 20.719 1.00 22.00 121 ILE B CA 1
ATOM 2906 C C . ILE B 1 121 ? -69.253 6.932 19.843 1.00 22.97 121 ILE B C 1
ATOM 2907 O O . ILE B 1 121 ? -68.417 7.789 20.159 1.00 21.92 121 ILE B O 1
ATOM 2912 N N . ILE B 1 122 ? -69.182 6.235 18.716 1.00 20.14 122 ILE B N 1
ATOM 2913 C CA . ILE B 1 122 ? -68.083 6.410 17.785 1.00 20.18 122 ILE B CA 1
ATOM 2914 C C . ILE B 1 122 ? -67.935 7.877 17.332 1.00 23.14 122 ILE B C 1
ATOM 2915 O O . ILE B 1 122 ? -66.820 8.435 17.294 1.00 18.37 122 ILE B O 1
ATOM 2920 N N . VAL B 1 123 ? -69.060 8.508 17.003 1.00 21.41 123 VAL B N 1
ATOM 2921 C CA . VAL B 1 123 ? -69.033 9.902 16.583 1.00 19.97 123 VAL B CA 1
ATOM 2922 C C . VAL B 1 123 ? -68.507 10.801 17.698 1.00 20.87 123 VAL B C 1
ATOM 2923 O O . VAL B 1 123 ? -67.676 11.702 17.453 1.00 18.33 123 VAL B O 1
ATOM 2927 N N . GLU B 1 124 ? -68.979 10.550 18.920 1.00 18.63 124 GLU B N 1
ATOM 2928 C CA . GLU B 1 124 ? -68.484 11.311 20.057 1.00 21.60 124 GLU B CA 1
ATOM 2929 C C . GLU B 1 124 ? -66.976 11.087 20.178 1.00 23.20 124 GLU B C 1
ATOM 2930 O O . GLU B 1 124 ? -66.218 12.015 20.521 1.00 20.69 124 GLU B O 1
ATOM 2936 N N . ALA B 1 125 ? -66.534 9.870 19.852 1.00 21.02 125 ALA B N 1
ATOM 2937 C CA . ALA B 1 125 ? -65.115 9.547 19.973 1.00 21.17 125 ALA B CA 1
ATOM 2938 C C . ALA B 1 125 ? -64.254 10.462 19.101 1.00 23.05 125 ALA B C 1
ATOM 2939 O O . ALA B 1 125 ? -63.050 10.598 19.341 1.00 25.30 125 ALA B O 1
ATOM 2941 N N . SER B 1 126 ? -64.875 11.107 18.111 1.00 20.88 126 SER B N 1
ATOM 2942 C CA . SER B 1 126 ? -64.149 11.995 17.206 1.00 22.13 126 SER B CA 1
ATOM 2943 C C . SER B 1 126 ? -63.939 13.400 17.785 1.00 22.22 126 SER B C 1
ATOM 2944 O O . SER B 1 126 ? -63.197 14.218 17.201 1.00 21.78 126 SER B O 1
ATOM 2947 N N . ALA B 1 127 ? -64.590 13.673 18.917 1.00 20.27 127 ALA B N 1
ATOM 2948 C CA . ALA B 1 127 ? -64.506 14.990 19.570 1.00 21.37 127 ALA B CA 1
ATOM 2949 C C . ALA B 1 127 ? -63.079 15.529 19.702 1.00 22.64 127 ALA B C 1
ATOM 2950 O O . ALA B 1 127 ? -62.821 16.685 19.351 1.00 24.68 127 ALA B O 1
ATOM 2952 N N . PRO B 1 128 ? -62.142 14.699 20.209 1.00 23.08 128 PRO B N 1
ATOM 2953 C CA . PRO B 1 128 ? -60.757 15.186 20.302 1.00 24.73 128 PRO B CA 1
ATOM 2954 C C . PRO B 1 128 ? -60.140 15.517 18.933 1.00 27.14 128 PRO B C 1
ATOM 2955 O O . PRO B 1 128 ? -59.208 16.317 18.873 1.00 29.02 128 PRO B O 1
ATOM 2959 N N . ILE B 1 129 ? -60.634 14.920 17.854 1.00 23.35 129 ILE B N 1
ATOM 2960 C CA . ILE B 1 129 ? -60.155 15.307 16.539 1.00 26.41 129 ILE B CA 1
ATOM 2961 C C . ILE B 1 129 ? -60.727 16.679 16.160 1.00 26.68 129 ILE B C 1
ATOM 2962 O O . ILE B 1 129 ? -59.994 17.556 15.680 1.00 25.38 129 ILE B O 1
ATOM 2967 N N . GLN B 1 130 ? -62.026 16.877 16.369 1.00 24.85 130 GLN B N 1
ATOM 2968 C CA . GLN B 1 130 ? -62.637 18.168 16.035 1.00 25.07 130 GLN B CA 1
ATOM 2969 C C . GLN B 1 130 ? -61.926 19.283 16.794 1.00 28.87 130 GLN B C 1
ATOM 2970 O O . GLN B 1 130 ? -61.530 20.314 16.213 1.00 28.25 130 GLN B O 1
ATOM 2976 N N . SER B 1 131 ? -61.782 19.060 18.100 1.00 30.40 131 SER B N 1
ATOM 2977 C CA . SER B 1 131 ? -61.082 19.976 19.001 1.00 31.10 131 SER B CA 1
ATOM 2978 C C . SER B 1 131 ? -59.671 20.326 18.518 1.00 35.21 131 SER B C 1
ATOM 2979 O O . SER B 1 131 ? -59.323 21.500 18.405 1.00 37.81 131 SER B O 1
ATOM 2982 N N . LEU B 1 132 ? -58.853 19.312 18.244 1.00 31.78 132 LEU B N 1
ATOM 2983 C CA . LEU B 1 132 ? -57.488 19.583 17.832 1.00 30.48 132 LEU B CA 1
ATOM 2984 C C . LEU B 1 132 ? -57.431 20.317 16.486 1.00 33.81 132 LEU B C 1
ATOM 2985 O O . LEU B 1 132 ? -56.606 21.216 16.323 1.00 36.25 132 LEU B O 1
ATOM 2990 N N . PHE B 1 133 ? -58.275 19.936 15.524 1.00 30.18 133 PHE B N 1
ATOM 2991 C CA . PHE B 1 133 ? -58.283 20.611 14.216 1.00 30.20 133 PHE B CA 1
ATOM 2992 C C . PHE B 1 133 ? -58.455 22.131 14.411 1.00 35.96 133 PHE B C 1
ATOM 2993 O O . PHE B 1 133 ? -57.613 22.924 13.945 1.00 32.05 133 PHE B O 1
ATOM 3001 N N . ILE B 1 134 ? -59.521 22.519 15.124 1.00 34.20 134 ILE B N 1
ATOM 3002 C CA . ILE B 1 134 ? -59.854 23.927 15.328 1.00 35.13 134 ILE B CA 1
ATOM 3003 C C . ILE B 1 134 ? -58.785 24.673 16.150 1.00 41.76 134 ILE B C 1
ATOM 3004 O O . ILE B 1 134 ? -58.432 25.816 15.821 1.00 43.25 134 ILE B O 1
ATOM 3009 N N . LYS B 1 135 ? -58.256 24.026 17.192 1.00 38.23 135 LYS B N 1
ATOM 3010 C CA . LYS B 1 135 ? -57.120 24.577 17.948 1.00 43.14 135 LYS B CA 1
ATOM 3011 C C . LYS B 1 135 ? -55.949 24.938 17.034 1.00 43.81 135 LYS B C 1
ATOM 3012 O O . LYS B 1 135 ? -55.452 26.061 17.060 1.00 47.62 135 LYS B O 1
ATOM 3018 N N . ILE B 1 136 ? -55.504 23.976 16.236 1.00 39.88 136 ILE B N 1
ATOM 3019 C CA . ILE B 1 136 ? -54.396 24.218 15.320 1.00 44.50 136 ILE B CA 1
ATOM 3020 C C . ILE B 1 136 ? -54.725 25.353 14.358 1.00 46.45 136 ILE B C 1
ATOM 3021 O O . ILE B 1 136 ? -53.836 26.093 13.916 1.00 46.38 136 ILE B O 1
ATOM 3026 N N . LEU B 1 137 ? -56.014 25.495 14.056 1.00 43.57 137 LEU B N 1
ATOM 3027 C CA . LEU B 1 137 ? -56.474 26.481 13.085 1.00 45.08 137 LEU B CA 1
ATOM 3028 C C . LEU B 1 137 ? -56.420 27.919 13.610 1.00 49.89 137 LEU B C 1
ATOM 3029 O O . LEU B 1 137 ? -55.983 28.820 12.894 1.00 57.30 137 LEU B O 1
ATOM 3034 N N . LYS B 1 138 ? -56.872 28.129 14.844 1.00 48.04 138 LYS B N 1
ATOM 3035 C CA . LYS B 1 138 ? -56.890 29.458 15.450 1.00 53.05 138 LYS B CA 1
ATOM 3036 C C . LYS B 1 138 ? -55.762 29.614 16.471 1.00 58.68 138 LYS B C 1
ATOM 3037 O O . LYS B 1 138 ? -54.693 30.159 16.169 1.00 61.45 138 LYS B O 1
ATOM 3043 N N . PHE B 1 139 ? -56.009 29.108 17.675 1.00 57.02 139 PHE B N 1
ATOM 3044 C CA . PHE B 1 139 ? -55.055 29.188 18.777 1.00 56.47 139 PHE B CA 1
ATOM 3045 C C . PHE B 1 139 ? -53.938 28.150 18.697 1.00 55.65 139 PHE B C 1
ATOM 3046 O O . PHE B 1 139 ? -53.731 27.402 19.652 1.00 57.69 139 PHE B O 1
ATOM 3054 N N . SER B 1 140 ? -53.211 28.124 17.578 1.00 53.98 140 SER B N 1
ATOM 3055 C CA . SER B 1 140 ? -52.219 27.070 17.298 1.00 53.83 140 SER B CA 1
ATOM 3056 C C . SER B 1 140 ? -51.028 26.974 18.267 1.00 61.00 140 SER B C 1
ATOM 3057 O O . SER B 1 140 ? -50.167 26.095 18.120 1.00 62.35 140 SER B O 1
ATOM 3060 N N . ASP B 1 141 ? -50.965 27.866 19.249 1.00 61.65 141 ASP B N 1
ATOM 3061 C CA . ASP B 1 141 ? -49.830 27.880 20.174 1.00 66.10 141 ASP B CA 1
ATOM 3062 C C . ASP B 1 141 ? -50.233 27.327 21.538 1.00 65.15 141 ASP B C 1
ATOM 3063 O O . ASP B 1 141 ? -49.379 27.010 22.373 1.00 63.21 141 ASP B O 1
ATOM 3068 N N . THR B 1 142 ? -51.544 27.212 21.746 1.00 64.23 142 THR B N 1
ATOM 3069 C CA . THR B 1 142 ? -52.100 26.621 22.957 1.00 61.14 142 THR B CA 1
ATOM 3070 C C . THR B 1 142 ? -52.063 25.089 22.906 1.00 57.39 142 THR B C 1
ATOM 3071 O O . THR B 1 142 ? -52.502 24.422 23.844 1.00 59.40 142 THR B O 1
ATOM 3075 N N . VAL B 1 143 ? -51.532 24.534 21.820 1.00 56.44 143 VAL B N 1
ATOM 3076 C CA . VAL B 1 143 ? -51.617 23.089 21.588 1.00 56.73 143 VAL B CA 1
ATOM 3077 C C . VAL B 1 143 ? -50.744 22.256 22.550 1.00 55.79 143 VAL B C 1
ATOM 3078 O O . VAL B 1 143 ? -49.520 22.194 22.393 1.00 56.46 143 VAL B O 1
ATOM 3082 N N . ASN B 1 144 ? -51.380 21.620 23.540 1.00 54.48 144 ASN B N 1
ATOM 3083 C CA . ASN B 1 144 ? -50.689 20.746 24.507 1.00 54.45 144 ASN B CA 1
ATOM 3084 C C . ASN B 1 144 ? -50.110 19.503 23.861 1.00 49.89 144 ASN B C 1
ATOM 3085 O O . ASN B 1 144 ? -50.494 19.141 22.750 1.00 49.06 144 ASN B O 1
ATOM 3090 N N . GLU B 1 145 ? -49.215 18.828 24.574 1.00 48.35 145 GLU B N 1
ATOM 3091 C CA . GLU B 1 145 ? -48.949 17.425 24.283 1.00 50.72 145 GLU B CA 1
ATOM 3092 C C . GLU B 1 145 ? -50.191 16.602 24.664 1.00 48.85 145 GLU B C 1
ATOM 3093 O O . GLU B 1 145 ? -50.379 15.468 24.198 1.00 43.64 145 GLU B O 1
ATOM 3099 N N . GLU B 1 146 ? -51.049 17.210 25.485 1.00 48.07 146 GLU B N 1
ATOM 3100 C CA . GLU B 1 146 ? -52.268 16.578 25.986 1.00 49.12 146 GLU B CA 1
ATOM 3101 C C . GLU B 1 146 ? -53.403 16.535 24.935 1.00 42.68 146 GLU B C 1
ATOM 3102 O O . GLU B 1 146 ? -54.089 15.516 24.805 1.00 36.37 146 GLU B O 1
ATOM 3108 N N . HIS B 1 147 ? -53.598 17.632 24.199 1.00 41.03 147 HIS B N 1
ATOM 3109 C CA . HIS B 1 147 ? -54.538 17.649 23.080 1.00 37.27 147 HIS B CA 1
ATOM 3110 C C . HIS B 1 147 ? -54.094 16.673 21.975 1.00 39.60 147 HIS B C 1
ATOM 3111 O O . HIS B 1 147 ? -54.931 16.078 21.276 1.00 38.45 147 HIS B O 1
ATOM 3118 N N . VAL B 1 148 ? -52.779 16.528 21.811 1.00 36.88 148 VAL B N 1
ATOM 3119 C CA . VAL B 1 148 ? -52.213 15.629 20.812 1.00 35.49 148 VAL B CA 1
ATOM 3120 C C . VAL B 1 148 ? -52.377 14.158 21.215 1.00 33.70 148 VAL B C 1
ATOM 3121 O O . VAL B 1 148 ? -52.858 13.342 20.427 1.00 33.38 148 VAL B O 1
ATOM 3125 N N . ALA B 1 149 ? -51.991 13.812 22.435 1.00 35.08 149 ALA B N 1
ATOM 3126 C CA . ALA B 1 149 ? -52.240 12.461 22.921 1.00 38.88 149 ALA B CA 1
ATOM 3127 C C . ALA B 1 149 ? -53.734 12.103 22.778 1.00 35.69 149 ALA B C 1
ATOM 3128 O O . ALA B 1 149 ? -54.087 11.024 22.288 1.00 31.56 149 ALA B O 1
ATOM 3130 N N . ALA B 1 150 ? -54.606 13.017 23.192 1.00 31.50 150 ALA B N 1
ATOM 3131 C CA . ALA B 1 150 ? -56.044 12.766 23.113 1.00 34.37 150 ALA B CA 1
ATOM 3132 C C . ALA B 1 150 ? -56.502 12.477 21.669 1.00 32.47 150 ALA B C 1
ATOM 3133 O O . ALA B 1 150 ? -57.294 11.553 21.429 1.00 29.73 150 ALA B O 1
ATOM 3135 N N . TYR B 1 151 ? -56.001 13.271 20.723 1.00 29.51 151 TYR B N 1
ATOM 3136 C CA . TYR B 1 151 ? -56.277 13.065 19.303 1.00 31.79 151 TYR B CA 1
ATOM 3137 C C . TYR B 1 151 ? -55.808 11.671 18.817 1.00 31.81 151 TYR B C 1
ATOM 3138 O O . TYR B 1 151 ? -56.545 10.973 18.103 1.00 30.84 151 TYR B O 1
ATOM 3147 N N . HIS B 1 152 ? -54.606 11.256 19.207 1.00 30.16 152 HIS B N 1
ATOM 3148 C CA . HIS B 1 152 ? -54.137 9.911 18.848 1.00 32.60 152 HIS B CA 1
ATOM 3149 C C . HIS B 1 152 ? -54.957 8.809 19.495 1.00 29.91 152 HIS B C 1
ATOM 3150 O O . HIS B 1 152 ? -55.083 7.713 18.941 1.00 30.69 152 HIS B O 1
ATOM 3157 N N . LYS B 1 153 ? -55.528 9.105 20.657 1.00 29.80 153 LYS B N 1
ATOM 3158 C CA . LYS B 1 153 ? -56.367 8.139 21.352 1.00 31.87 153 LYS B CA 1
ATOM 3159 C C . LYS B 1 153 ? -57.669 7.960 20.592 1.00 29.00 153 LYS B C 1
ATOM 3160 O O . LYS B 1 153 ? -58.238 6.857 20.544 1.00 28.32 153 LYS B O 1
ATOM 3166 N N . ALA B 1 154 ? -58.133 9.068 20.017 1.00 29.13 154 ALA B N 1
ATOM 3167 C CA . ALA B 1 154 ? -59.352 9.119 19.208 1.00 27.90 154 ALA B CA 1
ATOM 3168 C C . ALA B 1 154 ? -59.204 8.244 17.961 1.00 26.73 154 ALA B C 1
ATOM 3169 O O . ALA B 1 154 ? -60.078 7.415 17.653 1.00 22.74 154 ALA B O 1
ATOM 3171 N N . LEU B 1 155 ? -58.099 8.463 17.244 1.00 24.56 155 LEU B N 1
ATOM 3172 C CA . LEU B 1 155 ? -57.767 7.670 16.072 1.00 25.67 155 LEU B CA 1
ATOM 3173 C C . LEU B 1 155 ? -57.695 6.172 16.406 1.00 26.20 155 LEU B C 1
ATOM 3174 O O . LEU B 1 155 ? -58.261 5.350 15.670 1.00 25.87 155 LEU B O 1
ATOM 3179 N N . ASP B 1 156 ? -57.017 5.816 17.504 1.00 24.60 156 ASP B N 1
ATOM 3180 C CA . ASP B 1 156 ? -56.872 4.400 17.887 1.00 27.54 156 ASP B CA 1
ATOM 3181 C C . ASP B 1 156 ? -58.227 3.750 18.102 1.00 23.13 156 ASP B C 1
ATOM 3182 O O . ASP B 1 156 ? -58.496 2.648 17.607 1.00 21.92 156 ASP B O 1
ATOM 3187 N N . PHE B 1 157 ? -59.073 4.444 18.855 1.00 22.64 157 PHE B N 1
ATOM 3188 C CA . PHE B 1 157 ? -60.383 3.927 19.203 1.00 22.41 157 PHE B CA 1
ATOM 3189 C C . PHE B 1 157 ? -61.196 3.723 17.937 1.00 25.31 157 PHE B C 1
ATOM 3190 O O . PHE B 1 157 ? -61.798 2.653 17.740 1.00 24.89 157 PHE B O 1
ATOM 3198 N N . ILE B 1 158 ? -61.213 4.743 17.073 1.00 23.65 158 ILE B N 1
ATOM 3199 C CA . ILE B 1 158 ? -61.998 4.663 15.850 1.00 22.66 158 ILE B CA 1
ATOM 3200 C C . ILE B 1 158 ? -61.477 3.573 14.902 1.00 23.72 158 ILE B C 1
ATOM 3201 O O . ILE B 1 158 ? -62.267 2.845 14.271 1.00 19.18 158 ILE B O 1
ATOM 3206 N N . GLN B 1 159 ? -60.152 3.453 14.810 1.00 24.36 159 GLN B N 1
ATOM 3207 C CA . GLN B 1 159 ? -59.557 2.429 13.955 1.00 24.58 159 GLN B CA 1
ATOM 3208 C C . GLN B 1 159 ? -59.849 1.037 14.505 1.00 26.22 159 GLN B C 1
ATOM 3209 O O . GLN B 1 159 ? -60.046 0.079 13.751 1.00 28.14 159 GLN B O 1
ATOM 3215 N N . GLU B 1 160 ? -59.865 0.931 15.826 1.00 24.83 160 GLU B N 1
ATOM 3216 C CA . GLU B 1 160 ? -60.136 -0.333 16.473 1.00 26.05 160 GLU B CA 1
ATOM 3217 C C . GLU B 1 160 ? -61.555 -0.807 16.165 1.00 24.73 160 GLU B C 1
ATOM 3218 O O . GLU B 1 160 ? -61.769 -1.998 15.902 1.00 27.50 160 GLU B O 1
ATOM 3224 N N . GLN B 1 161 ? -62.521 0.111 16.184 1.00 22.00 161 GLN B N 1
ATOM 3225 C CA . GLN B 1 161 ? -63.898 -0.233 15.821 1.00 20.12 161 GLN B CA 1
ATOM 3226 C C . GLN B 1 161 ? -63.981 -0.783 14.394 1.00 22.64 161 GLN B C 1
ATOM 3227 O O . GLN B 1 161 ? -64.638 -1.814 14.148 1.00 23.09 161 GLN B O 1
ATOM 3233 N N . LEU B 1 162 ? -63.326 -0.094 13.455 1.00 21.23 162 LEU B N 1
ATOM 3234 C CA . LEU B 1 162 ? -63.310 -0.528 12.060 1.00 19.36 162 LEU B CA 1
ATOM 3235 C C . LEU B 1 162 ? -62.725 -1.932 11.958 1.00 21.57 162 LEU B C 1
ATOM 3236 O O . LEU B 1 162 ? -63.313 -2.818 11.329 1.00 23.18 162 LEU B O 1
ATOM 3241 N N . LYS B 1 163 ? -61.581 -2.141 12.598 1.00 21.62 163 LYS B N 1
ATOM 3242 C CA . LYS B 1 163 ? -60.949 -3.453 12.622 1.00 23.83 163 LYS B CA 1
ATOM 3243 C C . LYS B 1 163 ? -61.917 -4.517 13.156 1.00 24.40 163 LYS B C 1
ATOM 3244 O O . LYS B 1 163 ? -62.179 -5.523 12.500 1.00 23.79 163 LYS B O 1
ATOM 3250 N N . ASN B 1 164 ? -62.455 -4.298 14.347 1.00 25.15 164 ASN B N 1
ATOM 3251 C CA . ASN B 1 164 ? -63.329 -5.299 14.927 1.00 26.12 164 ASN B CA 1
ATOM 3252 C C . ASN B 1 164 ? -64.537 -5.578 14.045 1.00 24.72 164 ASN B C 1
ATOM 3253 O O . ASN B 1 164 ? -64.953 -6.739 13.900 1.00 25.65 164 ASN B O 1
ATOM 3258 N N . ARG B 1 165 ? -65.086 -4.528 13.432 1.00 23.09 165 ARG B N 1
ATOM 3259 C CA . ARG B 1 165 ? -66.237 -4.708 12.544 1.00 24.10 165 ARG B CA 1
ATOM 3260 C C . ARG B 1 165 ? -65.845 -5.495 11.308 1.00 21.86 165 ARG B C 1
ATOM 3261 O O . ARG B 1 165 ? -66.638 -6.290 10.815 1.00 19.50 165 ARG B O 1
ATOM 3269 N N . GLY B 1 166 ? -64.618 -5.284 10.824 1.00 20.34 166 GLY B N 1
ATOM 3270 C CA . GLY B 1 166 ? -64.102 -6.037 9.689 1.00 18.77 166 GLY B CA 1
ATOM 3271 C C . GLY B 1 166 ? -64.654 -5.657 8.316 1.00 17.85 166 GLY B C 1
ATOM 3272 O O . GLY B 1 166 ? -64.352 -6.319 7.315 1.00 16.62 166 GLY B O 1
ATOM 3273 N N . THR B 1 167 ? -65.451 -4.594 8.254 1.00 16.90 167 THR B N 1
ATOM 3274 C CA . THR B 1 167 ? -66.070 -4.195 6.994 1.00 19.01 167 THR B CA 1
ATOM 3275 C C . THR B 1 167 ? -65.291 -3.052 6.322 1.00 19.96 167 THR B C 1
ATOM 3276 O O . THR B 1 167 ? -64.321 -2.530 6.903 1.00 20.94 167 THR B O 1
ATOM 3280 N N . VAL B 1 168 ? -65.702 -2.665 5.111 1.00 18.91 168 VAL B N 1
ATOM 3281 C CA . VAL B 1 168 ? -65.053 -1.550 4.407 1.00 18.29 168 VAL B CA 1
ATOM 3282 C C . VAL B 1 168 ? -65.239 -0.226 5.161 1.00 20.57 168 VAL B C 1
ATOM 3283 O O . VAL B 1 168 ? -64.314 0.607 5.258 1.00 17.92 168 VAL B O 1
ATOM 3287 N N . PHE B 1 169 ? -66.448 -0.024 5.676 1.00 19.55 169 PHE B N 1
ATOM 3288 C CA . PHE B 1 169 ? -66.750 1.182 6.439 1.00 19.53 169 PHE B CA 1
ATOM 3289 C C . PHE B 1 169 ? -67.330 0.785 7.778 1.00 20.56 169 PHE B C 1
ATOM 3290 O O . PHE B 1 169 ? -67.734 -0.375 7.967 1.00 19.71 169 PHE B O 1
ATOM 3298 N N . LEU B 1 170 ? -67.390 1.756 8.686 1.00 17.86 170 LEU B N 1
ATOM 3299 C CA . LEU B 1 170 ? -67.934 1.535 10.009 1.00 20.40 170 LEU B CA 1
ATOM 3300 C C . LEU B 1 170 ? -69.333 0.946 9.974 1.00 22.43 170 LEU B C 1
ATOM 3301 O O . LEU B 1 170 ? -69.657 0.042 10.751 1.00 23.97 170 LEU B O 1
ATOM 3306 N N . ASP B 1 171 ? -70.166 1.451 9.076 1.00 23.47 171 ASP B N 1
ATOM 3307 C CA . ASP B 1 171 ? -71.537 0.971 9.001 1.00 23.09 171 ASP B CA 1
ATOM 3308 C C . ASP B 1 171 ? -71.721 -0.141 7.973 1.00 21.56 171 ASP B C 1
ATOM 3309 O O . ASP B 1 171 ? -72.856 -0.522 7.664 1.00 25.13 171 ASP B O 1
ATOM 3314 N N . GLY B 1 172 ? -70.625 -0.682 7.453 1.00 19.77 172 GLY B N 1
ATOM 3315 C CA . GLY B 1 172 ? -70.742 -1.855 6.586 1.00 23.22 172 GLY B CA 1
ATOM 3316 C C . GLY B 1 172 ? -70.097 -1.675 5.227 1.00 23.53 172 GLY B C 1
ATOM 3317 O O . GLY B 1 172 ? -68.999 -1.093 5.138 1.00 23.05 172 GLY B O 1
ATOM 3318 N N . SER B 1 173 ? -70.746 -2.143 4.158 1.00 26.88 173 SER B N 1
ATOM 3319 C CA . SER B 1 173 ? -70.112 -2.001 2.841 1.00 27.35 173 SER B CA 1
ATOM 3320 C C . SER B 1 173 ? -70.355 -0.627 2.244 1.00 28.37 173 SER B C 1
ATOM 3321 O O . SER B 1 173 ? -69.578 -0.188 1.381 1.00 29.31 173 SER B O 1
ATOM 3324 N N . GLU B 1 174 ? -71.402 0.045 2.747 1.00 26.61 174 GLU B N 1
ATOM 3325 C CA . GLU B 1 174 ? -71.679 1.468 2.481 1.00 25.99 174 GLU B CA 1
ATOM 3326 C C . GLU B 1 174 ? -71.415 2.291 3.739 1.00 24.44 174 GLU B C 1
ATOM 3327 O O . GLU B 1 174 ? -71.764 1.856 4.846 1.00 23.33 174 GLU B O 1
ATOM 3333 N N . PRO B 1 175 ? -70.888 3.519 3.567 1.00 24.26 175 PRO B N 1
ATOM 3334 C CA . PRO B 1 175 ? -70.753 4.441 4.704 1.00 22.00 175 PRO B CA 1
ATOM 3335 C C . PRO B 1 175 ? -72.132 4.763 5.282 1.00 22.24 175 PRO B C 1
ATOM 3336 O O . PRO B 1 175 ? -73.087 4.947 4.536 1.00 20.99 175 PRO B O 1
ATOM 3340 N N . GLY B 1 176 ? -72.238 4.831 6.603 1.00 22.51 176 GLY B N 1
ATOM 3341 C CA . GLY B 1 176 ? -73.461 5.297 7.221 1.00 18.67 176 GLY B CA 1
ATOM 3342 C C . GLY B 1 176 ? -73.197 6.445 8.179 1.00 20.28 176 GLY B C 1
ATOM 3343 O O . GLY B 1 176 ? -72.216 7.206 8.031 1.00 18.57 176 GLY B O 1
ATOM 3344 N N . TYR B 1 177 ? -74.080 6.563 9.166 1.00 17.95 177 TYR B N 1
ATOM 3345 C CA . TYR B 1 177 ? -74.037 7.656 10.124 1.00 18.84 177 TYR B CA 1
ATOM 3346 C C . TYR B 1 177 ? -72.644 7.825 10.748 1.00 19.33 177 TYR B C 1
ATOM 3347 O O . TYR B 1 177 ? -72.076 8.918 10.730 1.00 19.52 177 TYR B O 1
ATOM 3356 N N . ALA B 1 178 ? -72.104 6.750 11.316 1.00 18.26 178 ALA B N 1
ATOM 3357 C CA . ALA B 1 178 ? -70.826 6.850 12.011 1.00 20.19 178 ALA B CA 1
ATOM 3358 C C . ALA B 1 178 ? -69.726 7.324 11.057 1.00 19.48 178 ALA B C 1
ATOM 3359 O O . ALA B 1 178 ? -68.876 8.128 11.427 1.00 19.73 178 ALA B O 1
ATOM 3361 N N . ASP B 1 179 ? -69.755 6.835 9.823 1.00 18.66 179 ASP B N 1
ATOM 3362 C CA . ASP B 1 179 ? -68.765 7.228 8.838 1.00 19.30 179 ASP B CA 1
ATOM 3363 C C . ASP B 1 179 ? -68.913 8.701 8.450 1.00 17.21 179 ASP B C 1
ATOM 3364 O O . ASP B 1 179 ? -67.945 9.480 8.508 1.00 15.37 179 ASP B O 1
ATOM 3369 N N . TYR B 1 180 ? -70.127 9.078 8.054 1.00 15.82 180 TYR B N 1
ATOM 3370 C CA . TYR B 1 180 ? -70.365 10.411 7.530 1.00 13.76 180 TYR B CA 1
ATOM 3371 C C . TYR B 1 180 ? -70.246 11.466 8.623 1.00 16.36 180 TYR B C 1
ATOM 3372 O O . TYR B 1 180 ? -69.767 12.571 8.376 1.00 15.46 180 TYR B O 1
ATOM 3381 N N . MET B 1 181 ? -70.681 11.147 9.838 1.00 15.97 181 MET B N 1
ATOM 3382 C CA . MET B 1 181 ? -70.657 12.170 10.892 1.00 18.66 181 MET B CA 1
ATOM 3383 C C . MET B 1 181 ? -69.219 12.539 11.327 1.00 19.15 181 MET B C 1
ATOM 3384 O O . MET B 1 181 ? -68.993 13.615 11.909 1.00 17.44 181 MET B O 1
ATOM 3389 N N . ILE B 1 182 ? -68.250 11.676 11.020 1.00 15.80 182 ILE B N 1
ATOM 3390 C CA . ILE B 1 182 ? -66.859 12.020 11.324 1.00 19.09 182 ILE B CA 1
ATOM 3391 C C . ILE B 1 182 ? -66.042 12.346 10.074 1.00 19.25 182 ILE B C 1
ATOM 3392 O O . ILE B 1 182 ? -64.993 12.985 10.157 1.00 19.57 182 ILE B O 1
ATOM 3397 N N . TRP B 1 183 ? -66.517 11.916 8.913 1.00 19.06 183 TRP B N 1
ATOM 3398 C CA . TRP B 1 183 ? -65.755 12.149 7.695 1.00 15.43 183 TRP B CA 1
ATOM 3399 C C . TRP B 1 183 ? -65.130 13.559 7.576 1.00 17.23 183 TRP B C 1
ATOM 3400 O O . TRP B 1 183 ? -63.944 13.693 7.265 1.00 16.93 183 TRP B O 1
ATOM 3411 N N . PRO B 1 184 ? -65.914 14.619 7.842 1.00 17.47 184 PRO B N 1
ATOM 3412 C CA . PRO B 1 184 ? -65.386 15.963 7.546 1.00 17.28 184 PRO B CA 1
ATOM 3413 C C . PRO B 1 184 ? -64.006 16.254 8.148 1.00 18.99 184 PRO B C 1
ATOM 3414 O O . PRO B 1 184 ? -63.199 16.977 7.536 1.00 17.99 184 PRO B O 1
ATOM 3418 N N . TRP B 1 185 ? -63.739 15.713 9.335 1.00 19.31 185 TRP B N 1
ATOM 3419 C CA . TRP B 1 185 ? -62.456 15.956 9.977 1.00 19.85 185 TRP B CA 1
ATOM 3420 C C . TRP B 1 185 ? -61.362 15.090 9.352 1.00 21.53 185 TRP B C 1
ATOM 3421 O O . TRP B 1 185 ? -60.196 15.513 9.260 1.00 19.49 185 TRP B O 1
ATOM 3432 N N . PHE B 1 186 ? -61.736 13.905 8.872 1.00 19.07 186 PHE B N 1
ATOM 3433 C CA . PHE B 1 186 ? -60.792 13.131 8.050 1.00 20.66 186 PHE B CA 1
ATOM 3434 C C . PHE B 1 186 ? -60.492 13.781 6.709 1.00 18.64 186 PHE B C 1
ATOM 3435 O O . PHE B 1 186 ? -59.348 13.787 6.256 1.00 19.74 186 PHE B O 1
ATOM 3443 N N . GLU B 1 187 ? -61.517 14.307 6.053 1.00 18.86 187 GLU B N 1
ATOM 3444 C CA . GLU B 1 187 ? -61.277 15.049 4.837 1.00 18.43 187 GLU B CA 1
ATOM 3445 C C . GLU B 1 187 ? -60.216 16.132 5.065 1.00 19.19 187 GLU B C 1
ATOM 3446 O O . GLU B 1 187 ? -59.312 16.306 4.248 1.00 20.54 187 GLU B O 1
ATOM 3452 N N . ARG B 1 188 ? -60.338 16.876 6.158 1.00 19.09 188 ARG B N 1
ATOM 3453 C CA . ARG B 1 188 ? -59.434 18.010 6.411 1.00 24.43 188 ARG B CA 1
ATOM 3454 C C . ARG B 1 188 ? -58.03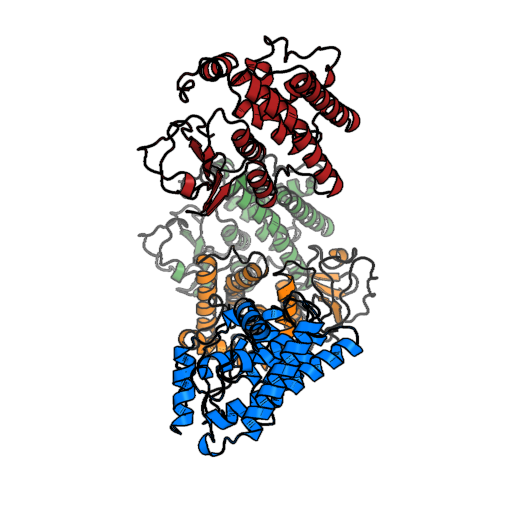4 17.588 6.910 1.00 25.16 188 ARG B C 1
ATOM 3455 O O . ARG B 1 188 ? -57.035 18.308 6.722 1.00 22.87 188 ARG B O 1
ATOM 3463 N N . LEU B 1 189 ? -57.986 16.417 7.540 1.00 23.07 189 LEU B N 1
ATOM 3464 C CA . LEU B 1 189 ? -56.754 15.848 8.060 1.00 24.59 189 LEU B CA 1
ATOM 3465 C C . LEU B 1 189 ? -55.726 15.684 6.947 1.00 28.37 189 LEU B C 1
ATOM 3466 O O . LEU B 1 189 ? -54.519 15.848 7.164 1.00 29.14 189 LEU B O 1
ATOM 3471 N N . ARG B 1 190 ? -56.212 15.374 5.747 1.00 24.33 190 ARG B N 1
ATOM 3472 C CA . ARG B 1 190 ? -55.347 15.268 4.580 1.00 25.41 190 ARG B CA 1
ATOM 3473 C C . ARG B 1 190 ? -54.507 16.530 4.339 1.00 27.31 190 ARG B C 1
ATOM 3474 O O . ARG B 1 190 ? -53.437 16.448 3.740 1.00 28.26 190 ARG B O 1
ATOM 3482 N N . ALA B 1 191 ? -54.972 17.685 4.819 1.00 27.54 191 ALA B N 1
ATOM 3483 C CA . ALA B 1 191 ? -54.275 18.939 4.535 1.00 25.89 191 ALA B CA 1
ATOM 3484 C C . ALA B 1 191 ? -53.088 19.219 5.484 1.00 29.18 191 ALA B C 1
ATOM 3485 O O . ALA B 1 191 ? -52.394 20.227 5.333 1.00 29.96 191 ALA B O 1
ATOM 3487 N N . PHE B 1 192 ? -52.857 18.316 6.438 1.00 29.27 192 PHE B N 1
ATOM 3488 C CA . PHE B 1 192 ? -51.848 18.496 7.486 1.00 31.85 192 PHE B CA 1
ATOM 3489 C C . PHE B 1 192 ? -50.728 17.458 7.391 1.00 35.92 192 PHE B C 1
ATOM 3490 O O . PHE B 1 192 ? -50.260 16.942 8.415 1.00 36.36 192 PHE B O 1
ATOM 3498 N N . ALA B 1 193 ? -50.302 17.153 6.171 1.00 34.49 193 ALA B N 1
ATOM 3499 C CA . ALA B 1 193 ? -49.304 16.116 5.949 1.00 36.47 193 ALA B CA 1
ATOM 3500 C C . ALA B 1 193 ? -47.934 16.462 6.546 1.00 39.12 193 ALA B C 1
ATOM 3501 O O . ALA B 1 193 ? -47.112 15.572 6.785 1.00 42.80 193 ALA B O 1
ATOM 3503 N N . HIS B 1 194 ? -47.672 17.750 6.763 1.00 37.52 194 HIS B N 1
ATOM 3504 C CA . HIS B 1 194 ? -46.366 18.163 7.282 1.00 36.83 194 HIS B CA 1
ATOM 3505 C C . HIS B 1 194 ? -46.442 18.616 8.733 1.00 36.51 194 HIS B C 1
ATOM 3506 O O . HIS B 1 194 ? -45.505 19.226 9.235 1.00 39.51 194 HIS B O 1
ATOM 3513 N N . ASP B 1 195 ? -47.564 18.347 9.394 1.00 36.92 195 ASP B N 1
ATOM 3514 C CA . ASP B 1 195 ? -47.694 18.628 10.822 1.00 36.27 195 ASP B CA 1
ATOM 3515 C C . ASP B 1 195 ? -47.547 17.340 11.640 1.00 38.15 195 ASP B C 1
ATOM 3516 O O . ASP B 1 195 ? -48.448 16.489 11.674 1.00 36.71 195 ASP B O 1
ATOM 3521 N N . GLU B 1 196 ? -46.393 17.197 12.280 1.00 35.04 196 GLU B N 1
ATOM 3522 C CA . GLU B 1 196 ? -46.068 15.993 13.044 1.00 42.55 196 GLU B CA 1
ATOM 3523 C C . GLU B 1 196 ? -47.149 15.612 14.081 1.00 39.04 196 GLU B C 1
ATOM 3524 O O . GLU B 1 196 ? -47.330 14.431 14.401 1.00 34.95 196 GLU B O 1
ATOM 3530 N N . ARG B 1 197 ? -47.869 16.615 14.585 1.00 37.57 197 ARG B N 1
ATOM 3531 C CA . ARG B 1 197 ? -48.925 16.391 15.569 1.00 36.01 197 ARG B CA 1
ATOM 3532 C C . ARG B 1 197 ? -50.165 15.716 14.976 1.00 38.08 197 ARG B C 1
ATOM 3533 O O . ARG B 1 197 ? -50.948 15.131 15.715 1.00 41.80 197 ARG B O 1
ATOM 3541 N N . VAL B 1 198 ? -50.342 15.803 13.657 1.00 36.66 198 VAL B N 1
ATOM 3542 C CA . VAL B 1 198 ? -51.563 15.343 12.995 1.00 34.33 198 VAL B CA 1
ATOM 3543 C C . VAL B 1 198 ? -51.309 14.152 12.065 1.00 33.65 198 VAL B C 1
ATOM 3544 O O . VAL B 1 198 ? -52.085 13.190 12.046 1.00 32.90 198 VAL B O 1
ATOM 3548 N N . ARG B 1 199 ? -50.228 14.251 11.291 1.00 35.06 199 ARG B N 1
ATOM 3549 C CA . ARG B 1 199 ? -49.762 13.227 10.352 1.00 35.99 199 ARG B CA 1
ATOM 3550 C C . ARG B 1 199 ? -50.092 11.813 10.814 1.00 37.76 199 ARG B C 1
ATOM 3551 O O . ARG B 1 199 ? -49.935 11.481 11.995 1.00 40.70 199 ARG B O 1
ATOM 3559 N N . LEU B 1 200 ? -50.532 10.965 9.892 1.00 35.87 200 LEU B N 1
ATOM 3560 C CA . LEU B 1 200 ? -50.725 9.558 10.238 1.00 39.00 200 LEU B CA 1
ATOM 3561 C C . LEU B 1 200 ? -49.492 8.720 9.869 1.00 38.47 200 LEU B C 1
ATOM 3562 O O . LEU B 1 200 ? -49.057 8.731 8.705 1.00 35.90 200 LEU B O 1
ATOM 3567 N N . GLU B 1 201 ? -48.935 8.008 10.858 1.00 39.29 201 GLU B N 1
ATOM 3568 C CA . GLU B 1 201 ? -47.886 7.019 10.593 1.00 39.87 201 GLU B CA 1
ATOM 3569 C C . GLU B 1 201 ? -48.495 5.780 9.942 1.00 37.55 201 GLU B C 1
ATOM 3570 O O . GLU B 1 201 ? -49.317 5.099 10.555 1.00 37.61 201 GLU B O 1
ATOM 3576 N N . PRO B 1 202 ? -48.108 5.495 8.683 1.00 42.17 202 PRO B N 1
ATOM 3577 C CA . PRO B 1 202 ? -48.588 4.305 7.967 1.00 37.64 202 PRO B CA 1
ATOM 3578 C C . PRO B 1 202 ? -48.400 3.020 8.771 1.00 36.69 202 PRO B C 1
ATOM 3579 O O . PRO B 1 202 ? -49.214 2.111 8.649 1.00 39.70 202 PRO B O 1
ATOM 3583 N N . SER B 1 203 ? -47.345 2.943 9.575 1.00 40.50 203 SER B N 1
ATOM 3584 C CA . SER B 1 203 ? -47.189 1.824 10.503 1.00 44.05 203 SER B CA 1
ATOM 3585 C C . SER B 1 203 ? -48.432 1.681 11.392 1.00 44.91 203 SER B C 1
ATOM 3586 O O . SER B 1 203 ? -49.201 0.714 11.257 1.00 47.08 203 SER B O 1
ATOM 3589 N N . LYS B 1 204 ? -48.646 2.662 12.267 1.00 38.03 204 LYS B N 1
ATOM 3590 C CA . LYS B 1 204 ? -49.757 2.629 13.222 1.00 38.56 204 LYS B CA 1
ATOM 3591 C C . LYS B 1 204 ? -51.164 2.736 12.591 1.00 33.10 204 LYS B C 1
ATOM 3592 O O . LYS B 1 204 ? -52.112 2.146 13.099 1.00 33.60 204 LYS B O 1
ATOM 3598 N N . TYR B 1 205 ? -51.313 3.461 11.488 1.00 31.00 205 TYR B N 1
ATOM 3599 C CA . TYR B 1 205 ? -52.669 3.768 11.009 1.00 30.79 205 TYR B CA 1
ATOM 3600 C C . TYR B 1 205 ? -53.030 3.321 9.587 1.00 28.51 205 TYR B C 1
ATOM 3601 O O . TYR B 1 205 ? -53.946 3.883 8.968 1.00 24.96 205 TYR B O 1
ATOM 3610 N N . SER B 1 206 ? -52.342 2.309 9.076 1.00 27.12 206 SER B N 1
ATOM 3611 C CA . SER B 1 206 ? -52.571 1.908 7.695 1.00 26.94 206 SER B CA 1
ATOM 3612 C C . SER B 1 206 ? -54.050 1.608 7.439 1.00 23.91 206 SER B C 1
ATOM 3613 O O . SER B 1 206 ? -54.579 1.938 6.365 1.00 22.23 206 SER B O 1
ATOM 3616 N N . LEU B 1 207 ? -54.722 1.003 8.419 1.00 23.64 207 LEU B N 1
ATOM 3617 C CA . LEU B 1 207 ? -56.137 0.683 8.264 1.00 21.71 207 LEU B CA 1
ATOM 3618 C C . LEU B 1 207 ? -56.930 1.978 8.036 1.00 23.23 207 LEU B C 1
ATOM 3619 O O . LEU B 1 207 ? -57.645 2.126 7.022 1.00 23.07 207 LEU B O 1
ATOM 3624 N N . LEU B 1 208 ? -56.779 2.923 8.962 1.00 22.46 208 LEU B N 1
ATOM 3625 C CA . LEU B 1 208 ? -57.435 4.223 8.842 1.00 23.26 208 LEU B CA 1
ATOM 3626 C C . LEU B 1 208 ? -57.177 4.870 7.497 1.00 22.18 208 LEU B C 1
ATOM 3627 O O . LEU B 1 208 ? -58.102 5.371 6.853 1.00 23.33 208 LEU B O 1
ATOM 3632 N N . LEU B 1 209 ? -55.918 4.870 7.074 1.00 22.63 209 LEU B N 1
ATOM 3633 C CA . LEU B 1 209 ? -55.561 5.487 5.808 1.00 21.71 209 LEU B CA 1
ATOM 3634 C C . LEU B 1 209 ? -56.248 4.807 4.621 1.00 22.63 209 LEU B C 1
ATOM 3635 O O . LEU B 1 209 ? -56.637 5.480 3.658 1.00 23.13 209 LEU B O 1
ATOM 3640 N N . GLU B 1 210 ? -56.390 3.484 4.678 1.00 20.35 210 GLU B N 1
ATOM 3641 C CA . GLU B 1 210 ? -57.094 2.752 3.620 1.00 22.62 210 GLU B CA 1
ATOM 3642 C C . GLU B 1 210 ? -58.586 3.155 3.584 1.00 21.02 210 GLU B C 1
ATOM 3643 O O . GLU B 1 210 ? -59.176 3.377 2.514 1.00 19.26 210 GLU B O 1
ATOM 3649 N N . TYR B 1 211 ? -59.175 3.235 4.773 1.00 18.89 211 TYR B N 1
ATOM 3650 C CA . TYR B 1 211 ? -60.547 3.665 4.962 1.00 20.52 211 TYR B CA 1
ATOM 3651 C C . TYR B 1 211 ? -60.740 5.038 4.315 1.00 21.25 211 TYR B C 1
ATOM 3652 O O . TYR B 1 211 ? -61.674 5.242 3.520 1.00 19.26 211 TYR B O 1
ATOM 3661 N N . ILE B 1 212 ? -59.843 5.971 4.644 1.00 19.00 212 ILE B N 1
ATOM 3662 C CA . ILE B 1 212 ? -59.925 7.321 4.101 1.00 19.10 212 ILE B CA 1
ATOM 3663 C C . ILE B 1 212 ? -59.913 7.301 2.571 1.00 19.96 212 ILE B C 1
ATOM 3664 O O . ILE B 1 212 ? -60.694 8.032 1.926 1.00 20.35 212 ILE B O 1
ATOM 3669 N N . ASP B 1 213 ? -59.044 6.482 1.981 1.00 19.62 213 ASP B N 1
ATOM 3670 C CA . ASP B 1 213 ? -58.988 6.402 0.521 1.00 20.91 213 ASP B CA 1
ATOM 3671 C C . ASP B 1 213 ? -60.302 5.855 -0.042 1.00 21.77 213 ASP B C 1
ATOM 3672 O O . ASP B 1 213 ? -60.759 6.314 -1.097 1.00 20.13 213 ASP B O 1
ATOM 3677 N N . ASN B 1 214 ? -60.915 4.901 0.671 1.00 20.50 214 ASN B N 1
ATOM 3678 C CA . ASN B 1 214 ? -62.226 4.388 0.287 1.00 18.98 214 ASN B CA 1
ATOM 3679 C C . ASN B 1 214 ? -63.339 5.441 0.450 1.00 18.60 214 ASN B C 1
ATOM 3680 O O . ASN B 1 214 ? -64.174 5.618 -0.450 1.00 18.22 214 ASN B O 1
ATOM 3685 N N . MET B 1 215 ? -63.352 6.155 1.571 1.00 16.18 215 MET B N 1
ATOM 3686 C CA . MET B 1 215 ? -64.346 7.228 1.745 1.00 17.59 215 MET B CA 1
ATOM 3687 C C . MET B 1 215 ? -64.312 8.241 0.580 1.00 17.67 215 MET B C 1
ATOM 3688 O O . MET B 1 215 ? -65.353 8.643 0.052 1.00 17.62 215 MET B O 1
ATOM 3693 N N . LEU B 1 216 ? -63.113 8.618 0.151 1.00 19.19 216 LEU B N 1
ATOM 3694 C CA . LEU B 1 216 ? -62.957 9.594 -0.925 1.00 18.96 216 LEU B CA 1
ATOM 3695 C C . LEU B 1 216 ? -63.672 9.152 -2.199 1.00 18.96 216 LEU B C 1
ATOM 3696 O O . LEU B 1 216 ? -63.995 9.982 -3.070 1.00 18.71 216 LEU B O 1
ATOM 3701 N N . LYS B 1 217 ? -63.904 7.848 -2.332 1.00 19.83 217 LYS B N 1
ATOM 3702 C CA . LYS B 1 217 ? -64.574 7.358 -3.537 1.00 20.11 217 LYS B CA 1
ATOM 3703 C C . LYS B 1 217 ? -66.074 7.268 -3.363 1.00 18.05 217 LYS B C 1
ATOM 3704 O O . LYS B 1 217 ? -66.799 7.050 -4.338 1.00 19.74 217 LYS B O 1
ATOM 3710 N N . ASP B 1 218 ? -66.548 7.428 -2.128 1.00 16.19 218 ASP B N 1
ATOM 3711 C CA . ASP B 1 218 ? -67.997 7.440 -1.928 1.00 17.45 218 ASP B CA 1
ATOM 3712 C C . ASP B 1 218 ? -68.597 8.693 -2.572 1.00 19.77 218 ASP B C 1
ATOM 3713 O O . ASP B 1 218 ? -68.143 9.824 -2.330 1.00 19.00 218 ASP B O 1
ATOM 3718 N N . SER B 1 219 ? -69.613 8.490 -3.400 1.00 19.45 219 SER B N 1
ATOM 3719 C CA . SER B 1 219 ? -70.191 9.591 -4.160 1.00 19.90 219 SER B CA 1
ATOM 3720 C C . SER B 1 219 ? -70.784 10.727 -3.285 1.00 20.81 219 SER B C 1
ATOM 3721 O O . SER B 1 219 ? -70.887 11.871 -3.741 1.00 21.57 219 SER B O 1
ATOM 3724 N N . ALA B 1 220 ? -71.199 10.439 -2.054 1.00 15.99 220 ALA B N 1
ATOM 3725 C CA . ALA B 1 220 ? -71.735 11.528 -1.238 1.00 17.85 220 ALA B CA 1
ATOM 3726 C C . ALA B 1 220 ? -70.570 12.427 -0.859 1.00 19.20 220 ALA B C 1
ATOM 3727 O O . ALA B 1 220 ? -70.727 13.646 -0.718 1.00 16.36 220 ALA B O 1
ATOM 3729 N N . VAL B 1 221 ? -69.402 11.802 -0.698 1.00 18.38 221 VAL B N 1
ATOM 3730 C CA . VAL B 1 221 ? -68.171 12.504 -0.386 1.00 16.20 221 VAL B CA 1
ATOM 3731 C C . VAL B 1 221 ? -67.573 13.201 -1.618 1.00 20.18 221 VAL B C 1
ATOM 3732 O O . VAL B 1 221 ? -67.316 14.420 -1.598 1.00 19.33 221 VAL B O 1
ATOM 3736 N N . SER B 1 222 ? -67.363 12.445 -2.693 1.00 17.63 222 SER B N 1
ATOM 3737 C CA . SER B 1 222 ? -66.638 12.998 -3.839 1.00 22.74 222 SER B CA 1
ATOM 3738 C C . SER B 1 222 ? -67.340 14.226 -4.463 1.00 23.14 222 SER B C 1
ATOM 3739 O O . SER B 1 222 ? -66.678 15.184 -4.898 1.00 22.13 222 SER B O 1
ATOM 3742 N N . GLN B 1 223 ? -68.670 14.189 -4.502 1.00 20.03 223 GLN B N 1
ATOM 3743 C CA . GLN B 1 223 ? -69.497 15.312 -4.956 1.00 23.07 223 GLN B CA 1
ATOM 3744 C C . GLN B 1 223 ? -69.088 16.644 -4.345 1.00 21.31 223 GLN B C 1
ATOM 3745 O O . GLN B 1 223 ? -69.267 17.692 -4.956 1.00 21.81 223 GLN B O 1
ATOM 3751 N N . TYR B 1 224 ? -68.604 16.604 -3.110 1.00 19.13 224 TYR B N 1
ATOM 3752 C CA . TYR B 1 224 ? -68.528 17.805 -2.290 1.00 18.75 224 TYR B CA 1
ATOM 3753 C C . TYR B 1 224 ? -67.099 18.059 -1.814 1.00 18.32 224 TYR B C 1
ATOM 3754 O O . TYR B 1 224 ? -66.843 18.999 -1.043 1.00 19.28 224 TYR B O 1
ATOM 3763 N N . LEU B 1 225 ? -66.164 17.226 -2.270 1.00 17.83 225 LEU B N 1
ATOM 3764 C CA . LEU B 1 225 ? -64.765 17.417 -1.888 1.00 20.13 225 LEU B CA 1
ATOM 3765 C C . LEU B 1 225 ? -64.253 18.841 -2.181 1.00 20.72 225 LEU B C 1
ATOM 3766 O O . LEU B 1 225 ? -64.550 19.421 -3.231 1.00 19.93 225 LEU B O 1
ATOM 3771 N N . ILE B 1 226 ? -63.521 19.411 -1.229 1.00 19.32 226 ILE B N 1
ATOM 3772 C CA . ILE B 1 226 ? -62.793 20.644 -1.477 1.00 23.09 226 ILE B CA 1
ATOM 3773 C C . ILE B 1 226 ? -61.384 20.284 -1.970 1.00 25.79 226 ILE B C 1
ATOM 3774 O O . ILE B 1 226 ? -60.708 19.429 -1.377 1.00 23.70 226 ILE B O 1
ATOM 3779 N N . PRO B 1 227 ? -60.947 20.909 -3.081 1.00 26.63 227 PRO B N 1
ATOM 3780 C CA . PRO B 1 227 ? -59.574 20.679 -3.569 1.00 24.86 227 PRO B CA 1
ATOM 3781 C C . PRO B 1 227 ? -58.564 21.090 -2.493 1.00 27.18 227 PRO B C 1
ATOM 3782 O O . PRO B 1 227 ? -58.659 22.218 -1.965 1.00 26.47 227 PRO B O 1
ATOM 3786 N N . LEU B 1 228 ? -57.623 20.203 -2.159 1.00 25.62 228 LEU B N 1
ATOM 3787 C CA . LEU B 1 228 ? -56.777 20.437 -0.989 1.00 24.24 228 LEU B CA 1
ATOM 3788 C C . LEU B 1 228 ? -56.080 21.809 -0.975 1.00 25.96 228 LEU B C 1
ATOM 3789 O O . LEU B 1 228 ? -55.925 22.402 0.099 1.00 24.67 228 LEU B O 1
ATOM 3794 N N . GLU B 1 229 ? -55.688 22.326 -2.146 1.00 23.55 229 GLU B N 1
ATOM 3795 C CA . GLU B 1 229 ? -55.026 23.639 -2.202 1.00 24.83 229 GLU B CA 1
ATOM 3796 C C . GLU B 1 229 ? -55.992 24.790 -1.881 1.00 28.04 229 GLU B C 1
ATOM 3797 O O . GLU B 1 229 ? -55.578 25.814 -1.330 1.00 29.20 229 GLU B O 1
ATOM 3803 N N . ILE B 1 230 ? -57.272 24.625 -2.217 1.00 28.89 230 ILE B N 1
ATOM 3804 C CA . ILE B 1 230 ? -58.281 25.610 -1.825 1.00 27.10 230 ILE B CA 1
ATOM 3805 C C . ILE B 1 230 ? -58.455 25.561 -0.321 1.00 27.89 230 ILE B C 1
ATOM 3806 O O . ILE B 1 230 ? -58.527 26.598 0.346 1.00 30.10 230 ILE B O 1
ATOM 3811 N N . LEU B 1 231 ? -58.509 24.342 0.209 1.00 29.24 231 LEU B N 1
ATOM 3812 C CA . LEU B 1 231 ? -58.673 24.130 1.642 1.00 28.19 231 LEU B CA 1
ATOM 3813 C C . LEU B 1 231 ? -57.501 24.716 2.414 1.00 29.89 231 LEU B C 1
ATOM 3814 O O . LEU B 1 231 ? -57.691 25.358 3.449 1.00 30.96 231 LEU B O 1
ATOM 3819 N N . ALA B 1 232 ? -56.291 24.486 1.912 1.00 29.62 232 ALA B N 1
ATOM 3820 C CA . ALA B 1 232 ? -55.096 25.037 2.547 1.00 33.21 232 ALA B CA 1
ATOM 3821 C C . ALA B 1 232 ? -55.203 26.551 2.605 1.00 34.51 232 ALA B C 1
ATOM 3822 O O . ALA B 1 232 ? -55.071 27.154 3.670 1.00 39.76 232 ALA B O 1
ATOM 3824 N N . LYS B 1 233 ? -55.441 27.156 1.447 1.00 32.12 233 LYS B N 1
ATOM 3825 C CA . LYS B 1 233 ? -55.579 28.600 1.345 1.00 36.57 233 LYS B CA 1
ATOM 3826 C C . LYS B 1 233 ? -56.602 29.093 2.368 1.00 39.31 233 LYS B C 1
ATOM 3827 O O . LYS B 1 233 ? -56.279 29.883 3.257 1.00 39.68 233 LYS B O 1
ATOM 3833 N N . PHE B 1 234 ? -57.834 28.608 2.248 1.00 36.47 234 PHE B N 1
ATOM 3834 C CA . PHE B 1 234 ? -58.879 28.979 3.192 1.00 36.59 234 PHE B CA 1
ATOM 3835 C C . PHE B 1 234 ? -58.392 28.917 4.666 1.00 37.19 234 PHE B C 1
ATOM 3836 O O . PHE B 1 234 ? -58.675 29.823 5.450 1.00 39.86 234 PHE B O 1
ATOM 3844 N N . HIS B 1 235 ? -57.660 27.867 5.035 1.00 33.69 235 HIS B N 1
ATOM 3845 C CA . HIS B 1 235 ? -57.081 27.767 6.380 1.00 39.46 235 HIS B CA 1
ATOM 3846 C C . HIS B 1 235 ? -56.057 28.877 6.666 1.00 43.63 235 HIS B C 1
ATOM 3847 O O . HIS B 1 235 ? -55.965 29.383 7.799 1.00 43.23 235 HIS B O 1
ATOM 3854 N N . GLU B 1 236 ? -55.272 29.223 5.644 1.00 44.69 236 GLU B N 1
ATOM 3855 C CA . GLU B 1 236 ? -54.208 30.226 5.771 1.00 45.88 236 GLU B CA 1
ATOM 3856 C C . GLU B 1 236 ? -54.757 31.599 6.165 1.00 46.68 236 GLU B C 1
ATOM 3857 O O . GLU B 1 236 ? -53.990 32.510 6.440 1.00 56.18 236 GLU B O 1
ATOM 3863 N N . ALA B 1 237 ? -56.078 31.752 6.188 1.00 41.17 237 ALA B N 1
ATOM 3864 C CA . ALA B 1 237 ? -56.676 32.991 6.651 1.00 44.62 237 ALA B CA 1
ATOM 3865 C C . ALA B 1 237 ? -56.851 32.977 8.165 1.00 50.48 237 ALA B C 1
ATOM 3866 O O . ALA B 1 237 ? -56.606 33.988 8.826 1.00 54.23 237 ALA B O 1
ATOM 3868 N N . TYR B 1 238 ? -57.266 31.838 8.718 1.00 48.13 238 TYR B N 1
ATOM 3869 C CA . TYR B 1 238 ? -57.396 31.709 10.173 1.00 51.95 238 TYR B CA 1
ATOM 3870 C C . TYR B 1 238 ? -56.062 31.830 10.891 1.00 52.96 238 TYR B C 1
ATOM 3871 O O . TYR B 1 238 ? -55.955 32.523 11.908 1.00 55.04 238 TYR B O 1
ATOM 3880 N N . THR B 1 239 ? -55.056 31.127 10.383 1.00 53.08 239 THR B N 1
ATOM 3881 C CA . THR B 1 239 ? -53.681 31.483 10.693 1.00 56.58 239 THR B CA 1
ATOM 3882 C C . THR B 1 239 ? -53.469 32.760 9.879 1.00 58.42 239 THR B C 1
ATOM 3883 O O . THR B 1 239 ? -54.067 32.896 8.802 1.00 58.42 239 THR B O 1
ATOM 3887 N N . LYS B 1 240 ? -52.668 33.704 10.372 1.00 56.08 240 LYS B N 1
ATOM 3888 C CA . LYS B 1 240 ? -52.600 35.020 9.728 1.00 53.07 240 LYS B CA 1
ATOM 3889 C C . LYS B 1 240 ? -53.786 35.874 10.161 1.00 54.37 240 LYS B C 1
ATOM 3890 O O . LYS B 1 240 ? -53.820 37.074 9.897 1.00 56.94 240 LYS B O 1
ATOM 3896 N N . LYS B 1 241 ? -54.755 35.248 10.826 1.00 54.57 241 LYS B N 1
ATOM 3897 C CA . LYS B 1 241 ? -55.966 35.932 11.295 1.00 57.06 241 LYS B CA 1
ATOM 3898 C C . LYS B 1 241 ? -56.528 36.952 10.292 1.00 56.70 241 LYS B C 1
ATOM 3899 O O . LYS B 1 241 ? -57.108 37.970 10.678 1.00 56.06 241 LYS B O 1
ATOM 3905 N N . GLU B 1 242 ? -56.360 36.676 9.004 1.00 53.97 242 GLU B N 1
ATOM 3906 C CA . GLU B 1 242 ? -57.000 37.490 7.989 1.00 49.79 242 GLU B CA 1
ATOM 3907 C C . GLU B 1 242 ? -58.491 37.178 7.929 1.00 51.56 242 GLU B C 1
ATOM 3908 O O . GLU B 1 242 ? -58.986 36.265 8.607 1.00 53.12 242 GLU B O 1
ATOM 3914 N N . ARG B 1 243 ? -59.208 37.945 7.119 1.00 47.90 243 ARG B N 1
ATOM 3915 C CA . ARG B 1 243 ? -60.641 37.751 6.965 1.00 47.33 243 ARG B CA 1
ATOM 3916 C C . ARG B 1 243 ? -60.900 36.621 5.970 1.00 47.75 243 ARG B C 1
ATOM 3917 O O . ARG B 1 243 ? -60.306 36.597 4.887 1.00 44.22 243 ARG B O 1
ATOM 3925 N N . PRO B 1 244 ? -61.772 35.670 6.343 1.00 45.79 244 PRO B N 1
ATOM 3926 C CA . PRO B 1 244 ? -62.136 34.554 5.453 1.00 41.10 244 PRO B CA 1
ATOM 3927 C C . PRO B 1 244 ? -62.657 34.997 4.065 1.00 38.05 244 PRO B C 1
ATOM 3928 O O . PRO B 1 244 ? -63.569 35.828 3.997 1.00 42.21 244 PRO B O 1
ATOM 3932 N N . ASN B 1 245 ? -62.072 34.465 2.989 1.00 34.40 245 ASN B N 1
ATOM 3933 C CA . ASN B 1 245 ? -62.664 34.572 1.657 1.00 33.92 245 ASN B CA 1
ATOM 3934 C C . ASN B 1 245 ? -63.518 33.325 1.323 1.00 36.43 245 ASN B C 1
ATOM 3935 O O . ASN B 1 245 ? -62.990 32.255 0.963 1.00 32.88 245 ASN B O 1
ATOM 3940 N N . TYR B 1 246 ? -64.839 33.465 1.426 1.00 33.81 246 TYR B N 1
ATOM 3941 C CA . TYR B 1 246 ? -65.720 32.322 1.229 1.00 31.02 246 TYR B CA 1
ATOM 3942 C C . TYR B 1 246 ? -65.952 31.985 -0.239 1.00 30.66 246 TYR B C 1
ATOM 3943 O O . TYR B 1 246 ? -66.692 31.053 -0.561 1.00 29.82 246 TYR B O 1
ATOM 3952 N N . GLU B 1 247 ? -65.333 32.722 -1.145 1.00 30.21 247 GLU B N 1
ATOM 3953 C CA . GLU B 1 247 ? -65.687 32.530 -2.552 1.00 32.14 247 GLU B CA 1
ATOM 3954 C C . GLU B 1 247 ? -64.573 31.913 -3.361 1.00 29.21 247 GLU B C 1
ATOM 3955 O O . GLU B 1 247 ? -64.573 31.992 -4.587 1.00 30.77 247 GLU B O 1
ATOM 3961 N N . LEU B 1 248 ? -63.646 31.259 -2.671 1.00 30.35 248 LEU B N 1
ATOM 3962 C CA . LEU B 1 248 ? -62.516 30.631 -3.345 1.00 30.79 248 LEU B CA 1
ATOM 3963 C C . LEU B 1 248 ? -62.940 29.675 -4.459 1.00 31.41 248 LEU B C 1
ATOM 3964 O O . LEU B 1 248 ? -62.298 29.629 -5.506 1.00 33.97 248 LEU B O 1
ATOM 3969 N N . LEU B 1 249 ? -64.029 28.936 -4.260 1.00 33.53 249 LEU B N 1
ATOM 3970 C CA . LEU B 1 249 ? -64.524 28.029 -5.309 1.00 36.13 249 LEU B CA 1
ATOM 3971 C C . LEU B 1 249 ? -65.545 28.698 -6.230 1.00 37.49 249 LEU B C 1
ATOM 3972 O O . LEU B 1 249 ? -66.373 28.006 -6.846 1.00 34.88 249 LEU B O 1
ATOM 3977 N N . ASN B 1 250 ? -65.483 30.027 -6.331 1.00 37.01 250 ASN B N 1
ATOM 3978 C CA . ASN B 1 250 ? -66.488 30.766 -7.091 1.00 38.82 250 ASN B CA 1
ATOM 3979 C C . ASN B 1 250 ? -65.964 32.039 -7.768 1.00 38.44 250 ASN B C 1
ATOM 3980 O O . ASN B 1 250 ? -64.984 32.011 -8.519 1.00 37.26 250 ASN B O 1
ATOM 3985 N N . ILE C 1 10 ? -83.630 2.011 46.281 1.00 59.07 10 ILE C N 1
ATOM 3986 C CA . ILE C 1 10 ? -82.346 2.138 45.592 1.00 63.75 10 ILE C CA 1
ATOM 3987 C C . ILE C 1 10 ? -81.405 3.097 46.322 1.00 61.67 10 ILE C C 1
ATOM 3988 O O . ILE C 1 10 ? -81.731 4.281 46.503 1.00 61.80 10 ILE C O 1
ATOM 3993 N N . ASN C 1 11 ? -80.239 2.596 46.732 1.00 57.76 11 ASN C N 1
ATOM 3994 C CA . ASN C 1 11 ? -79.295 3.433 47.473 1.00 57.94 11 ASN C CA 1
ATOM 3995 C C . ASN C 1 11 ? -78.391 4.293 46.573 1.00 58.07 11 ASN C C 1
ATOM 3996 O O . ASN C 1 11 ? -77.367 3.822 46.059 1.00 56.89 11 ASN C O 1
ATOM 4001 N N . PHE C 1 12 ? -78.777 5.555 46.394 1.00 57.52 12 PHE C N 1
ATOM 4002 C CA . PHE C 1 12 ? -78.024 6.483 45.557 1.00 54.44 12 PHE C CA 1
ATOM 4003 C C . PHE C 1 12 ? -76.714 6.887 46.208 1.00 55.76 12 PHE C C 1
ATOM 4004 O O . PHE C 1 12 ? -75.864 7.512 45.567 1.00 55.46 12 PHE C O 1
ATOM 4012 N N . ASN C 1 13 ? -76.543 6.540 47.479 1.00 53.26 13 ASN C N 1
ATOM 4013 C CA . ASN C 1 13 ? -75.396 7.051 48.218 1.00 52.62 13 ASN C CA 1
ATOM 4014 C C . ASN C 1 13 ? -74.351 6.015 48.651 1.00 54.58 13 ASN C C 1
ATOM 4015 O O . ASN C 1 13 ? -73.568 6.275 49.565 1.00 52.30 13 ASN C O 1
ATOM 4020 N N . THR C 1 14 ? -74.320 4.858 47.986 1.00 52.09 14 THR C N 1
ATOM 4021 C CA . THR C 1 14 ? -73.265 3.877 48.246 1.00 48.40 14 THR C CA 1
ATOM 4022 C C . THR C 1 14 ? -71.886 4.491 48.005 1.00 49.87 14 THR C C 1
ATOM 4023 O O . THR C 1 14 ? -71.769 5.662 47.608 1.00 52.28 14 THR C O 1
ATOM 4027 N N . LYS C 1 15 ? -70.841 3.706 48.250 1.00 49.19 15 LYS C N 1
ATOM 4028 C CA . LYS C 1 15 ? -69.483 4.241 48.209 1.00 49.54 15 LYS C CA 1
ATOM 4029 C C . LYS C 1 15 ? -68.998 4.566 46.783 1.00 47.25 15 LYS C C 1
ATOM 4030 O O . LYS C 1 15 ? -69.087 3.729 45.881 1.00 44.34 15 LYS C O 1
ATOM 4036 N N . HIS C 1 16 ? -68.487 5.776 46.577 1.00 45.33 16 HIS C N 1
ATOM 4037 C CA . HIS C 1 16 ? -67.795 6.077 45.327 1.00 44.40 16 HIS C CA 1
ATOM 4038 C C . HIS C 1 16 ? -66.475 5.300 45.268 1.00 42.82 16 HIS C C 1
ATOM 4039 O O . HIS C 1 16 ? -65.467 5.717 45.854 1.00 43.94 16 HIS C O 1
ATOM 4046 N N . LEU C 1 17 ? -66.482 4.173 44.553 1.00 40.24 17 LEU C N 1
ATOM 4047 C CA . LEU C 1 17 ? -65.339 3.253 44.556 1.00 39.47 17 LEU C CA 1
ATOM 4048 C C . LEU C 1 17 ? -64.036 3.908 44.060 1.00 42.83 17 LEU C C 1
ATOM 4049 O O . LEU C 1 17 ? -64.053 4.799 43.189 1.00 40.82 17 LEU C O 1
ATOM 4054 N N . ARG C 1 18 ? -62.914 3.481 44.645 1.00 42.99 18 ARG C N 1
ATOM 4055 C CA . ARG C 1 18 ? -61.611 4.105 44.409 1.00 41.76 18 ARG C CA 1
ATOM 4056 C C . ARG C 1 18 ? -60.639 3.081 43.852 1.00 41.86 18 ARG C C 1
ATOM 4057 O O . ARG C 1 18 ? -60.904 1.874 43.902 1.00 43.71 18 ARG C O 1
ATOM 4065 N N . LYS C 1 19 ? -59.514 3.557 43.325 1.00 42.29 19 LYS C N 1
ATOM 4066 C CA . LYS C 1 19 ? -58.409 2.662 43.015 1.00 45.58 19 LYS C CA 1
ATOM 4067 C C . LYS C 1 19 ? -58.220 1.726 44.201 1.00 45.43 19 LYS C C 1
ATOM 4068 O O . LYS C 1 19 ? -57.949 2.179 45.316 1.00 47.98 19 LYS C O 1
ATOM 4074 N N . GLY C 1 20 ? -58.372 0.428 43.961 1.00 43.21 20 GLY C N 1
ATOM 4075 C CA . GLY C 1 20 ? -58.201 -0.560 45.005 1.00 42.12 20 GLY C CA 1
ATOM 4076 C C . GLY C 1 20 ? -59.462 -1.363 45.255 1.00 42.18 20 GLY C C 1
ATOM 4077 O O . GLY C 1 20 ? -59.386 -2.556 4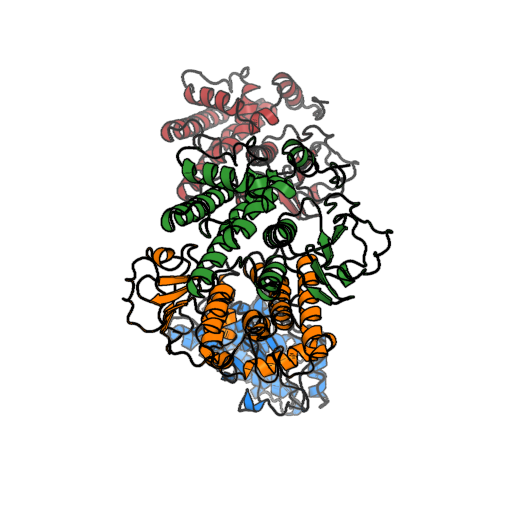5.567 1.00 41.65 20 GLY C O 1
ATOM 4078 N N . ASP C 1 21 ? -60.623 -0.722 45.124 1.00 42.24 21 ASP C N 1
ATOM 4079 C CA . ASP C 1 21 ? -61.896 -1.428 45.310 1.00 43.60 21 ASP C CA 1
ATOM 4080 C C . ASP C 1 21 ? -62.241 -2.317 44.113 1.00 46.84 21 ASP C C 1
ATOM 4081 O O . ASP C 1 21 ? -62.214 -1.874 42.958 1.00 44.75 21 ASP C O 1
ATOM 4086 N N . PRO C 1 22 ? -62.569 -3.588 44.393 1.00 49.17 22 PRO C N 1
ATOM 4087 C CA . PRO C 1 22 ? -62.822 -4.530 43.300 1.00 44.16 22 PRO C CA 1
ATOM 4088 C C . PRO C 1 22 ? -64.083 -4.150 42.536 1.00 44.48 22 PRO C C 1
ATOM 4089 O O . PRO C 1 22 ? -64.867 -3.308 42.985 1.00 44.04 22 PRO C O 1
ATOM 4093 N N . LEU C 1 23 ? -64.269 -4.781 41.386 1.00 45.18 23 LEU C N 1
ATOM 4094 C CA . LEU C 1 23 ? -65.422 -4.526 40.548 1.00 44.56 23 LEU C CA 1
ATOM 4095 C C . LEU C 1 23 ? -66.521 -5.513 40.902 1.00 45.19 23 LEU C C 1
ATOM 4096 O O . LEU C 1 23 ? -66.352 -6.725 40.729 1.00 47.90 23 LEU C O 1
ATOM 4101 N N . PRO C 1 24 ? -67.655 -4.991 41.397 1.00 46.34 24 PRO C N 1
ATOM 4102 C CA . PRO C 1 24 ? -68.814 -5.788 41.832 1.00 47.42 24 PRO C CA 1
ATOM 4103 C C . PRO C 1 24 ? -69.345 -6.690 40.716 1.00 50.75 24 PRO C C 1
ATOM 4104 O O . PRO C 1 24 ? -69.867 -6.179 39.719 1.00 52.29 24 PRO C O 1
ATOM 4108 N N . PRO C 1 25 ? -69.220 -8.016 40.879 1.00 49.15 25 PRO C N 1
ATOM 4109 C CA . PRO C 1 25 ? -69.734 -8.931 39.855 1.00 51.09 25 PRO C CA 1
ATOM 4110 C C . PRO C 1 25 ? -71.136 -8.526 39.431 1.00 51.54 25 PRO C C 1
ATOM 4111 O O . PRO C 1 25 ? -71.923 -8.076 40.269 1.00 53.82 25 PRO C O 1
ATOM 4115 N N . PHE C 1 26 ? -71.438 -8.664 38.145 1.00 53.74 26 PHE C N 1
ATOM 4116 C CA . PHE C 1 26 ? -72.778 -8.371 37.654 1.00 55.25 26 PHE C CA 1
ATOM 4117 C C . PHE C 1 26 ? -73.794 -9.285 38.338 1.00 57.69 26 PHE C C 1
ATOM 4118 O O . PHE C 1 26 ? -73.530 -10.474 38.530 1.00 58.94 26 PHE C O 1
ATOM 4126 N N . ASN C 1 27 ? -74.945 -8.738 38.715 1.00 56.40 27 ASN C N 1
ATOM 4127 C CA . ASN C 1 27 ? -75.951 -9.544 39.392 1.00 57.63 27 ASN C CA 1
ATOM 4128 C C . ASN C 1 27 ? -77.349 -9.393 38.818 1.00 57.37 27 ASN C C 1
ATOM 4129 O O . ASN C 1 27 ? -78.283 -9.014 39.528 1.00 58.94 27 ASN C O 1
ATOM 4134 N N . GLY C 1 28 ? -77.483 -9.689 37.528 1.00 55.81 28 GLY C N 1
ATOM 4135 C CA . GLY C 1 28 ? -78.783 -9.754 36.886 1.00 53.95 28 GLY C CA 1
ATOM 4136 C C . GLY C 1 28 ? -79.597 -8.472 36.765 1.00 58.16 28 GLY C C 1
ATOM 4137 O O . GLY C 1 28 ? -80.689 -8.494 36.194 1.00 61.07 28 GLY C O 1
ATOM 4138 N N . LYS C 1 29 ? -79.095 -7.359 37.291 1.00 54.85 29 LYS C N 1
ATOM 4139 C CA . LYS C 1 29 ? -79.832 -6.097 37.212 1.00 52.50 29 LYS C CA 1
ATOM 4140 C C . LYS C 1 29 ? -79.240 -5.175 36.147 1.00 49.43 29 LYS C C 1
ATOM 4141 O O . LYS C 1 29 ? -78.098 -5.354 35.739 1.00 49.92 29 LYS C O 1
ATOM 4147 N N . LEU C 1 30 ? -80.012 -4.189 35.694 1.00 49.80 30 LEU C N 1
ATOM 4148 C CA . LEU C 1 30 ? -79.430 -3.096 34.919 1.00 48.36 30 LEU C CA 1
ATOM 4149 C C . LEU C 1 30 ? -78.550 -2.262 35.857 1.00 46.40 30 LEU C C 1
ATOM 4150 O O . LEU C 1 30 ? -78.965 -1.957 36.981 1.00 46.95 30 LEU C O 1
ATOM 4155 N N . ARG C 1 31 ? -77.338 -1.915 35.413 1.00 45.28 31 ARG C N 1
ATOM 4156 C CA . ARG C 1 31 ? -76.382 -1.185 36.262 1.00 45.67 31 ARG C CA 1
ATOM 4157 C C . ARG C 1 31 ? -75.971 0.183 35.695 1.00 41.00 31 ARG C C 1
ATOM 4158 O O . ARG C 1 31 ? -75.613 0.296 34.526 1.00 39.49 31 ARG C O 1
ATOM 4166 N N . VAL C 1 32 ? -76.005 1.208 36.543 1.00 40.73 32 VAL C N 1
ATOM 4167 C CA . VAL C 1 32 ? -75.496 2.533 36.200 1.00 37.86 32 VAL C CA 1
ATOM 4168 C C . VAL C 1 32 ? -74.173 2.839 36.915 1.00 39.87 32 VAL C C 1
ATOM 4169 O O . VAL C 1 32 ? -74.106 2.824 38.145 1.00 41.96 32 VAL C O 1
ATOM 4173 N N . TYR C 1 33 ? -73.123 3.127 36.150 1.00 39.03 33 TYR C N 1
ATOM 4174 C CA . TYR C 1 33 ? -71.874 3.572 36.757 1.00 34.90 33 TYR C CA 1
ATOM 4175 C C . TYR C 1 33 ? -71.966 5.078 36.981 1.00 36.09 33 TYR C C 1
ATOM 4176 O O . TYR C 1 33 ? -72.031 5.870 36.042 1.00 35.20 33 TYR C O 1
ATOM 4185 N N . ASN C 1 34 ? -72.003 5.471 38.247 1.00 42.56 34 ASN C N 1
ATOM 4186 C CA . ASN C 1 34 ? -72.443 6.813 38.584 1.00 38.06 34 ASN C CA 1
ATOM 4187 C C . ASN C 1 34 ? -71.440 7.581 39.428 1.00 40.29 34 ASN C C 1
ATOM 4188 O O . ASN C 1 34 ? -70.484 7.007 39.968 1.00 39.94 34 ASN C O 1
ATOM 4193 N N . MET C 1 35 ? -71.640 8.894 39.483 1.00 41.05 35 MET C N 1
ATOM 4194 C CA . MET C 1 35 ? -71.078 9.718 40.543 1.00 46.59 35 MET C CA 1
ATOM 4195 C C . MET C 1 35 ? -72.169 10.715 40.985 1.00 49.61 35 MET C C 1
ATOM 4196 O O . MET C 1 35 ? -72.737 11.449 40.155 1.00 42.18 35 MET C O 1
ATOM 4201 N N . ARG C 1 36 ? -72.471 10.690 42.289 1.00 51.33 36 ARG C N 1
ATOM 4202 C CA . ARG C 1 36 ? -73.642 11.353 42.879 1.00 50.11 36 ARG C CA 1
ATOM 4203 C C . ARG C 1 36 ? -73.842 12.805 42.427 1.00 49.04 36 ARG C C 1
ATOM 4204 O O . ARG C 1 36 ? -74.979 13.268 42.277 1.00 49.73 36 ARG C O 1
ATOM 4212 N N . TYR C 1 37 ? -72.741 13.516 42.204 1.00 49.45 37 TYR C N 1
ATOM 4213 C CA . TYR C 1 37 ? -72.812 14.935 41.859 1.00 51.09 37 TYR C CA 1
ATOM 4214 C C . TYR C 1 37 ? -72.546 15.227 40.378 1.00 50.09 37 TYR C C 1
ATOM 4215 O O . TYR C 1 37 ? -72.303 16.388 40.002 1.00 47.84 37 TYR C O 1
ATOM 4224 N N . CYS C 1 38 ? -72.589 14.186 39.540 1.00 49.76 38 CYS C N 1
ATOM 4225 C CA . CYS C 1 38 ? -72.457 14.384 38.093 1.00 44.19 38 CYS C CA 1
ATOM 4226 C C . CYS C 1 38 ? -73.810 14.679 37.437 1.00 39.67 38 CYS C C 1
ATOM 4227 O O . CYS C 1 38 ? -74.685 13.810 37.359 1.00 40.95 38 CYS C O 1
ATOM 4230 N N . PRO C 1 39 ? -73.986 15.916 36.961 1.00 38.82 39 PRO C N 1
ATOM 4231 C CA . PRO C 1 39 ? -75.236 16.247 36.273 1.00 43.43 39 PRO C CA 1
ATOM 4232 C C . PRO C 1 39 ? -75.430 15.404 35.007 1.00 40.78 39 PRO C C 1
ATOM 4233 O O . PRO C 1 39 ? -76.573 15.143 34.616 1.00 38.17 39 PRO C O 1
ATOM 4237 N N . TYR C 1 40 ? -74.342 14.975 34.372 1.00 39.61 40 TYR C N 1
ATOM 4238 C CA . TYR C 1 40 ? -74.487 14.170 33.156 1.00 38.94 40 TYR C CA 1
ATOM 4239 C C . TYR C 1 40 ? -75.082 12.823 33.507 1.00 35.54 40 TYR C C 1
ATOM 4240 O O . TYR C 1 40 ? -76.022 12.379 32.852 1.00 33.16 40 TYR C O 1
ATOM 4249 N N . ALA C 1 41 ? -74.543 12.189 34.547 1.00 35.34 41 ALA C N 1
ATOM 4250 C CA . ALA C 1 41 ? -75.054 10.897 35.008 1.00 33.62 41 ALA C CA 1
ATOM 4251 C C . ALA C 1 41 ? -76.468 11.040 35.584 1.00 36.37 41 ALA C C 1
ATOM 4252 O O . ALA C 1 41 ? -77.292 10.113 35.494 1.00 34.00 41 ALA C O 1
ATOM 4254 N N . GLN C 1 42 ? -76.742 12.202 36.179 1.00 36.08 42 GLN C N 1
ATOM 4255 C CA . GLN C 1 42 ? -78.080 12.497 36.704 1.00 39.80 42 GLN C CA 1
ATOM 4256 C C . GLN C 1 42 ? -79.141 12.305 35.613 1.00 41.69 42 GLN C C 1
ATOM 4257 O O . GLN C 1 42 ? -80.261 11.849 35.899 1.00 42.75 42 GLN C O 1
ATOM 4263 N N . ARG C 1 43 ? -78.788 12.647 34.368 1.00 37.36 43 ARG C N 1
ATOM 4264 C CA . ARG C 1 43 ? -79.693 12.450 33.237 1.00 36.41 43 ARG C CA 1
ATOM 4265 C C . ARG C 1 43 ? -80.171 11.005 33.139 1.00 34.61 43 ARG C C 1
ATOM 4266 O O . ARG C 1 43 ? -81.351 10.744 32.903 1.00 35.95 43 ARG C O 1
ATOM 4274 N N . THR C 1 44 ? -79.245 10.063 33.294 1.00 36.60 44 THR C N 1
ATOM 4275 C CA . THR C 1 44 ? -79.579 8.646 33.175 1.00 36.50 44 THR C CA 1
ATOM 4276 C C . THR C 1 44 ? -80.442 8.226 34.358 1.00 39.66 44 THR C C 1
ATOM 4277 O O . THR C 1 44 ? -81.465 7.534 34.190 1.00 37.86 44 THR C O 1
ATOM 4281 N N . ILE C 1 45 ? -80.023 8.656 35.551 1.00 40.73 45 ILE C N 1
ATOM 4282 C CA . ILE C 1 45 ? -80.812 8.473 36.770 1.00 42.29 45 ILE C CA 1
ATOM 4283 C C . ILE C 1 45 ? -82.243 9.007 36.577 1.00 42.58 45 ILE C C 1
ATOM 4284 O O . ILE C 1 45 ? -83.225 8.254 36.721 1.00 40.04 45 ILE C O 1
ATOM 4289 N N . LEU C 1 46 ? -82.351 10.296 36.240 1.00 37.72 46 LEU C N 1
ATOM 4290 C CA . LEU C 1 46 ? -83.652 10.940 36.066 1.00 42.42 46 LEU C CA 1
ATOM 4291 C C . LEU C 1 46 ? -84.528 10.125 35.128 1.00 46.26 46 LEU C C 1
ATOM 4292 O O . LEU C 1 46 ? -85.709 9.883 35.416 1.00 46.49 46 LEU C O 1
ATOM 4297 N N . ALA C 1 47 ? -83.940 9.676 34.019 1.00 43.12 47 ALA C N 1
ATOM 4298 C CA . ALA C 1 47 ? -84.693 8.937 33.011 1.00 43.50 47 ALA C CA 1
ATOM 4299 C C . ALA C 1 47 ? -85.144 7.584 33.551 1.00 44.44 47 ALA C C 1
ATOM 4300 O O . ALA C 1 47 ? -86.293 7.176 33.340 1.00 48.19 47 ALA C O 1
ATOM 4302 N N . LEU C 1 48 ? -84.234 6.890 34.234 1.00 41.71 48 LEU C N 1
ATOM 4303 C CA . LEU C 1 48 ? -84.539 5.586 34.833 1.00 48.18 48 LEU C CA 1
ATOM 4304 C C . LEU C 1 48 ? -85.653 5.670 35.882 1.00 50.38 48 LEU C C 1
ATOM 4305 O O . LEU C 1 48 ? -86.554 4.824 35.923 1.00 49.98 48 LEU C O 1
ATOM 4310 N N . ASN C 1 49 ? -85.584 6.694 36.731 1.00 49.71 49 ASN C N 1
ATOM 4311 C CA . ASN C 1 49 ? -86.622 6.929 37.728 1.00 49.33 49 ASN C CA 1
ATOM 4312 C C . ASN C 1 49 ? -88.005 7.152 37.116 1.00 49.25 49 ASN C C 1
ATOM 4313 O O . ASN C 1 49 ? -88.957 6.454 37.462 1.00 51.48 49 ASN C O 1
ATOM 4318 N N . ALA C 1 50 ? -88.115 8.117 36.207 1.00 48.00 50 ALA C N 1
ATOM 4319 C CA . ALA C 1 50 ? -89.413 8.468 35.645 1.00 46.53 50 ALA C CA 1
ATOM 4320 C C . ALA C 1 50 ? -90.030 7.287 34.901 1.00 50.88 50 ALA C C 1
ATOM 4321 O O . ALA C 1 50 ? -91.255 7.198 34.779 1.00 57.03 50 ALA C O 1
ATOM 4323 N N . LYS C 1 51 ? -89.182 6.378 34.420 1.00 51.37 51 LYS C N 1
ATOM 4324 C CA . LYS C 1 51 ? -89.636 5.217 33.648 1.00 50.69 51 LYS C CA 1
ATOM 4325 C C . LYS C 1 51 ? -89.904 4.024 34.548 1.00 50.40 51 LYS C C 1
ATOM 4326 O O . LYS C 1 51 ? -90.534 3.044 34.134 1.00 50.58 51 LYS C O 1
ATOM 4332 N N . GLN C 1 52 ? -89.404 4.116 35.777 1.00 51.62 52 GLN C N 1
ATOM 4333 C CA . GLN C 1 52 ? -89.521 3.038 36.759 1.00 58.01 52 GLN C CA 1
ATOM 4334 C C . GLN C 1 52 ? -88.899 1.726 36.308 1.00 56.49 52 GLN C C 1
ATOM 4335 O O . GLN C 1 52 ? -89.336 0.643 36.713 1.00 57.47 52 GLN C O 1
ATOM 4341 N N . ILE C 1 53 ? -87.892 1.841 35.451 1.00 56.57 53 ILE C N 1
ATOM 4342 C CA . ILE C 1 53 ? -86.992 0.736 35.163 1.00 58.11 53 ILE C CA 1
ATOM 4343 C C . ILE C 1 53 ? -86.294 0.381 36.484 1.00 56.88 53 ILE C C 1
ATOM 4344 O O . ILE C 1 53 ? -86.091 1.256 37.345 1.00 56.79 53 ILE C O 1
ATOM 4349 N N . ASP C 1 54 ? -85.954 -0.893 36.666 1.00 54.54 54 ASP C N 1
ATOM 4350 C CA . ASP C 1 54 ? -85.293 -1.310 37.901 1.00 61.44 54 ASP C CA 1
ATOM 4351 C C . ASP C 1 54 ? -83.772 -1.440 37.718 1.00 59.66 54 ASP C C 1
ATOM 4352 O O . ASP C 1 54 ? -83.310 -2.166 36.825 1.00 55.55 54 ASP C O 1
ATOM 4357 N N . TYR C 1 55 ? -83.000 -0.755 38.565 1.00 52.16 55 TYR C N 1
ATOM 4358 C CA . TYR C 1 55 ? -81.546 -0.751 38.418 1.00 50.74 55 TYR C CA 1
ATOM 4359 C C . TYR C 1 55 ? -80.785 -0.621 39.738 1.00 49.72 55 TYR C C 1
ATOM 4360 O O . TYR C 1 55 ? -81.320 -0.147 40.741 1.00 53.79 55 TYR C O 1
ATOM 4369 N N . GLU C 1 56 ? -79.524 -1.046 39.711 1.00 50.59 56 GLU C N 1
ATOM 4370 C CA . GLU C 1 56 ? -78.576 -0.826 40.800 1.00 48.21 56 GLU C CA 1
ATOM 4371 C C . GLU C 1 56 ? -77.608 0.306 40.420 1.00 48.56 56 GLU C C 1
ATOM 4372 O O . GLU C 1 56 ? -77.420 0.601 39.236 1.00 47.85 56 GLU C O 1
ATOM 4378 N N . VAL C 1 57 ? -76.995 0.940 41.417 1.00 47.48 57 VAL C N 1
ATOM 4379 C CA . VAL C 1 57 ? -76.077 2.055 41.168 1.00 42.90 57 VAL C CA 1
ATOM 4380 C C . VAL C 1 57 ? -74.680 1.737 41.680 1.00 44.13 57 VAL C C 1
ATOM 4381 O O . VAL C 1 57 ? -74.513 1.387 42.848 1.00 48.50 57 VAL C O 1
ATOM 4385 N N . VAL C 1 58 ? -73.674 1.853 40.822 1.00 41.94 58 VAL C N 1
ATOM 4386 C CA . VAL C 1 58 ? -72.307 1.786 41.300 1.00 38.16 58 VAL C CA 1
ATOM 4387 C C . VAL C 1 58 ? -71.711 3.167 41.189 1.00 39.15 58 VAL C C 1
ATOM 4388 O O . VAL C 1 58 ? -71.730 3.752 40.103 1.00 41.11 58 VAL C O 1
ATOM 4392 N N . ASN C 1 59 ? -71.216 3.704 42.304 1.00 37.98 59 ASN C N 1
ATOM 4393 C CA . ASN C 1 59 ? -70.625 5.049 42.301 1.00 41.81 59 ASN C CA 1
ATOM 4394 C C . ASN C 1 59 ? -69.107 5.029 42.179 1.00 41.17 59 ASN C C 1
ATOM 4395 O O . ASN C 1 59 ? -68.449 4.066 42.606 1.00 39.52 59 ASN C O 1
ATOM 4400 N N . ILE C 1 60 ? -68.557 6.101 41.614 1.00 38.01 60 ILE C N 1
ATOM 4401 C CA . ILE C 1 60 ? -67.150 6.119 41.275 1.00 40.12 60 ILE C CA 1
ATOM 4402 C C . ILE C 1 60 ? -66.480 7.412 41.697 1.00 41.13 60 ILE C C 1
ATOM 4403 O O . ILE C 1 60 ? -66.960 8.498 41.375 1.00 42.39 60 ILE C O 1
ATOM 4408 N N . ASP C 1 61 ? -65.358 7.288 42.398 1.00 40.22 61 ASP C N 1
ATOM 4409 C CA . ASP C 1 61 ? -64.521 8.438 42.695 1.00 43.11 61 ASP C CA 1
ATOM 4410 C C . ASP C 1 61 ? -63.760 8.816 41.418 1.00 43.09 61 ASP C C 1
ATOM 4411 O O . ASP C 1 61 ? -62.980 8.030 40.883 1.00 42.43 61 ASP C O 1
ATOM 4416 N N . LEU C 1 62 ? -63.999 10.012 40.906 1.00 43.99 62 LEU C N 1
ATOM 4417 C CA . LEU C 1 62 ? -63.434 10.363 39.609 1.00 44.18 62 LEU C CA 1
ATOM 4418 C C . LEU C 1 62 ? -61.998 10.912 39.677 1.00 44.38 62 LEU C C 1
ATOM 4419 O O . LEU C 1 62 ? -61.260 10.872 38.686 1.00 44.51 62 LEU C O 1
ATOM 4424 N N . ILE C 1 63 ? -61.604 11.413 40.846 1.00 48.89 63 ILE C N 1
ATOM 4425 C CA . ILE C 1 63 ? -60.235 11.881 41.066 1.00 46.29 63 ILE C CA 1
ATOM 4426 C C . ILE C 1 63 ? -59.309 10.666 41.170 1.00 48.02 63 ILE C C 1
ATOM 4427 O O . ILE C 1 63 ? -58.162 10.682 40.700 1.00 47.05 63 ILE C O 1
ATOM 4432 N N . ASP C 1 64 ? -59.842 9.612 41.786 1.00 47.50 64 ASP C N 1
ATOM 4433 C CA . ASP C 1 64 ? -59.087 8.427 42.159 1.00 46.76 64 ASP C CA 1
ATOM 4434 C C . ASP C 1 64 ? -59.828 7.203 41.624 1.00 44.87 64 ASP C C 1
ATOM 4435 O O . ASP C 1 64 ? -60.138 6.268 42.378 1.00 41.62 64 ASP C O 1
ATOM 4440 N N . LYS C 1 65 ? -60.108 7.205 40.320 1.00 44.57 65 LYS C N 1
ATOM 4441 C CA . LYS C 1 65 ? -60.947 6.160 39.735 1.00 41.88 65 LYS C CA 1
ATOM 4442 C C . LYS C 1 65 ? -60.247 4.834 39.484 1.00 39.52 65 LYS C C 1
ATOM 4443 O O . LYS C 1 65 ? -59.101 4.793 39.030 1.00 38.93 65 LYS C O 1
ATOM 4449 N N . PRO C 1 66 ? -60.958 3.741 39.789 1.00 36.29 66 PRO C N 1
ATOM 4450 C CA . PRO C 1 66 ? -60.518 2.366 39.542 1.00 40.60 66 PRO C CA 1
ATOM 4451 C C . PRO C 1 66 ? -60.293 2.156 38.044 1.00 43.45 66 PRO C C 1
ATOM 4452 O O . PRO C 1 66 ? -61.152 2.537 37.247 1.00 42.08 66 PRO C O 1
ATOM 4456 N N . GLU C 1 67 ? -59.160 1.574 37.664 1.00 44.46 67 GLU C N 1
ATOM 4457 C CA . GLU C 1 67 ? -58.855 1.395 36.249 1.00 46.21 67 GLU C CA 1
ATOM 4458 C C . GLU C 1 67 ? -59.635 0.255 35.593 1.00 47.11 67 GLU C C 1
ATOM 4459 O O . GLU C 1 67 ? -59.323 -0.146 34.467 1.00 47.92 67 GLU C O 1
ATOM 4465 N N . TRP C 1 68 ? -60.644 -0.272 36.281 1.00 43.73 68 TRP C N 1
ATOM 4466 C CA . TRP C 1 68 ? -61.560 -1.183 35.606 1.00 41.84 68 TRP C CA 1
ATOM 4467 C C . TRP C 1 68 ? -62.754 -0.418 35.017 1.00 39.48 68 TRP C C 1
ATOM 4468 O O . TRP C 1 68 ? -63.571 -0.985 34.282 1.00 35.79 68 TRP C O 1
ATOM 4479 N N . LEU C 1 69 ? -62.842 0.873 35.338 1.00 36.73 69 LEU C N 1
ATOM 4480 C CA . LEU C 1 69 ? -63.893 1.719 34.787 1.00 36.50 69 LEU C CA 1
ATOM 4481 C C . LEU C 1 69 ? -63.785 1.747 33.270 1.00 35.04 69 LEU C C 1
ATOM 4482 O O . LEU C 1 69 ? -64.780 1.538 32.566 1.00 31.05 69 LEU C O 1
ATOM 4487 N N . THR C 1 70 ? -62.573 2.011 32.777 1.00 34.63 70 THR C N 1
ATOM 4488 C CA . THR C 1 70 ? -62.319 2.044 31.345 1.00 34.78 70 THR C CA 1
ATOM 4489 C C . THR C 1 70 ? -62.901 0.805 30.680 1.00 36.38 70 THR C C 1
ATOM 4490 O O . THR C 1 70 ? -63.397 0.871 29.555 1.00 35.94 70 THR C O 1
ATOM 4494 N N . THR C 1 71 ? -62.833 -0.319 31.385 1.00 33.71 71 THR C N 1
ATOM 4495 C CA . THR C 1 71 ? -63.421 -1.567 30.920 1.00 32.21 71 THR C CA 1
ATOM 4496 C C . THR C 1 71 ? -64.929 -1.457 30.697 1.00 33.82 71 THR C C 1
ATOM 4497 O O . THR C 1 71 ? -65.484 -2.175 29.859 1.00 35.77 71 THR C O 1
ATOM 4501 N N . LYS C 1 72 ? -65.594 -0.564 31.428 1.00 30.11 72 LYS C N 1
ATOM 4502 C CA . LYS C 1 72 ? -67.050 -0.409 31.290 1.00 32.13 72 LYS C CA 1
ATOM 4503 C C . LYS C 1 72 ? -67.431 0.791 30.415 1.00 33.64 72 LYS C C 1
ATOM 4504 O O . LYS C 1 72 ? -68.446 0.768 29.713 1.00 31.27 72 LYS C O 1
ATOM 4510 N N . SER C 1 73 ? -66.603 1.830 30.460 1.00 29.23 73 SER C N 1
ATOM 4511 C CA . SER C 1 73 ? -66.916 3.096 29.825 1.00 27.94 73 SER C CA 1
ATOM 4512 C C . SER C 1 73 ? -65.636 3.592 29.154 1.00 28.72 73 SER C C 1
ATOM 4513 O O . SER C 1 73 ? -64.685 3.996 29.830 1.00 29.22 73 SER C O 1
ATOM 4516 N N . ALA C 1 74 ? -65.605 3.548 27.824 1.00 26.28 74 ALA C N 1
ATOM 4517 C CA . ALA C 1 74 ? -64.334 3.583 27.116 1.00 24.12 74 ALA C CA 1
ATOM 4518 C C . ALA C 1 74 ? -63.617 4.917 27.200 1.00 27.06 74 ALA C C 1
ATOM 4519 O O . ALA C 1 74 ? -62.409 4.974 26.962 1.00 26.97 74 ALA C O 1
ATOM 4521 N N . PHE C 1 75 ? -64.353 5.980 27.527 1.00 28.55 75 PHE C N 1
ATOM 4522 C CA . PHE C 1 75 ? -63.760 7.312 27.690 1.00 30.22 75 PHE C CA 1
ATOM 4523 C C . PHE C 1 75 ? -63.426 7.607 29.156 1.00 29.26 75 PHE C C 1
ATOM 4524 O O . PHE C 1 75 ? -63.033 8.729 29.491 1.00 28.14 75 PHE C O 1
ATOM 4532 N N . ALA C 1 76 ? -63.596 6.599 30.016 1.00 33.50 76 ALA C N 1
ATOM 4533 C CA . ALA C 1 76 ? -63.380 6.739 31.465 1.00 31.91 76 ALA C CA 1
ATOM 4534 C C . ALA C 1 76 ? -64.259 7.829 32.079 1.00 32.85 76 ALA C C 1
ATOM 4535 O O . ALA C 1 76 ? -63.835 8.528 33.018 1.00 33.57 76 ALA C O 1
ATOM 4537 N N . LYS C 1 77 ? -65.476 7.974 31.560 1.00 28.03 77 LYS C N 1
ATOM 4538 C CA . LYS C 1 77 ? -66.425 8.909 32.149 1.00 29.29 77 LYS C CA 1
ATOM 4539 C C . LYS C 1 77 ? -67.616 8.152 32.687 1.00 31.75 77 LYS C C 1
ATOM 4540 O O . LYS C 1 77 ? -67.812 6.969 32.346 1.00 26.92 77 LYS C O 1
ATOM 4546 N N . VAL C 1 78 ? -68.398 8.831 33.531 1.00 28.16 78 VAL C N 1
ATOM 4547 C CA . VAL C 1 78 ? -69.743 8.364 33.872 1.00 28.40 78 VAL C CA 1
ATOM 4548 C C . VAL C 1 78 ? -70.693 9.389 33.277 1.00 27.14 78 VAL C C 1
ATOM 4549 O O . VAL C 1 78 ? -70.313 10.552 33.123 1.00 28.72 78 VAL C O 1
ATOM 4553 N N . PRO C 1 79 ? -71.934 8.989 32.965 1.00 27.27 79 PRO C N 1
ATOM 4554 C CA . PRO C 1 79 ? -72.510 7.671 33.253 1.00 28.54 79 PRO C CA 1
ATOM 4555 C C . PRO C 1 79 ? -72.187 6.588 32.233 1.00 31.13 79 PRO C C 1
ATOM 4556 O O . PRO C 1 79 ? -71.774 6.859 31.091 1.00 30.40 79 PRO C O 1
ATOM 4560 N N . ALA C 1 80 ? -72.381 5.350 32.681 1.00 31.47 80 ALA C N 1
ATOM 4561 C CA . ALA C 1 80 ? -72.381 4.187 31.818 1.00 30.50 80 ALA C CA 1
ATOM 4562 C C . ALA C 1 80 ? -73.434 3.242 32.371 1.00 36.21 80 ALA C C 1
ATOM 4563 O O . ALA C 1 80 ? -73.549 3.068 33.599 1.00 38.42 80 ALA C O 1
ATOM 4565 N N . ILE C 1 81 ? -74.202 2.629 31.476 1.00 32.87 81 ILE C N 1
ATOM 4566 C CA . ILE C 1 81 ? -75.152 1.599 31.878 1.00 35.13 81 ILE C CA 1
ATOM 4567 C C . ILE C 1 81 ? -74.688 0.224 31.403 1.00 34.64 81 ILE C C 1
ATOM 4568 O O . ILE C 1 81 ? -74.272 0.052 30.251 1.00 33.34 81 ILE C O 1
ATOM 4573 N N . GLU C 1 82 ? -74.759 -0.759 32.294 1.00 39.71 82 GLU C N 1
ATOM 4574 C CA . GLU C 1 82 ? -74.426 -2.132 31.924 1.00 43.27 82 GLU C CA 1
ATOM 4575 C C . GLU C 1 82 ? -75.723 -2.932 31.856 1.00 42.36 82 GLU C C 1
ATOM 4576 O O . GLU C 1 82 ? -76.400 -3.127 32.875 1.00 41.61 82 GLU C O 1
ATOM 4582 N N . ILE C 1 83 ? -76.062 -3.391 30.654 1.00 39.80 83 ILE C N 1
ATOM 4583 C CA . ILE C 1 83 ? -77.379 -3.971 30.408 1.00 41.13 83 ILE C CA 1
ATOM 4584 C C . ILE C 1 83 ? -77.325 -5.491 30.428 1.00 40.96 83 ILE C C 1
ATOM 4585 O O . ILE C 1 83 ? -78.359 -6.166 30.434 1.00 42.15 83 ILE C O 1
ATOM 4590 N N . ALA C 1 84 ? -76.100 -6.002 30.441 1.00 42.29 84 ALA C N 1
ATOM 4591 C CA . ALA C 1 84 ? -75.806 -7.426 30.520 1.00 42.35 84 ALA C CA 1
ATOM 4592 C C . ALA C 1 84 ? -74.313 -7.478 30.771 1.00 44.38 84 ALA C C 1
ATOM 4593 O O . ALA C 1 84 ? -73.611 -6.503 30.501 1.00 45.08 84 ALA C O 1
ATOM 4595 N N . GLU C 1 85 ? -73.817 -8.590 31.296 1.00 46.79 85 GLU C N 1
ATOM 4596 C CA . GLU C 1 85 ? -72.424 -8.612 31.732 1.00 50.12 85 GLU C CA 1
ATOM 4597 C C . GLU C 1 85 ? -71.484 -8.193 30.603 1.00 46.44 85 GLU C C 1
ATOM 4598 O O . GLU C 1 85 ? -71.449 -8.821 29.542 1.00 45.10 85 GLU C O 1
ATOM 4604 N N . ASP C 1 86 ? -70.732 -7.122 30.839 1.00 46.22 86 ASP C N 1
ATOM 4605 C CA . ASP C 1 86 ? -69.779 -6.610 29.851 1.00 45.82 86 ASP C CA 1
ATOM 4606 C C . ASP C 1 86 ? -70.441 -6.080 28.580 1.00 42.39 86 ASP C C 1
ATOM 4607 O O . ASP C 1 86 ? -69.808 -6.019 27.517 1.00 44.35 86 ASP C O 1
ATOM 4612 N N . VAL C 1 87 ? -71.712 -5.710 28.687 1.00 37.41 87 VAL C N 1
ATOM 4613 C CA . VAL C 1 87 ? -72.391 -5.024 27.598 1.00 38.37 87 VAL C CA 1
ATOM 4614 C C . VAL C 1 87 ? -72.791 -3.641 28.094 1.00 35.36 87 VAL C C 1
ATOM 4615 O O . VAL C 1 87 ? -73.783 -3.481 28.813 1.00 36.77 87 VAL C O 1
ATOM 4619 N N . THR C 1 88 ? -71.987 -2.645 27.742 1.00 33.19 88 THR C N 1
ATOM 4620 C CA . THR C 1 88 ? -72.185 -1.292 28.267 1.00 36.87 88 THR C CA 1
ATOM 4621 C C . THR C 1 88 ? -72.446 -0.269 27.163 1.00 33.06 88 THR C C 1
ATOM 4622 O O . THR C 1 88 ? -72.105 -0.478 25.998 1.00 29.00 88 THR C O 1
ATOM 4626 N N . ILE C 1 89 ? -73.069 0.833 27.562 1.00 33.74 89 ILE C N 1
ATOM 4627 C CA . ILE C 1 89 ? -73.228 2.008 26.722 1.00 34.28 89 ILE C CA 1
ATOM 4628 C C . ILE C 1 89 ? -72.736 3.162 27.604 1.00 32.95 89 ILE C C 1
ATOM 4629 O O . ILE C 1 89 ? -72.747 3.039 28.831 1.00 34.11 89 ILE C O 1
ATOM 4634 N N . TYR C 1 90 ? -72.254 4.246 27.004 1.00 29.17 90 TYR C N 1
ATOM 4635 C CA . TYR C 1 90 ? -71.909 5.434 27.781 1.00 29.39 90 TYR C CA 1
ATOM 4636 C C . TYR C 1 90 ? -72.302 6.659 26.971 1.00 30.01 90 TYR C C 1
ATOM 4637 O O . TYR C 1 90 ? -72.914 6.523 25.899 1.00 30.59 90 TYR C O 1
ATOM 4646 N N . GLU C 1 91 ? -71.944 7.845 27.456 1.00 28.14 91 GLU C N 1
ATOM 4647 C CA . GLU C 1 91 ? -72.489 9.095 26.910 1.00 28.54 91 GLU C CA 1
ATOM 4648 C C . GLU C 1 91 ? -73.942 9.248 27.342 1.00 28.77 91 GLU C C 1
ATOM 4649 O O . GLU C 1 91 ? -74.819 8.495 26.894 1.00 27.64 91 GLU C O 1
ATOM 4655 N N . SER C 1 92 ? -74.191 10.225 28.212 1.00 28.47 92 SER C N 1
ATOM 4656 C CA . SER C 1 92 ? -75.474 10.322 28.901 1.00 27.60 92 SER C CA 1
ATOM 4657 C C . SER C 1 92 ? -76.660 10.316 27.933 1.00 28.20 92 SER C C 1
ATOM 4658 O O . SER C 1 92 ? -77.550 9.455 28.029 1.00 28.59 92 SER C O 1
ATOM 4661 N N . LEU C 1 93 ? -76.675 11.258 26.993 1.00 24.79 93 LEU C N 1
ATOM 4662 C CA . LEU C 1 93 ? -77.794 11.325 26.043 1.00 29.33 93 LEU C CA 1
ATOM 4663 C C . LEU C 1 93 ? -77.985 10.014 25.277 1.00 27.68 93 LEU C C 1
ATOM 4664 O O . LEU C 1 93 ? -79.122 9.604 25.004 1.00 28.25 93 LEU C O 1
ATOM 4669 N N . VAL C 1 94 ? -76.874 9.357 24.947 1.00 25.96 94 VAL C N 1
ATOM 4670 C CA . VAL C 1 94 ? -76.930 8.065 24.269 1.00 27.65 94 VAL C CA 1
ATOM 4671 C C . VAL C 1 94 ? -77.588 7.003 25.142 1.00 27.99 94 VAL C C 1
ATOM 4672 O O . VAL C 1 94 ? -78.419 6.227 24.649 1.00 26.84 94 VAL C O 1
ATOM 4676 N N . THR C 1 95 ? -77.215 6.962 26.424 1.00 25.90 95 THR C N 1
ATOM 4677 C CA . THR C 1 95 ? -77.828 6.007 27.352 1.00 30.31 95 THR C CA 1
ATOM 4678 C C . THR C 1 95 ? -79.340 6.259 27.474 1.00 28.30 95 THR C C 1
ATOM 4679 O O . THR C 1 95 ? -80.143 5.313 27.503 1.00 29.49 95 THR C O 1
ATOM 4683 N N . VAL C 1 96 ? -79.741 7.525 27.510 1.00 27.11 96 VAL C N 1
ATOM 4684 C CA . VAL C 1 96 ? -81.176 7.814 27.643 1.00 32.50 96 VAL C CA 1
ATOM 4685 C C . VAL C 1 96 ? -81.958 7.385 26.405 1.00 32.65 96 VAL C C 1
ATOM 4686 O O . VAL C 1 96 ? -83.027 6.771 26.503 1.00 31.40 96 VAL C O 1
ATOM 4690 N N . GLU C 1 97 ? -81.419 7.698 25.234 1.00 30.95 97 GLU C N 1
ATOM 4691 C CA . GLU C 1 97 ? -82.105 7.352 23.996 1.00 33.89 97 GLU C CA 1
ATOM 4692 C C . GLU C 1 97 ? -82.265 5.832 23.901 1.00 34.41 97 GLU C C 1
ATOM 4693 O O . GLU C 1 97 ? -83.316 5.329 23.476 1.00 34.48 97 GLU C O 1
ATOM 4699 N N . TYR C 1 98 ? -81.223 5.106 24.302 1.00 31.63 98 TYR C N 1
ATOM 4700 C CA . TYR C 1 98 ? -81.294 3.651 24.362 1.00 36.07 98 TYR C CA 1
ATOM 4701 C C . TYR C 1 98 ? -82.418 3.167 25.299 1.00 37.22 98 TYR C C 1
ATOM 4702 O O . TYR C 1 98 ? -83.298 2.396 24.895 1.00 36.56 98 TYR C O 1
ATOM 4711 N N . LEU C 1 99 ? -82.387 3.608 26.549 1.00 33.49 99 LEU C N 1
ATOM 4712 C CA . LEU C 1 99 ? -83.438 3.213 27.474 1.00 40.53 99 LEU C CA 1
ATOM 4713 C C . LEU C 1 99 ? -84.844 3.503 26.919 1.00 41.27 99 LEU C C 1
ATOM 4714 O O . LEU C 1 99 ? -85.713 2.618 26.916 1.00 40.95 99 LEU C O 1
ATOM 4719 N N . ASP C 1 100 ? -85.061 4.725 26.432 1.00 37.74 100 ASP C N 1
ATOM 4720 C CA . ASP C 1 100 ? -86.388 5.119 25.969 1.00 36.61 100 ASP C CA 1
ATOM 4721 C C . ASP C 1 100 ? -86.875 4.281 24.789 1.00 41.39 100 ASP C C 1
ATOM 4722 O O . ASP C 1 100 ? -88.086 4.142 24.592 1.00 45.30 100 ASP C O 1
ATOM 4727 N N . GLU C 1 101 ? -85.934 3.726 24.017 1.00 39.42 101 GLU C N 1
ATOM 4728 C CA . GLU C 1 101 ? -86.243 2.805 22.919 1.00 38.00 101 GLU C CA 1
ATOM 4729 C C . GLU C 1 101 ? -86.565 1.377 23.401 1.00 44.40 101 GLU C C 1
ATOM 4730 O O . GLU C 1 101 ? -87.453 0.704 22.860 1.00 45.10 101 GLU C O 1
ATOM 4736 N N . VAL C 1 102 ? -85.841 0.912 24.413 1.00 40.11 102 VAL C N 1
ATOM 4737 C CA . VAL C 1 102 ? -85.946 -0.479 24.826 1.00 42.82 102 VAL C CA 1
ATOM 4738 C C . VAL C 1 102 ? -87.107 -0.683 25.802 1.00 50.51 102 VAL C C 1
ATOM 4739 O O . VAL C 1 102 ? -87.771 -1.734 25.784 1.00 49.69 102 VAL C O 1
ATOM 4743 N N . TYR C 1 103 ? -87.351 0.329 26.638 1.00 48.41 103 TYR C N 1
ATOM 4744 C CA . TYR C 1 103 ? -88.480 0.334 27.571 1.00 45.37 103 TYR C CA 1
ATOM 4745 C C . TYR C 1 103 ? -89.528 1.339 27.085 1.00 47.78 103 TYR C C 1
ATOM 4746 O O . TYR C 1 103 ? -89.467 2.522 27.424 1.00 47.39 103 TYR C O 1
ATOM 4755 N N . PRO C 1 104 ? -90.519 0.859 26.319 1.00 50.18 104 PRO C N 1
ATOM 4756 C CA . PRO C 1 104 ? -91.386 1.735 25.520 1.00 53.46 104 PRO C CA 1
ATOM 4757 C C . PRO C 1 104 ? -92.452 2.466 26.337 1.00 54.81 104 PRO C C 1
ATOM 4758 O O . PRO C 1 104 ? -93.161 3.334 25.802 1.00 57.30 104 PRO C O 1
ATOM 4762 N N . LYS C 1 105 ? -92.580 2.109 27.610 1.00 51.26 105 LYS C N 1
ATOM 4763 C CA . LYS C 1 105 ? -93.550 2.762 28.472 1.00 49.56 105 LYS C CA 1
ATOM 4764 C C . LYS C 1 105 ? -92.992 4.070 29.014 1.00 49.40 105 LYS C C 1
ATOM 4765 O O . LYS C 1 105 ? -91.785 4.200 29.210 1.00 49.70 105 LYS C O 1
ATOM 4771 N N . ARG C 1 106 ? -93.874 5.033 29.262 1.00 46.68 106 ARG C N 1
ATOM 4772 C CA . ARG C 1 106 ? -93.450 6.339 29.758 1.00 51.03 106 ARG C CA 1
ATOM 4773 C C . ARG C 1 106 ? -92.443 6.956 28.774 1.00 47.72 106 ARG C C 1
ATOM 4774 O O . ARG C 1 106 ? -91.321 7.292 29.151 1.00 41.28 106 ARG C O 1
ATOM 4782 N N . PRO C 1 107 ? -92.856 7.109 27.502 1.00 50.30 107 PRO C N 1
ATOM 4783 C CA . PRO C 1 107 ? -91.972 7.630 26.448 1.00 48.23 107 PRO C CA 1
ATOM 4784 C C . PRO C 1 107 ? -91.514 9.068 26.729 1.00 48.34 107 PRO C C 1
ATOM 4785 O O . PRO C 1 107 ? -92.358 9.964 26.864 1.00 48.58 107 PRO C O 1
ATOM 4789 N N . LEU C 1 108 ? -90.200 9.282 26.819 1.00 44.94 108 LEU C N 1
ATOM 4790 C CA . LEU C 1 108 ? -89.662 10.600 27.146 1.00 45.05 108 LEU C CA 1
ATOM 4791 C C . LEU C 1 108 ? -89.371 11.448 25.900 1.00 47.38 108 LEU C C 1
ATOM 4792 O O . LEU C 1 108 ? -89.325 12.686 25.974 1.00 47.35 108 LEU C O 1
ATOM 4797 N N . LEU C 1 109 ? -89.164 10.784 24.763 1.00 45.83 109 LEU C N 1
ATOM 4798 C CA . LEU C 1 109 ? -88.945 11.489 23.493 1.00 47.57 109 LEU C CA 1
ATOM 4799 C C . LEU C 1 109 ? -90.206 11.461 22.638 1.00 45.14 109 LEU C C 1
ATOM 4800 O O . LEU C 1 109 ? -90.874 10.422 22.531 1.00 47.75 109 LEU C O 1
ATOM 4805 N N . PRO C 1 110 ? -90.535 12.605 22.024 1.00 42.33 110 PRO C N 1
ATOM 4806 C CA . PRO C 1 110 ? -91.735 12.700 21.192 1.00 38.32 110 PRO C CA 1
ATOM 4807 C C . PRO C 1 110 ? -91.709 11.782 19.973 1.00 42.48 110 PRO C C 1
ATOM 4808 O O . PRO C 1 110 ? -90.787 11.845 19.154 1.00 45.03 110 PRO C O 1
ATOM 4812 N N . GLN C 1 111 ? -92.704 10.902 19.907 1.00 42.31 111 GLN C N 1
ATOM 4813 C CA . GLN C 1 111 ? -93.155 10.259 18.676 1.00 41.85 111 GLN C CA 1
ATOM 4814 C C . GLN C 1 111 ? -92.681 10.972 17.393 1.00 42.76 111 GLN C C 1
ATOM 4815 O O . GLN C 1 111 ? -91.937 10.415 16.571 1.00 42.24 111 GLN C O 1
ATOM 4821 N N . ASP C 1 112 ? -93.115 12.219 17.253 1.00 39.36 112 ASP C N 1
ATOM 4822 C CA . ASP C 1 112 ? -92.933 13.031 16.053 1.00 38.95 112 ASP C CA 1
ATOM 4823 C C . ASP C 1 112 ? -91.483 13.477 15.835 1.00 36.20 112 ASP C C 1
ATOM 4824 O O . ASP C 1 112 ? -90.910 14.163 16.682 1.00 37.07 112 ASP C O 1
ATOM 4829 N N . PRO C 1 113 ? -90.893 13.109 14.686 1.00 33.33 113 PRO C N 1
ATOM 4830 C CA . PRO C 1 113 ? -89.497 13.456 14.382 1.00 33.73 113 PRO C CA 1
ATOM 4831 C C . PRO C 1 113 ? -89.189 14.945 14.590 1.00 32.66 113 PRO C C 1
ATOM 4832 O O . PRO C 1 113 ? -88.154 15.274 15.201 1.00 30.79 113 PRO C O 1
ATOM 4836 N N . LEU C 1 114 ? -90.074 15.825 14.116 1.00 31.77 114 LEU C N 1
ATOM 4837 C CA . LEU C 1 114 ? -89.876 17.276 14.274 1.00 33.86 114 LEU C CA 1
ATOM 4838 C C . LEU C 1 114 ? -89.876 17.715 15.737 1.00 32.78 114 LEU C C 1
ATOM 4839 O O . LEU C 1 114 ? -88.986 18.449 16.183 1.00 31.08 114 LEU C O 1
ATOM 4844 N N . LYS C 1 115 ? -90.874 17.278 16.493 1.00 33.01 115 LYS C N 1
ATOM 4845 C CA . LYS C 1 115 ? -90.883 17.614 17.909 1.00 35.44 115 LYS C CA 1
ATOM 4846 C C . LYS C 1 115 ? -89.662 17.006 18.605 1.00 32.83 115 LYS C C 1
ATOM 4847 O O . LYS C 1 115 ? -89.026 17.662 19.440 1.00 32.86 115 LYS C O 1
ATOM 4853 N N . LYS C 1 116 ? -89.328 15.764 18.254 1.00 32.22 116 LYS C N 1
ATOM 4854 C CA . LYS C 1 116 ? -88.075 15.158 18.723 1.00 36.15 116 LYS C CA 1
ATOM 4855 C C . LYS C 1 116 ? -86.887 16.099 18.463 1.00 30.95 116 LYS C C 1
ATOM 4856 O O . LYS C 1 116 ? -86.107 16.400 19.368 1.00 29.83 116 LYS C O 1
ATOM 4862 N N . ALA C 1 117 ? -86.758 16.563 17.225 1.00 29.92 117 ALA C N 1
ATOM 4863 C CA . ALA C 1 117 ? -85.669 17.472 16.879 1.00 31.76 117 ALA C CA 1
ATOM 4864 C C . ALA C 1 117 ? -85.699 18.719 17.757 1.00 29.61 117 ALA C C 1
ATOM 4865 O O . ALA C 1 117 ? -84.677 19.099 18.343 1.00 32.75 117 ALA C O 1
ATOM 4867 N N . LEU C 1 118 ? -86.860 19.356 17.862 1.00 32.46 118 LEU C N 1
ATOM 4868 C CA . LEU C 1 118 ? -86.971 20.542 18.722 1.00 32.64 118 LEU C CA 1
ATOM 4869 C C . LEU C 1 118 ? -86.560 20.217 20.150 1.00 32.15 118 LEU C C 1
ATOM 4870 O O . LEU C 1 118 ? -85.946 21.053 20.820 1.00 37.02 118 LEU C O 1
ATOM 4875 N N . ASP C 1 119 ? -86.877 19.014 20.623 1.00 29.04 119 ASP C N 1
ATOM 4876 C CA . ASP C 1 119 ? -86.431 18.622 21.960 1.00 33.82 119 ASP C CA 1
ATOM 4877 C C . ASP C 1 119 ? -84.908 18.609 22.111 1.00 35.21 119 ASP C C 1
ATOM 4878 O O . ASP C 1 119 ? -84.374 19.113 23.107 1.00 33.79 119 ASP C O 1
ATOM 4883 N N . LYS C 1 120 ? -84.207 18.056 21.122 1.00 31.49 120 LYS C N 1
ATOM 4884 C CA . LYS C 1 120 ? -82.755 17.979 21.206 1.00 30.19 120 LYS C CA 1
ATOM 4885 C C . LYS C 1 120 ? -82.148 19.384 21.154 1.00 31.80 120 LYS C C 1
ATOM 4886 O O . LYS C 1 120 ? -81.201 19.697 21.893 1.00 30.19 120 LYS C O 1
ATOM 4892 N N . ILE C 1 121 ? -82.707 20.233 20.296 1.00 28.54 121 ILE C N 1
ATOM 4893 C CA . ILE C 1 121 ? -82.233 21.603 20.176 1.00 28.08 121 ILE C CA 1
ATOM 4894 C C . ILE C 1 121 ? -82.290 22.312 21.532 1.00 33.31 121 ILE C C 1
ATOM 4895 O O . ILE C 1 121 ? -81.344 23.020 21.926 1.00 29.07 121 ILE C O 1
ATOM 4900 N N . ILE C 1 122 ? -83.398 22.103 22.249 1.00 33.99 122 ILE C N 1
ATOM 4901 C CA . ILE C 1 122 ? -83.571 22.680 23.577 1.00 34.68 122 ILE C CA 1
ATOM 4902 C C . ILE C 1 122 ? -82.475 22.190 24.518 1.00 35.76 122 ILE C C 1
ATOM 4903 O O . ILE C 1 122 ? -81.805 23.002 25.161 1.00 35.79 122 ILE C O 1
ATOM 4908 N N . VAL C 1 123 ? -82.308 20.865 24.603 1.00 34.97 123 VAL C N 1
ATOM 4909 C CA . VAL C 1 123 ? -81.242 20.262 25.402 1.00 30.16 123 VAL C CA 1
ATOM 4910 C C . VAL C 1 123 ? -79.906 20.923 25.080 1.00 31.10 123 VAL C C 1
ATOM 4911 O O . VAL C 1 123 ? -79.193 21.357 25.982 1.00 31.87 123 VAL C O 1
ATOM 4915 N N . GLU C 1 124 ? -79.580 21.031 23.791 1.00 31.63 124 GLU C N 1
ATOM 4916 C CA . GLU C 1 124 ? -78.335 21.680 23.380 1.00 31.55 124 GLU C CA 1
ATOM 4917 C C . GLU C 1 124 ? -78.280 23.145 23.835 1.00 34.61 124 GLU C C 1
ATOM 4918 O O . GLU C 1 124 ? -77.223 23.637 24.236 1.00 35.47 124 GLU C O 1
ATOM 4924 N N . ALA C 1 125 ? -79.419 23.832 23.781 1.00 31.72 125 ALA C N 1
ATOM 4925 C CA . ALA C 1 125 ? -79.483 25.239 24.181 1.00 34.16 125 ALA C CA 1
ATOM 4926 C C . ALA C 1 125 ? -78.994 25.497 25.609 1.00 37.68 125 ALA C C 1
ATOM 4927 O O . ALA C 1 125 ? -78.650 26.636 25.945 1.00 39.98 125 ALA C O 1
ATOM 4929 N N . SER C 1 126 ? -78.961 24.449 26.438 1.00 36.92 126 SER C N 1
ATOM 4930 C CA . SER C 1 126 ? -78.503 24.574 27.822 1.00 36.81 126 SER C CA 1
ATOM 4931 C C . SER C 1 126 ? -76.971 24.567 27.945 1.00 42.11 126 SER C C 1
ATOM 4932 O O . SER C 1 126 ? -76.422 24.718 29.039 1.00 46.13 126 SER C O 1
ATOM 4935 N N . ALA C 1 127 ? -76.279 24.398 26.824 1.00 42.36 127 ALA C N 1
ATOM 4936 C CA . ALA C 1 127 ? -74.817 24.317 26.835 1.00 41.98 127 ALA C CA 1
ATOM 4937 C C . ALA C 1 127 ? -74.144 25.490 27.560 1.00 44.71 127 ALA C C 1
ATOM 4938 O O . ALA C 1 127 ? -73.241 25.283 28.372 1.00 46.47 127 ALA C O 1
ATOM 4940 N N . PRO C 1 128 ? -74.580 26.728 27.267 1.00 48.10 128 PRO C N 1
ATOM 4941 C CA . PRO C 1 128 ? -73.935 27.889 27.906 1.00 47.99 128 PRO C CA 1
ATOM 4942 C C . PRO C 1 128 ? -74.176 27.932 29.422 1.00 49.60 128 PRO C C 1
ATOM 4943 O O . PRO C 1 128 ? -73.336 28.457 30.154 1.00 51.50 128 PRO C O 1
ATOM 4947 N N . ILE C 1 129 ? -75.305 27.387 29.876 1.00 47.47 129 ILE C N 1
ATOM 4948 C CA . ILE C 1 129 ? -75.547 27.189 31.300 1.00 47.81 129 ILE C CA 1
ATOM 4949 C C . ILE C 1 129 ? -74.492 26.260 31.885 1.00 50.42 129 ILE C C 1
ATOM 4950 O O . ILE C 1 129 ? -73.855 26.581 32.891 1.00 53.29 129 ILE C O 1
ATOM 4955 N N . GLN C 1 130 ? -74.323 25.098 31.259 1.00 49.54 130 GLN C N 1
ATOM 4956 C CA . GLN C 1 130 ? -73.330 24.123 31.702 1.00 51.65 130 GLN C CA 1
ATOM 4957 C C . GLN C 1 130 ? -71.947 24.771 31.726 1.00 53.06 130 GLN C C 1
ATOM 4958 O O . GLN C 1 130 ? -71.148 24.533 32.632 1.00 56.69 130 GLN C O 1
ATOM 4964 N N . SER C 1 131 ? -71.679 25.603 30.727 1.00 52.00 131 SER C N 1
ATOM 4965 C CA . SER C 1 131 ? -70.354 26.173 30.533 1.00 54.07 131 SER C CA 1
ATOM 4966 C C . SER C 1 131 ? -70.007 27.219 31.589 1.00 59.66 131 SER C C 1
ATOM 4967 O O . SER C 1 131 ? -68.887 27.241 32.103 1.00 60.79 131 SER C O 1
ATOM 4970 N N . LEU C 1 132 ? -70.966 28.085 31.905 1.00 56.95 132 LEU C N 1
ATOM 4971 C CA . LEU C 1 132 ? -70.740 29.140 32.888 1.00 59.89 132 LEU C CA 1
ATOM 4972 C C . LEU C 1 132 ? -70.509 28.571 34.291 1.00 63.61 132 LEU C C 1
ATOM 4973 O O . LEU C 1 132 ? -69.634 29.039 35.018 1.00 66.15 132 LEU C O 1
ATOM 4978 N N . PHE C 1 133 ? -71.293 27.563 34.665 1.00 60.51 133 PHE C N 1
ATOM 4979 C CA . PHE C 1 133 ? -71.180 26.958 35.988 1.00 62.47 133 PHE C CA 1
ATOM 4980 C C . PHE C 1 133 ? -69.791 26.386 36.237 1.00 66.70 133 PHE C C 1
ATOM 4981 O O . PHE C 1 133 ? -69.096 26.794 37.172 1.00 69.00 133 PHE C O 1
ATOM 4989 N N . ILE C 1 134 ? -69.392 25.438 35.398 1.00 67.79 134 ILE C N 1
ATOM 4990 C CA . ILE C 1 134 ? -68.085 24.805 35.532 1.00 72.77 134 ILE C CA 1
ATOM 4991 C C . ILE C 1 134 ? -66.976 25.856 35.493 1.00 72.18 134 ILE C C 1
ATOM 4992 O O . ILE C 1 134 ? -65.903 25.666 36.067 1.00 76.19 134 ILE C O 1
ATOM 4997 N N . LYS C 1 135 ? -67.246 26.970 34.821 1.00 69.04 135 LYS C N 1
ATOM 4998 C CA . LYS C 1 135 ? -66.296 28.071 34.771 1.00 72.61 135 LYS C CA 1
ATOM 4999 C C . LYS C 1 135 ? -66.284 28.781 36.121 1.00 75.35 135 LYS C C 1
ATOM 5000 O O . LYS C 1 135 ? -65.223 29.047 36.681 1.00 77.75 135 LYS C O 1
ATOM 5006 N N . ILE C 1 136 ? -67.468 29.078 36.644 1.00 72.63 136 ILE C N 1
ATOM 5007 C CA . ILE C 1 136 ? -67.589 29.646 37.979 1.00 72.45 136 ILE C CA 1
ATOM 5008 C C . ILE C 1 136 ? -66.983 28.699 39.014 1.00 75.87 136 ILE C C 1
ATOM 5009 O O . ILE C 1 136 ? -66.201 29.113 39.869 1.00 78.56 136 ILE C O 1
ATOM 5014 N N . LEU C 1 137 ? -67.334 27.421 38.923 1.00 77.38 137 LEU C N 1
ATOM 5015 C CA . LEU C 1 137 ? -66.797 26.413 39.833 1.00 76.57 137 LEU C CA 1
ATOM 5016 C C . LEU C 1 137 ? -65.268 26.302 39.757 1.00 79.17 137 LEU C C 1
ATOM 5017 O O . LEU C 1 137 ? -64.551 26.867 40.589 1.00 83.34 137 LEU C O 1
ATOM 5022 N N . LYS C 1 138 ? -64.783 25.574 38.750 1.00 80.01 138 LYS C N 1
ATOM 5023 C CA . LYS C 1 138 ? -63.357 25.259 38.598 1.00 81.60 138 LYS C CA 1
ATOM 5024 C C . LYS C 1 138 ? -62.458 26.432 38.180 1.00 81.70 138 LYS C C 1
ATOM 5025 O O . LYS C 1 138 ? -61.259 26.418 38.458 1.00 84.85 138 LYS C O 1
ATOM 5031 N N . PHE C 1 139 ? -63.025 27.427 37.498 1.00 79.69 139 PHE C N 1
ATOM 5032 C CA . PHE C 1 139 ? -62.225 28.456 36.811 1.00 82.95 139 PHE C CA 1
ATOM 5033 C C . PHE C 1 139 ? -62.647 29.897 37.130 1.00 83.74 139 PHE C C 1
ATOM 5034 O O . PHE C 1 139 ? -62.571 30.771 36.259 1.00 84.76 139 PHE C O 1
ATOM 5042 N N . SER C 1 140 ? -63.058 30.145 38.372 1.00 81.48 140 SER C N 1
ATOM 5043 C CA . SER C 1 140 ? -63.803 31.362 38.742 1.00 83.31 140 SER C CA 1
ATOM 5044 C C . SER C 1 140 ? -63.207 32.708 38.311 1.00 83.69 140 SER C C 1
ATOM 5045 O O . SER C 1 140 ? -63.933 33.698 38.197 1.00 78.60 140 SER C O 1
ATOM 5048 N N . ASP C 1 141 ? -61.896 32.743 38.088 1.00 89.04 141 ASP C N 1
ATOM 5049 C CA . ASP C 1 141 ? -61.210 33.987 37.723 1.00 91.16 141 ASP C CA 1
ATOM 5050 C C . ASP C 1 141 ? -61.164 34.208 36.210 1.00 90.23 141 ASP C C 1
ATOM 5051 O O . ASP C 1 141 ? -60.755 35.273 35.741 1.00 89.17 141 ASP C O 1
ATOM 5056 N N . THR C 1 142 ? -61.579 33.198 35.449 1.00 89.22 142 THR C N 1
ATOM 5057 C CA . THR C 1 142 ? -61.633 33.312 33.992 1.00 88.50 142 THR C CA 1
ATOM 5058 C C . THR C 1 142 ? -63.016 33.745 33.516 1.00 84.96 142 THR C C 1
ATOM 5059 O O . THR C 1 142 ? -63.211 34.019 32.333 1.00 83.72 142 THR C O 1
ATOM 5063 N N . VAL C 1 143 ? -63.969 33.809 34.442 1.00 83.82 143 VAL C N 1
ATOM 5064 C CA . VAL C 1 143 ? -65.336 34.184 34.099 1.00 81.84 143 VAL C CA 1
ATOM 5065 C C . VAL C 1 143 ? -65.412 35.610 33.562 1.00 81.38 143 VAL C C 1
ATOM 5066 O O . VAL C 1 143 ? -65.618 36.559 34.320 1.00 83.21 143 VAL C O 1
ATOM 5070 N N . ASN C 1 144 ? -65.228 35.761 32.254 1.00 83.57 144 ASN C N 1
ATOM 5071 C CA . ASN C 1 144 ? -65.467 37.050 31.621 1.00 84.85 144 ASN C CA 1
ATOM 5072 C C . ASN C 1 144 ? -66.947 37.392 31.737 1.00 82.06 144 ASN C C 1
ATOM 5073 O O . ASN C 1 144 ? -67.665 36.846 32.584 1.00 77.32 144 ASN C O 1
ATOM 5078 N N . GLU C 1 145 ? -67.406 38.281 30.868 1.00 81.38 145 GLU C N 1
ATOM 5079 C CA . GLU C 1 145 ? -68.762 38.778 30.968 1.00 78.60 145 GLU C CA 1
ATOM 5080 C C . GLU C 1 145 ? -69.534 38.401 29.712 1.00 76.27 145 GLU C C 1
ATOM 5081 O O . GLU C 1 145 ? -70.766 38.461 29.688 1.00 72.51 145 GLU C O 1
ATOM 5087 N N . GLU C 1 146 ? -68.799 38.008 28.673 1.00 76.41 146 GLU C N 1
ATOM 5088 C CA . GLU C 1 146 ? -69.406 37.430 27.481 1.00 75.44 146 GLU C CA 1
ATOM 5089 C C . GLU C 1 146 ? -70.108 36.144 27.907 1.00 72.07 146 GLU C C 1
ATOM 5090 O O . GLU C 1 146 ? -71.093 35.718 27.298 1.00 69.39 146 GLU C O 1
ATOM 5096 N N . HIS C 1 147 ? -69.590 35.554 28.983 1.00 71.08 147 HIS C N 1
ATOM 5097 C CA . HIS C 1 147 ? -70.012 34.249 29.473 1.00 69.12 147 HIS C CA 1
ATOM 5098 C C . HIS C 1 147 ? -71.375 34.284 30.139 1.00 65.07 147 HIS C C 1
ATOM 5099 O O . HIS C 1 147 ? -72.159 33.336 30.022 1.00 61.81 147 HIS C O 1
ATOM 5106 N N . VAL C 1 148 ? -71.647 35.365 30.864 1.00 65.86 148 VAL C N 1
ATOM 5107 C CA . VAL C 1 148 ? -72.925 35.497 31.557 1.00 63.47 148 VAL C CA 1
ATOM 5108 C C . VAL C 1 148 ? -73.979 35.976 30.572 1.00 61.05 148 VAL C C 1
ATOM 5109 O O . VAL C 1 148 ? -75.155 35.627 30.687 1.00 61.30 148 VAL C O 1
ATOM 5113 N N . ALA C 1 149 ? -73.542 36.774 29.602 1.00 62.46 149 ALA C N 1
ATOM 5114 C CA . ALA C 1 149 ? -74.397 37.195 28.502 1.00 62.22 149 ALA C CA 1
ATOM 5115 C C . ALA C 1 149 ? -75.044 35.959 27.884 1.00 62.47 149 ALA C C 1
ATOM 5116 O O . ALA C 1 149 ? -76.275 35.845 27.809 1.00 59.71 149 ALA C O 1
ATOM 5118 N N . ALA C 1 150 ? -74.197 35.028 27.457 1.00 59.59 150 ALA C N 1
ATOM 5119 C CA . ALA C 1 150 ? -74.650 33.800 26.813 1.00 59.92 150 ALA C CA 1
ATOM 5120 C C . ALA C 1 150 ? -75.562 32.976 27.727 1.00 57.71 150 ALA C C 1
ATOM 5121 O O . ALA C 1 150 ? -76.514 32.334 27.265 1.00 51.75 150 ALA C O 1
ATOM 5123 N N . TYR C 1 151 ? -75.262 32.994 29.023 1.00 57.18 151 TYR C N 1
ATOM 5124 C CA . TYR C 1 151 ? -76.033 32.222 29.991 1.00 57.01 151 TYR C CA 1
ATOM 5125 C C . TYR C 1 151 ? -77.495 32.669 30.033 1.00 58.34 151 TYR C C 1
ATOM 5126 O O . TYR C 1 151 ? -78.405 31.842 30.141 1.00 57.11 151 TYR C O 1
ATOM 5135 N N . HIS C 1 152 ? -77.719 33.975 29.938 1.00 57.01 152 HIS C N 1
ATOM 5136 C CA . HIS C 1 152 ? -79.076 34.494 29.912 1.00 56.10 152 HIS C CA 1
ATOM 5137 C C . HIS C 1 152 ? -79.790 34.173 28.600 1.00 54.15 152 HIS C C 1
ATOM 5138 O O . HIS C 1 152 ? -80.980 33.848 28.605 1.00 51.93 152 HIS C O 1
ATOM 5145 N N . LYS C 1 153 ? -79.066 34.251 27.484 1.00 55.13 153 LYS C N 1
ATOM 5146 C CA . LYS C 1 153 ? -79.635 33.883 26.185 1.00 52.52 153 LYS C CA 1
ATOM 5147 C C . LYS C 1 153 ? -80.221 32.475 26.227 1.00 50.42 153 LYS C C 1
ATOM 5148 O O . LYS C 1 153 ? -81.330 32.240 25.738 1.00 48.64 153 LYS C O 1
ATOM 5154 N N . ALA C 1 154 ? -79.478 31.543 26.821 1.00 49.49 154 ALA C N 1
ATOM 5155 C CA . ALA C 1 154 ? -79.960 30.172 26.956 1.00 51.20 154 ALA C CA 1
ATOM 5156 C C . ALA C 1 154 ? -81.275 30.153 27.730 1.00 51.12 154 ALA C C 1
ATOM 5157 O O . ALA C 1 154 ? -82.259 29.544 27.296 1.00 49.43 154 ALA C O 1
ATOM 5159 N N . LEU C 1 155 ? -81.285 30.829 28.877 1.00 52.23 155 LEU C N 1
ATOM 5160 C CA . LEU C 1 155 ? -82.497 30.959 29.683 1.00 53.25 155 LEU C CA 1
ATOM 5161 C C . LEU C 1 155 ? -83.637 31.584 28.860 1.00 52.27 155 LEU C C 1
ATOM 5162 O O . LEU C 1 155 ? -84.721 30.999 28.750 1.00 51.41 155 LEU C O 1
ATOM 5167 N N . ASP C 1 156 ? -83.385 32.756 28.276 1.00 50.23 156 ASP C N 1
ATOM 5168 C CA . ASP C 1 156 ? -84.397 33.453 27.480 1.00 51.13 156 ASP C CA 1
ATOM 5169 C C . ASP C 1 156 ? -84.928 32.540 26.382 1.00 52.37 156 ASP C C 1
ATOM 5170 O O . ASP C 1 156 ? -86.116 32.588 26.027 1.00 50.65 156 ASP C O 1
ATOM 5175 N N . PHE C 1 157 ? -84.038 31.717 25.836 1.00 50.15 157 PHE C N 1
ATOM 5176 C CA . PHE C 1 157 ? -84.416 30.822 24.758 1.00 49.61 157 PHE C CA 1
ATOM 5177 C C . PHE C 1 157 ? -85.262 29.666 25.285 1.00 47.29 157 PHE C C 1
ATOM 5178 O O . PHE C 1 157 ? -86.304 29.336 24.721 1.00 47.84 157 PHE C O 1
ATOM 5186 N N . ILE C 1 158 ? -84.798 29.052 26.367 1.00 47.20 158 ILE C N 1
ATOM 5187 C CA . ILE C 1 158 ? -85.503 27.932 26.973 1.00 48.47 158 ILE C CA 1
ATOM 5188 C C . ILE C 1 158 ? -86.863 28.400 27.474 1.00 51.72 158 ILE C C 1
ATOM 5189 O O . ILE C 1 158 ? -87.892 27.778 27.176 1.00 51.44 158 ILE C O 1
ATOM 5194 N N . GLN C 1 159 ? -86.864 29.510 28.213 1.00 52.66 159 GLN C N 1
ATOM 5195 C CA . GLN C 1 159 ? -88.097 30.131 28.702 1.00 54.30 159 GLN C CA 1
ATOM 5196 C C . GLN C 1 159 ? -89.085 30.369 27.565 1.00 52.82 159 GLN C C 1
ATOM 5197 O O . GLN C 1 159 ? -90.247 29.948 27.627 1.00 51.69 159 GLN C O 1
ATOM 5203 N N . GLU C 1 160 ? -88.594 31.041 26.527 1.00 52.73 160 GLU C N 1
ATOM 5204 C CA . GLU C 1 160 ? -89.370 31.342 25.331 1.00 53.45 160 GLU C CA 1
ATOM 5205 C C . GLU C 1 160 ? -89.996 30.092 24.707 1.00 55.98 160 GLU C C 1
ATOM 5206 O O . GLU C 1 160 ? -91.065 30.171 24.099 1.00 56.76 160 GLU C O 1
ATOM 5212 N N . GLN C 1 161 ? -89.341 28.940 24.855 1.00 55.65 161 GLN C N 1
ATOM 5213 C CA . GLN C 1 161 ? -89.879 27.695 24.298 1.00 52.05 161 GLN C CA 1
ATOM 5214 C C . GLN C 1 161 ? -90.980 27.144 25.187 1.00 53.58 161 GLN C C 1
ATOM 5215 O O . GLN C 1 161 ? -92.002 26.674 24.693 1.00 54.10 161 GLN C O 1
ATOM 5221 N N . LEU C 1 162 ? -90.767 27.198 26.500 1.00 53.66 162 LEU C N 1
ATOM 5222 C CA . LEU C 1 162 ? -91.783 26.743 27.436 1.00 55.85 162 LEU C CA 1
ATOM 5223 C C . LEU C 1 162 ? -93.095 27.475 27.152 1.00 59.07 162 LEU C C 1
ATOM 5224 O O . LEU C 1 162 ? -94.158 26.859 27.042 1.00 61.04 162 LEU C O 1
ATOM 5229 N N . LYS C 1 163 ? -93.004 28.791 27.004 1.00 57.50 163 LYS C N 1
ATOM 5230 C CA . LYS C 1 163 ? -94.178 29.614 26.757 1.00 58.31 163 LYS C CA 1
ATOM 5231 C C . LYS C 1 163 ? -94.851 29.320 25.414 1.00 61.89 163 LYS C C 1
ATOM 5232 O O . LYS C 1 163 ? -96.079 29.342 25.315 1.00 65.78 163 LYS C O 1
ATOM 5238 N N . ASN C 1 164 ? -94.058 29.039 24.384 1.00 61.30 164 ASN C N 1
ATOM 5239 C CA . ASN C 1 164 ? -94.621 28.825 23.050 1.00 61.09 164 ASN C CA 1
ATOM 5240 C C . ASN C 1 164 ? -95.378 27.507 22.920 1.00 59.72 164 ASN C C 1
ATOM 5241 O O . ASN C 1 164 ? -96.288 27.389 22.100 1.00 61.52 164 ASN C O 1
ATOM 5246 N N . ARG C 1 165 ? -94.994 26.521 23.729 1.00 59.82 165 ARG C N 1
ATOM 5247 C CA . ARG C 1 165 ? -95.729 25.259 23.827 1.00 62.62 165 ARG C CA 1
ATOM 5248 C C . ARG C 1 165 ? -96.847 25.430 24.862 1.00 60.96 165 ARG C C 1
ATOM 5249 O O . ARG C 1 165 ? -97.888 24.769 24.791 1.00 59.90 165 ARG C O 1
ATOM 5257 N N . GLY C 1 166 ? -96.610 26.321 25.823 1.00 61.10 166 GLY C N 1
ATOM 5258 C CA . GLY C 1 166 ? -97.636 26.755 26.753 1.00 59.59 166 GLY C CA 1
ATOM 5259 C C . GLY C 1 166 ? -98.021 25.779 27.850 1.00 60.32 166 GLY C C 1
ATOM 5260 O O . GLY C 1 166 ? -98.947 26.052 28.612 1.00 61.14 166 GLY C O 1
ATOM 5261 N N . THR C 1 167 ? -97.329 24.645 27.938 1.00 60.21 167 THR C N 1
ATOM 5262 C CA . THR C 1 167 ? -97.656 23.625 28.944 1.00 56.87 167 THR C CA 1
ATOM 5263 C C . THR C 1 167 ? -96.937 23.864 30.269 1.00 55.14 167 THR C C 1
ATOM 5264 O O . THR C 1 167 ? -96.165 24.817 30.405 1.00 57.34 167 THR C O 1
ATOM 5268 N N . VAL C 1 168 ? -97.193 22.997 31.247 1.00 58.55 168 VAL C N 1
ATOM 5269 C CA . VAL C 1 168 ? -96.486 23.067 32.525 1.00 55.83 168 VAL C CA 1
ATOM 5270 C C . VAL C 1 168 ? -95.016 22.738 32.281 1.00 55.60 168 VAL C C 1
ATOM 5271 O O . VAL C 1 168 ? -94.122 23.518 32.636 1.00 54.29 168 VAL C O 1
ATOM 5275 N N . PHE C 1 169 ? -94.783 21.581 31.658 1.00 56.28 169 PHE C N 1
ATOM 5276 C CA . PHE C 1 169 ? -93.435 21.122 31.317 1.00 56.62 169 PHE C CA 1
ATOM 5277 C C . PHE C 1 169 ? -93.160 21.267 29.825 1.00 55.16 169 PHE C C 1
ATOM 5278 O O . PHE C 1 169 ? -94.094 21.348 29.021 1.00 54.34 169 PHE C O 1
ATOM 5286 N N . LEU C 1 170 ? -91.878 21.284 29.458 1.00 53.55 170 LEU C N 1
ATOM 5287 C CA . LEU C 1 170 ? -91.492 21.322 28.053 1.00 50.11 170 LEU C CA 1
ATOM 5288 C C . LEU C 1 170 ? -92.228 20.236 27.287 1.00 49.00 170 LEU C C 1
ATOM 5289 O O . LEU C 1 170 ? -92.742 20.487 26.198 1.00 53.27 170 LEU C O 1
ATOM 5294 N N . ASP C 1 171 ? -92.301 19.035 27.855 1.00 45.47 171 ASP C N 1
ATOM 5295 C CA . ASP C 1 171 ? -92.935 17.932 27.139 1.00 47.43 171 ASP C CA 1
ATOM 5296 C C . ASP C 1 171 ? -94.419 17.713 27.474 1.00 53.34 171 ASP C C 1
ATOM 5297 O O . ASP C 1 171 ? -94.988 16.659 27.155 1.00 52.24 171 ASP C O 1
ATOM 5302 N N . GLY C 1 172 ? -95.042 18.718 28.092 1.00 52.95 172 GLY C N 1
ATOM 5303 C CA . GLY C 1 172 ? -96.478 18.700 28.323 1.00 52.30 172 GLY C CA 1
ATOM 5304 C C . GLY C 1 172 ? -96.888 18.674 29.787 1.00 54.60 172 GLY C C 1
ATOM 5305 O O . GLY C 1 172 ? -96.513 19.559 30.569 1.00 54.12 172 GLY C O 1
ATOM 5306 N N . SER C 1 173 ? -97.656 17.650 30.159 1.00 54.61 173 SER C N 1
ATOM 5307 C CA . SER C 1 173 ? -98.160 17.510 31.526 1.00 56.44 173 SER C CA 1
ATOM 5308 C C . SER C 1 173 ? -97.241 16.633 32.374 1.00 59.43 173 SER C C 1
ATOM 5309 O O . SER C 1 173 ? -97.289 16.666 33.608 1.00 61.32 173 SER C O 1
ATOM 5312 N N . GLU C 1 174 ? -96.416 15.836 31.704 1.00 55.82 174 GLU C N 1
ATOM 5313 C CA . GLU C 1 174 ? -95.341 15.124 32.377 1.00 58.20 174 GLU C CA 1
ATOM 5314 C C . GLU C 1 174 ? -93.999 15.622 31.840 1.00 56.43 174 GLU C C 1
ATOM 5315 O O . GLU C 1 174 ? -93.867 15.877 30.636 1.00 53.85 174 GLU C O 1
ATOM 5321 N N . PRO C 1 175 ? -92.992 15.754 32.726 1.00 56.16 175 PRO C N 1
ATOM 5322 C CA . PRO C 1 175 ? -91.648 16.076 32.229 1.00 52.29 175 PRO C CA 1
ATOM 5323 C C . PRO C 1 175 ? -91.161 14.955 31.315 1.00 52.56 175 PRO C C 1
ATOM 5324 O O . PRO C 1 175 ? -91.444 13.782 31.593 1.00 53.71 175 PRO C O 1
ATOM 5328 N N . GLY C 1 176 ? -90.460 15.305 30.239 1.00 49.05 176 GLY C N 1
ATOM 5329 C CA . GLY C 1 176 ? -89.899 14.308 29.338 1.00 46.43 176 GLY C CA 1
ATOM 5330 C C . GLY C 1 176 ? -88.413 14.526 29.073 1.00 45.08 176 GLY C C 1
ATOM 5331 O O . GLY C 1 176 ? -87.683 15.072 29.916 1.00 45.15 176 GLY C O 1
ATOM 5332 N N . TYR C 1 177 ? -87.967 14.093 27.899 1.00 42.83 177 TYR C N 1
ATOM 5333 C CA . TYR C 1 177 ? -86.562 14.170 27.516 1.00 40.75 177 TYR C CA 1
ATOM 5334 C C . TYR C 1 177 ? -85.980 15.561 27.736 1.00 40.25 177 TYR C C 1
ATOM 5335 O O . TYR C 1 177 ? -84.977 15.726 28.438 1.00 38.94 177 TYR C O 1
ATOM 5344 N N . ALA C 1 178 ? -86.607 16.563 27.130 1.00 38.05 178 ALA C N 1
ATOM 5345 C CA . ALA C 1 178 ? -86.101 17.928 27.222 1.00 40.91 178 ALA C CA 1
ATOM 5346 C C . ALA C 1 178 ? -86.067 18.428 28.672 1.00 41.33 178 ALA C C 1
ATOM 5347 O O . ALA C 1 178 ? -85.096 19.060 29.098 1.00 37.34 178 ALA C O 1
ATOM 5349 N N . ASP C 1 179 ? -87.124 18.144 29.427 1.00 41.23 179 ASP C N 1
ATOM 5350 C CA . ASP C 1 179 ? -87.174 18.540 30.827 1.00 43.15 179 ASP C CA 1
ATOM 5351 C C . ASP C 1 179 ? -86.036 17.869 31.582 1.00 43.88 179 ASP C C 1
ATOM 5352 O O . ASP C 1 179 ? -85.209 18.534 32.229 1.00 43.60 179 ASP C O 1
ATOM 5357 N N . TYR C 1 180 ? -85.992 16.543 31.479 1.00 39.75 180 TYR C N 1
ATOM 5358 C CA . TYR C 1 180 ? -85.068 15.749 32.276 1.00 39.96 180 TYR C CA 1
ATOM 5359 C C . TYR C 1 180 ? -83.605 15.952 31.902 1.00 41.00 180 TYR C C 1
ATOM 5360 O O . TYR C 1 180 ? -82.734 15.955 32.770 1.00 44.26 180 TYR C O 1
ATOM 5369 N N . MET C 1 181 ? -83.333 16.135 30.615 1.00 40.56 181 MET C N 1
ATOM 5370 C CA . MET C 1 181 ? -81.955 16.284 30.160 1.00 37.78 181 MET C CA 1
ATOM 5371 C C . MET C 1 181 ? -81.314 17.632 30.528 1.00 39.37 181 MET C C 1
ATOM 5372 O O . MET C 1 181 ? -80.085 17.738 30.591 1.00 37.32 181 MET C O 1
ATOM 5377 N N . ILE C 1 182 ? -82.128 18.661 30.770 1.00 43.37 182 ILE C N 1
ATOM 5378 C CA . ILE C 1 182 ? -81.578 19.965 31.179 1.00 45.03 182 ILE C CA 1
ATOM 5379 C C . ILE C 1 182 ? -81.731 20.203 32.679 1.00 44.85 182 ILE C C 1
ATOM 5380 O O . ILE C 1 182 ? -81.040 21.049 33.263 1.00 45.51 182 ILE C O 1
ATOM 5385 N N . TRP C 1 183 ? -82.628 19.443 33.301 1.00 44.82 183 TRP C N 1
ATOM 5386 C CA . TRP C 1 183 ? -82.881 19.602 34.731 1.00 50.13 183 TRP C CA 1
ATOM 5387 C C . TRP C 1 183 ? -81.622 19.762 35.617 1.00 49.74 183 TRP C C 1
ATOM 5388 O O . TRP C 1 183 ? -81.551 20.688 36.433 1.00 48.80 183 TRP C O 1
ATOM 5399 N N . PRO C 1 184 ? -80.624 18.866 35.451 1.00 49.43 184 PRO C N 1
ATOM 5400 C CA . PRO C 1 184 ? -79.505 18.825 36.403 1.00 48.47 184 PRO C CA 1
ATOM 5401 C C . PRO C 1 184 ? -78.835 20.184 36.603 1.00 51.97 184 PRO C C 1
ATOM 5402 O O . PRO C 1 184 ? -78.292 20.446 37.686 1.00 50.72 184 PRO C O 1
ATOM 5406 N N . TRP C 1 185 ? -78.867 21.029 35.573 1.00 48.79 185 TRP C N 1
ATOM 5407 C CA . TRP C 1 185 ? -78.226 22.338 35.662 1.00 52.98 185 TRP C CA 1
ATOM 5408 C C . TRP C 1 185 ? -79.144 23.391 36.269 1.00 52.91 185 TRP C C 1
ATOM 5409 O O . TRP C 1 185 ? -78.705 24.493 36.595 1.00 50.74 185 TRP C O 1
ATOM 5420 N N . PHE C 1 186 ? -80.417 23.045 36.418 1.00 51.37 186 PHE C N 1
ATOM 5421 C CA . PHE C 1 186 ? -81.358 23.920 37.104 1.00 55.16 186 PHE C CA 1
ATOM 5422 C C . PHE C 1 186 ? -81.326 23.660 38.603 1.00 58.82 186 PHE C C 1
ATOM 5423 O O . PHE C 1 186 ? -81.367 24.594 39.401 1.00 59.60 186 PHE C O 1
ATOM 5431 N N . GLU C 1 187 ? -81.251 22.384 38.972 1.00 59.60 187 GLU C N 1
ATOM 5432 C CA . GLU C 1 187 ? -81.067 21.979 40.360 1.00 58.16 187 GLU C CA 1
ATOM 5433 C C . GLU C 1 187 ? -79.789 22.592 40.920 1.00 59.16 187 GLU C C 1
ATOM 5434 O O . GLU C 1 187 ? -79.720 22.957 42.096 1.00 62.42 187 GLU C O 1
ATOM 5440 N N . ARG C 1 188 ? -78.783 22.722 40.063 1.00 55.81 188 ARG C N 1
ATOM 5441 C CA . ARG C 1 188 ? -77.511 23.309 40.470 1.00 60.27 188 ARG C CA 1
ATOM 5442 C C . ARG C 1 188 ? -77.523 24.835 40.389 1.00 61.55 188 ARG C C 1
ATOM 5443 O O . ARG C 1 188 ? -76.637 25.499 40.923 1.00 65.21 188 ARG C O 1
ATOM 5451 N N . LEU C 1 189 ? -78.533 25.389 39.728 1.00 61.65 189 LEU C N 1
ATOM 5452 C CA . LEU C 1 189 ? -78.683 26.840 39.634 1.00 63.39 189 LEU C CA 1
ATOM 5453 C C . LEU C 1 189 ? -79.142 27.401 40.984 1.00 68.55 189 LEU C C 1
ATOM 5454 O O . LEU C 1 189 ? -78.549 28.349 41.514 1.00 70.85 189 LEU C O 1
ATOM 5459 N N . ARG C 1 190 ? -80.203 26.799 41.524 1.00 63.36 190 ARG C N 1
ATOM 5460 C CA . ARG C 1 190 ? -80.773 27.163 42.816 1.00 67.33 190 ARG C CA 1
ATOM 5461 C C . ARG C 1 190 ? -79.718 27.170 43.924 1.00 71.51 190 ARG C C 1
ATOM 5462 O O . ARG C 1 190 ? -79.828 27.932 44.890 1.00 73.87 190 ARG C O 1
ATOM 5470 N N . ALA C 1 191 ? -78.704 26.318 43.778 1.00 67.79 191 ALA C N 1
ATOM 5471 C CA . ALA C 1 191 ? -77.622 26.227 44.752 1.00 67.47 191 ALA C CA 1
ATOM 5472 C C . ALA C 1 191 ? -76.511 27.217 44.431 1.00 66.48 191 ALA C C 1
ATOM 5473 O O . ALA C 1 191 ? -75.463 27.220 45.070 1.00 65.17 191 ALA C O 1
ATOM 5475 N N . PHE C 1 192 ? -76.747 28.054 43.430 1.00 70.33 192 PHE C N 1
ATOM 5476 C CA . PHE C 1 192 ? -75.788 29.092 43.064 1.00 77.09 192 PHE C CA 1
ATOM 5477 C C . PHE C 1 192 ? -76.387 30.480 43.228 1.00 80.70 192 PHE C C 1
ATOM 5478 O O . PHE C 1 192 ? -75.721 31.487 42.984 1.00 79.79 192 PHE C O 1
ATOM 5486 N N . ALA C 1 193 ? -77.653 30.501 43.644 1.00 80.11 193 ALA C N 1
ATOM 5487 C CA . ALA C 1 193 ? -78.379 31.719 43.991 1.00 83.70 193 ALA C CA 1
ATOM 5488 C C . ALA C 1 193 ? -77.459 32.832 44.512 1.00 88.44 193 ALA C C 1
ATOM 5489 O O . ALA C 1 193 ? -77.380 33.918 43.927 1.00 87.69 193 ALA C O 1
ATOM 5491 N N . HIS C 1 194 ? -76.757 32.534 45.604 1.00 88.01 194 HIS C N 1
ATOM 5492 C CA . HIS C 1 194 ? -75.966 33.511 46.357 1.00 86.87 194 HIS C CA 1
ATOM 5493 C C . HIS C 1 194 ? -74.807 34.153 45.576 1.00 88.52 194 HIS C C 1
ATOM 5494 O O . HIS C 1 194 ? -74.182 35.111 46.047 1.00 87.35 194 HIS C O 1
ATOM 5501 N N . ASP C 1 195 ? -74.514 33.617 44.393 1.00 87.38 195 ASP C N 1
ATOM 5502 C CA . ASP C 1 195 ? -73.586 34.271 43.471 1.00 85.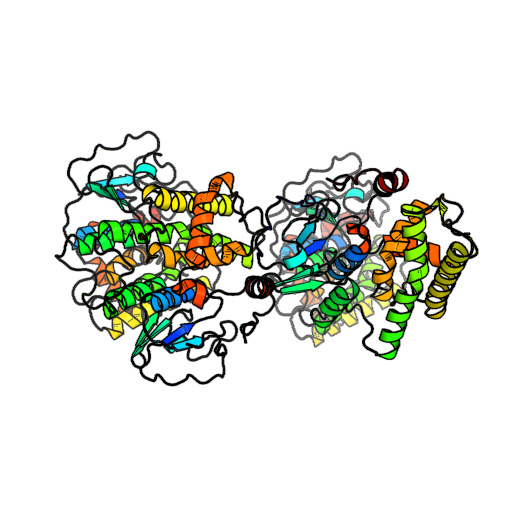66 195 ASP C CA 1
ATOM 5503 C C . ASP C 1 195 ? -74.346 35.288 42.611 1.00 85.85 195 ASP C C 1
ATOM 5504 O O . ASP C 1 195 ? -75.328 34.944 41.940 1.00 83.91 195 ASP C O 1
ATOM 5509 N N . GLU C 1 196 ? -73.896 36.541 42.643 1.00 87.38 196 GLU C N 1
ATOM 5510 C CA . GLU C 1 196 ? -74.541 37.615 41.888 1.00 86.60 196 GLU C CA 1
ATOM 5511 C C . GLU C 1 196 ? -74.673 37.293 40.399 1.00 83.69 196 GLU C C 1
ATOM 5512 O O . GLU C 1 196 ? -75.708 37.573 39.787 1.00 82.63 196 GLU C O 1
ATOM 5518 N N . ARG C 1 197 ? -73.627 36.696 39.831 1.00 80.46 197 ARG C N 1
ATOM 5519 C CA . ARG C 1 197 ? -73.565 36.428 38.394 1.00 80.05 197 ARG C CA 1
ATOM 5520 C C . ARG C 1 197 ? -74.588 35.399 37.907 1.00 80.61 197 ARG C C 1
ATOM 5521 O O . ARG C 1 197 ? -74.756 35.216 36.700 1.00 77.14 197 ARG C O 1
ATOM 5529 N N . VAL C 1 198 ? -75.273 34.734 38.835 1.00 79.20 198 VAL C N 1
ATOM 5530 C CA . VAL C 1 198 ? -76.132 33.611 38.471 1.00 74.22 198 VAL C CA 1
ATOM 5531 C C . VAL C 1 198 ? -77.593 33.796 38.880 1.00 77.83 198 VAL C C 1
ATOM 5532 O O . VAL C 1 198 ? -78.458 33.037 38.448 1.00 75.90 198 VAL C O 1
ATOM 5536 N N . ARG C 1 199 ? -77.866 34.799 39.712 1.00 83.41 199 ARG C N 1
ATOM 5537 C CA . ARG C 1 199 ? -79.208 34.999 40.268 1.00 81.13 199 ARG C CA 1
ATOM 5538 C C . ARG C 1 199 ? -80.210 35.376 39.173 1.00 78.83 199 ARG C C 1
ATOM 5539 O O . ARG C 1 199 ? -79.835 35.973 38.162 1.00 80.58 199 ARG C O 1
ATOM 5547 N N . LEU C 1 200 ? -81.480 35.031 39.369 1.00 79.85 200 LEU C N 1
ATOM 5548 C CA . LEU C 1 200 ? -82.485 35.218 38.315 1.00 81.93 200 LEU C CA 1
ATOM 5549 C C . LEU C 1 200 ? -83.564 36.267 38.595 1.00 83.31 200 LEU C C 1
ATOM 5550 O O . LEU C 1 200 ? -84.532 35.975 39.303 1.00 82.81 200 LEU C O 1
ATOM 5555 N N . GLU C 1 201 ? -83.416 37.460 38.012 1.00 83.57 201 GLU C N 1
ATOM 5556 C CA . GLU C 1 201 ? -84.435 38.514 38.111 1.00 81.91 201 GLU C CA 1
ATOM 5557 C C . GLU C 1 201 ? -85.839 37.951 37.842 1.00 80.72 201 GLU C C 1
ATOM 5558 O O . GLU C 1 201 ? -86.174 37.610 36.704 1.00 77.12 201 GLU C O 1
ATOM 5564 N N . PRO C 1 202 ? -86.665 37.864 38.901 1.00 83.82 202 PRO C N 1
ATOM 5565 C CA . PRO C 1 202 ? -87.944 37.137 38.892 1.00 83.39 202 PRO C CA 1
ATOM 5566 C C . PRO C 1 202 ? -89.000 37.682 37.922 1.00 79.24 202 PRO C C 1
ATOM 5567 O O . PRO C 1 202 ? -90.040 37.048 37.760 1.00 77.12 202 PRO C O 1
ATOM 5571 N N . SER C 1 203 ? -88.744 38.829 37.299 1.00 80.46 203 SER C N 1
ATOM 5572 C CA . SER C 1 203 ? -89.658 39.377 36.294 1.00 81.66 203 SER C CA 1
ATOM 5573 C C . SER C 1 203 ? -89.314 38.830 34.914 1.00 80.65 203 SER C C 1
ATOM 5574 O O . SER C 1 203 ? -90.197 38.390 34.163 1.00 76.73 203 SER C O 1
ATOM 5577 N N . LYS C 1 204 ? -88.020 38.881 34.594 1.00 80.74 204 LYS C N 1
ATOM 5578 C CA . LYS C 1 204 ? -87.472 38.316 33.367 1.00 75.17 204 LYS C CA 1
ATOM 5579 C C . LYS C 1 204 ? -87.807 36.827 33.289 1.00 72.32 204 LYS C C 1
ATOM 5580 O O . LYS C 1 204 ? -88.126 36.309 32.218 1.00 70.36 204 LYS C O 1
ATOM 5586 N N . TYR C 1 205 ? -87.761 36.159 34.443 1.00 74.35 205 TYR C N 1
ATOM 5587 C CA . TYR C 1 205 ? -87.801 34.697 34.513 1.00 73.28 205 TYR C CA 1
ATOM 5588 C C . TYR C 1 205 ? -88.890 34.126 35.427 1.00 71.08 205 TYR C C 1
ATOM 5589 O O . TYR C 1 205 ? -88.715 33.055 36.007 1.00 68.74 205 TYR C O 1
ATOM 5598 N N . SER C 1 206 ? -90.016 34.825 35.538 1.00 74.23 206 SER C N 1
ATOM 5599 C CA . SER C 1 206 ? -91.097 34.380 36.420 1.00 73.60 206 SER C CA 1
ATOM 5600 C C . SER C 1 206 ? -91.614 32.994 36.035 1.00 71.41 206 SER C C 1
ATOM 5601 O O . SER C 1 206 ? -91.873 32.155 36.905 1.00 71.60 206 SER C O 1
ATOM 5604 N N . LEU C 1 207 ? -91.769 32.763 34.733 1.00 68.66 207 LEU C N 1
ATOM 5605 C CA . LEU C 1 207 ? -92.281 31.491 34.235 1.00 66.67 207 LEU C CA 1
ATOM 5606 C C . LEU C 1 207 ? -91.303 30.357 34.538 1.00 67.39 207 LEU C C 1
ATOM 5607 O O . LEU C 1 207 ? -91.708 29.245 34.909 1.00 65.65 207 LEU C O 1
ATOM 5612 N N . LEU C 1 208 ? -90.012 30.651 34.397 1.00 66.13 208 LEU C N 1
ATOM 5613 C CA . LEU C 1 208 ? -88.972 29.643 34.594 1.00 66.22 208 LEU C CA 1
ATOM 5614 C C . LEU C 1 208 ? -88.836 29.219 36.059 1.00 67.75 208 LEU C C 1
ATOM 5615 O O . LEU C 1 208 ? -88.776 28.020 36.363 1.00 65.95 208 LEU C O 1
ATOM 5620 N N . LEU C 1 209 ? -88.789 30.197 36.961 1.00 67.56 209 LEU C N 1
ATOM 5621 C CA . LEU C 1 209 ? -88.650 29.907 38.386 1.00 67.00 209 LEU C CA 1
ATOM 5622 C C . LEU C 1 209 ? -89.812 29.034 38.851 1.00 62.22 209 LEU C C 1
ATOM 5623 O O . LEU C 1 209 ? -89.684 28.249 39.789 1.00 58.26 209 LEU C O 1
ATOM 5628 N N . GLU C 1 210 ? -90.935 29.168 38.157 1.00 61.77 210 GLU C N 1
ATOM 5629 C CA . GLU C 1 210 ? -92.135 28.398 38.449 1.00 66.38 210 GLU C CA 1
ATOM 5630 C C . GLU C 1 210 ? -92.113 27.017 37.781 1.00 64.36 210 GLU C C 1
ATOM 5631 O O . GLU C 1 210 ? -92.645 26.048 38.326 1.00 59.52 210 GLU C O 1
ATOM 5637 N N . TYR C 1 211 ? -91.519 26.941 36.590 1.00 66.40 211 TYR C N 1
ATOM 5638 C CA . TYR C 1 211 ? -91.213 25.654 35.959 1.00 62.95 211 TYR C CA 1
ATOM 5639 C C . TYR C 1 211 ? -90.296 24.852 36.891 1.00 59.83 211 TYR C C 1
ATOM 5640 O O . TYR C 1 211 ? -90.573 23.701 37.234 1.00 58.71 211 TYR C O 1
ATOM 5649 N N . ILE C 1 212 ? -89.209 25.490 37.306 1.00 56.82 212 ILE C N 1
ATOM 5650 C CA . ILE C 1 212 ? -88.253 24.887 38.211 1.00 59.41 212 ILE C CA 1
ATOM 5651 C C . ILE C 1 212 ? -88.927 24.409 39.499 1.00 62.89 212 ILE C C 1
ATOM 5652 O O . ILE C 1 212 ? -88.579 23.352 40.038 1.00 62.28 212 ILE C O 1
ATOM 5657 N N . ASP C 1 213 ? -89.891 25.177 39.998 1.00 63.23 213 ASP C N 1
ATOM 5658 C CA . ASP C 1 213 ? -90.619 24.746 41.188 1.00 63.08 213 ASP C CA 1
ATOM 5659 C C . ASP C 1 213 ? -91.367 23.444 40.916 1.00 63.93 213 ASP C C 1
ATOM 5660 O O . ASP C 1 213 ? -91.321 22.512 41.721 1.00 66.65 213 ASP C O 1
ATOM 5665 N N . ASN C 1 214 ? -92.053 23.387 39.780 1.00 61.91 214 ASN C N 1
ATOM 5666 C CA . ASN C 1 214 ? -92.795 22.195 39.401 1.00 60.84 214 ASN C CA 1
ATOM 5667 C C . ASN C 1 214 ? -91.888 20.985 39.226 1.00 63.54 214 ASN C C 1
ATOM 5668 O O . ASN C 1 214 ? -92.217 19.878 39.668 1.00 64.45 214 ASN C O 1
ATOM 5673 N N . MET C 1 215 ? -90.748 21.190 38.574 1.00 58.98 215 MET C N 1
ATOM 5674 C CA . MET C 1 215 ? -89.823 20.090 38.351 1.00 61.24 215 MET C CA 1
ATOM 5675 C C . MET C 1 215 ? -89.378 19.527 39.698 1.00 61.17 215 MET C C 1
ATOM 5676 O O . MET C 1 215 ? -89.297 18.307 39.876 1.00 58.10 215 MET C O 1
ATOM 5681 N N . LEU C 1 216 ? -89.117 20.427 40.645 1.00 62.27 216 LEU C N 1
ATOM 5682 C CA . LEU C 1 216 ? -88.719 20.059 42.002 1.00 59.95 216 LEU C CA 1
ATOM 5683 C C . LEU C 1 216 ? -89.669 19.046 42.628 1.00 60.04 216 LEU C C 1
ATOM 5684 O O . LEU C 1 216 ? -89.261 18.241 43.472 1.00 62.97 216 LEU C O 1
ATOM 5689 N N . LYS C 1 217 ? -90.931 19.080 42.210 1.00 56.36 217 LYS C N 1
ATOM 5690 C CA . LYS C 1 217 ? -91.957 18.223 42.803 1.00 62.47 217 LYS C CA 1
ATOM 5691 C C . LYS C 1 217 ? -92.178 16.887 42.084 1.00 60.13 217 LYS C C 1
ATOM 5692 O O . LYS C 1 217 ? -92.749 15.958 42.669 1.00 61.62 217 LYS C O 1
ATOM 5698 N N . ASP C 1 218 ? -91.725 16.786 40.830 1.00 59.13 218 ASP C N 1
ATOM 5699 C CA . ASP C 1 218 ? -91.778 15.515 40.088 1.00 55.96 218 ASP C CA 1
ATOM 5700 C C . ASP C 1 218 ? -91.040 14.384 40.829 1.00 52.87 218 ASP C C 1
ATOM 5701 O O . ASP C 1 218 ? -89.935 14.583 41.352 1.00 50.36 218 ASP C O 1
ATOM 5706 N N . SER C 1 219 ? -91.654 13.204 40.874 1.00 51.03 219 SER C N 1
ATOM 5707 C CA . SER C 1 219 ? -91.116 12.099 41.662 1.00 51.58 219 SER C CA 1
ATOM 5708 C C . SER C 1 219 ? -89.664 11.789 41.303 1.00 52.60 219 SER C C 1
ATOM 5709 O O . SER C 1 219 ? -88.813 11.635 42.185 1.00 50.38 219 SER C O 1
ATOM 5712 N N . ALA C 1 220 ? -89.390 11.707 40.002 1.00 54.46 220 ALA C N 1
ATOM 5713 C CA . ALA C 1 220 ? -88.056 11.354 39.504 1.00 53.25 220 ALA C CA 1
ATOM 5714 C C . ALA C 1 220 ? -86.986 12.332 39.984 1.00 51.46 220 ALA C C 1
ATOM 5715 O O . ALA C 1 220 ? -85.920 11.910 40.463 1.00 51.28 220 ALA C O 1
ATOM 5717 N N . VAL C 1 221 ? -87.273 13.629 39.853 1.00 47.80 221 VAL C N 1
ATOM 5718 C CA . VAL C 1 221 ? -86.390 14.673 40.371 1.00 50.69 221 VAL C CA 1
ATOM 5719 C C . VAL C 1 221 ? -86.241 14.589 41.894 1.00 54.53 221 VAL C C 1
ATOM 5720 O O . VAL C 1 221 ? -85.119 14.567 42.418 1.00 52.98 221 VAL C O 1
ATOM 5724 N N . SER C 1 222 ? -87.376 14.535 42.593 1.00 55.57 222 SER C N 1
ATOM 5725 C CA . SER C 1 222 ? -87.384 14.538 44.058 1.00 55.69 222 SER C CA 1
ATOM 5726 C C . SER C 1 222 ? -86.606 13.359 44.668 1.00 55.16 222 SER C C 1
ATOM 5727 O O . SER C 1 222 ? -85.843 13.553 45.618 1.00 54.57 222 SER C O 1
ATOM 5730 N N . GLN C 1 223 ? -86.786 12.154 44.116 1.00 56.03 223 GLN C N 1
ATOM 5731 C CA . GLN C 1 223 ? -86.035 10.966 44.554 1.00 55.89 223 GLN C CA 1
ATOM 5732 C C . GLN C 1 223 ? -84.554 11.273 44.767 1.00 55.70 223 GLN C C 1
ATOM 5733 O O . GLN C 1 223 ? -83.941 10.807 45.725 1.00 56.11 223 GLN C O 1
ATOM 5739 N N . TYR C 1 224 ? -83.986 12.064 43.866 1.00 53.48 224 TYR C N 1
ATOM 5740 C CA . TYR C 1 224 ? -82.541 12.127 43.728 1.00 54.45 224 TYR C CA 1
ATOM 5741 C C . TYR C 1 224 ? -81.954 13.441 44.242 1.00 54.60 224 TYR C C 1
ATOM 5742 O O . TYR C 1 224 ? -80.726 13.606 44.314 1.00 52.45 224 TYR C O 1
ATOM 5751 N N . LEU C 1 225 ? -82.835 14.363 44.619 1.00 53.99 225 LEU C N 1
ATOM 5752 C CA . LEU C 1 225 ? -82.403 15.677 45.083 1.00 54.81 225 LEU C CA 1
ATOM 5753 C C . LEU C 1 225 ? -81.251 15.638 46.087 1.00 60.99 225 LEU C C 1
ATOM 5754 O O . LEU C 1 225 ? -81.273 14.868 47.056 1.00 60.83 225 LEU C O 1
ATOM 5759 N N . ILE C 1 226 ? -80.240 16.467 45.826 1.00 61.20 226 ILE C N 1
ATOM 5760 C CA . ILE C 1 226 ? -79.216 16.786 46.811 1.00 62.56 226 ILE C CA 1
ATOM 5761 C C . ILE C 1 226 ? -79.668 18.055 47.528 1.00 70.84 226 ILE C C 1
ATOM 5762 O O . ILE C 1 226 ? -79.994 19.056 46.877 1.00 70.36 226 ILE C O 1
ATOM 5767 N N . PRO C 1 227 ? -79.714 18.017 48.872 1.00 72.13 227 PRO C N 1
ATOM 5768 C CA . PRO C 1 227 ? -80.027 19.221 49.651 1.00 71.58 227 PRO C CA 1
ATOM 5769 C C . PRO C 1 227 ? -79.038 20.328 49.313 1.00 71.33 227 PRO C C 1
ATOM 5770 O O . PRO C 1 227 ? -77.845 20.054 49.181 1.00 72.67 227 PRO C O 1
ATOM 5774 N N . LEU C 1 228 ? -79.534 21.553 49.174 1.00 71.47 228 LEU C N 1
ATOM 5775 C CA . LEU C 1 228 ? -78.733 22.669 48.672 1.00 74.88 228 LEU C CA 1
ATOM 5776 C C . LEU C 1 228 ? -77.384 22.863 49.364 1.00 76.85 228 LEU C C 1
ATOM 5777 O O . LEU C 1 228 ? -76.361 23.025 48.701 1.00 78.54 228 LEU C O 1
ATOM 5782 N N . GLU C 1 229 ? -77.381 22.861 50.694 1.00 78.89 229 GLU C N 1
ATOM 5783 C CA . GLU C 1 229 ? -76.164 23.158 51.447 1.00 80.89 229 GLU C CA 1
ATOM 5784 C C . GLU C 1 229 ? -75.181 21.988 51.432 1.00 80.88 229 GLU C C 1
ATOM 5785 O O . GLU C 1 229 ? -74.021 22.136 51.834 1.00 80.02 229 GLU C O 1
ATOM 5791 N N . ILE C 1 230 ? -75.657 20.824 50.991 1.00 78.02 230 ILE C N 1
ATOM 5792 C CA . ILE C 1 230 ? -74.773 19.713 50.653 1.00 78.28 230 ILE C CA 1
ATOM 5793 C C . ILE C 1 230 ? -74.125 20.041 49.306 1.00 79.74 230 ILE C C 1
ATOM 5794 O O . ILE C 1 230 ? -72.893 20.095 49.181 1.00 76.98 230 ILE C O 1
ATOM 5799 N N . LEU C 1 231 ? -74.979 20.259 48.306 1.00 77.11 231 LEU C N 1
ATOM 5800 C CA . LEU C 1 231 ? -74.562 20.734 46.996 1.00 74.63 231 LEU C CA 1
ATOM 5801 C C . LEU C 1 231 ? -73.550 21.867 47.169 1.00 77.80 231 LEU C C 1
ATOM 5802 O O . LEU C 1 231 ? -72.458 21.824 46.608 1.00 77.97 231 LEU C O 1
ATOM 5807 N N . ALA C 1 232 ? -73.920 22.865 47.968 1.00 79.88 232 ALA C N 1
ATOM 5808 C CA . ALA C 1 232 ? -73.045 23.992 48.278 1.00 79.69 232 ALA C CA 1
ATOM 5809 C C . ALA C 1 232 ? -71.710 23.539 48.874 1.00 82.27 232 ALA C C 1
ATOM 5810 O O . ALA C 1 232 ? -70.644 23.889 48.360 1.00 84.93 232 ALA C O 1
ATOM 5812 N N . LYS C 1 233 ? -71.775 22.772 49.962 1.00 79.22 233 LYS C N 1
ATOM 5813 C CA . LYS C 1 233 ? -70.579 22.261 50.637 1.00 80.56 233 LYS C CA 1
ATOM 5814 C C . LYS C 1 233 ? -69.655 21.494 49.674 1.00 81.49 233 LYS C C 1
ATOM 5815 O O . LYS C 1 233 ? -68.428 21.601 49.766 1.00 81.40 233 LYS C O 1
ATOM 5821 N N . PHE C 1 234 ? -70.251 20.726 48.758 1.00 79.85 234 PHE C N 1
ATOM 5822 C CA . PHE C 1 234 ? -69.503 20.012 47.712 1.00 80.76 234 PHE C CA 1
ATOM 5823 C C . PHE C 1 234 ? -68.897 20.991 46.713 1.00 80.24 234 PHE C C 1
ATOM 5824 O O . PHE C 1 234 ? -67.674 21.116 46.616 1.00 81.08 234 PHE C O 1
ATOM 5832 N N . HIS C 1 235 ? -69.757 21.667 45.957 1.00 82.79 235 HIS C N 1
ATOM 5833 C CA . HIS C 1 235 ? -69.318 22.763 45.098 1.00 85.21 235 HIS C CA 1
ATOM 5834 C C . HIS C 1 235 ? -68.674 23.838 45.972 1.00 85.70 235 HIS C C 1
ATOM 5835 O O . HIS C 1 235 ? -69.230 24.923 46.155 1.00 88.08 235 HIS C O 1
ATOM 5842 N N . GLU C 1 236 ? -67.510 23.526 46.524 1.00 81.73 236 GLU C N 1
ATOM 5843 C CA . GLU C 1 236 ? -66.792 24.457 47.376 1.00 86.31 236 GLU C CA 1
ATOM 5844 C C . GLU C 1 236 ? -65.344 24.032 47.371 1.00 89.31 236 GLU C C 1
ATOM 5845 O O . GLU C 1 236 ? -64.441 24.858 47.235 1.00 90.73 236 GLU C O 1
ATOM 5851 N N . ALA C 1 237 ? -65.133 22.728 47.518 1.00 86.91 237 ALA C N 1
ATOM 5852 C CA . ALA C 1 237 ? -63.794 22.172 47.483 1.00 84.83 237 ALA C CA 1
ATOM 5853 C C . ALA C 1 237 ? -63.034 22.759 46.292 1.00 84.70 237 ALA C C 1
ATOM 5854 O O . ALA C 1 237 ? -61.832 23.030 46.379 1.00 82.58 237 ALA C O 1
ATOM 5856 N N . TYR C 1 238 ? -63.756 22.978 45.195 1.00 85.36 238 TYR C N 1
ATOM 5857 C CA . TYR C 1 238 ? -63.172 23.444 43.936 1.00 87.37 238 TYR C CA 1
ATOM 5858 C C . TYR C 1 238 ? -62.723 24.891 43.999 1.00 88.38 238 TYR C C 1
ATOM 5859 O O . TYR C 1 238 ? -61.746 25.293 43.356 1.00 87.71 238 TYR C O 1
ATOM 5868 N N . THR C 1 239 ? -63.471 25.673 44.766 1.00 89.47 239 THR C N 1
ATOM 5869 C CA . THR C 1 239 ? -63.246 27.102 44.890 1.00 88.41 239 THR C CA 1
ATOM 5870 C C . THR C 1 239 ? -62.644 27.335 46.273 1.00 90.40 239 THR C C 1
ATOM 5871 O O . THR C 1 239 ? -63.325 27.788 47.193 1.00 92.53 239 THR C O 1
ATOM 5875 N N . LYS C 1 240 ? -61.349 27.043 46.388 1.00 91.60 240 LYS C N 1
ATOM 5876 C CA . LYS C 1 240 ? -60.683 26.759 47.659 1.00 90.81 240 LYS C CA 1
ATOM 5877 C C . LYS C 1 240 ? -59.542 25.876 47.200 1.00 88.36 240 LYS C C 1
ATOM 5878 O O . LYS C 1 240 ? -58.490 25.749 47.845 1.00 86.32 240 LYS C O 1
ATOM 5884 N N . LYS C 1 241 ? -59.805 25.264 46.048 1.00 88.13 241 LYS C N 1
ATOM 5885 C CA . LYS C 1 241 ? -58.900 24.347 45.371 1.00 86.66 241 LYS C CA 1
ATOM 5886 C C . LYS C 1 241 ? -58.402 23.248 46.305 1.00 83.56 241 LYS C C 1
ATOM 5887 O O . LYS C 1 241 ? -57.221 22.896 46.301 1.00 78.60 241 LYS C O 1
ATOM 5893 N N . GLU C 1 242 ? -59.320 22.714 47.107 1.00 82.38 242 GLU C N 1
ATOM 5894 C CA . GLU C 1 242 ? -59.049 21.539 47.925 1.00 80.16 242 GLU C CA 1
ATOM 5895 C C . GLU C 1 242 ? -59.762 20.327 47.326 1.00 76.29 242 GLU C C 1
ATOM 5896 O O . GLU C 1 242 ? -60.882 20.434 46.833 1.00 78.10 242 GLU C O 1
ATOM 5902 N N . ARG C 1 243 ? -59.103 19.176 47.368 1.00 74.14 243 ARG C N 1
ATOM 5903 C CA . ARG C 1 243 ? -59.643 17.951 46.779 1.00 70.61 243 ARG C CA 1
ATOM 5904 C C . ARG C 1 243 ? -61.074 17.648 47.251 1.00 72.21 243 ARG C C 1
ATOM 5905 O O . ARG C 1 243 ? -61.327 17.541 48.450 1.00 70.78 243 ARG C O 1
ATOM 5913 N N . PRO C 1 244 ? -62.011 17.502 46.295 1.00 72.85 244 PRO C N 1
ATOM 5914 C CA . PRO C 1 244 ? -63.447 17.308 46.564 1.00 70.83 244 PRO C CA 1
ATOM 5915 C C . PRO C 1 244 ? -63.737 16.076 47.410 1.00 67.94 244 PRO C C 1
ATOM 5916 O O . PRO C 1 244 ? -62.976 15.106 47.368 1.00 66.31 244 PRO C O 1
ATOM 5920 N N . ASN C 1 245 ? -64.840 16.112 48.156 1.00 68.57 245 ASN C N 1
ATOM 5921 C CA . ASN C 1 245 ? -65.251 14.977 48.980 1.00 67.52 245 ASN C CA 1
ATOM 5922 C C . ASN C 1 245 ? -66.549 14.356 48.466 1.00 67.51 245 ASN C C 1
ATOM 5923 O O . ASN C 1 245 ? -67.592 15.019 48.432 1.00 67.14 245 ASN C O 1
ATOM 5928 N N . TYR C 1 246 ? -66.481 13.082 48.083 1.00 65.42 246 TYR C N 1
ATOM 5929 C CA . TYR C 1 246 ? -67.610 12.405 47.444 1.00 65.15 246 TYR C CA 1
ATOM 5930 C C . TYR C 1 246 ? -68.584 11.783 48.430 1.00 65.39 246 TYR C C 1
ATOM 5931 O O . TYR C 1 246 ? -69.619 11.247 48.025 1.00 66.10 246 TYR C O 1
ATOM 5940 N N . GLU C 1 247 ? -68.266 11.840 49.717 1.00 65.49 247 GLU C N 1
ATOM 5941 C CA . GLU C 1 247 ? -69.107 11.159 50.696 1.00 67.81 247 GLU C CA 1
ATOM 5942 C C . GLU C 1 247 ? -69.871 12.078 51.648 1.00 68.17 247 GLU C C 1
ATOM 5943 O O . GLU C 1 247 ? -70.353 11.628 52.685 1.00 69.10 247 GLU C O 1
ATOM 5949 N N . LEU C 1 248 ? -70.004 13.349 51.277 1.00 69.65 248 LEU C N 1
ATOM 5950 C CA . LEU C 1 248 ? -70.708 14.325 52.104 1.00 66.70 248 LEU C CA 1
ATOM 5951 C C . LEU C 1 248 ? -72.141 13.898 52.416 1.00 69.42 248 LEU C C 1
ATOM 5952 O O . LEU C 1 248 ? -72.820 14.531 53.225 1.00 69.75 248 LEU C O 1
ATOM 5957 N N . LEU C 1 249 ? -72.599 12.828 51.770 1.00 68.46 249 LEU C N 1
ATOM 5958 C CA . LEU C 1 249 ? -73.917 12.272 52.062 1.00 68.50 249 LEU C CA 1
ATOM 5959 C C . LEU C 1 249 ? -73.784 11.031 52.944 1.00 70.72 249 LEU C C 1
ATOM 5960 O O . LEU C 1 249 ? -74.724 10.243 53.078 1.00 72.16 249 LEU C O 1
ATOM 5965 N N . ASN C 1 250 ? -72.603 10.878 53.544 1.00 72.73 250 ASN C N 1
ATOM 5966 C CA . ASN C 1 250 ? -72.317 9.805 54.499 1.00 76.34 250 ASN C CA 1
ATOM 5967 C C . ASN C 1 250 ? -71.275 10.244 55.539 1.00 78.08 250 ASN C C 1
ATOM 5968 O O . ASN C 1 250 ? -71.552 10.305 56.740 1.00 75.95 250 ASN C O 1
ATOM 5973 N N . ASN D 1 9 ? -48.597 42.538 45.148 1.00 75.08 9 ASN D N 1
ATOM 5974 C CA . ASN D 1 9 ? -48.136 41.531 46.102 1.00 73.79 9 ASN D CA 1
ATOM 5975 C C . ASN D 1 9 ? -46.648 41.218 45.926 1.00 72.57 9 ASN D C 1
ATOM 5976 O O . ASN D 1 9 ? -46.217 40.068 46.076 1.00 74.53 9 ASN D O 1
ATOM 5981 N N . ILE D 1 10 ? -45.863 42.252 45.627 1.00 70.08 10 ILE D N 1
ATOM 5982 C CA . ILE D 1 10 ? -44.468 42.067 45.227 1.00 63.94 10 ILE D CA 1
ATOM 5983 C C . ILE D 1 10 ? -43.475 42.812 46.110 1.00 59.44 10 ILE D C 1
ATOM 5984 O O . ILE D 1 10 ? -43.689 43.980 46.459 1.00 61.24 10 ILE D O 1
ATOM 5989 N N . ASN D 1 11 ? -42.387 42.132 46.464 1.00 55.13 11 ASN D N 1
ATOM 5990 C CA . ASN D 1 11 ? -41.314 42.769 47.215 1.00 57.52 11 ASN D CA 1
ATOM 5991 C C . ASN D 1 11 ? -40.463 43.664 46.306 1.00 56.03 11 ASN D C 1
ATOM 5992 O O . ASN D 1 11 ? -39.662 43.184 45.500 1.00 55.05 11 ASN D O 1
ATOM 5997 N N . PHE D 1 12 ? -40.658 44.970 46.440 1.00 55.09 12 PHE D N 1
ATOM 5998 C CA . PHE D 1 12 ? -39.937 45.953 45.647 1.00 52.05 12 PHE D CA 1
ATOM 5999 C C . PHE D 1 12 ? -38.577 46.261 46.253 1.00 56.11 12 PHE D C 1
ATOM 6000 O O . PHE D 1 12 ? -37.774 46.994 45.663 1.00 54.45 12 PHE D O 1
ATOM 6008 N N . ASN D 1 13 ? -38.317 45.720 47.439 1.00 58.69 13 ASN D N 1
ATOM 6009 C CA . ASN D 1 13 ? -37.181 46.194 48.215 1.00 54.04 13 ASN D CA 1
ATOM 6010 C C . ASN D 1 13 ? -36.174 45.112 48.559 1.00 52.51 13 ASN D C 1
ATOM 6011 O O . ASN D 1 13 ? -35.479 45.192 49.578 1.00 48.55 13 ASN D O 1
ATOM 6016 N N . THR D 1 14 ? -36.089 44.110 47.690 1.00 49.98 14 THR D N 1
ATOM 6017 C CA . THR D 1 14 ? -35.047 43.106 47.813 1.00 49.83 14 THR D CA 1
ATOM 6018 C C . THR D 1 14 ? -33.663 43.731 47.662 1.00 48.50 14 THR D C 1
ATOM 6019 O O . THR D 1 14 ? -33.520 44.859 47.179 1.00 47.84 14 THR D O 1
ATOM 6023 N N . LYS D 1 15 ? -32.644 42.991 48.084 1.00 50.30 15 LYS D N 1
ATOM 6024 C CA . LYS D 1 15 ? -31.276 43.499 48.099 1.00 48.59 15 LYS D CA 1
ATOM 6025 C C . LYS D 1 15 ? -30.835 43.929 46.695 1.00 48.69 15 LYS D C 1
ATOM 6026 O O . LYS D 1 15 ? -31.012 43.179 45.731 1.00 48.80 15 LYS D O 1
ATOM 6032 N N . HIS D 1 16 ? -30.282 45.135 46.568 1.00 46.21 16 HIS D N 1
ATOM 6033 C CA . HIS D 1 16 ? -29.677 45.549 45.302 1.00 42.12 16 HIS D CA 1
ATOM 6034 C C . HIS D 1 16 ? -28.392 44.759 45.104 1.00 44.62 16 HIS D C 1
ATOM 6035 O O . HIS D 1 16 ? -27.421 44.961 45.832 1.00 47.00 16 HIS D O 1
ATOM 6042 N N . LEU D 1 17 ? -28.374 43.853 44.132 1.00 42.75 17 LEU D N 1
ATOM 6043 C CA . LEU D 1 17 ? -27.189 43.028 43.949 1.00 40.01 17 LEU D CA 1
ATOM 6044 C C . LEU D 1 17 ? -26.022 43.870 43.444 1.00 40.29 17 LEU D C 1
ATOM 6045 O O . LEU D 1 17 ? -26.215 44.933 42.835 1.00 38.72 17 LEU D O 1
ATOM 6050 N N . ARG D 1 18 ? -24.809 43.401 43.719 1.00 39.39 18 ARG D N 1
ATOM 6051 C CA . ARG D 1 18 ? -23.614 44.153 43.375 1.00 38.79 18 ARG D CA 1
ATOM 6052 C C . ARG D 1 18 ? -22.493 43.213 42.977 1.00 42.37 18 ARG D C 1
ATOM 6053 O O . ARG D 1 18 ? -22.645 41.982 43.029 1.00 42.43 18 ARG D O 1
ATOM 6061 N N . LYS D 1 19 ? -21.367 43.802 42.581 1.00 39.85 19 LYS D N 1
ATOM 6062 C CA . LYS D 1 19 ? -20.193 43.029 42.202 1.00 41.71 19 LYS D CA 1
ATOM 6063 C C . LYS D 1 19 ? -19.942 41.953 43.266 1.00 43.97 19 LYS D C 1
ATOM 6064 O O . LYS D 1 19 ? -19.868 42.249 44.463 1.00 44.91 19 LYS D O 1
ATOM 6070 N N . GLY D 1 20 ? -19.846 40.705 42.821 1.00 44.32 20 GLY D N 1
ATOM 6071 C CA . GLY D 1 20 ? -19.673 39.586 43.721 1.00 40.31 20 GLY D CA 1
ATOM 6072 C C . GLY D 1 20 ? -20.949 38.782 43.879 1.00 38.36 20 GLY D C 1
ATOM 6073 O O . GLY D 1 20 ? -20.901 37.569 44.095 1.00 45.01 20 GLY D O 1
ATOM 6074 N N . ASP D 1 21 ? -22.096 39.444 43.780 1.00 39.75 21 ASP D N 1
ATOM 6075 C CA . ASP D 1 21 ? -23.375 38.750 43.958 1.00 43.02 21 ASP D CA 1
ATOM 6076 C C . ASP D 1 21 ? -23.748 37.889 42.745 1.00 43.19 21 ASP D C 1
ATOM 6077 O O . ASP D 1 21 ? -23.727 38.360 41.607 1.00 42.59 21 ASP D O 1
ATOM 6082 N N . PRO D 1 22 ? -24.059 36.606 42.980 1.00 42.43 22 PRO D N 1
ATOM 6083 C CA . PRO D 1 22 ? -24.414 35.737 41.855 1.00 42.02 22 PRO D CA 1
ATOM 6084 C C . PRO D 1 22 ? -25.780 36.091 41.302 1.00 42.13 22 PRO D C 1
ATOM 6085 O O . PRO D 1 22 ? -26.618 36.692 41.998 1.00 43.38 22 PRO D O 1
ATOM 6089 N N . LEU D 1 23 ? -25.988 35.703 40.050 1.00 41.33 23 LEU D N 1
ATOM 6090 C CA . LEU D 1 23 ? -27.196 36.010 39.311 1.00 40.58 23 LEU D CA 1
ATOM 6091 C C . LEU D 1 23 ? -28.271 34.966 39.595 1.00 41.20 23 LEU D C 1
ATOM 6092 O O . LEU D 1 23 ? -28.105 33.788 39.257 1.00 42.18 23 LEU D O 1
ATOM 6097 N N . PRO D 1 24 ? -29.384 35.404 40.207 1.00 39.69 24 PRO D N 1
ATOM 6098 C CA . PRO D 1 24 ? -30.548 34.571 40.522 1.00 41.49 24 PRO D CA 1
ATOM 6099 C C . PRO D 1 24 ? -31.098 33.973 39.245 1.00 45.58 24 PRO D C 1
ATOM 6100 O O . PRO D 1 24 ? -31.608 34.724 38.410 1.00 46.58 24 PRO D O 1
ATOM 6104 N N . PRO D 1 25 ? -30.999 32.645 39.091 1.00 46.83 25 PRO D N 1
ATOM 6105 C CA . PRO D 1 25 ? -31.509 31.950 37.902 1.00 47.03 25 PRO D CA 1
ATOM 6106 C C . PRO D 1 25 ? -32.946 32.337 37.569 1.00 45.14 25 PRO D C 1
ATOM 6107 O O . PRO D 1 25 ? -33.643 32.923 38.399 1.00 44.00 25 PRO D O 1
ATOM 6111 N N . PHE D 1 26 ? -33.378 32.004 36.357 1.00 49.37 26 PHE D N 1
ATOM 6112 C CA . PHE D 1 26 ? -34.717 32.346 35.897 1.00 49.98 26 PHE D CA 1
ATOM 6113 C C . PHE D 1 26 ? -35.714 31.342 36.472 1.00 53.47 26 PHE D C 1
ATOM 6114 O O . PHE D 1 26 ? -35.348 30.200 36.788 1.00 56.53 26 PHE D O 1
ATOM 6122 N N . ASN D 1 27 ? -36.967 31.763 36.619 1.00 51.64 27 ASN D N 1
ATOM 6123 C CA . ASN D 1 27 ? -37.975 30.890 37.199 1.00 55.86 27 ASN D CA 1
ATOM 6124 C C . ASN D 1 27 ? -39.344 31.054 36.550 1.00 55.82 27 ASN D C 1
ATOM 6125 O O . ASN D 1 27 ? -40.380 30.986 37.224 1.00 57.44 27 ASN D O 1
ATOM 6130 N N . GLY D 1 28 ? -39.336 31.264 35.235 1.00 53.44 28 GLY D N 1
ATOM 6131 C CA . GLY D 1 28 ? -40.565 31.428 34.484 1.00 53.57 28 GLY D CA 1
ATOM 6132 C C . GLY D 1 28 ? -41.132 32.837 34.543 1.00 51.60 28 GLY D C 1
ATOM 6133 O O . GLY D 1 28 ? -41.635 33.352 33.541 1.00 55.14 28 GLY D O 1
ATOM 6134 N N . LYS D 1 29 ? -41.062 33.469 35.707 1.00 45.36 29 LYS D N 1
ATOM 6135 C CA . LYS D 1 29 ? -41.690 34.767 35.876 1.00 47.05 29 LYS D CA 1
ATOM 6136 C C . LYS D 1 29 ? -40.977 35.857 35.066 1.00 46.25 29 LYS D C 1
ATOM 6137 O O . LYS D 1 29 ? -39.752 35.857 34.936 1.00 43.31 29 LYS D O 1
ATOM 6143 N N . LEU D 1 30 ? -41.758 36.772 34.506 1.00 45.89 30 LEU D N 1
ATOM 6144 C CA . LEU D 1 30 ? -41.221 38.001 33.937 1.00 40.87 30 LEU D CA 1
ATOM 6145 C C . LEU D 1 30 ? -40.404 38.733 34.998 1.00 42.51 30 LEU D C 1
ATOM 6146 O O . LEU D 1 30 ? -40.837 38.845 36.158 1.00 39.63 30 LEU D O 1
ATOM 6151 N N . ARG D 1 31 ? -39.240 39.245 34.596 1.00 38.88 31 ARG D N 1
ATOM 6152 C CA . ARG D 1 31 ? -38.296 39.844 35.538 1.00 37.29 31 ARG D CA 1
ATOM 6153 C C . ARG D 1 31 ? -37.855 41.250 35.130 1.00 37.33 31 ARG D C 1
ATOM 6154 O O . ARG D 1 31 ? -37.430 41.476 33.990 1.00 35.28 31 ARG D O 1
ATOM 6162 N N . VAL D 1 32 ? -37.973 42.191 36.065 1.00 37.03 32 VAL D N 1
ATOM 6163 C CA . VAL D 1 32 ? -37.430 43.534 35.900 1.00 34.43 32 VAL D CA 1
ATOM 6164 C C . VAL D 1 32 ? -36.089 43.670 36.610 1.00 34.98 32 VAL D C 1
ATOM 6165 O O . VAL D 1 32 ? -36.000 43.453 37.826 1.00 38.95 32 VAL D O 1
ATOM 6169 N N . TYR D 1 33 ? -35.052 44.045 35.873 1.00 31.84 33 TYR D N 1
ATOM 6170 C CA . TYR D 1 33 ? -33.833 44.507 36.518 1.00 30.74 33 TYR D CA 1
ATOM 6171 C C . TYR D 1 33 ? -33.983 45.982 36.901 1.00 34.21 33 TYR D C 1
ATOM 6172 O O . TYR D 1 33 ? -34.280 46.862 36.063 1.00 30.87 33 TYR D O 1
ATOM 6181 N N . ASN D 1 34 ? -33.807 46.246 38.190 1.00 36.49 34 ASN D N 1
ATOM 6182 C CA . ASN D 1 34 ? -34.303 47.488 38.748 1.00 34.16 34 ASN D CA 1
ATOM 6183 C C . ASN D 1 34 ? -33.316 48.155 39.666 1.00 33.95 34 ASN D C 1
ATOM 6184 O O . ASN D 1 34 ? -32.283 47.587 40.015 1.00 34.56 34 ASN D O 1
ATOM 6189 N N . MET D 1 35 ? -33.635 49.381 40.044 1.00 37.33 35 MET D N 1
ATOM 6190 C CA . MET D 1 35 ? -33.007 49.978 41.209 1.00 40.61 35 MET D CA 1
ATOM 6191 C C . MET D 1 35 ? -34.004 50.969 41.797 1.00 40.39 35 MET D C 1
ATOM 6192 O O . MET D 1 35 ? -34.518 51.852 41.092 1.00 36.63 35 MET D O 1
ATOM 6197 N N . ARG D 1 36 ? -34.297 50.765 43.084 1.00 44.52 36 ARG D N 1
ATOM 6198 C CA . ARG D 1 36 ? -35.477 51.324 43.752 1.00 45.37 36 ARG D CA 1
ATOM 6199 C C . ARG D 1 36 ? -35.697 52.802 43.456 1.00 39.93 36 ARG D C 1
ATOM 6200 O O . ARG D 1 36 ? -36.843 53.253 43.298 1.00 39.49 36 ARG D O 1
ATOM 6208 N N . TYR D 1 37 ? -34.597 53.542 43.365 1.00 40.90 37 TYR D N 1
ATOM 6209 C CA . TYR D 1 37 ? -34.672 54.994 43.218 1.00 47.78 37 TYR D CA 1
ATOM 6210 C C . TYR D 1 37 ? -34.459 55.515 41.785 1.00 45.86 37 TYR D C 1
ATOM 6211 O O . TYR D 1 37 ? -34.441 56.739 41.567 1.00 44.28 37 TYR D O 1
ATOM 6220 N N . CYS D 1 38 ? -34.326 54.603 40.812 1.00 42.58 38 CYS D N 1
ATOM 6221 C CA . CYS D 1 38 ? -34.218 55.015 39.401 1.00 40.65 38 CYS D CA 1
ATOM 6222 C C . CYS D 1 38 ? -35.575 55.367 38.763 1.00 36.38 38 CYS D C 1
ATOM 6223 O O . CYS D 1 38 ? -36.436 54.501 38.577 1.00 37.12 38 CYS D O 1
ATOM 6226 N N . PRO D 1 39 ? -35.757 56.645 38.401 1.00 36.07 39 PRO D N 1
ATOM 6227 C CA . PRO D 1 39 ? -37.030 57.054 37.794 1.00 34.96 39 PRO D CA 1
ATOM 6228 C C . PRO D 1 39 ? -37.253 56.391 36.423 1.00 37.18 39 PRO D C 1
ATOM 6229 O O . PRO D 1 39 ? -38.408 56.199 36.012 1.00 33.68 39 PRO D O 1
ATOM 6233 N N . TYR D 1 40 ? -36.172 56.036 35.728 1.00 35.99 40 TYR D N 1
ATOM 6234 C CA . TYR D 1 40 ? -36.318 55.361 34.436 1.00 34.44 40 TYR D CA 1
ATOM 6235 C C . TYR D 1 40 ? -36.888 53.973 34.612 1.00 33.39 40 TYR D C 1
ATOM 6236 O O . TYR D 1 40 ? -37.798 53.579 33.881 1.00 33.12 40 TYR D O 1
ATOM 6245 N N . ALA D 1 41 ? -36.363 53.233 35.584 1.00 33.19 41 ALA D N 1
ATOM 6246 C CA . ALA D 1 41 ? -36.866 51.886 35.843 1.00 32.17 41 ALA D CA 1
ATOM 6247 C C . ALA D 1 41 ? -38.291 51.932 36.410 1.00 33.85 41 ALA D C 1
ATOM 6248 O O . ALA D 1 41 ? -39.084 51.013 36.179 1.00 29.47 41 ALA D O 1
ATOM 6250 N N . GLN D 1 42 ? -38.617 53.009 37.134 1.00 35.45 42 GLN D N 1
ATOM 6251 C CA . GLN D 1 42 ? -39.968 53.198 37.685 1.00 35.39 42 GLN D CA 1
ATOM 6252 C C . GLN D 1 42 ? -41.028 53.230 36.567 1.00 35.94 42 GLN D C 1
ATOM 6253 O O . GLN D 1 42 ? -42.160 52.723 36.735 1.00 34.49 42 GLN D O 1
ATOM 6259 N N . ARG D 1 43 ? -40.664 53.819 35.426 1.00 35.04 43 ARG D N 1
ATOM 6260 C CA . ARG D 1 43 ? -41.506 53.745 34.225 1.00 33.06 43 ARG D CA 1
ATOM 6261 C C . ARG D 1 43 ? -41.981 52.311 33.993 1.00 29.75 43 ARG D C 1
ATOM 6262 O O . ARG D 1 43 ? -43.176 52.046 33.842 1.00 27.56 43 ARG D O 1
ATOM 6270 N N . THR D 1 44 ? -41.027 51.386 33.963 1.00 28.99 44 THR D N 1
ATOM 6271 C CA . THR D 1 44 ? -41.332 49.977 33.744 1.00 31.03 44 THR D CA 1
ATOM 6272 C C . THR D 1 44 ? -42.207 49.410 34.868 1.00 34.37 44 THR D C 1
ATOM 6273 O O . THR D 1 44 ? -43.229 48.769 34.604 1.00 35.40 44 THR D O 1
ATOM 6277 N N . ILE D 1 45 ? -41.802 49.649 36.117 1.00 34.14 45 ILE D N 1
ATOM 6278 C CA . ILE D 1 45 ? -42.587 49.235 37.278 1.00 36.12 45 ILE D CA 1
ATOM 6279 C C . ILE D 1 45 ? -44.017 49.780 37.192 1.00 37.62 45 ILE D C 1
ATOM 6280 O O . ILE D 1 45 ? -44.993 49.042 37.387 1.00 35.91 45 ILE D O 1
ATOM 6285 N N . LEU D 1 46 ? -44.133 51.077 36.917 1.00 33.15 46 LEU D N 1
ATOM 6286 C CA . LEU D 1 46 ? -45.436 51.719 36.862 1.00 36.66 46 LEU D CA 1
ATOM 6287 C C . LEU D 1 46 ? -46.347 51.013 35.870 1.00 39.75 46 LEU D C 1
ATOM 6288 O O . LEU D 1 46 ? -47.500 50.699 36.184 1.00 43.75 46 LEU D O 1
ATOM 6293 N N . ALA D 1 47 ? -45.826 50.761 34.674 1.00 36.91 47 ALA D N 1
ATOM 6294 C CA . ALA D 1 47 ? -46.623 50.152 33.624 1.00 36.28 47 ALA D CA 1
ATOM 6295 C C . ALA D 1 47 ? -47.050 48.770 34.071 1.00 37.65 47 ALA D C 1
ATOM 6296 O O . ALA D 1 47 ? -48.196 48.389 33.881 1.00 42.18 47 ALA D O 1
ATOM 6298 N N . LEU D 1 48 ? -46.131 48.022 34.673 1.00 35.22 48 LEU D N 1
ATOM 6299 C CA . LEU D 1 48 ? -46.451 46.684 35.170 1.00 39.60 48 LEU D CA 1
ATOM 6300 C C . LEU D 1 48 ? -47.584 46.715 36.199 1.00 43.00 48 LEU D C 1
ATOM 6301 O O . LEU D 1 48 ? -48.531 45.918 36.124 1.00 45.19 48 LEU D O 1
ATOM 6306 N N . ASN D 1 49 ? -47.496 47.647 37.145 1.00 44.42 49 ASN D N 1
ATOM 6307 C CA . ASN D 1 49 ? -48.528 47.792 38.169 1.00 42.91 49 ASN D CA 1
ATOM 6308 C C . ASN D 1 49 ? -49.912 48.046 37.576 1.00 47.00 49 ASN D C 1
ATOM 6309 O O . ASN D 1 49 ? -50.854 47.298 37.843 1.00 51.88 49 ASN D O 1
ATOM 6314 N N . ALA D 1 50 ? -50.037 49.105 36.777 1.00 44.86 50 ALA D N 1
ATOM 6315 C CA . ALA D 1 50 ? -51.340 49.508 36.259 1.00 44.29 50 ALA D CA 1
ATOM 6316 C C . ALA D 1 50 ? -51.960 48.413 35.404 1.00 45.21 50 ALA D C 1
ATOM 6317 O O . ALA D 1 50 ? -53.170 48.409 35.177 1.00 49.72 50 ALA D O 1
ATOM 6319 N N . LYS D 1 51 ? -51.125 47.479 34.952 1.00 45.09 51 LYS D N 1
ATOM 6320 C CA . LYS D 1 51 ? -51.539 46.427 34.023 1.00 47.93 51 LYS D CA 1
ATOM 6321 C C . LYS D 1 51 ? -51.930 45.156 34.762 1.00 48.87 51 LYS D C 1
ATOM 6322 O O . LYS D 1 51 ? -52.596 44.284 34.196 1.00 52.65 51 LYS D O 1
ATOM 6328 N N . GLN D 1 52 ? -51.524 45.055 36.025 1.00 51.07 52 GLN D N 1
ATOM 6329 C CA . GLN D 1 52 ? -51.655 43.812 36.791 1.00 53.16 52 GLN D CA 1
ATOM 6330 C C . GLN D 1 52 ? -50.983 42.663 36.046 1.00 52.65 52 GLN D C 1
ATOM 6331 O O . GLN D 1 52 ? -51.595 41.605 35.849 1.00 53.25 52 GLN D O 1
ATOM 6337 N N . ILE D 1 53 ? -49.742 42.870 35.612 1.00 50.34 53 ILE D N 1
ATOM 6338 C CA . ILE D 1 53 ? -48.960 41.777 35.031 1.00 54.33 53 ILE D CA 1
ATOM 6339 C C . ILE D 1 53 ? -48.202 41.069 36.162 1.00 50.88 53 ILE D C 1
ATOM 6340 O O . ILE D 1 53 ? -47.727 41.726 37.100 1.00 48.95 53 ILE D O 1
ATOM 6345 N N . ASP D 1 54 ? -48.085 39.746 36.094 1.00 45.98 54 ASP D N 1
ATOM 6346 C CA . ASP D 1 54 ? -47.280 39.051 37.090 1.00 49.58 54 ASP D CA 1
ATOM 6347 C C . ASP D 1 54 ? -45.783 39.199 36.750 1.00 53.62 54 ASP D C 1
ATOM 6348 O O . ASP D 1 54 ? -45.356 38.878 35.625 1.00 51.44 54 ASP D O 1
ATOM 6353 N N . TYR D 1 55 ? -45.003 39.703 37.714 1.00 47.61 55 TYR D N 1
ATOM 6354 C CA . TYR D 1 55 ? -43.563 39.909 37.526 1.00 43.99 55 TYR D CA 1
ATOM 6355 C C . TYR D 1 55 ? -42.757 39.889 38.827 1.00 46.19 55 TYR D C 1
ATOM 6356 O O . TYR D 1 55 ? -43.269 40.188 39.907 1.00 46.82 55 TYR D O 1
ATOM 6365 N N . GLU D 1 56 ? -41.477 39.562 38.707 1.00 44.27 56 GLU D N 1
ATOM 6366 C CA . GLU D 1 56 ? -40.571 39.640 39.845 1.00 44.68 56 GLU D CA 1
ATOM 6367 C C . GLU D 1 56 ? -39.544 40.768 39.645 1.00 46.21 56 GLU D C 1
ATOM 6368 O O . GLU D 1 56 ? -39.267 41.187 38.513 1.00 41.83 56 GLU D O 1
ATOM 6374 N N . VAL D 1 57 ? -38.995 41.265 40.750 1.00 43.54 57 VAL D N 1
ATOM 6375 C CA . VAL D 1 57 ? -38.005 42.328 40.698 1.00 39.00 57 VAL D CA 1
ATOM 6376 C C . VAL D 1 57 ? -36.630 41.811 41.138 1.00 42.44 57 VAL D C 1
ATOM 6377 O O . VAL D 1 57 ? -36.523 41.001 42.054 1.00 43.33 57 VAL D O 1
ATOM 6381 N N . VAL D 1 58 ? -35.581 42.270 40.465 1.00 42.23 58 VAL D N 1
ATOM 6382 C CA . VAL D 1 58 ? -34.222 42.062 40.937 1.00 38.45 58 VAL D CA 1
ATOM 6383 C C . VAL D 1 58 ? -33.505 43.408 40.949 1.00 39.08 58 VAL D C 1
ATOM 6384 O O . VAL D 1 58 ? -33.128 43.922 39.886 1.00 36.28 58 VAL D O 1
ATOM 6388 N N . ASN D 1 59 ? -33.330 43.988 42.140 1.00 41.36 59 ASN D N 1
ATOM 6389 C CA . ASN D 1 59 ? -32.685 45.301 42.258 1.00 39.03 59 ASN D CA 1
ATOM 6390 C C . ASN D 1 59 ? -31.170 45.262 42.069 1.00 35.74 59 ASN D C 1
ATOM 6391 O O . ASN D 1 59 ? -30.511 44.256 42.338 1.00 34.81 59 ASN D O 1
ATOM 6396 N N . ILE D 1 60 ? -30.625 46.381 41.616 1.00 37.45 60 ILE D N 1
ATOM 6397 C CA . ILE D 1 60 ? -29.244 46.423 41.166 1.00 36.69 60 ILE D CA 1
ATOM 6398 C C . ILE D 1 60 ? -28.474 47.571 41.801 1.00 37.95 60 ILE D C 1
ATOM 6399 O O . ILE D 1 60 ? -28.989 48.693 41.928 1.00 38.35 60 ILE D O 1
ATOM 6404 N N . ASP D 1 61 ? -27.233 47.283 42.186 1.00 39.70 61 ASP D N 1
ATOM 6405 C CA . ASP D 1 61 ? -26.347 48.305 42.709 1.00 40.54 61 ASP D CA 1
ATOM 6406 C C . ASP D 1 61 ? -25.570 48.927 41.557 1.00 38.84 61 ASP D C 1
ATOM 6407 O O . ASP D 1 61 ? -24.785 48.245 40.880 1.00 38.02 61 ASP D O 1
ATOM 6412 N N . LEU D 1 62 ? -25.777 50.225 41.349 1.00 39.16 62 LEU D N 1
ATOM 6413 C CA . LEU D 1 62 ? -25.231 50.906 40.178 1.00 38.85 62 LEU D CA 1
ATOM 6414 C C . LEU D 1 62 ? -23.876 51.576 40.437 1.00 40.14 62 LEU D C 1
ATOM 6415 O O . LEU D 1 62 ? -23.273 52.145 39.521 1.00 39.74 62 LEU D O 1
ATOM 6420 N N . ILE D 1 63 ? -23.391 51.505 41.677 1.00 43.17 63 ILE D N 1
ATOM 6421 C CA . ILE D 1 63 ? -22.064 52.034 41.981 1.00 41.75 63 ILE D CA 1
ATOM 6422 C C . ILE D 1 63 ? -21.015 50.937 41.807 1.00 38.91 63 ILE D C 1
ATOM 6423 O O . ILE D 1 63 ? -19.921 51.181 41.292 1.00 38.33 63 ILE D O 1
ATOM 6428 N N . ASP D 1 64 ? -21.355 49.727 42.238 1.00 38.12 64 ASP D N 1
ATOM 6429 C CA . ASP D 1 64 ? -20.487 48.572 42.031 1.00 38.13 64 ASP D CA 1
ATOM 6430 C C . ASP D 1 64 ? -21.332 47.432 41.465 1.00 40.71 64 ASP D C 1
ATOM 6431 O O . ASP D 1 64 ? -21.748 46.506 42.181 1.00 41.09 64 ASP D O 1
ATOM 6436 N N . LYS D 1 65 ? -21.596 47.521 40.165 1.00 41.81 65 LYS D N 1
ATOM 6437 C CA . LYS D 1 65 ? -22.542 46.627 39.509 1.00 42.16 65 LYS D CA 1
ATOM 6438 C C . LYS D 1 65 ? -22.042 45.188 39.472 1.00 35.71 65 LYS D C 1
ATOM 6439 O O . LYS D 1 65 ? -20.833 44.947 39.360 1.00 33.60 65 LYS D O 1
ATOM 6445 N N . PRO D 1 66 ? -22.980 44.229 39.559 1.00 34.83 66 PRO D N 1
ATOM 6446 C CA . PRO D 1 66 ? -22.669 42.814 39.310 1.00 37.53 66 PRO D CA 1
ATOM 6447 C C . PRO D 1 66 ? -21.998 42.690 37.944 1.00 37.49 66 PRO D C 1
ATOM 6448 O O . PRO D 1 66 ? -22.343 43.453 37.033 1.00 36.05 66 PRO D O 1
ATOM 6452 N N . GLU D 1 67 ? -21.052 41.770 37.800 1.00 37.16 67 GLU D N 1
ATOM 6453 C CA . GLU D 1 67 ? -20.304 41.656 36.551 1.00 40.30 67 GLU D CA 1
ATOM 6454 C C . GLU D 1 67 ? -21.139 41.029 35.432 1.00 38.58 67 GLU D C 1
ATOM 6455 O O . GLU D 1 67 ? -20.747 41.078 34.277 1.00 37.76 67 GLU D O 1
ATOM 6461 N N . TRP D 1 68 ? -22.298 40.467 35.781 1.00 40.14 68 TRP D N 1
ATOM 6462 C CA . TRP D 1 68 ? -23.171 39.808 34.808 1.00 35.73 68 TRP D CA 1
ATOM 6463 C C . TRP D 1 68 ? -24.294 40.721 34.284 1.00 36.07 68 TRP D C 1
ATOM 6464 O O . TRP D 1 68 ? -25.040 40.336 33.371 1.00 32.98 68 TRP D O 1
ATOM 6475 N N . LEU D 1 69 ? -24.404 41.925 34.845 1.00 35.28 69 LEU D N 1
ATOM 6476 C CA . LEU D 1 69 ? -25.408 42.901 34.398 1.00 32.67 69 LEU D CA 1
ATOM 6477 C C . LEU D 1 69 ? -25.491 43.090 32.872 1.00 30.45 69 LEU D C 1
ATOM 6478 O O . LEU D 1 69 ? -26.588 43.049 32.298 1.00 27.73 69 LEU D O 1
ATOM 6483 N N . THR D 1 70 ? -24.350 43.299 32.210 1.00 30.86 70 THR D N 1
ATOM 6484 C CA . THR D 1 70 ? -24.402 43.588 30.772 1.00 33.13 70 THR D CA 1
ATOM 6485 C C . THR D 1 70 ? -25.000 42.431 29.975 1.00 32.68 70 THR D C 1
ATOM 6486 O O . THR D 1 70 ? -25.631 42.642 28.946 1.00 33.72 70 THR D O 1
ATOM 6490 N N . THR D 1 71 ? -24.783 41.215 30.457 1.00 31.94 71 THR D N 1
ATOM 6491 C CA . THR D 1 71 ? -25.480 40.034 29.975 1.00 29.37 71 THR D CA 1
ATOM 6492 C C . THR D 1 71 ? -27.000 40.194 29.902 1.00 31.74 71 THR D C 1
ATOM 6493 O O . THR D 1 71 ? -27.650 39.540 29.088 1.00 34.95 71 THR D O 1
ATOM 6497 N N . LYS D 1 72 ? -27.577 41.036 30.754 1.00 30.78 72 LYS D N 1
ATOM 6498 C CA . LYS D 1 72 ? -29.035 41.212 30.779 1.00 30.87 72 LYS D CA 1
ATOM 6499 C C . LYS D 1 72 ? -29.443 42.558 30.192 1.00 31.00 72 LYS D C 1
ATOM 6500 O O . LYS D 1 72 ? -30.586 42.754 29.754 1.00 32.34 72 LYS D O 1
ATOM 6506 N N . SER D 1 73 ? -28.503 43.496 30.207 1.00 30.93 73 SER D N 1
ATOM 6507 C CA . SER D 1 73 ? -28.783 44.872 29.820 1.00 28.54 73 SER D CA 1
ATOM 6508 C C . SER D 1 73 ? -27.493 45.464 29.283 1.00 29.63 73 SER D C 1
ATOM 6509 O O . SER D 1 73 ? -26.567 45.756 30.057 1.00 32.18 73 SER D O 1
ATOM 6512 N N . ALA D 1 74 ? -27.426 45.652 27.966 1.00 27.24 74 ALA D N 1
ATOM 6513 C CA . ALA D 1 74 ? -26.128 45.818 27.309 1.00 26.45 74 ALA D CA 1
ATOM 6514 C C . ALA D 1 74 ? -25.456 47.162 27.539 1.00 28.94 74 ALA D C 1
ATOM 6515 O O . ALA D 1 74 ? -24.240 47.263 27.384 1.00 29.90 74 ALA D O 1
ATOM 6517 N N . PHE D 1 75 ? -26.222 48.197 27.884 1.00 28.80 75 PHE D N 1
ATOM 6518 C CA . PHE D 1 75 ? -25.601 49.493 28.186 1.00 27.66 75 PHE D CA 1
ATOM 6519 C C . PHE D 1 75 ? -25.277 49.603 29.676 1.00 32.19 75 PHE D C 1
ATOM 6520 O O . PHE D 1 75 ? -24.885 50.678 30.156 1.00 31.69 75 PHE D O 1
ATOM 6528 N N . ALA D 1 76 ? -25.460 48.496 30.403 1.00 33.82 76 ALA D N 1
ATOM 6529 C CA . ALA D 1 76 ? -25.228 48.457 31.853 1.00 29.97 76 ALA D CA 1
ATOM 6530 C C . ALA D 1 76 ? -26.094 49.487 32.566 1.00 30.56 76 ALA D C 1
ATOM 6531 O O . ALA D 1 76 ? -25.612 50.209 33.453 1.00 33.00 76 ALA D O 1
ATOM 6533 N N . LYS D 1 77 ? -27.365 49.555 32.171 1.00 27.68 77 LYS D N 1
ATOM 6534 C CA . LYS D 1 77 ? -28.327 50.436 32.825 1.00 28.19 77 LYS D CA 1
ATOM 6535 C C . LYS D 1 77 ? -29.526 49.642 33.321 1.00 28.52 77 LYS D C 1
ATOM 6536 O O . LYS D 1 77 ? -29.690 48.465 32.978 1.00 28.40 77 LYS D O 1
ATOM 6542 N N . VAL D 1 78 ? -30.356 50.287 34.135 1.00 26.07 78 VAL D N 1
ATOM 6543 C CA . VAL D 1 78 ? -31.700 49.772 34.402 1.00 28.79 78 VAL D CA 1
ATOM 6544 C C . VAL D 1 78 ? -32.708 50.790 33.853 1.00 27.00 78 VAL D C 1
ATOM 6545 O O . VAL D 1 78 ? -32.394 51.978 33.764 1.00 26.35 78 VAL D O 1
ATOM 6549 N N . PRO D 1 79 ? -33.916 50.334 33.476 1.00 26.48 79 PRO D N 1
ATOM 6550 C CA . PRO D 1 79 ? -34.415 48.964 33.598 1.00 27.71 79 PRO D CA 1
ATOM 6551 C C . PRO D 1 79 ? -34.089 48.045 32.418 1.00 31.85 79 PRO D C 1
ATOM 6552 O O . PRO D 1 79 ? -33.820 48.494 31.301 1.00 31.40 79 PRO D O 1
ATOM 6556 N N . ALA D 1 80 ? -34.110 46.745 32.695 1.00 34.51 80 ALA D N 1
ATOM 6557 C CA . ALA D 1 80 ? -34.252 45.724 31.663 1.00 32.99 80 ALA D CA 1
ATOM 6558 C C . ALA D 1 80 ? -35.370 44.750 32.080 1.00 32.69 80 ALA D C 1
ATOM 6559 O O . ALA D 1 80 ? -35.581 44.504 33.273 1.00 30.06 80 ALA D O 1
ATOM 6561 N N . ILE D 1 81 ? -36.092 44.204 31.103 1.00 31.59 81 ILE D N 1
ATOM 6562 C CA . ILE D 1 81 ? -36.983 43.090 31.386 1.00 29.71 81 ILE D CA 1
ATOM 6563 C C . ILE D 1 81 ? -36.471 41.794 30.750 1.00 32.00 81 ILE D C 1
ATOM 6564 O O . ILE D 1 81 ? -35.888 41.802 29.665 1.00 32.31 81 ILE D O 1
ATOM 6569 N N . GLU D 1 82 ? -36.654 40.685 31.458 1.00 34.81 82 GLU D N 1
ATOM 6570 C CA . GLU D 1 82 ? -36.265 39.372 30.958 1.00 35.71 82 GLU D CA 1
ATOM 6571 C C . GLU D 1 82 ? -37.565 38.595 30.793 1.00 38.15 82 GLU D C 1
ATOM 6572 O O . GLU D 1 82 ? -38.270 38.329 31.773 1.00 37.17 82 GLU D O 1
ATOM 6578 N N . ILE D 1 83 ? -37.907 38.263 29.551 1.00 39.79 83 ILE D N 1
ATOM 6579 C CA . ILE D 1 83 ? -39.203 37.651 29.288 1.00 38.75 83 ILE D CA 1
ATOM 6580 C C . ILE D 1 83 ? -39.063 36.144 29.224 1.00 38.13 83 ILE D C 1
ATOM 6581 O O . ILE D 1 83 ? -40.032 35.414 29.407 1.00 44.49 83 ILE D O 1
ATOM 6586 N N . ALA D 1 84 ? -37.840 35.694 28.975 1.00 38.46 84 ALA D N 1
ATOM 6587 C CA . ALA D 1 84 ? -37.505 34.271 28.936 1.00 40.32 84 ALA D CA 1
ATOM 6588 C C . ALA D 1 84 ? -36.019 34.157 29.258 1.00 40.16 84 ALA D C 1
ATOM 6589 O O . ALA D 1 84 ? -35.286 35.143 29.158 1.00 41.08 84 ALA D O 1
ATOM 6591 N N . GLU D 1 85 ? -35.558 32.980 29.656 1.00 40.75 85 GLU D N 1
ATOM 6592 C CA . GLU D 1 85 ? -34.154 32.863 30.006 1.00 43.82 85 GLU D CA 1
ATOM 6593 C C . GLU D 1 85 ? -33.271 33.520 28.934 1.00 43.83 85 GLU D C 1
ATOM 6594 O O . GLU D 1 85 ? -33.337 33.172 27.747 1.00 38.54 85 GLU D O 1
ATOM 6600 N N . ASP D 1 86 ? -32.466 34.489 29.356 1.00 43.64 86 ASP D N 1
ATOM 6601 C CA . ASP D 1 86 ? -31.498 35.129 28.467 1.00 41.72 86 ASP D CA 1
ATOM 6602 C C . ASP D 1 86 ? -32.141 35.833 27.276 1.00 37.54 86 ASP D C 1
ATOM 6603 O O . ASP D 1 86 ? -31.514 35.987 26.232 1.00 40.47 86 ASP D O 1
ATOM 6608 N N . VAL D 1 87 ? -33.389 36.257 27.443 1.00 35.47 87 VAL D N 1
ATOM 6609 C CA . VAL D 1 87 ? -34.069 37.081 26.448 1.00 36.11 87 VAL D CA 1
ATOM 6610 C C . VAL D 1 87 ? -34.552 38.378 27.104 1.00 33.71 87 VAL D C 1
ATOM 6611 O O . VAL D 1 87 ? -35.530 38.386 27.864 1.00 33.73 87 VAL D O 1
ATOM 6615 N N . THR D 1 88 ? -33.867 39.476 26.804 1.00 30.67 88 THR D N 1
ATOM 6616 C CA . THR D 1 88 ? -34.074 40.717 27.548 1.00 32.48 88 THR D CA 1
ATOM 6617 C C . THR D 1 88 ? -34.315 41.923 26.661 1.00 30.98 88 THR D C 1
ATOM 6618 O O . THR D 1 88 ? -33.849 41.970 25.519 1.00 32.78 88 THR D O 1
ATOM 6622 N N . ILE D 1 89 ? -35.045 42.897 27.200 1.00 31.96 89 ILE D N 1
ATOM 6623 C CA . ILE D 1 89 ? -35.241 44.196 26.553 1.00 29.26 89 ILE D CA 1
ATOM 6624 C C . ILE D 1 89 ? -34.871 45.289 27.550 1.00 29.49 89 ILE D C 1
ATOM 6625 O O . ILE D 1 89 ? -35.249 45.205 28.734 1.00 29.64 89 ILE D O 1
ATOM 6630 N N . TYR D 1 90 ? -34.148 46.308 27.088 1.00 26.62 90 TYR D N 1
ATOM 6631 C CA . TYR D 1 90 ? -33.772 47.418 27.957 1.00 26.88 90 TYR D CA 1
ATOM 6632 C C . TYR D 1 90 ? -34.120 48.742 27.283 1.00 28.11 90 TYR D C 1
ATOM 6633 O O . TYR D 1 90 ? -34.540 48.754 26.113 1.00 26.95 90 TYR D O 1
ATOM 6642 N N . GLU D 1 91 ? -33.935 49.841 28.022 1.00 27.22 91 GLU D N 1
ATOM 6643 C CA . GLU D 1 91 ? -34.444 51.186 27.661 1.00 27.80 91 GLU D CA 1
ATOM 6644 C C . GLU D 1 91 ? -35.916 51.322 28.055 1.00 29.85 91 GLU D C 1
ATOM 6645 O O . GLU D 1 91 ? -36.811 50.712 27.423 1.00 29.17 91 GLU D O 1
ATOM 6651 N N . SER D 1 92 ? -36.156 52.135 29.083 1.00 26.18 92 SER D N 1
ATOM 6652 C CA . SER D 1 92 ? -37.462 52.224 29.719 1.00 27.07 92 SER D CA 1
ATOM 6653 C C . SER D 1 92 ? -38.658 52.298 28.771 1.00 25.31 92 SER D C 1
ATOM 6654 O O . SER D 1 92 ? -39.577 51.486 28.867 1.00 25.97 92 SER D O 1
ATOM 6657 N N . LEU D 1 93 ? -38.670 53.278 27.873 1.00 25.40 93 LEU D N 1
ATOM 6658 C CA . LEU D 1 93 ? -39.826 53.439 26.987 1.00 27.76 93 LEU D CA 1
ATOM 6659 C C . LEU D 1 93 ? -39.993 52.215 26.090 1.00 25.14 93 LEU D C 1
ATOM 6660 O O . LEU D 1 93 ? -41.109 51.820 25.729 1.00 25.21 93 LEU D O 1
ATOM 6665 N N . VAL D 1 94 ? -38.871 51.609 25.732 1.00 23.64 94 VAL D N 1
ATOM 6666 C CA . VAL D 1 94 ? -38.903 50.447 24.864 1.00 26.80 94 VAL D CA 1
ATOM 6667 C C . VAL D 1 94 ? -39.579 49.291 25.589 1.00 27.34 94 VAL D C 1
ATOM 6668 O O . VAL D 1 94 ? -40.435 48.628 25.006 1.00 28.16 94 VAL D O 1
ATOM 6672 N N . THR D 1 95 ? -39.198 49.062 26.849 1.00 25.07 95 THR D N 1
ATOM 6673 C CA . THR D 1 95 ? -39.836 48.030 27.671 1.00 28.98 95 THR D CA 1
ATOM 6674 C C . THR D 1 95 ? -41.316 48.290 27.801 1.00 26.27 95 THR D C 1
ATOM 6675 O O . THR D 1 95 ? -42.141 47.376 27.667 1.00 27.38 95 THR D O 1
ATOM 6679 N N . VAL D 1 96 ? -41.667 49.537 28.067 1.00 26.15 96 VAL D N 1
ATOM 6680 C CA . VAL D 1 96 ? -43.076 49.840 28.293 1.00 31.28 96 VAL D CA 1
ATOM 6681 C C . VAL D 1 96 ? -43.890 49.574 27.030 1.00 29.67 96 VAL D C 1
ATOM 6682 O O . VAL D 1 96 ? -44.899 48.866 27.072 1.00 29.81 96 VAL D O 1
ATOM 6686 N N . GLU D 1 97 ? -43.435 50.116 25.904 1.00 31.69 97 GLU D N 1
ATOM 6687 C CA . GLU D 1 97 ? -44.144 49.903 24.640 1.00 33.06 97 GLU D CA 1
ATOM 6688 C C . GLU D 1 97 ? -44.301 48.411 24.325 1.00 32.27 97 GLU D C 1
ATOM 6689 O O . GLU D 1 97 ? -45.385 47.942 23.945 1.00 30.01 97 GLU D O 1
ATOM 6695 N N . TYR D 1 98 ? -43.212 47.668 24.478 1.00 29.68 98 TYR D N 1
ATOM 6696 C CA . TYR D 1 98 ? -43.286 46.225 24.373 1.00 28.82 98 TYR D CA 1
ATOM 6697 C C . TYR D 1 98 ? -44.439 45.651 25.236 1.00 32.95 98 TYR D C 1
ATOM 6698 O O . TYR D 1 98 ? -45.328 44.963 24.719 1.00 32.49 98 TYR D O 1
ATOM 6707 N N . LEU D 1 99 ? -44.431 45.944 26.540 1.00 30.43 99 LEU D N 1
ATOM 6708 C CA . LEU D 1 99 ? -45.462 45.410 27.437 1.00 34.89 99 LEU D CA 1
ATOM 6709 C C . LEU D 1 99 ? -46.867 45.774 26.968 1.00 37.46 99 LEU D C 1
ATOM 6710 O O . LEU D 1 99 ? -47.761 44.920 26.987 1.00 37.01 99 LEU D O 1
ATOM 6715 N N . ASP D 1 100 ? -47.055 47.022 26.533 1.00 34.24 100 ASP D N 1
ATOM 6716 C CA . ASP D 1 100 ? -48.366 47.487 26.076 1.00 33.95 100 ASP D CA 1
ATOM 6717 C C . ASP D 1 100 ? -48.846 46.664 24.881 1.00 37.05 100 ASP D C 1
ATOM 6718 O O . ASP D 1 100 ? -50.052 46.486 24.692 1.00 39.66 100 ASP D O 1
ATOM 6723 N N . GLU D 1 101 ? -47.908 46.161 24.077 1.00 35.39 101 GLU D N 1
ATOM 6724 C CA . GLU D 1 101 ? -48.265 45.388 22.884 1.00 35.71 101 GLU D CA 1
ATOM 6725 C C . GLU D 1 101 ? -48.593 43.937 23.243 1.00 38.23 101 GLU D C 1
ATOM 6726 O O . GLU D 1 101 ? -49.564 43.360 22.740 1.00 38.25 101 GLU D O 1
ATOM 6732 N N . VAL D 1 102 ? -47.778 43.364 24.125 1.00 38.92 102 VAL D N 1
ATOM 6733 C CA . VAL D 1 102 ? -47.910 41.968 24.534 1.00 39.24 102 VAL D CA 1
ATOM 6734 C C . VAL D 1 102 ? -49.148 41.737 25.407 1.00 40.17 102 VAL D C 1
ATOM 6735 O O . VAL D 1 102 ? -49.975 40.871 25.102 1.00 45.97 102 VAL D O 1
ATOM 6739 N N . TYR D 1 103 ? -49.269 42.520 26.480 1.00 41.67 103 TYR D N 1
ATOM 6740 C CA . TYR D 1 103 ? -50.417 42.466 27.395 1.00 40.13 103 TYR D CA 1
ATOM 6741 C C . TYR D 1 103 ? -51.412 43.591 27.095 1.00 39.56 103 TYR D C 1
ATOM 6742 O O . TYR D 1 103 ? -51.299 44.694 27.635 1.00 39.33 103 TYR D O 1
ATOM 6751 N N . PRO D 1 104 ? -52.404 43.306 26.244 1.00 43.28 104 PRO D N 1
ATOM 6752 C CA . PRO D 1 104 ? -53.253 44.352 25.659 1.00 46.70 104 PRO D CA 1
ATOM 6753 C C . PRO D 1 104 ? -54.372 44.848 26.586 1.00 50.35 104 PRO D C 1
ATOM 6754 O O . PRO D 1 104 ? -55.145 45.740 26.200 1.00 51.25 104 PRO D O 1
ATOM 6758 N N . LYS D 1 105 ? -54.461 44.288 27.790 1.00 48.58 105 LYS D N 1
ATOM 6759 C CA . LYS D 1 105 ? -55.448 44.758 28.765 1.00 48.21 105 LYS D CA 1
ATOM 6760 C C . LYS D 1 105 ? -54.947 46.030 29.457 1.00 46.33 105 LYS D C 1
ATOM 6761 O O . LYS D 1 105 ? -53.759 46.135 29.772 1.00 44.80 105 LYS D O 1
ATOM 6767 N N . ARG D 1 106 ? -55.849 46.978 29.716 1.00 45.45 106 ARG D N 1
ATOM 6768 C CA . ARG D 1 106 ? -55.453 48.271 30.282 1.00 46.61 106 ARG D CA 1
ATOM 6769 C C . ARG D 1 106 ? -54.330 48.854 29.409 1.00 45.71 106 ARG D C 1
ATOM 6770 O O . ARG D 1 106 ? -53.177 48.972 29.847 1.00 41.22 106 ARG D O 1
ATOM 6778 N N . PRO D 1 107 ? -54.671 49.195 28.151 1.00 45.63 107 PRO D N 1
ATOM 6779 C CA . PRO D 1 107 ? -53.760 49.744 27.143 1.00 41.85 107 PRO D CA 1
ATOM 6780 C C . PRO D 1 107 ? -53.287 51.127 27.567 1.00 42.39 107 PRO D C 1
ATOM 6781 O O . PRO D 1 107 ? -54.126 51.989 27.872 1.00 43.46 107 PRO D O 1
ATOM 6785 N N . LEU D 1 108 ? -51.975 51.345 27.579 1.00 36.36 108 LEU D N 1
ATOM 6786 C CA . LEU D 1 108 ? -51.435 52.601 28.080 1.00 36.68 108 LEU D CA 1
ATOM 6787 C C . LEU D 1 108 ? -51.236 53.647 26.972 1.00 39.69 108 LEU D C 1
ATOM 6788 O O . LEU D 1 108 ? -51.312 54.859 27.218 1.00 39.62 108 LEU D O 1
ATOM 6793 N N . LEU D 1 109 ? -50.981 53.181 25.752 1.00 40.58 109 LEU D N 1
ATOM 6794 C CA . LEU D 1 109 ? -50.836 54.086 24.612 1.00 37.23 109 LEU D CA 1
ATOM 6795 C C . LEU D 1 109 ? -52.115 54.133 23.790 1.00 37.78 109 LEU D C 1
ATOM 6796 O O . LEU D 1 109 ? -52.745 53.102 23.544 1.00 45.00 109 LEU D O 1
ATOM 6801 N N . PRO D 1 110 ? -52.515 55.332 23.368 1.00 33.13 110 PRO D N 1
ATOM 6802 C CA . PRO D 1 110 ? -53.678 55.455 22.474 1.00 39.92 110 PRO D CA 1
ATOM 6803 C C . PRO D 1 110 ? -53.547 54.559 21.222 1.00 39.92 110 PRO D C 1
ATOM 6804 O O . PRO D 1 110 ? -52.439 54.360 20.728 1.00 38.84 110 PRO D O 1
ATOM 6808 N N . GLN D 1 111 ? -54.656 54.030 20.712 1.00 39.21 111 GLN D N 1
ATOM 6809 C CA . GLN D 1 111 ? -54.602 53.248 19.482 1.00 43.27 111 GLN D CA 1
ATOM 6810 C C . GLN D 1 111 ? -54.432 54.160 18.276 1.00 40.89 111 GLN D C 1
ATOM 6811 O O . GLN D 1 111 ? -53.691 53.842 17.343 1.00 41.26 111 GLN D O 1
ATOM 6817 N N . ASP D 1 112 ? -55.122 55.294 18.308 1.00 37.97 112 ASP D N 1
ATOM 6818 C CA . ASP D 1 112 ? -55.006 56.299 17.264 1.00 37.53 112 ASP D CA 1
ATOM 6819 C C . ASP D 1 112 ? -53.566 56.840 17.123 1.00 36.42 112 ASP D C 1
ATOM 6820 O O . ASP D 1 112 ? -53.001 57.420 18.070 1.00 34.06 112 ASP D O 1
ATOM 6825 N N . PRO D 1 113 ? -52.968 56.653 15.932 1.00 39.09 113 PRO D N 1
ATOM 6826 C CA . PRO D 1 113 ? -51.572 57.048 15.673 1.00 33.70 113 PRO D CA 1
ATOM 6827 C C . PRO D 1 113 ? -51.262 58.499 16.077 1.00 30.08 113 PRO D C 1
ATOM 6828 O O . PRO D 1 113 ? -50.200 58.747 16.672 1.00 28.65 113 PRO D O 1
ATOM 6832 N N . LEU D 1 114 ? -52.170 59.429 15.784 1.00 30.38 114 LEU D N 1
ATOM 6833 C CA . LEU D 1 114 ? -51.980 60.839 16.159 1.00 31.30 114 LEU D CA 1
ATOM 6834 C C . LEU D 1 114 ? -51.975 61.059 17.676 1.00 33.39 114 LEU D C 1
ATOM 6835 O O . LEU D 1 114 ? -51.092 61.738 18.218 1.00 32.95 114 LEU D O 1
ATOM 6840 N N . LYS D 1 115 ? -52.954 60.490 18.370 1.00 33.74 115 LYS D N 1
ATOM 6841 C CA . LYS D 1 115 ? -52.980 60.647 19.822 1.00 35.49 115 LYS D CA 1
ATOM 6842 C C . LYS D 1 115 ? -51.721 60.026 20.417 1.00 33.91 115 LYS D C 1
ATOM 6843 O O . LYS D 1 115 ? -51.018 60.675 21.198 1.00 35.64 115 LYS D O 1
ATOM 6849 N N . LYS D 1 116 ? -51.436 58.783 20.031 1.00 32.90 116 LYS D N 1
ATOM 6850 C CA . LYS D 1 116 ? -50.207 58.094 20.438 1.00 32.94 116 LYS D CA 1
ATOM 6851 C C . LYS D 1 116 ? -48.960 58.985 20.250 1.00 31.47 116 LYS D C 1
ATOM 6852 O O . LYS D 1 116 ? -48.118 59.099 21.154 1.00 28.23 116 LYS D O 1
ATOM 6858 N N . ALA D 1 117 ? -48.860 59.626 19.085 1.00 28.38 117 ALA D N 1
ATOM 6859 C CA . ALA D 1 117 ? -47.725 60.502 18.803 1.00 31.41 117 ALA D CA 1
ATOM 6860 C C . ALA D 1 117 ? -47.638 61.673 19.791 1.00 31.68 117 ALA D C 1
ATOM 6861 O O . ALA D 1 117 ? -46.551 62.014 20.263 1.00 28.78 117 ALA D O 1
ATOM 6863 N N . LEU D 1 118 ? -48.779 62.299 20.076 1.00 33.26 118 LEU D N 1
ATOM 6864 C CA . LEU D 1 118 ? -48.805 63.444 20.975 1.00 34.89 118 LEU D CA 1
ATOM 6865 C C . LEU D 1 118 ? -48.409 63.008 22.372 1.00 32.69 118 LEU D C 1
ATOM 6866 O O . LEU D 1 118 ? -47.764 63.760 23.109 1.00 32.72 118 LEU D O 1
ATOM 6871 N N . ASP D 1 119 ? -48.791 61.786 22.726 1.00 32.52 119 ASP D N 1
ATOM 6872 C CA . ASP D 1 119 ? -48.355 61.175 23.980 1.00 32.46 119 ASP D CA 1
ATOM 6873 C C . ASP D 1 119 ? -46.827 61.064 24.054 1.00 33.26 119 ASP D C 1
ATOM 6874 O O . ASP D 1 119 ? -46.230 61.340 25.106 1.00 33.06 119 ASP D O 1
ATOM 6879 N N . LYS D 1 120 ? -46.196 60.659 22.948 1.00 30.29 120 LYS D N 1
ATOM 6880 C CA . LYS D 1 120 ? -44.737 60.567 22.903 1.00 32.78 120 LYS D CA 1
ATOM 6881 C C . LYS D 1 120 ? -44.107 61.960 23.023 1.00 30.22 120 LYS D C 1
ATOM 6882 O O . LYS D 1 120 ? -43.113 62.152 23.740 1.00 29.02 120 LYS D O 1
ATOM 6888 N N . ILE D 1 121 ? -44.698 62.930 22.331 1.00 27.65 121 ILE D N 1
ATOM 6889 C CA . ILE D 1 121 ? -44.219 64.309 22.391 1.00 30.60 121 ILE D CA 1
ATOM 6890 C C . ILE D 1 121 ? -44.223 64.835 23.843 1.00 33.09 121 ILE D C 1
ATOM 6891 O O . ILE D 1 121 ? -43.224 65.371 24.318 1.00 30.96 121 ILE D O 1
ATOM 6896 N N . ILE D 1 122 ? -45.346 64.659 24.542 1.00 35.36 122 ILE D N 1
ATOM 6897 C CA . ILE D 1 122 ? -45.473 65.093 25.934 1.00 35.98 122 ILE D CA 1
ATOM 6898 C C . ILE D 1 122 ? -44.347 64.500 26.793 1.00 34.74 122 ILE D C 1
ATOM 6899 O O . ILE D 1 122 ? -43.705 65.224 27.554 1.00 36.58 122 ILE D O 1
ATOM 6904 N N . VAL D 1 123 ? -44.096 63.198 26.655 1.00 31.65 123 VAL D N 1
ATOM 6905 C CA . VAL D 1 123 ? -42.972 62.569 27.345 1.00 30.70 123 VAL D CA 1
ATOM 6906 C C . VAL D 1 123 ? -41.609 63.220 26.998 1.00 32.58 123 VAL D C 1
ATOM 6907 O O . VAL D 1 123 ? -40.745 63.340 27.867 1.00 35.09 123 VAL D O 1
ATOM 6911 N N . GLU D 1 124 ? -41.400 63.638 25.748 1.00 34.09 124 GLU D N 1
ATOM 6912 C CA . GLU D 1 124 ? -40.149 64.333 25.401 1.00 34.15 124 GLU D CA 1
ATOM 6913 C C . GLU D 1 124 ? -40.087 65.678 26.103 1.00 32.36 124 GLU D C 1
ATOM 6914 O O . GLU D 1 124 ? -39.007 66.148 26.487 1.00 32.90 124 GLU D O 1
ATOM 6920 N N . ALA D 1 125 ? -41.249 66.312 26.235 1.00 32.47 125 ALA D N 1
ATOM 6921 C CA . ALA D 1 125 ? -41.350 67.588 26.946 1.00 37.37 125 ALA D CA 1
ATOM 6922 C C . ALA D 1 125 ? -40.852 67.439 28.393 1.00 34.85 125 ALA D C 1
ATOM 6923 O O . ALA D 1 125 ? -40.333 68.392 28.972 1.00 35.33 125 ALA D O 1
ATOM 6925 N N . SER D 1 126 ? -40.992 66.236 28.952 1.00 32.22 126 SER D N 1
ATOM 6926 C CA . SER D 1 126 ? -40.432 65.914 30.265 1.00 35.91 126 SER D CA 1
ATOM 6927 C C . SER D 1 126 ? -38.909 66.067 30.341 1.00 36.83 126 SER D C 1
ATOM 6928 O O . SER D 1 126 ? -38.352 66.155 31.429 1.00 39.95 126 SER D O 1
ATOM 6931 N N . ALA D 1 127 ? -38.241 66.107 29.191 1.00 34.18 127 ALA D N 1
ATOM 6932 C CA . ALA D 1 127 ? -36.775 66.038 29.151 1.00 38.55 127 ALA D CA 1
ATOM 6933 C C . ALA D 1 127 ? -36.037 67.074 30.012 1.00 41.92 127 ALA D C 1
ATOM 6934 O O . ALA D 1 127 ? -35.159 66.708 30.797 1.00 42.66 127 ALA D O 1
ATOM 6936 N N . PRO D 1 128 ? -36.364 68.372 29.845 1.00 42.11 128 PRO D N 1
ATOM 6937 C CA . PRO D 1 128 ? -35.700 69.410 30.650 1.00 41.36 128 PRO D CA 1
ATOM 6938 C C . PRO D 1 128 ? -35.949 69.255 32.161 1.00 46.78 128 PRO D C 1
ATOM 6939 O O . PRO D 1 128 ? -35.153 69.758 32.964 1.00 46.20 128 PRO D O 1
ATOM 6943 N N . ILE D 1 129 ? -37.032 68.579 32.540 1.00 41.11 129 ILE D N 1
ATOM 6944 C CA . ILE D 1 129 ? -37.291 68.301 33.950 1.00 44.76 129 ILE D CA 1
ATOM 6945 C C . ILE D 1 129 ? -36.318 67.232 34.468 1.00 49.27 129 ILE D C 1
ATOM 6946 O O . ILE D 1 129 ? -35.831 67.327 35.602 1.00 48.60 129 ILE D O 1
ATOM 6951 N N . GLN D 1 130 ? -36.041 66.221 33.639 1.00 45.60 130 GLN D N 1
ATOM 6952 C CA . GLN D 1 130 ? -35.094 65.162 34.000 1.00 47.35 130 GLN D CA 1
ATOM 6953 C C . GLN D 1 130 ? -33.700 65.751 34.086 1.00 47.81 130 GLN D C 1
ATOM 6954 O O . GLN D 1 130 ? -32.875 65.335 34.910 1.00 47.41 130 GLN D O 1
ATOM 6960 N N . SER D 1 131 ? -33.457 66.725 33.214 1.00 46.98 131 SER D N 1
ATOM 6961 C CA . SER D 1 131 ? -32.163 67.371 33.094 1.00 49.13 131 SER D CA 1
ATOM 6962 C C . SER D 1 131 ? -31.847 68.170 34.353 1.00 55.04 131 SER D C 1
ATOM 6963 O O . SER D 1 131 ? -30.765 68.032 34.926 1.00 56.35 131 SER D O 1
ATOM 6966 N N . LEU D 1 132 ? -32.793 69.000 34.785 1.00 54.22 132 LEU D N 1
ATOM 6967 C CA . LEU D 1 132 ? -32.554 69.890 35.918 1.00 54.96 132 LEU D CA 1
ATOM 6968 C C . LEU D 1 132 ? -32.378 69.068 37.188 1.00 56.10 132 LEU D C 1
ATOM 6969 O O . LEU D 1 132 ? -31.412 69.255 37.929 1.00 56.94 132 LEU D O 1
ATOM 6974 N N . PHE D 1 133 ? -33.309 68.150 37.422 1.00 53.99 133 PHE D N 1
ATOM 6975 C CA . PHE D 1 133 ? -33.245 67.281 38.585 1.00 52.28 133 PHE D CA 1
ATOM 6976 C C . PHE D 1 133 ? -31.878 66.600 38.681 1.00 56.92 133 PHE D C 1
ATOM 6977 O O . PHE D 1 133 ? -31.306 66.507 39.764 1.00 61.86 133 PHE D O 1
ATOM 6985 N N . ILE D 1 134 ? -31.328 66.164 37.554 1.00 57.20 134 ILE D N 1
ATOM 6986 C CA . ILE D 1 134 ? -30.048 65.451 37.589 1.00 59.56 134 ILE D CA 1
ATOM 6987 C C . ILE D 1 134 ? -28.839 66.364 37.848 1.00 61.94 134 ILE D C 1
ATOM 6988 O O . ILE D 1 134 ? -27.885 65.968 38.524 1.00 63.99 134 ILE D O 1
ATOM 6993 N N . LYS D 1 135 ? -28.890 67.576 37.301 1.00 60.97 135 LYS D N 1
ATOM 6994 C CA . LYS D 1 135 ? -27.868 68.589 37.531 1.00 65.18 135 LYS D CA 1
ATOM 6995 C C . LYS D 1 135 ? -27.910 69.056 38.983 1.00 67.37 135 LYS D C 1
ATOM 6996 O O . LYS D 1 135 ? -26.874 69.186 39.639 1.00 68.92 135 LYS D O 1
ATOM 7002 N N . ILE D 1 136 ? -29.123 69.303 39.471 1.00 64.32 136 ILE D N 1
ATOM 7003 C CA . ILE D 1 136 ? -29.339 69.821 40.818 1.00 64.42 136 ILE D CA 1
ATOM 7004 C C . ILE D 1 136 ? -28.908 68.816 41.885 1.00 66.57 136 ILE D C 1
ATOM 7005 O O . ILE D 1 136 ? -28.218 69.175 42.841 1.00 72.01 136 ILE D O 1
ATOM 7010 N N . LEU D 1 137 ? -29.301 67.557 41.706 1.00 66.68 137 LEU D N 1
ATOM 7011 C CA . LEU D 1 137 ? -28.935 66.482 42.627 1.00 63.83 137 LEU D CA 1
ATOM 7012 C C . LEU D 1 137 ? -27.465 66.042 42.524 1.00 65.58 137 LEU D C 1
ATOM 7013 O O . LEU D 1 137 ? -26.941 65.420 43.443 1.00 67.06 137 LEU D O 1
ATOM 7018 N N . LYS D 1 138 ? -26.791 66.364 41.426 1.00 65.71 138 LYS D N 1
ATOM 7019 C CA . LYS D 1 138 ? -25.415 65.898 41.241 1.00 69.81 138 LYS D CA 1
ATOM 7020 C C . LYS D 1 138 ? -24.362 67.005 41.147 1.00 73.69 138 LYS D C 1
ATOM 7021 O O . LYS D 1 138 ? -23.232 66.835 41.613 1.00 74.75 138 LYS D O 1
ATOM 7027 N N . PHE D 1 139 ? -24.715 68.126 40.527 1.00 72.94 139 PHE D N 1
ATOM 7028 C CA . PHE D 1 139 ? -23.777 69.242 40.422 1.00 76.22 139 PHE D CA 1
ATOM 7029 C C . PHE D 1 139 ? -24.492 70.582 40.349 1.00 73.11 139 PHE D C 1
ATOM 7030 O O . PHE D 1 139 ? -24.636 71.157 39.272 1.00 74.39 139 PHE D O 1
ATOM 7038 N N . SER D 1 140 ? -24.925 71.080 41.501 1.00 73.59 140 SER D N 1
ATOM 7039 C CA . SER D 1 140 ? -25.674 72.331 41.559 1.00 77.01 140 SER D CA 1
ATOM 7040 C C . SER D 1 140 ? -24.894 73.530 40.991 1.00 76.39 140 SER D C 1
ATOM 7041 O O . SER D 1 140 ? -25.491 74.522 40.561 1.00 75.10 140 SER D O 1
ATOM 7044 N N . ASP D 1 141 ? -23.566 73.432 40.975 1.00 78.04 141 ASP D N 1
ATOM 7045 C CA . ASP D 1 141 ? -22.725 74.543 40.519 1.00 82.31 141 ASP D CA 1
ATOM 7046 C C . ASP D 1 141 ? -22.682 74.644 38.998 1.00 81.88 141 ASP D C 1
ATOM 7047 O O . ASP D 1 141 ? -22.228 75.646 38.437 1.00 81.09 141 ASP D O 1
ATOM 7052 N N . THR D 1 142 ? -23.154 73.594 38.338 1.00 78.87 142 THR D N 1
ATOM 7053 C CA . THR D 1 142 ? -23.393 73.647 36.904 1.00 77.67 142 THR D CA 1
ATOM 7054 C C . THR D 1 142 ? -24.682 74.412 36.613 1.00 77.79 142 THR D C 1
ATOM 7055 O O . THR D 1 142 ? -24.808 75.056 35.564 1.00 76.78 142 THR D O 1
ATOM 7059 N N . VAL D 1 143 ? -25.634 74.339 37.546 1.00 75.45 143 VAL D N 1
ATOM 7060 C CA . VAL D 1 143 ? -26.977 74.881 37.316 1.00 74.49 143 VAL D CA 1
ATOM 7061 C C . VAL D 1 143 ? -26.906 76.358 36.926 1.00 75.46 143 VAL D C 1
ATOM 7062 O O . VAL D 1 143 ? -25.878 77.021 37.133 1.00 78.08 143 VAL D O 1
ATOM 7066 N N . ASN D 1 144 ? -28.006 76.854 36.363 1.00 73.33 144 ASN D N 1
ATOM 7067 C CA . ASN D 1 144 ? -27.965 77.962 35.422 1.00 71.69 144 ASN D CA 1
ATOM 7068 C C . ASN D 1 144 ? -29.320 78.626 35.301 1.00 71.83 144 ASN D C 1
ATOM 7069 O O . ASN D 1 144 ? -30.341 78.048 35.666 1.00 70.91 144 ASN D O 1
ATOM 7074 N N . GLU D 1 145 ? -29.330 79.841 34.770 1.00 74.87 145 GLU D N 1
ATOM 7075 C CA . GLU D 1 145 ? -30.577 80.543 34.522 1.00 77.51 145 GLU D CA 1
ATOM 7076 C C . GLU D 1 145 ? -31.454 79.762 33.545 1.00 74.46 145 GLU D C 1
ATOM 7077 O O . GLU D 1 145 ? -32.644 79.536 33.802 1.00 69.00 145 GLU D O 1
ATOM 7083 N N . GLU D 1 146 ? -30.858 79.344 32.429 1.00 75.44 146 GLU D N 1
ATOM 7084 C CA . GLU D 1 146 ? -31.614 78.722 31.345 1.00 71.45 146 GLU D CA 1
ATOM 7085 C C . GLU D 1 146 ? -32.142 77.348 31.733 1.00 69.22 146 GLU D C 1
ATOM 7086 O O . GLU D 1 146 ? -33.304 77.023 31.471 1.00 67.27 146 GLU D O 1
ATOM 7092 N N . HIS D 1 147 ? -31.291 76.544 32.363 1.00 67.28 147 HIS D N 1
ATOM 7093 C CA . HIS D 1 147 ? -31.701 75.214 32.805 1.00 67.68 147 HIS D CA 1
ATOM 7094 C C . HIS D 1 147 ? -33.030 75.287 33.566 1.00 65.68 147 HIS D C 1
ATOM 7095 O O . HIS D 1 147 ? -33.799 74.318 33.588 1.00 63.48 147 HIS D O 1
ATOM 7102 N N . VAL D 1 148 ? -33.295 76.444 34.174 1.00 63.96 148 VAL D N 1
ATOM 7103 C CA . VAL D 1 148 ? -34.490 76.632 34.992 1.00 63.04 148 VAL D CA 1
ATOM 7104 C C . VAL D 1 148 ? -35.625 77.212 34.168 1.00 58.48 148 VAL D C 1
ATOM 7105 O O . VAL D 1 148 ? -36.789 76.872 34.379 1.00 57.18 148 VAL D O 1
ATOM 7109 N N . ALA D 1 149 ? -35.292 78.089 33.227 1.00 61.00 149 ALA D N 1
ATOM 7110 C CA . ALA D 1 149 ? -36.307 78.603 32.314 1.00 60.98 149 ALA D CA 1
ATOM 7111 C C . ALA D 1 149 ? -36.757 77.485 31.370 1.00 61.34 149 ALA D C 1
ATOM 7112 O O . ALA D 1 149 ? -37.922 77.426 30.967 1.00 59.76 149 ALA D O 1
ATOM 7114 N N . ALA D 1 150 ? -35.827 76.593 31.030 1.00 62.24 150 ALA D N 1
ATOM 7115 C CA . ALA D 1 150 ? -36.140 75.440 30.185 1.00 61.78 150 ALA D CA 1
ATOM 7116 C C . ALA D 1 150 ? -37.141 74.537 30.895 1.00 54.28 150 ALA D C 1
ATOM 7117 O O . ALA D 1 150 ? -38.120 74.070 30.307 1.00 54.16 150 ALA D O 1
ATOM 7119 N N . TYR D 1 151 ? -36.878 74.312 32.175 1.00 54.18 151 TYR D N 1
ATOM 7120 C CA . TYR D 1 151 ? -37.713 73.474 33.022 1.00 55.65 151 TYR D CA 1
ATOM 7121 C C . TYR D 1 151 ? -39.103 74.080 33.239 1.00 52.22 151 TYR D C 1
ATOM 7122 O O . TYR D 1 151 ? -40.102 73.363 33.285 1.00 52.99 151 TYR D O 1
ATOM 7131 N N . HIS D 1 152 ? -39.176 75.401 33.351 1.00 55.22 152 HIS D N 1
ATOM 7132 C CA . HIS D 1 152 ? -40.474 76.068 33.459 1.00 57.42 152 HIS D CA 1
ATOM 7133 C C . HIS D 1 152 ? -41.298 75.878 32.187 1.00 54.49 152 HIS D C 1
ATOM 7134 O O . HIS D 1 152 ? -42.471 75.491 32.252 1.00 53.34 152 HIS D O 1
ATOM 7141 N N . LYS D 1 153 ? -40.675 76.167 31.043 1.00 52.29 153 LYS D N 1
ATOM 7142 C CA . LYS D 1 153 ? -41.290 75.953 29.735 1.00 52.93 153 LYS D CA 1
ATOM 7143 C C . LYS D 1 153 ? -41.819 74.524 29.599 1.00 50.43 153 LYS D C 1
ATOM 7144 O O . LYS D 1 153 ? -42.887 74.305 29.030 1.00 47.71 153 LYS D O 1
ATOM 7150 N N . ALA D 1 154 ? -41.076 73.558 30.133 1.00 50.65 154 ALA D N 1
ATOM 7151 C CA . ALA D 1 154 ? -41.518 72.165 30.125 1.00 50.32 154 ALA D CA 1
ATOM 7152 C C . ALA D 1 154 ? -42.881 72.039 30.792 1.00 48.14 154 ALA D C 1
ATOM 7153 O O . ALA D 1 154 ? -43.862 71.663 30.153 1.00 49.01 154 ALA D O 1
ATOM 7155 N N . LEU D 1 155 ? -42.937 72.361 32.079 1.00 50.96 155 LEU D N 1
ATOM 7156 C CA . LEU D 1 155 ? -44.199 72.369 32.820 1.00 52.22 155 LEU D CA 1
ATOM 7157 C C . LEU D 1 155 ? -45.289 73.222 32.145 1.00 51.63 155 LEU D C 1
ATOM 7158 O O . LEU D 1 155 ? -46.474 72.842 32.138 1.00 50.07 155 LEU D O 1
ATOM 7163 N N . ASP D 1 156 ? -44.900 74.368 31.587 1.00 47.98 156 ASP D N 1
ATOM 7164 C CA . ASP D 1 156 ? -45.869 75.222 30.906 1.00 51.45 156 ASP D CA 1
ATOM 7165 C C . ASP D 1 156 ? -46.557 74.423 29.804 1.00 50.92 156 ASP D C 1
ATOM 7166 O O . ASP D 1 156 ? -47.778 74.484 29.643 1.00 50.84 156 ASP D O 1
ATOM 7171 N N . PHE D 1 157 ? -45.761 73.656 29.064 1.00 50.25 157 PHE D N 1
ATOM 7172 C CA . PHE D 1 157 ? -46.245 72.882 27.927 1.00 45.05 157 PHE D CA 1
ATOM 7173 C C . PHE D 1 157 ? -47.103 71.699 28.389 1.00 44.91 157 PHE D C 1
ATOM 7174 O O . PHE D 1 157 ? -48.174 71.430 27.820 1.00 43.17 157 PHE D O 1
ATOM 7182 N N . ILE D 1 158 ? -46.644 71.002 29.425 1.00 40.79 158 ILE D N 1
ATOM 7183 C CA . ILE D 1 158 ? -47.366 69.820 29.896 1.00 47.37 158 ILE D CA 1
ATOM 7184 C C . ILE D 1 158 ? -48.737 70.190 30.460 1.00 49.10 158 ILE D C 1
ATOM 7185 O O . ILE D 1 158 ? -49.744 69.531 30.167 1.00 49.01 158 ILE D O 1
ATOM 7190 N N . GLN D 1 159 ? -48.768 71.248 31.265 1.00 50.60 159 GLN D N 1
ATOM 7191 C CA . GLN D 1 159 ? -50.016 71.741 31.824 1.00 50.19 159 GLN D CA 1
ATOM 7192 C C . GLN D 1 159 ? -50.984 72.061 30.698 1.00 48.88 159 GLN D C 1
ATOM 7193 O O . GLN D 1 159 ? -52.122 71.583 30.689 1.00 54.93 159 GLN D O 1
ATOM 7199 N N . GLU D 1 160 ? -50.529 72.861 29.740 1.00 48.80 160 GLU D N 1
ATOM 7200 C CA . GLU D 1 160 ? -51.376 73.250 28.619 1.00 50.63 160 GLU D CA 1
ATOM 7201 C C . GLU D 1 160 ? -51.957 72.019 27.929 1.00 53.09 160 GLU D C 1
ATOM 7202 O O . GLU D 1 160 ? -53.118 72.023 27.514 1.00 56.34 160 GLU D O 1
ATOM 7208 N N . GLN D 1 161 ? -51.161 70.959 27.821 1.00 48.58 161 GLN D N 1
ATOM 7209 C CA . GLN D 1 161 ? -51.666 69.720 27.241 1.00 51.10 161 GLN D CA 1
ATOM 7210 C C . GLN D 1 161 ? -52.778 69.139 28.101 1.00 51.74 161 GLN D C 1
ATOM 7211 O O . GLN D 1 161 ? -53.820 68.741 27.581 1.00 52.06 161 GLN D O 1
ATOM 7217 N N . LEU D 1 162 ? -52.553 69.087 29.413 1.00 52.29 162 LEU D N 1
ATOM 7218 C CA . LEU D 1 162 ? -53.535 68.515 30.331 1.00 53.87 162 LEU D CA 1
ATOM 7219 C C . LEU D 1 162 ? -54.797 69.359 30.333 1.00 57.12 162 LEU D C 1
ATOM 7220 O O . LEU D 1 162 ? -55.914 68.825 30.302 1.00 54.85 162 LEU D O 1
ATOM 7225 N N . LYS D 1 163 ? -54.613 70.678 30.372 1.00 54.20 163 LYS D N 1
ATOM 7226 C CA . LYS D 1 163 ? -55.740 71.591 30.293 1.00 55.89 163 LYS D CA 1
ATOM 7227 C C . LYS D 1 163 ? -56.566 71.315 29.031 1.00 63.10 163 LYS D C 1
ATOM 7228 O O . LYS D 1 163 ? -57.733 70.914 29.124 1.00 64.11 163 LYS D O 1
ATOM 7234 N N . ASN D 1 164 ? -55.952 71.500 27.859 1.00 61.13 164 ASN D N 1
ATOM 7235 C CA . ASN D 1 164 ? -56.654 71.336 26.580 1.00 62.25 164 ASN D CA 1
ATOM 7236 C C . ASN D 1 164 ? -57.314 69.964 26.396 1.00 60.53 164 ASN D C 1
ATOM 7237 O O . ASN D 1 164 ? -58.407 69.872 25.830 1.00 60.30 164 ASN D O 1
ATOM 7242 N N . ARG D 1 165 ? -56.649 68.905 26.860 1.00 57.54 165 ARG D N 1
ATOM 7243 C CA . ARG D 1 165 ? -57.215 67.551 26.802 1.00 59.14 165 ARG D CA 1
ATOM 7244 C C . ARG D 1 165 ? -58.477 67.438 27.683 1.00 63.21 165 ARG D C 1
ATOM 7245 O O . ARG D 1 165 ? -59.271 66.483 27.557 1.00 58.23 165 ARG D O 1
ATOM 7253 N N . GLY D 1 166 ? -58.648 68.420 28.569 1.00 60.47 166 GLY D N 1
ATOM 7254 C CA . GLY D 1 166 ? -59.877 68.577 29.323 1.00 62.39 166 GLY D CA 1
ATOM 7255 C C . GLY D 1 166 ? -60.159 67.500 30.349 1.00 64.22 166 GLY D C 1
ATOM 7256 O O . GLY D 1 166 ? -61.007 67.693 31.220 1.00 67.39 166 GLY D O 1
ATOM 7257 N N . THR D 1 167 ? -59.470 66.366 30.248 1.00 59.70 167 THR D N 1
ATOM 7258 C CA . THR D 1 167 ? -59.677 65.276 31.194 1.00 55.45 167 THR D CA 1
ATOM 7259 C C . THR D 1 167 ? -58.886 65.516 32.471 1.00 53.39 167 THR D C 1
ATOM 7260 O O . THR D 1 167 ? -58.222 66.543 32.608 1.00 54.12 167 THR D O 1
ATOM 7264 N N . VAL D 1 168 ? -58.959 64.568 33.401 1.00 54.04 168 VAL D N 1
ATOM 7265 C CA . VAL D 1 168 ? -58.297 64.717 34.699 1.00 57.86 168 VAL D CA 1
ATOM 7266 C C . VAL D 1 168 ? -56.870 64.177 34.676 1.00 56.60 168 VAL D C 1
ATOM 7267 O O . VAL D 1 168 ? -55.982 64.708 35.347 1.00 58.06 168 VAL D O 1
ATOM 7271 N N . PHE D 1 169 ? -56.665 63.108 33.911 1.00 56.43 169 PHE D N 1
ATOM 7272 C CA . PHE D 1 169 ? -55.325 62.647 33.566 1.00 55.05 169 PHE D CA 1
ATOM 7273 C C . PHE D 1 169 ? -55.037 62.966 32.104 1.00 55.42 169 PHE D C 1
ATOM 7274 O O . PHE D 1 169 ? -55.975 63.147 31.310 1.00 53.09 169 PHE D O 1
ATOM 7282 N N . LEU D 1 170 ? -53.754 63.028 31.742 1.00 52.56 170 LEU D N 1
ATOM 7283 C CA . LEU D 1 170 ? -53.391 63.242 30.346 1.00 46.96 170 LEU D CA 1
ATOM 7284 C C . LEU D 1 170 ? -54.176 62.289 29.443 1.00 45.79 170 LEU D C 1
ATOM 7285 O O . LEU D 1 170 ? -54.740 62.706 28.422 1.00 45.05 170 LEU D O 1
ATOM 7290 N N . ASP D 1 171 ? -54.250 61.022 29.846 1.00 44.66 171 ASP D N 1
ATOM 7291 C CA . ASP D 1 171 ? -54.913 60.009 29.029 1.00 48.34 171 ASP D CA 1
ATOM 7292 C C . ASP D 1 171 ? -56.379 59.734 29.413 1.00 52.09 171 ASP D C 1
ATOM 7293 O O . ASP D 1 171 ? -56.962 58.729 28.993 1.00 47.64 171 ASP D O 1
ATOM 7298 N N . GLY D 1 172 ? -56.975 60.632 30.196 1.00 54.65 172 GLY D N 1
ATOM 7299 C CA . GLY D 1 172 ? -58.402 60.550 30.480 1.00 53.41 172 GLY D CA 1
ATOM 7300 C C . GLY D 1 172 ? -58.761 60.193 31.910 1.00 52.46 172 GLY D C 1
ATOM 7301 O O . GLY D 1 172 ? -58.188 60.746 32.850 1.00 52.65 172 GLY D O 1
ATOM 7302 N N . SER D 1 173 ? -59.705 59.264 32.073 1.00 52.67 173 SER D N 1
ATOM 7303 C CA . SER D 1 173 ? -60.213 58.913 33.400 1.00 55.07 173 SER D CA 1
ATOM 7304 C C . SER D 1 173 ? -59.158 58.159 34.213 1.00 59.42 173 SER D C 1
ATOM 7305 O O . SER D 1 173 ? -59.093 58.291 35.443 1.00 57.44 173 SER D O 1
ATOM 7308 N N . GLU D 1 174 ? -58.330 57.375 33.526 1.00 55.07 174 GLU D N 1
ATOM 7309 C CA . GLU D 1 174 ? -57.206 56.716 34.186 1.00 56.36 174 GLU D CA 1
ATOM 7310 C C . GLU D 1 174 ? -55.866 57.204 33.616 1.00 57.53 174 GLU D C 1
ATOM 7311 O O . GLU D 1 174 ? -55.807 57.720 32.492 1.00 54.36 174 GLU D O 1
ATOM 7317 N N . PRO D 1 175 ? -54.787 57.058 34.402 1.00 54.95 175 PRO D N 1
ATOM 7318 C CA . PRO D 1 175 ? -53.448 57.437 33.940 1.00 51.48 175 PRO D CA 1
ATOM 7319 C C . PRO D 1 175 ? -52.944 56.465 32.871 1.00 51.24 175 PRO D C 1
ATOM 7320 O O . PRO D 1 175 ? -53.050 55.236 33.041 1.00 51.07 175 PRO D O 1
ATOM 7324 N N . GLY D 1 176 ? -52.416 57.007 31.775 1.00 47.04 176 GLY D N 1
ATOM 7325 C CA . GLY D 1 176 ? -51.866 56.176 30.713 1.00 44.43 176 GLY D CA 1
ATOM 7326 C C . GLY D 1 176 ? -50.377 56.396 30.516 1.00 39.87 176 GLY D C 1
ATOM 7327 O O . GLY D 1 176 ? -49.699 56.959 31.388 1.00 39.42 176 GLY D O 1
ATOM 7328 N N . TYR D 1 177 ? -49.879 55.952 29.367 1.00 37.40 177 TYR D N 1
ATOM 7329 C CA . TYR D 1 177 ? -48.485 56.135 28.975 1.00 36.22 177 TYR D CA 1
ATOM 7330 C C . TYR D 1 177 ? -47.949 57.533 29.282 1.00 34.96 177 TYR D C 1
ATOM 7331 O O . TYR D 1 177 ? -46.997 57.702 30.061 1.00 32.90 177 TYR D O 1
ATOM 7340 N N . ALA D 1 178 ? -48.546 58.537 28.652 1.00 34.63 178 ALA D N 1
ATOM 7341 C CA . ALA D 1 178 ? -48.087 59.899 28.862 1.00 33.62 178 ALA D CA 1
ATOM 7342 C C . ALA D 1 178 ? -47.960 60.165 30.358 1.00 36.68 178 ALA D C 1
ATOM 7343 O O . ALA D 1 178 ? -46.925 60.656 30.816 1.00 37.64 178 ALA D O 1
ATOM 7345 N N . ASP D 1 179 ? -48.993 59.810 31.121 1.00 37.63 179 ASP D N 1
ATOM 7346 C CA . ASP D 1 179 ? -48.990 60.054 32.570 1.00 41.54 179 ASP D CA 1
ATOM 7347 C C . ASP D 1 179 ? -47.871 59.298 33.322 1.00 40.92 179 ASP D C 1
ATOM 7348 O O . ASP D 1 179 ? -47.015 59.927 33.972 1.00 37.60 179 ASP D O 1
ATOM 7353 N N . TYR D 1 180 ? -47.858 57.965 33.217 1.00 37.60 180 TYR D N 1
ATOM 7354 C CA . TYR D 1 180 ? -46.866 57.158 33.940 1.00 38.59 180 TYR D CA 1
ATOM 7355 C C . TYR D 1 180 ? -45.421 57.402 33.492 1.00 38.58 180 TYR D C 1
ATOM 7356 O O . TYR D 1 180 ? -44.499 57.283 34.303 1.00 40.83 180 TYR D O 1
ATOM 7365 N N . MET D 1 181 ? -45.210 57.718 32.213 1.00 36.14 181 MET D N 1
ATOM 7366 C CA . MET D 1 181 ? -43.843 57.853 31.705 1.00 34.95 181 MET D CA 1
ATOM 7367 C C . MET D 1 181 ? -43.159 59.133 32.209 1.00 35.09 181 MET D C 1
ATOM 7368 O O . MET D 1 181 ? -41.929 59.174 32.357 1.00 31.87 181 MET D O 1
ATOM 7373 N N . ILE D 1 182 ? -43.945 60.170 32.487 1.00 34.93 182 ILE D N 1
ATOM 7374 C CA . ILE D 1 182 ? -43.372 61.377 33.089 1.00 41.79 182 ILE D CA 1
ATOM 7375 C C . ILE D 1 182 ? -43.430 61.424 34.626 1.00 41.57 182 ILE D C 1
ATOM 7376 O O . ILE D 1 182 ? -42.659 62.161 35.255 1.00 41.86 182 ILE D O 1
ATOM 7381 N N . TRP D 1 183 ? -44.331 60.641 35.221 1.00 43.10 183 TRP D N 1
ATOM 7382 C CA . TRP D 1 183 ? -44.577 60.706 36.673 1.00 45.98 183 TRP D CA 1
ATOM 7383 C C . TRP D 1 183 ? -43.339 60.651 37.589 1.00 46.21 183 TRP D C 1
ATOM 7384 O O . TRP D 1 183 ? -43.212 61.461 38.509 1.00 46.31 183 TRP D O 1
ATOM 7395 N N . PRO D 1 184 ? -42.438 59.681 37.352 1.00 45.64 184 PRO D N 1
ATOM 7396 C CA . PRO D 1 184 ? -41.284 59.503 38.238 1.00 43.12 184 PRO D CA 1
ATOM 7397 C C . PRO D 1 184 ? -40.575 60.804 38.556 1.00 44.33 184 PRO D C 1
ATOM 7398 O O . PRO D 1 184 ? -39.851 60.869 39.554 1.00 48.26 184 PRO D O 1
ATOM 7402 N N . TRP D 1 185 ? -40.760 61.823 37.727 1.00 42.12 185 TRP D N 1
ATOM 7403 C CA . TRP D 1 185 ? -40.069 63.083 37.973 1.00 47.03 185 TRP D CA 1
ATOM 7404 C C . TRP D 1 185 ? -40.965 64.068 38.717 1.00 52.08 185 TRP D C 1
ATOM 7405 O O . TRP D 1 185 ? -40.486 64.916 39.473 1.00 52.86 185 TRP D O 1
ATOM 7416 N N . PHE D 1 186 ? -42.271 63.929 38.527 1.00 52.05 186 PHE D N 1
ATOM 7417 C CA . PHE D 1 186 ? -43.228 64.621 39.384 1.00 53.59 186 PHE D CA 1
ATOM 7418 C C . PHE D 1 186 ? -43.173 64.105 40.818 1.00 55.43 186 PHE D C 1
ATOM 7419 O O . PHE D 1 186 ? -43.272 64.884 41.755 1.00 59.95 186 PHE D O 1
ATOM 7427 N N . GLU D 1 187 ? -43.002 62.800 40.989 1.00 51.14 187 GLU D N 1
ATOM 7428 C CA . GLU D 1 187 ? -42.810 62.252 42.320 1.00 54.70 187 GLU D CA 1
ATOM 7429 C C . GLU D 1 187 ? -41.572 62.867 42.977 1.00 58.18 187 GLU D C 1
ATOM 7430 O O . GLU D 1 187 ? -41.649 63.407 44.080 1.00 60.47 187 GLU D O 1
ATOM 7436 N N . ARG D 1 188 ? -40.437 62.801 42.286 1.00 56.76 188 ARG D N 1
ATOM 7437 C CA . ARG D 1 188 ? -39.167 63.277 42.837 1.00 57.77 188 ARG D CA 1
ATOM 7438 C C . ARG D 1 188 ? -39.099 64.795 43.083 1.00 64.95 188 ARG D C 1
ATOM 7439 O O . ARG D 1 188 ? -38.314 65.251 43.921 1.00 67.32 188 ARG D O 1
ATOM 7447 N N . LEU D 1 189 ? -39.912 65.573 42.364 1.00 64.09 189 LEU D N 1
ATOM 7448 C CA . LEU D 1 189 ? -39.857 67.042 42.473 1.00 64.87 189 LEU D CA 1
ATOM 7449 C C . LEU D 1 189 ? -40.464 67.592 43.776 1.00 68.85 189 LEU D C 1
ATOM 7450 O O . LEU D 1 189 ? -40.144 68.710 44.191 1.00 68.10 189 LEU D O 1
ATOM 7455 N N . ARG D 1 190 ? -41.332 66.802 44.408 1.00 67.67 190 ARG D N 1
ATOM 7456 C CA . ARG D 1 190 ? -41.863 67.122 45.730 1.00 67.19 190 ARG D CA 1
ATOM 7457 C C . ARG D 1 190 ? -40.741 67.091 46.766 1.00 69.10 190 ARG D C 1
ATOM 7458 O O . ARG D 1 190 ? -40.769 67.838 47.744 1.00 72.86 190 ARG D O 1
ATOM 7466 N N . ALA D 1 191 ? -39.753 66.228 46.545 1.00 65.50 191 ALA D N 1
ATOM 7467 C CA . ALA D 1 191 ? -38.587 66.162 47.423 1.00 69.99 191 ALA D CA 1
ATOM 7468 C C . ALA D 1 191 ? -37.589 67.265 47.083 1.00 71.48 191 ALA D C 1
ATOM 7469 O O . ALA D 1 191 ? -36.387 67.107 47.287 1.00 75.35 191 ALA D O 1
ATOM 7471 N N . PHE D 1 192 ? -38.097 68.378 46.562 1.00 72.96 192 PHE D N 1
ATOM 7472 C CA . PHE D 1 192 ? -37.262 69.517 46.197 1.00 75.86 192 PHE D CA 1
ATOM 7473 C C . PHE D 1 192 ? -38.018 70.837 46.252 1.00 76.90 192 PHE D C 1
ATOM 7474 O O . PHE D 1 192 ? -37.538 71.843 45.727 1.00 79.90 192 PHE D O 1
ATOM 7482 N N . ALA D 1 193 ? -39.198 70.835 46.867 1.00 76.39 193 ALA D N 1
ATOM 7483 C CA . ALA D 1 193 ? -39.979 72.066 47.009 1.00 83.17 193 ALA D CA 1
ATOM 7484 C C . ALA D 1 193 ? -39.246 73.075 47.904 1.00 84.13 193 ALA D C 1
ATOM 7485 O O . ALA D 1 193 ? -39.565 74.273 47.903 1.00 82.47 193 ALA D O 1
ATOM 7487 N N . HIS D 1 194 ? -38.271 72.570 48.662 1.00 83.19 194 HIS D N 1
ATOM 7488 C CA . HIS D 1 194 ? -37.366 73.399 49.456 1.00 78.66 194 HIS D CA 1
ATOM 7489 C C . HIS D 1 194 ? -36.093 73.700 48.669 1.00 80.97 194 HIS D C 1
ATOM 7490 O O . HIS D 1 194 ? -34.991 73.768 49.225 1.00 80.06 194 HIS D O 1
ATOM 7497 N N . ASP D 1 195 ? -36.266 73.851 47.360 1.00 80.76 195 ASP D N 1
ATOM 7498 C CA . ASP D 1 195 ? -35.232 74.377 46.480 1.00 81.50 195 ASP D CA 1
ATOM 7499 C C . ASP D 1 195 ? -35.880 75.449 45.600 1.00 81.26 195 ASP D C 1
ATOM 7500 O O . ASP D 1 195 ? -36.752 75.153 44.775 1.00 77.72 195 ASP D O 1
ATOM 7505 N N . GLU D 1 196 ? -35.463 76.696 45.808 1.00 83.22 196 GLU D N 1
ATOM 7506 C CA . GLU D 1 196 ? -36.088 77.852 45.167 1.00 83.31 196 GLU D CA 1
ATOM 7507 C C . GLU D 1 196 ? -36.081 77.727 43.641 1.00 83.81 196 GLU D C 1
ATOM 7508 O O . GLU D 1 196 ? -36.918 78.324 42.946 1.00 79.78 196 GLU D O 1
ATOM 7514 N N . ARG D 1 197 ? -35.136 76.942 43.131 1.00 80.29 197 ARG D N 1
ATOM 7515 C CA . ARG D 1 197 ? -34.989 76.753 41.693 1.00 76.97 197 ARG D CA 1
ATOM 7516 C C . ARG D 1 197 ? -36.079 75.839 41.140 1.00 78.64 197 ARG D C 1
ATOM 7517 O O . ARG D 1 197 ? -36.278 75.750 39.924 1.00 74.86 197 ARG D O 1
ATOM 7525 N N . VAL D 1 198 ? -36.798 75.183 42.048 1.00 78.49 198 VAL D N 1
ATOM 7526 C CA . VAL D 1 198 ? -37.719 74.110 41.687 1.00 72.81 198 VAL D CA 1
ATOM 7527 C C . VAL D 1 198 ? -39.181 74.380 42.058 1.00 73.16 198 VAL D C 1
ATOM 7528 O O . VAL D 1 198 ? -40.081 74.076 41.278 1.00 73.54 198 VAL D O 1
ATOM 7532 N N . ARG D 1 199 ? -39.412 74.945 43.243 1.00 76.69 199 ARG D N 1
ATOM 7533 C CA . ARG D 1 199 ? -40.770 75.094 43.799 1.00 78.48 199 ARG D CA 1
ATOM 7534 C C . ARG D 1 199 ? -41.815 75.619 42.799 1.00 74.17 199 ARG D C 1
ATOM 7535 O O . ARG D 1 199 ? -41.538 76.524 42.009 1.00 70.53 199 ARG D O 1
ATOM 7543 N N . LEU D 1 200 ? -43.020 75.055 42.853 1.00 74.70 200 LEU D N 1
ATOM 7544 C CA . LEU D 1 200 ? -44.089 75.446 41.936 1.00 73.96 200 LEU D CA 1
ATOM 7545 C C . LEU D 1 200 ? -44.973 76.581 42.453 1.00 76.22 200 LEU D C 1
ATOM 7546 O O . LEU D 1 200 ? -45.722 76.401 43.416 1.00 74.99 200 LEU D O 1
ATOM 7551 N N . GLU D 1 201 ? -44.879 77.742 41.805 1.00 76.19 201 GLU D N 1
ATOM 7552 C CA . GLU D 1 201 ? -45.840 78.826 42.003 1.00 72.36 201 GLU D CA 1
ATOM 7553 C C . GLU D 1 201 ? -47.250 78.237 41.866 1.00 71.58 201 GLU D C 1
ATOM 7554 O O . GLU D 1 201 ? -47.623 77.750 40.796 1.00 73.60 201 GLU D O 1
ATOM 7560 N N . PRO D 1 202 ? -48.035 78.253 42.957 1.00 71.51 202 PRO D N 1
ATOM 7561 C CA . PRO D 1 202 ? -49.320 77.534 42.965 1.00 73.45 202 PRO D CA 1
ATOM 7562 C C . PRO D 1 202 ? -50.404 78.188 42.105 1.00 72.06 202 PRO D C 1
ATOM 7563 O O . PRO D 1 202 ? -51.388 77.519 41.763 1.00 70.01 202 PRO D O 1
ATOM 7567 N N . SER D 1 203 ? -50.229 79.467 41.771 1.00 69.95 203 SER D N 1
ATOM 7568 C CA . SER D 1 203 ? -51.161 80.159 40.878 1.00 74.62 203 SER D CA 1
ATOM 7569 C C . SER D 1 203 ? -50.792 79.903 39.410 1.00 75.65 203 SER D C 1
ATOM 7570 O O . SER D 1 203 ? -51.671 79.805 38.541 1.00 73.80 203 SER D O 1
ATOM 7573 N N . LYS D 1 204 ? -49.488 79.789 39.156 1.00 74.89 204 LYS D N 1
ATOM 7574 C CA . LYS D 1 204 ? -48.945 79.486 37.834 1.00 69.73 204 LYS D CA 1
ATOM 7575 C C . LYS D 1 204 ? -49.320 78.059 37.439 1.00 67.68 204 LYS D C 1
ATOM 7576 O O . LYS D 1 204 ? -49.688 77.798 36.290 1.00 65.45 204 LYS D O 1
ATOM 7582 N N . TYR D 1 205 ? -49.248 77.148 38.410 1.00 67.58 205 TYR D N 1
ATOM 7583 C CA . TYR D 1 205 ? -49.425 75.720 38.149 1.00 67.15 205 TYR D CA 1
ATOM 7584 C C . TYR D 1 205 ? -50.501 75.061 39.020 1.00 63.91 205 TYR D C 1
ATOM 7585 O O . TYR D 1 205 ? -50.303 73.975 39.558 1.00 62.10 205 TYR D O 1
ATOM 7594 N N . SER D 1 206 ? -51.645 75.723 39.141 1.00 65.62 206 SER D N 1
ATOM 7595 C CA . SER D 1 206 ? -52.766 75.172 39.887 1.00 67.66 206 SER D CA 1
ATOM 7596 C C . SER D 1 206 ? -53.111 73.791 39.339 1.00 67.38 206 SER D C 1
ATOM 7597 O O . SER D 1 206 ? -52.998 72.782 40.046 1.00 65.24 206 SER D O 1
ATOM 7600 N N . LEU D 1 207 ? -53.531 73.767 38.073 1.00 65.73 207 LEU D N 1
ATOM 7601 C CA . LEU D 1 207 ? -53.937 72.540 37.390 1.00 63.74 207 LEU D CA 1
ATOM 7602 C C . LEU D 1 207 ? -52.911 71.413 37.558 1.00 65.52 207 LEU D C 1
ATOM 7603 O O . LEU D 1 207 ? -53.261 70.264 37.871 1.00 63.82 207 LEU D O 1
ATOM 7608 N N . LEU D 1 208 ? -51.641 71.752 37.360 1.00 63.07 208 LEU D N 1
ATOM 7609 C CA . LEU D 1 208 ? -50.565 70.783 37.489 1.00 62.24 208 LEU D CA 1
ATOM 7610 C C . LEU D 1 208 ? -50.594 70.113 38.862 1.00 63.62 208 LEU D C 1
ATOM 7611 O O . LEU D 1 208 ? -50.651 68.884 38.959 1.00 63.43 208 LEU D O 1
ATOM 7616 N N . LEU D 1 209 ? -50.569 70.924 39.918 1.00 64.02 209 LEU D N 1
ATOM 7617 C CA . LEU D 1 209 ? -50.541 70.410 41.285 1.00 63.39 209 LEU D CA 1
ATOM 7618 C C . LEU D 1 209 ? -51.729 69.499 41.601 1.00 61.69 209 LEU D C 1
ATOM 7619 O O . LEU D 1 209 ? -51.573 68.484 42.285 1.00 60.14 209 LEU D O 1
ATOM 7624 N N . GLU D 1 210 ? -52.911 69.859 41.105 1.00 60.08 210 GLU D N 1
ATOM 7625 C CA . GLU D 1 210 ? -54.094 69.017 41.292 1.00 64.10 210 GLU D CA 1
ATOM 7626 C C . GLU D 1 210 ? -53.839 67.638 40.700 1.00 63.81 210 GLU D C 1
ATOM 7627 O O . GLU D 1 210 ? -54.046 66.615 41.358 1.00 62.53 210 GLU D O 1
ATOM 7633 N N . TYR D 1 211 ? -53.399 67.638 39.444 1.00 65.34 211 TYR D N 1
ATOM 7634 C CA . TYR D 1 211 ? -52.898 66.451 38.767 1.00 60.73 211 TYR D CA 1
ATOM 7635 C C . TYR D 1 211 ? -51.989 65.614 39.683 1.00 56.95 211 TYR D C 1
ATOM 7636 O O . TYR D 1 211 ? -52.266 64.440 39.949 1.00 54.86 211 TYR D O 1
ATOM 7645 N N . ILE D 1 212 ? -50.912 66.220 40.174 1.00 55.15 212 ILE D N 1
ATOM 7646 C CA . ILE D 1 212 ? -49.962 65.491 41.015 1.00 57.69 212 ILE D CA 1
ATOM 7647 C C . ILE D 1 212 ? -50.641 64.784 42.186 1.00 59.47 212 ILE D C 1
ATOM 7648 O O . ILE D 1 212 ? -50.302 63.642 42.508 1.00 58.77 212 ILE D O 1
ATOM 7653 N N . ASP D 1 213 ? -51.586 65.465 42.833 1.00 59.89 213 ASP D N 1
ATOM 7654 C CA . ASP D 1 213 ? -52.331 64.837 43.920 1.00 61.33 213 ASP D CA 1
ATOM 7655 C C . ASP D 1 213 ? -53.126 63.665 43.365 1.00 61.34 213 ASP D C 1
ATOM 7656 O O . ASP D 1 213 ? -53.035 62.547 43.883 1.00 63.27 213 ASP D O 1
ATOM 7661 N N . ASN D 1 214 ? -53.890 63.922 42.304 1.00 59.80 214 ASN D N 1
ATOM 7662 C CA . ASN D 1 214 ? -54.637 62.869 41.617 1.00 60.06 214 ASN D CA 1
ATOM 7663 C C . ASN D 1 214 ? -53.765 61.673 41.259 1.00 59.40 214 ASN D C 1
ATOM 7664 O O . ASN D 1 214 ? -54.161 60.526 41.480 1.00 60.93 214 ASN D O 1
ATOM 7669 N N . MET D 1 215 ? -52.584 61.944 40.702 1.00 56.68 215 MET D N 1
ATOM 7670 C CA . MET D 1 215 ? -51.651 60.873 40.335 1.00 59.07 215 MET D CA 1
ATOM 7671 C C . MET D 1 215 ? -51.137 60.151 41.579 1.00 59.58 215 MET D C 1
ATOM 7672 O O . MET D 1 215 ? -50.998 58.923 41.586 1.00 55.42 215 MET D O 1
ATOM 7677 N N . LEU D 1 216 ? -50.860 60.916 42.631 1.00 58.27 216 LEU D N 1
ATOM 7678 C CA . LEU D 1 216 ? -50.384 60.330 43.872 1.00 59.79 216 LEU D CA 1
ATOM 7679 C C . LEU D 1 216 ? -51.359 59.272 44.388 1.00 59.23 216 LEU D C 1
ATOM 7680 O O . LEU D 1 216 ? -50.962 58.333 45.082 1.00 60.36 216 LEU D O 1
ATOM 7685 N N . LYS D 1 217 ? -52.633 59.407 44.031 1.00 59.29 217 LYS D N 1
ATOM 7686 C CA . LYS D 1 217 ? -53.644 58.477 44.533 1.00 62.94 217 LYS D CA 1
ATOM 7687 C C . LYS D 1 217 ? -54.071 57.384 43.543 1.00 63.42 217 LYS D C 1
ATOM 7688 O O . LYS D 1 217 ? -55.092 56.715 43.750 1.00 64.11 217 LYS D O 1
ATOM 7694 N N . ASP D 1 218 ? -53.281 57.203 42.483 1.00 60.71 218 ASP D N 1
ATOM 7695 C CA . ASP D 1 218 ? -53.453 56.076 41.562 1.00 56.48 218 ASP D CA 1
ATOM 7696 C C . ASP D 1 218 ? -52.725 54.834 42.105 1.00 51.80 218 ASP D C 1
ATOM 7697 O O . ASP D 1 218 ? -51.604 54.935 42.614 1.00 53.18 218 ASP D O 1
ATOM 7702 N N . SER D 1 219 ? -53.369 53.672 42.004 1.00 47.28 219 SER D N 1
ATOM 7703 C CA . SER D 1 219 ? -52.866 52.440 42.624 1.00 48.23 219 SER D CA 1
ATOM 7704 C C . SER D 1 219 ? -51.519 51.940 42.098 1.00 53.59 219 SER D C 1
ATOM 7705 O O . SER D 1 219 ? -50.855 51.131 42.754 1.00 54.92 219 SER D O 1
ATOM 7708 N N . ALA D 1 220 ? -51.118 52.388 40.912 1.00 52.84 220 ALA D N 1
ATOM 7709 C CA . ALA D 1 220 ? -49.816 51.994 40.387 1.00 48.56 220 ALA D CA 1
ATOM 7710 C C . ALA D 1 220 ? -48.727 52.854 41.011 1.00 46.05 220 ALA D C 1
ATOM 7711 O O . ALA D 1 220 ? -47.637 52.364 41.288 1.00 47.94 220 ALA D O 1
ATOM 7713 N N . VAL D 1 221 ? -49.040 54.130 41.235 1.00 48.56 221 VAL D N 1
ATOM 7714 C CA . VAL D 1 221 ? -48.118 55.079 41.863 1.00 49.35 221 VAL D CA 1
ATOM 7715 C C . VAL D 1 221 ? -47.870 54.793 43.350 1.00 52.62 221 VAL D C 1
ATOM 7716 O O . VAL D 1 221 ? -46.724 54.675 43.789 1.00 50.77 221 VAL D O 1
ATOM 7720 N N . SER D 1 222 ? -48.949 54.693 44.123 1.00 54.68 222 SER D N 1
ATOM 7721 C CA . SER D 1 222 ? -48.844 54.575 45.583 1.00 54.14 222 SER D CA 1
ATOM 7722 C C . SER D 1 222 ? -48.242 53.241 45.974 1.00 54.53 222 SER D C 1
ATOM 7723 O O . SER D 1 222 ? -47.438 53.159 46.911 1.00 52.41 222 SER D O 1
ATOM 7726 N N . GLN D 1 223 ? -48.651 52.200 45.251 1.00 51.72 223 GLN D N 1
ATOM 7727 C CA . GLN D 1 223 ? -48.093 50.865 45.404 1.00 49.84 223 GLN D CA 1
ATOM 7728 C C . GLN D 1 223 ? -46.552 50.896 45.451 1.00 54.20 223 GLN D C 1
ATOM 7729 O O . GLN D 1 223 ? -45.925 50.020 46.052 1.00 56.57 223 GLN D O 1
ATOM 7735 N N . TYR D 1 224 ? -45.950 51.920 44.842 1.00 53.32 224 TYR D N 1
ATOM 7736 C CA . TYR D 1 224 ? -44.498 51.975 44.659 1.00 51.20 224 TYR D CA 1
ATOM 7737 C C . TYR D 1 224 ? -43.862 53.261 45.216 1.00 52.28 224 TYR D C 1
ATOM 7738 O O . TYR D 1 224 ? -42.632 53.416 45.194 1.00 50.86 224 TYR D O 1
ATOM 7747 N N . LEU D 1 225 ? -44.699 54.170 45.721 1.00 55.69 225 LEU D N 1
ATOM 7748 C CA . LEU D 1 225 ? -44.233 55.445 46.296 1.00 55.17 225 LEU D CA 1
ATOM 7749 C C . LEU D 1 225 ? -43.116 55.319 47.333 1.00 56.90 225 LEU D C 1
ATOM 7750 O O . LEU D 1 225 ? -42.973 54.299 48.007 1.00 59.35 225 LEU D O 1
ATOM 7755 N N . ILE D 1 226 ? -42.339 56.385 47.462 1.00 58.75 226 ILE D N 1
ATOM 7756 C CA . ILE D 1 226 ? -41.284 56.462 48.457 1.00 62.50 226 ILE D CA 1
ATOM 7757 C C . ILE D 1 226 ? -41.644 57.581 49.440 1.00 67.94 226 ILE D C 1
ATOM 7758 O O . ILE D 1 226 ? -42.098 58.652 49.019 1.00 66.43 226 ILE D O 1
ATOM 7763 N N . PRO D 1 227 ? -41.477 57.323 50.755 1.00 69.88 227 PRO D N 1
ATOM 7764 C CA . PRO D 1 227 ? -41.654 58.355 51.789 1.00 65.78 227 PRO D CA 1
ATOM 7765 C C . PRO D 1 227 ? -40.714 59.527 51.518 1.00 67.23 227 PRO D C 1
ATOM 7766 O O . PRO D 1 227 ? -39.518 59.289 51.326 1.00 70.09 227 PRO D O 1
ATOM 7770 N N . LEU D 1 228 ? -41.230 60.755 51.506 1.00 67.44 228 LEU D N 1
ATOM 7771 C CA . LEU D 1 228 ? -40.417 61.939 51.187 1.00 67.28 228 LEU D CA 1
ATOM 7772 C C . LEU D 1 228 ? -39.037 61.989 51.877 1.00 69.40 228 LEU D C 1
ATOM 7773 O O . LEU D 1 228 ? -38.027 62.298 51.238 1.00 68.25 228 LEU D O 1
ATOM 7778 N N . GLU D 1 229 ? -39.002 61.680 53.174 1.00 72.64 229 GLU D N 1
ATOM 7779 C CA . GLU D 1 229 ? -37.779 61.796 53.974 1.00 72.72 229 GLU D CA 1
ATOM 7780 C C . GLU D 1 229 ? -36.731 60.739 53.619 1.00 69.33 229 GLU D C 1
ATOM 7781 O O . GLU D 1 229 ? -35.527 60.997 53.706 1.00 70.47 229 GLU D O 1
ATOM 7787 N N . ILE D 1 230 ? -37.196 59.551 53.236 1.00 67.22 230 ILE D N 1
ATOM 7788 C CA . ILE D 1 230 ? -36.320 58.490 52.752 1.00 67.87 230 ILE D CA 1
ATOM 7789 C C . ILE D 1 230 ? -35.683 58.922 51.438 1.00 65.86 230 ILE D C 1
ATOM 7790 O O . ILE D 1 230 ? -34.478 58.770 51.233 1.00 64.11 230 ILE D O 1
ATOM 7795 N N . LEU D 1 231 ? -36.515 59.467 50.556 1.00 66.91 231 LEU D N 1
ATOM 7796 C CA . LEU D 1 231 ? -36.066 60.008 49.282 1.00 65.17 231 LEU D CA 1
ATOM 7797 C C . LEU D 1 231 ? -34.980 61.066 49.482 1.00 65.38 231 LEU D C 1
ATOM 7798 O O . LEU D 1 231 ? -33.886 60.966 48.915 1.00 67.34 231 LEU D O 1
ATOM 7803 N N . ALA D 1 232 ? -35.282 62.075 50.295 1.00 68.15 232 ALA D N 1
ATOM 7804 C CA . ALA D 1 232 ? -34.327 63.145 50.581 1.00 67.76 232 ALA D CA 1
ATOM 7805 C C . ALA D 1 232 ? -33.030 62.570 51.143 1.00 67.36 232 ALA D C 1
ATOM 7806 O O . ALA D 1 232 ? -31.929 62.986 50.759 1.00 63.04 232 ALA D O 1
ATOM 7808 N N . LYS D 1 233 ? -33.176 61.614 52.059 1.00 67.43 233 LYS D N 1
ATOM 7809 C CA . LYS D 1 233 ? -32.033 60.948 52.663 1.00 65.55 233 LYS D CA 1
ATOM 7810 C C . LYS D 1 233 ? -31.143 60.320 51.590 1.00 65.41 233 LYS D C 1
ATOM 7811 O O . LYS D 1 233 ? -29.952 60.626 51.511 1.00 65.12 233 LYS D O 1
ATOM 7817 N N . PHE D 1 234 ? -31.731 59.454 50.765 1.00 63.65 234 PHE D N 1
ATOM 7818 C CA . PHE D 1 234 ? -31.028 58.858 49.626 1.00 65.01 234 PHE D CA 1
ATOM 7819 C C . PHE D 1 234 ? -30.328 59.916 48.760 1.00 60.85 234 PHE D C 1
ATOM 7820 O O . PHE D 1 234 ? -29.133 59.797 48.461 1.00 56.11 234 PHE D O 1
ATOM 7828 N N . HIS D 1 235 ? -31.077 60.954 48.381 1.00 62.77 235 HIS D N 1
ATOM 7829 C CA . HIS D 1 235 ? -30.565 62.036 47.529 1.00 65.87 235 HIS D CA 1
ATOM 7830 C C . HIS D 1 235 ? -29.351 62.773 48.114 1.00 63.89 235 HIS D C 1
ATOM 7831 O O . HIS D 1 235 ? -28.479 63.241 47.374 1.00 61.28 235 HIS D O 1
ATOM 7838 N N . GLU D 1 236 ? -29.306 62.887 49.438 1.00 65.72 236 GLU D N 1
ATOM 7839 C CA . GLU D 1 236 ? -28.241 63.636 50.095 1.00 65.83 236 GLU D CA 1
ATOM 7840 C C . GLU D 1 236 ? -26.850 63.089 49.743 1.00 64.98 236 GLU D C 1
ATOM 7841 O O . GLU D 1 236 ? -25.872 63.841 49.717 1.00 63.12 236 GLU D O 1
ATOM 7847 N N . ALA D 1 237 ? -26.764 61.793 49.447 1.00 59.23 237 ALA D N 1
ATOM 7848 C CA . ALA D 1 237 ? -25.474 61.182 49.132 1.00 61.05 237 ALA D CA 1
ATOM 7849 C C . ALA D 1 237 ? -24.851 61.789 47.877 1.00 61.29 237 ALA D C 1
ATOM 7850 O O . ALA D 1 237 ? -23.648 62.075 47.839 1.00 61.21 237 ALA D O 1
ATOM 7852 N N . TYR D 1 238 ? -25.675 61.982 46.852 1.00 59.78 238 TYR D N 1
ATOM 7853 C CA . TYR D 1 238 ? -25.210 62.587 45.605 1.00 62.61 238 TYR D CA 1
ATOM 7854 C C . TYR D 1 238 ? -24.746 64.028 45.808 1.00 61.30 238 TYR D C 1
ATOM 7855 O O . TYR D 1 238 ? -23.658 64.397 45.364 1.00 60.11 238 TYR D O 1
ATOM 7864 N N . THR D 1 239 ? -25.572 64.847 46.457 1.00 64.07 239 THR D N 1
ATOM 7865 C CA . THR D 1 239 ? -25.112 66.169 46.865 1.00 66.01 239 THR D CA 1
ATOM 7866 C C . THR D 1 239 ? -24.386 66.058 48.199 1.00 66.97 239 THR D C 1
ATOM 7867 O O . THR D 1 239 ? -24.802 66.639 49.201 1.00 69.99 239 THR D O 1
ATOM 7871 N N . LYS D 1 240 ? -23.318 65.269 48.191 1.00 63.78 240 LYS D N 1
ATOM 7872 C CA . LYS D 1 240 ? -22.403 65.138 49.309 1.00 63.32 240 LYS D CA 1
ATOM 7873 C C . LYS D 1 240 ? -21.236 64.324 48.801 1.00 64.15 240 LYS D C 1
ATOM 7874 O O . LYS D 1 240 ? -20.216 64.189 49.476 1.00 64.87 240 LYS D O 1
ATOM 7880 N N . LYS D 1 241 ? -21.398 63.800 47.588 1.00 62.37 241 LYS D N 1
ATOM 7881 C CA . LYS D 1 241 ? -20.361 63.015 46.938 1.00 60.67 241 LYS D CA 1
ATOM 7882 C C . LYS D 1 241 ? -19.992 61.830 47.812 1.00 58.77 241 LYS D C 1
ATOM 7883 O O . LYS D 1 241 ? -18.813 61.571 48.060 1.00 57.03 241 LYS D O 1
ATOM 7889 N N . GLU D 1 242 ? -21.009 61.115 48.281 1.00 56.84 242 GLU D N 1
ATOM 7890 C CA . GLU D 1 242 ? -20.797 59.969 49.150 1.00 59.77 242 GLU D CA 1
ATOM 7891 C C . GLU D 1 242 ? -21.440 58.720 48.560 1.00 53.94 242 GLU D C 1
ATOM 7892 O O . GLU D 1 242 ? -22.324 58.812 47.707 1.00 57.08 242 GLU D O 1
ATOM 7898 N N . ARG D 1 243 ? -20.996 57.556 49.018 1.00 51.63 243 ARG D N 1
ATOM 7899 C CA . ARG D 1 243 ? -21.563 56.302 48.551 1.00 51.14 243 ARG D CA 1
ATOM 7900 C C . ARG D 1 243 ? -23.060 56.266 48.832 1.00 53.16 243 ARG D C 1
ATOM 7901 O O . ARG D 1 243 ? -23.502 56.443 49.970 1.00 52.96 243 ARG D O 1
ATOM 7909 N N . PRO D 1 244 ? -23.855 56.077 47.774 1.00 54.66 244 PRO D N 1
ATOM 7910 C CA . PRO D 1 244 ? -25.299 55.941 47.972 1.00 52.98 244 PRO D CA 1
ATOM 7911 C C . PRO D 1 244 ? -25.605 54.695 48.800 1.00 47.91 244 PRO D C 1
ATOM 7912 O O . PRO D 1 244 ? -24.846 53.720 48.792 1.00 47.91 244 PRO D O 1
ATOM 7916 N N . ASN D 1 245 ? -26.708 54.736 49.531 1.00 47.31 245 ASN D N 1
ATOM 7917 C CA . ASN D 1 245 ? -27.132 53.575 50.283 1.00 50.41 245 ASN D CA 1
ATOM 7918 C C . ASN D 1 245 ? -28.478 53.123 49.749 1.00 49.17 245 ASN D C 1
ATOM 7919 O O . ASN D 1 245 ? -29.493 53.803 49.948 1.00 53.18 245 ASN D O 1
ATOM 7924 N N . TYR D 1 246 ? -28.478 51.985 49.056 1.00 47.31 246 TYR D N 1
ATOM 7925 C CA . TYR D 1 246 ? -29.666 51.522 48.339 1.00 48.81 246 TYR D CA 1
ATOM 7926 C C . TYR D 1 246 ? -30.657 50.802 49.250 1.00 52.80 246 TYR D C 1
ATOM 7927 O O . TYR D 1 246 ? -31.765 50.455 48.826 1.00 54.87 246 TYR D O 1
ATOM 7936 N N . GLU D 1 247 ? -30.268 50.587 50.502 1.00 52.97 247 GLU D N 1
ATOM 7937 C CA . GLU D 1 247 ? -31.088 49.782 51.402 1.00 53.69 247 GLU D CA 1
ATOM 7938 C C . GLU D 1 247 ? -31.771 50.585 52.502 1.00 55.35 247 GLU D C 1
ATOM 7939 O O . GLU D 1 247 ? -32.041 50.053 53.582 1.00 61.01 247 GLU D O 1
ATOM 7945 N N . LEU D 1 248 ? -32.067 51.851 52.215 1.00 55.21 248 LEU D N 1
ATOM 7946 C CA . LEU D 1 248 ? -32.705 52.743 53.186 1.00 53.90 248 LEU D CA 1
ATOM 7947 C C . LEU D 1 248 ? -34.069 52.241 53.671 1.00 58.11 248 LEU D C 1
ATOM 7948 O O . LEU D 1 248 ? -34.465 52.505 54.807 1.00 62.14 248 LEU D O 1
ATOM 7953 N N . LEU D 1 249 ? -34.785 51.524 52.810 1.00 57.05 249 LEU D N 1
ATOM 7954 C CA . LEU D 1 249 ? -36.086 50.975 53.170 1.00 57.28 249 LEU D CA 1
ATOM 7955 C C . LEU D 1 249 ? -35.959 49.658 53.930 1.00 56.87 249 LEU D C 1
ATOM 7956 O O . LEU D 1 249 ? -36.965 49.035 54.291 1.00 54.91 249 LEU D O 1
ATOM 7961 N N . ASN D 1 250 ? -34.720 49.239 54.169 1.00 59.21 250 ASN D N 1
ATOM 7962 C CA . ASN D 1 250 ? -34.454 47.941 54.792 1.00 63.96 250 ASN D CA 1
ATOM 7963 C C . ASN D 1 250 ? -33.644 48.053 56.084 1.00 61.78 250 ASN D C 1
ATOM 7964 O O . ASN D 1 250 ? -34.193 48.364 57.144 1.00 65.88 250 ASN D O 1
#